Protein AF-A0A2A6CK83-F1 (afdb_monomer_lite)

Structure (mmCIF, N/CA/C/O backbone):
data_AF-A0A2A6CK83-F1
#
_entry.id   AF-A0A2A6CK83-F1
#
loop_
_atom_site.group_PDB
_atom_site.id
_atom_site.type_symbol
_atom_site.label_atom_id
_atom_site.label_alt_id
_atom_site.label_comp_id
_atom_site.label_asym_id
_atom_site.label_entity_id
_atom_site.label_seq_id
_atom_site.pdbx_PDB_ins_code
_atom_site.Cartn_x
_atom_site.Cartn_y
_atom_site.Cartn_z
_atom_site.occupancy
_atom_site.B_iso_or_equiv
_atom_site.auth_seq_id
_atom_site.auth_comp_id
_atom_site.auth_asym_id
_atom_site.auth_atom_id
_atom_site.pdbx_PDB_model_num
ATOM 1 N N . MET A 1 1 ? 64.510 0.607 -23.868 1.00 35.28 1 MET A N 1
ATOM 2 C CA . MET A 1 1 ? 63.057 0.792 -24.062 1.00 35.28 1 MET A CA 1
ATOM 3 C C . MET A 1 1 ? 62.376 0.037 -22.939 1.00 35.28 1 MET A C 1
ATOM 5 O O . MET A 1 1 ? 62.402 -1.185 -22.943 1.00 35.28 1 MET A O 1
ATOM 9 N N . GLY A 1 2 ? 61.991 0.768 -21.892 1.00 29.22 2 GLY A N 1
ATOM 10 C CA . GLY A 1 2 ? 61.633 0.210 -20.590 1.00 29.22 2 GLY A CA 1
ATOM 11 C C . GLY A 1 2 ? 60.220 -0.357 -20.569 1.00 29.22 2 GLY A C 1
ATOM 12 O O . GLY A 1 2 ? 59.255 0.350 -20.837 1.00 29.22 2 GLY A O 1
ATOM 13 N N . THR A 1 3 ? 60.134 -1.636 -20.235 1.00 41.56 3 THR A N 1
ATOM 14 C CA . THR A 1 3 ? 58.970 -2.276 -19.633 1.00 41.56 3 THR A CA 1
ATOM 15 C C . THR A 1 3 ? 58.769 -1.710 -18.232 1.00 41.56 3 THR A C 1
ATOM 17 O O . THR A 1 3 ? 59.661 -1.885 -17.406 1.00 41.56 3 THR A O 1
ATOM 20 N N . ASP A 1 4 ? 57.623 -1.095 -17.936 1.00 32.00 4 ASP A N 1
ATOM 21 C CA . ASP A 1 4 ? 57.168 -1.037 -16.547 1.00 32.00 4 ASP A CA 1
ATOM 22 C C . ASP A 1 4 ? 55.643 -0.903 -16.405 1.00 32.00 4 ASP A C 1
ATOM 24 O O . ASP A 1 4 ? 55.030 0.102 -16.755 1.00 32.00 4 ASP A O 1
ATOM 28 N N . SER A 1 5 ? 55.059 -2.014 -15.947 1.00 38.56 5 SER A N 1
ATOM 29 C CA . SER A 1 5 ? 53.974 -2.126 -14.967 1.00 38.56 5 SER A CA 1
ATOM 30 C C . SER A 1 5 ? 52.940 -0.987 -14.875 1.00 38.56 5 SER A C 1
ATOM 32 O O . SER A 1 5 ? 53.201 0.018 -14.228 1.00 38.56 5 SER A O 1
ATOM 34 N N . ARG A 1 6 ? 51.712 -1.199 -15.405 1.00 37.38 6 ARG A N 1
ATOM 35 C CA . ARG A 1 6 ? 50.450 -0.560 -14.928 1.00 37.38 6 ARG A CA 1
ATOM 36 C C . ARG A 1 6 ? 49.186 -1.039 -15.675 1.00 37.38 6 ARG A C 1
ATOM 38 O O . ARG A 1 6 ? 48.564 -0.312 -16.436 1.00 37.38 6 ARG A O 1
ATOM 45 N N . SER A 1 7 ? 48.802 -2.295 -15.476 1.00 33.28 7 SER A N 1
ATOM 46 C CA . SER A 1 7 ? 47.404 -2.772 -15.544 1.00 33.28 7 SER A CA 1
ATOM 47 C C . SER A 1 7 ? 47.402 -4.275 -15.287 1.00 33.28 7 SER A C 1
ATOM 49 O O . SER A 1 7 ? 47.958 -5.057 -16.052 1.00 33.28 7 SER A O 1
ATOM 51 N N . MET A 1 8 ? 46.808 -4.704 -14.175 1.00 32.84 8 MET A N 1
ATOM 52 C CA . MET A 1 8 ? 46.570 -6.125 -13.936 1.00 32.84 8 MET A CA 1
ATOM 53 C C . MET A 1 8 ? 45.167 -6.444 -14.449 1.00 32.84 8 MET A C 1
ATOM 55 O O . MET A 1 8 ? 44.181 -6.334 -13.724 1.00 32.84 8 MET A O 1
ATOM 59 N N . LEU A 1 9 ? 45.074 -6.789 -15.733 1.00 35.81 9 LEU A N 1
ATOM 60 C CA . LEU A 1 9 ? 43.853 -7.327 -16.318 1.00 35.81 9 LEU A CA 1
ATOM 61 C C . LEU A 1 9 ? 43.681 -8.766 -15.809 1.00 35.81 9 LEU A C 1
ATOM 63 O O . LEU A 1 9 ? 44.274 -9.699 -16.348 1.00 35.81 9 LEU A O 1
ATOM 67 N N . VAL A 1 10 ? 42.882 -8.974 -14.761 1.00 35.38 10 VAL A N 1
ATOM 68 C CA . VAL A 1 10 ? 42.450 -10.331 -14.390 1.00 35.38 10 VAL A CA 1
ATOM 69 C C . VAL A 1 10 ? 41.288 -10.713 -15.301 1.00 35.38 10 VAL A C 1
ATOM 71 O O . VAL A 1 10 ? 40.119 -10.646 -14.930 1.00 35.38 10 VAL A O 1
ATOM 74 N N . ALA A 1 11 ? 41.612 -11.106 -16.531 1.00 34.34 11 ALA A N 1
ATOM 75 C CA . ALA A 1 11 ? 40.693 -11.890 -17.334 1.00 34.34 11 ALA A CA 1
ATOM 76 C C . ALA A 1 11 ? 40.632 -13.296 -16.722 1.00 34.34 11 ALA A C 1
ATOM 78 O O . ALA A 1 11 ? 41.637 -14.005 -16.683 1.00 34.34 11 ALA A O 1
ATOM 79 N N . ILE A 1 12 ? 39.445 -13.742 -16.300 1.00 35.22 12 ILE A N 1
ATOM 80 C CA . ILE A 1 12 ? 39.206 -15.137 -15.870 1.00 35.22 12 ILE A CA 1
ATOM 81 C C . ILE A 1 12 ? 39.535 -16.144 -17.005 1.00 35.22 12 ILE A C 1
ATOM 83 O O . ILE A 1 12 ? 39.625 -17.342 -16.772 1.00 35.22 12 ILE A O 1
ATOM 87 N N . SER A 1 13 ? 39.801 -15.660 -18.223 1.00 33.22 13 SER A N 1
ATOM 88 C CA . SER A 1 13 ? 40.210 -16.450 -19.386 1.00 33.22 13 SER A CA 1
ATOM 89 C C . SER A 1 13 ? 41.625 -17.049 -19.324 1.00 33.22 13 SER A C 1
ATOM 91 O O . SER A 1 13 ? 41.839 -18.046 -19.998 1.00 33.22 13 SER A O 1
ATOM 93 N N . ASN A 1 14 ? 42.578 -16.495 -18.555 1.00 32.91 14 ASN A N 1
ATOM 94 C CA . ASN A 1 14 ? 43.983 -16.965 -18.566 1.00 32.91 14 ASN A CA 1
ATOM 95 C C . ASN A 1 14 ? 44.459 -17.567 -17.230 1.00 32.91 14 ASN A C 1
ATOM 97 O O . ASN A 1 14 ? 45.657 -17.686 -16.978 1.00 32.91 14 ASN A O 1
ATOM 101 N N . ALA A 1 15 ? 43.533 -17.983 -16.363 1.00 34.00 15 ALA A N 1
ATOM 102 C CA . ALA A 1 15 ? 43.857 -18.754 -15.165 1.00 34.00 15 ALA A CA 1
ATOM 103 C C . ALA A 1 15 ? 44.008 -20.252 -15.503 1.00 34.00 15 ALA A C 1
ATOM 105 O O . ALA A 1 15 ? 43.235 -21.081 -15.035 1.00 34.00 15 ALA A O 1
ATOM 106 N N . GLU A 1 16 ? 45.004 -20.612 -16.315 1.00 34.03 16 GLU A N 1
ATOM 107 C CA . GLU A 1 16 ? 45.311 -22.017 -16.641 1.00 34.03 16 GLU A CA 1
ATOM 108 C C . GLU A 1 16 ? 46.033 -22.768 -15.502 1.00 34.03 16 GLU A C 1
ATOM 110 O O . GLU A 1 16 ? 46.289 -23.963 -15.611 1.00 34.03 16 GLU A O 1
ATOM 115 N N . GLN A 1 17 ? 46.349 -22.110 -14.378 1.00 31.27 17 GLN A N 1
ATOM 116 C CA . GLN A 1 17 ? 47.181 -22.719 -13.328 1.00 31.27 17 GLN A CA 1
ATOM 117 C C . GLN A 1 17 ? 46.812 -22.376 -11.878 1.00 31.27 17 GLN A C 1
ATOM 119 O O . GLN A 1 17 ? 47.642 -22.484 -10.975 1.00 31.27 17 GLN A O 1
ATOM 124 N N . THR A 1 18 ? 45.554 -22.041 -11.600 1.00 29.00 18 THR A N 1
ATOM 125 C CA . THR A 1 18 ? 45.015 -22.191 -10.241 1.00 29.00 18 THR A CA 1
ATOM 126 C C . THR A 1 18 ? 44.152 -23.439 -10.201 1.00 29.00 18 THR A C 1
ATOM 128 O O . THR A 1 18 ? 43.119 -23.524 -10.854 1.00 29.00 18 THR A O 1
ATOM 131 N N . THR A 1 19 ? 44.613 -24.439 -9.453 1.00 33.75 19 THR A N 1
ATOM 132 C CA . THR A 1 19 ? 43.924 -25.704 -9.187 1.00 33.75 19 THR A CA 1
ATOM 133 C C . THR A 1 19 ? 42.477 -25.456 -8.757 1.00 33.75 19 THR A C 1
ATOM 135 O O . THR A 1 19 ? 42.190 -25.122 -7.606 1.00 33.75 19 THR A O 1
ATOM 138 N N . PHE A 1 20 ? 41.550 -25.601 -9.705 1.00 34.00 20 PHE A N 1
ATOM 139 C CA . PHE A 1 20 ? 40.121 -25.522 -9.444 1.00 34.00 20 PHE A CA 1
ATOM 140 C C . PHE A 1 20 ? 39.654 -26.807 -8.757 1.00 34.00 20 PHE A C 1
ATOM 142 O O . PHE A 1 20 ? 39.962 -27.924 -9.168 1.00 34.00 20 PHE A O 1
ATOM 149 N N . ILE A 1 21 ? 38.928 -26.617 -7.661 1.00 34.59 21 ILE A N 1
ATOM 150 C CA . ILE A 1 21 ? 38.392 -27.661 -6.791 1.00 34.59 21 ILE A CA 1
ATOM 151 C C . ILE A 1 21 ? 37.231 -28.349 -7.526 1.00 34.59 21 ILE A C 1
ATOM 153 O O . ILE A 1 21 ? 36.157 -27.768 -7.668 1.00 34.59 21 ILE A O 1
ATOM 157 N N . ASP A 1 22 ? 37.453 -29.582 -7.986 1.00 36.06 22 ASP A N 1
ATOM 158 C CA . ASP A 1 22 ? 36.436 -30.450 -8.597 1.00 36.06 22 ASP A CA 1
ATOM 159 C C . ASP A 1 22 ? 35.265 -30.717 -7.619 1.00 36.06 22 ASP A C 1
ATOM 161 O O . ASP A 1 22 ? 35.425 -30.689 -6.396 1.00 36.06 22 ASP A O 1
ATOM 165 N N . PHE A 1 23 ? 34.069 -31.013 -8.129 1.00 36.47 23 PHE A N 1
ATOM 166 C CA . PHE A 1 23 ? 32.872 -31.344 -7.347 1.00 36.47 23 PHE A CA 1
ATOM 167 C C . PHE A 1 23 ? 33.102 -32.562 -6.430 1.00 36.47 23 PHE A C 1
ATOM 169 O O . PHE A 1 23 ? 32.575 -32.626 -5.315 1.00 36.47 23 PHE A O 1
ATOM 176 N N . SER A 1 24 ? 33.974 -33.485 -6.850 1.00 40.03 24 SER A N 1
ATOM 177 C CA . SER A 1 24 ? 34.503 -34.578 -6.024 1.00 40.03 24 SER A CA 1
ATOM 178 C C . SER A 1 24 ? 35.303 -34.064 -4.816 1.00 40.03 24 SER A C 1
ATOM 180 O O . SER A 1 24 ? 35.158 -34.585 -3.711 1.00 40.03 24 SER A O 1
ATOM 182 N N . THR A 1 25 ? 36.054 -32.974 -4.985 1.00 39.84 25 THR A N 1
ATOM 183 C CA . THR A 1 25 ? 36.809 -32.275 -3.937 1.00 39.84 25 THR A CA 1
ATOM 184 C C . THR A 1 25 ? 35.891 -31.454 -3.035 1.00 39.84 25 THR A C 1
ATOM 186 O O . THR A 1 25 ? 36.175 -31.356 -1.852 1.00 39.84 25 THR A O 1
ATOM 189 N N . ILE A 1 26 ? 34.752 -30.935 -3.513 1.00 40.62 26 ILE A N 1
ATOM 190 C CA . ILE A 1 26 ? 33.718 -30.313 -2.658 1.00 40.62 26 ILE A CA 1
ATOM 191 C C . ILE A 1 26 ? 33.032 -31.366 -1.777 1.00 40.62 26 ILE A C 1
ATOM 193 O O . ILE A 1 26 ? 32.832 -31.132 -0.586 1.00 40.62 26 ILE A O 1
ATOM 197 N N . LEU A 1 27 ? 32.728 -32.549 -2.317 1.00 42.91 27 LEU A N 1
ATOM 198 C CA . LEU A 1 27 ? 32.207 -33.687 -1.550 1.00 42.91 27 LEU A CA 1
ATOM 199 C C . LEU A 1 27 ? 33.240 -34.240 -0.556 1.00 42.91 27 LEU A C 1
ATOM 201 O O . LEU A 1 27 ? 32.888 -34.554 0.584 1.00 42.91 27 LEU A O 1
ATOM 205 N N . LEU A 1 28 ? 34.520 -34.286 -0.943 1.00 40.69 28 LEU A N 1
ATOM 206 C CA . LEU A 1 28 ? 35.626 -34.603 -0.040 1.00 40.69 28 LEU A CA 1
ATOM 207 C C . LEU A 1 28 ? 35.778 -33.515 1.032 1.00 40.69 28 LEU A C 1
ATOM 209 O O . LEU A 1 28 ? 35.902 -33.836 2.205 1.00 40.69 28 LEU A O 1
ATOM 213 N N . CYS A 1 29 ? 35.666 -32.236 0.667 1.00 34.75 29 CYS A N 1
ATOM 214 C CA . CYS A 1 29 ? 35.768 -31.093 1.571 1.00 34.75 29 CYS A CA 1
ATOM 215 C C . CYS A 1 29 ? 34.581 -31.028 2.537 1.00 34.75 29 CYS A C 1
ATOM 217 O O . CYS A 1 29 ? 34.783 -30.680 3.690 1.00 34.75 29 CYS A O 1
ATOM 219 N N . LEU A 1 30 ? 33.372 -31.433 2.143 1.00 41.00 30 LEU A N 1
ATOM 220 C CA . LEU A 1 30 ? 32.232 -31.598 3.054 1.00 41.00 30 LEU A CA 1
ATOM 221 C C . LEU A 1 30 ? 32.439 -32.770 4.029 1.00 41.00 30 LEU A C 1
ATOM 223 O O . LEU A 1 30 ? 32.014 -32.678 5.181 1.00 41.00 30 LEU A O 1
ATOM 227 N N . ARG A 1 31 ? 33.158 -33.826 3.619 1.00 40.62 31 ARG A N 1
ATOM 228 C CA . ARG A 1 31 ? 33.638 -34.892 4.520 1.00 40.62 31 ARG A CA 1
ATOM 229 C C . ARG A 1 31 ? 34.738 -34.400 5.473 1.00 40.62 31 ARG A C 1
ATOM 231 O O . ARG A 1 31 ? 34.709 -34.750 6.648 1.00 40.62 31 ARG A O 1
ATOM 238 N N . THR A 1 32 ? 35.654 -33.546 5.014 1.00 39.22 32 THR A N 1
ATOM 239 C CA . THR A 1 32 ? 36.769 -32.992 5.811 1.00 39.22 32 THR A CA 1
ATOM 240 C C . THR A 1 32 ? 36.361 -31.787 6.679 1.00 39.22 32 THR A C 1
ATOM 242 O O . THR A 1 32 ? 36.975 -31.514 7.707 1.00 39.22 32 THR A O 1
ATOM 245 N N . VAL A 1 33 ? 35.276 -31.082 6.345 1.00 40.34 33 VAL A N 1
ATOM 246 C CA . VAL A 1 33 ? 34.676 -30.008 7.166 1.00 40.34 33 VAL A CA 1
ATOM 247 C C . VAL A 1 33 ? 34.120 -30.560 8.483 1.00 40.34 33 VAL A C 1
ATOM 249 O O . VAL A 1 33 ? 34.038 -29.823 9.461 1.00 40.34 33 VAL A O 1
ATOM 252 N N . SER A 1 34 ? 33.853 -31.867 8.569 1.00 43.09 34 SER A N 1
ATOM 253 C CA . SER A 1 34 ? 33.581 -32.538 9.844 1.00 43.09 34 SER A CA 1
ATOM 254 C C . SER A 1 34 ? 34.797 -32.594 10.781 1.00 43.09 34 SER A C 1
ATOM 256 O O . SER A 1 34 ? 34.596 -32.783 11.978 1.00 43.09 34 SER A O 1
ATOM 258 N N . SER A 1 35 ? 36.035 -32.463 10.284 1.00 35.84 35 SER A N 1
ATOM 259 C CA . SER A 1 35 ? 37.251 -32.645 11.091 1.00 35.84 35 SER A CA 1
ATOM 260 C C . SER A 1 35 ? 38.104 -31.387 11.282 1.00 35.84 35 SER A C 1
ATOM 262 O O . SER A 1 35 ? 38.845 -31.343 12.255 1.00 35.84 35 SER A O 1
ATOM 264 N N . ASN A 1 36 ? 37.988 -30.343 10.446 1.00 46.50 36 ASN A N 1
ATOM 265 C CA . ASN A 1 36 ? 38.837 -29.139 10.555 1.00 46.50 36 ASN A CA 1
ATOM 266 C C . ASN A 1 36 ? 38.102 -27.810 10.265 1.00 46.50 36 ASN A C 1
ATOM 268 O O . ASN A 1 36 ? 38.420 -27.071 9.331 1.00 46.50 36 ASN A O 1
ATOM 272 N N . VAL A 1 37 ? 37.132 -27.467 11.120 1.00 42.28 37 VAL A N 1
ATOM 273 C CA . VAL A 1 37 ? 36.310 -26.237 11.032 1.00 42.28 37 VAL A CA 1
ATO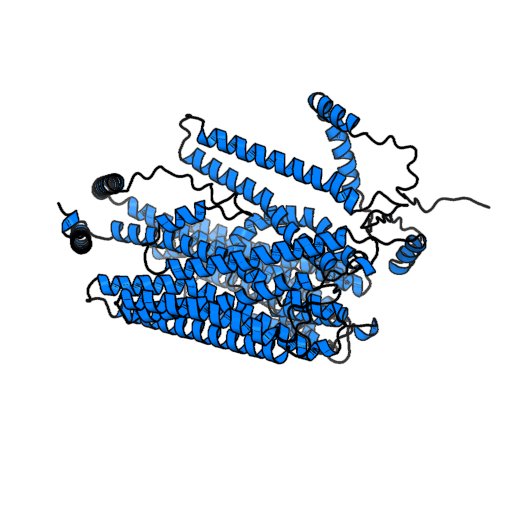M 274 C C . VAL A 1 37 ? 37.119 -24.938 11.242 1.00 42.28 37 VAL A C 1
ATOM 276 O O . VAL A 1 37 ? 36.737 -23.888 10.723 1.00 42.28 37 VAL A O 1
ATOM 279 N N . SER A 1 38 ? 38.253 -24.969 11.954 1.00 40.84 38 SER A N 1
ATOM 280 C CA . SER A 1 38 ? 38.998 -23.744 12.311 1.00 40.84 38 SER A CA 1
ATOM 281 C C . SER A 1 38 ? 39.853 -23.166 11.172 1.00 40.84 38 SER A C 1
ATOM 283 O O . SER A 1 38 ? 40.046 -21.952 11.096 1.00 40.84 38 SER A O 1
ATOM 285 N N . MET A 1 39 ? 40.344 -24.004 10.252 1.00 37.53 39 MET A N 1
ATOM 286 C CA . MET A 1 39 ? 41.281 -23.562 9.211 1.00 37.53 39 MET A CA 1
ATOM 287 C C . MET A 1 39 ? 40.563 -22.962 7.992 1.00 37.53 39 MET A C 1
ATOM 289 O O . MET A 1 39 ? 41.027 -21.978 7.412 1.00 37.53 39 MET A O 1
ATOM 293 N N . VAL A 1 40 ? 39.399 -23.515 7.634 1.00 42.94 40 VAL A N 1
ATOM 294 C CA . VAL A 1 40 ? 38.560 -23.024 6.526 1.00 42.94 40 VAL A CA 1
ATOM 295 C C . VAL A 1 40 ? 37.852 -21.723 6.910 1.00 42.94 40 VAL A C 1
ATOM 297 O O . VAL A 1 40 ? 37.816 -20.792 6.104 1.00 42.94 40 VAL A O 1
ATOM 300 N N . SER A 1 41 ? 37.378 -21.602 8.157 1.00 41.53 41 SER A N 1
ATOM 301 C CA . SER A 1 41 ? 36.796 -20.347 8.647 1.00 41.53 41 SER A CA 1
ATOM 302 C C . SER A 1 41 ? 37.826 -19.217 8.631 1.00 41.53 41 SER A C 1
ATOM 304 O O . SER A 1 41 ? 37.522 -18.141 8.135 1.00 41.53 41 SER A O 1
ATOM 306 N N . SER A 1 42 ? 39.075 -19.474 9.035 1.00 44.81 42 SER A N 1
ATOM 307 C CA . SER A 1 42 ? 40.160 -18.483 9.022 1.00 44.81 42 SER A CA 1
ATOM 308 C C . SER A 1 42 ? 40.476 -17.939 7.622 1.00 44.81 42 SER A C 1
ATOM 310 O O . SER A 1 42 ? 40.644 -16.730 7.460 1.00 44.81 42 SER A O 1
ATOM 312 N N . ARG A 1 43 ? 40.502 -18.788 6.582 1.00 45.03 43 ARG A N 1
ATOM 313 C CA . ARG A 1 43 ? 40.776 -18.345 5.199 1.00 45.03 43 ARG A CA 1
ATOM 314 C C . ARG A 1 43 ? 39.607 -17.586 4.573 1.00 45.03 43 ARG A C 1
ATOM 316 O O . ARG A 1 43 ? 39.835 -16.553 3.947 1.00 45.03 43 ARG A O 1
ATOM 323 N N . ILE A 1 44 ? 38.371 -18.044 4.786 1.00 43.34 44 ILE A N 1
ATOM 324 C CA . ILE A 1 44 ? 37.166 -17.351 4.298 1.00 43.34 44 ILE A CA 1
ATOM 325 C C . ILE A 1 44 ? 36.988 -16.014 5.026 1.00 43.34 44 ILE A C 1
ATOM 327 O O . ILE A 1 44 ? 36.692 -15.006 4.387 1.00 43.34 44 ILE A O 1
ATOM 331 N N . ILE A 1 45 ? 37.239 -15.976 6.338 1.00 44.44 45 ILE A N 1
ATOM 332 C CA . ILE A 1 45 ? 37.203 -14.751 7.142 1.00 44.44 45 ILE A CA 1
ATOM 333 C C . ILE A 1 45 ? 38.313 -13.795 6.699 1.00 44.44 45 ILE A C 1
ATOM 335 O O . ILE A 1 45 ? 38.016 -12.635 6.455 1.00 44.44 45 ILE A O 1
ATOM 339 N N . LYS A 1 46 ? 39.557 -14.253 6.494 1.00 45.50 46 LYS A N 1
ATOM 340 C CA . LYS A 1 46 ? 40.640 -13.392 5.981 1.00 45.50 46 LYS A CA 1
ATOM 341 C C . LYS A 1 46 ? 40.338 -12.835 4.591 1.00 45.50 46 LYS A C 1
ATOM 343 O O . LYS A 1 46 ? 40.525 -11.644 4.385 1.00 45.50 46 LYS A O 1
ATOM 348 N N . SER A 1 47 ? 39.841 -13.648 3.659 1.00 40.78 47 SER A N 1
ATOM 349 C CA . SER A 1 47 ? 39.509 -13.187 2.302 1.00 40.78 47 SER A CA 1
ATOM 350 C C . SER A 1 47 ? 38.316 -12.223 2.295 1.00 40.78 47 SER A C 1
ATOM 352 O O . SER A 1 47 ? 38.365 -11.199 1.619 1.00 40.78 47 SER A O 1
ATOM 354 N N . SER A 1 48 ? 37.300 -12.479 3.128 1.00 38.66 48 SER A N 1
ATOM 355 C CA . SER A 1 48 ? 36.161 -11.569 3.302 1.00 38.66 48 SER A CA 1
ATOM 356 C C . SER A 1 48 ? 36.586 -10.255 3.957 1.00 38.66 48 SER A C 1
ATOM 358 O O . SER A 1 48 ? 36.197 -9.199 3.479 1.00 38.66 48 SER A O 1
ATOM 360 N N . ILE A 1 49 ? 37.438 -10.307 4.991 1.00 42.84 49 ILE A N 1
ATOM 361 C CA . ILE A 1 49 ? 37.985 -9.132 5.686 1.00 42.84 49 ILE A CA 1
ATOM 362 C C . ILE A 1 49 ? 38.848 -8.290 4.740 1.00 42.84 49 ILE A C 1
ATOM 364 O O . ILE A 1 49 ? 38.654 -7.081 4.693 1.00 42.84 49 ILE A O 1
ATOM 368 N N . ILE A 1 50 ? 39.735 -8.907 3.950 1.00 43.56 50 ILE A N 1
ATOM 369 C CA . ILE A 1 50 ? 40.571 -8.216 2.952 1.00 43.56 50 ILE A CA 1
ATOM 370 C C . ILE A 1 50 ? 39.700 -7.576 1.858 1.00 43.56 50 ILE A C 1
ATOM 372 O O . ILE A 1 50 ? 39.948 -6.435 1.478 1.00 43.56 50 ILE A O 1
ATOM 376 N N . GLY A 1 51 ? 38.633 -8.253 1.418 1.00 42.38 51 GLY A N 1
ATOM 377 C CA . GLY A 1 51 ? 37.666 -7.703 0.463 1.00 42.38 51 GLY A CA 1
ATOM 378 C C . GLY A 1 51 ? 36.846 -6.529 1.015 1.00 42.38 51 GLY A C 1
ATOM 379 O O . GLY A 1 51 ? 36.585 -5.579 0.287 1.00 42.38 51 GLY A O 1
ATOM 380 N N . THR A 1 52 ? 36.470 -6.552 2.300 1.00 41.38 52 THR A N 1
ATOM 381 C CA . THR A 1 52 ? 35.733 -5.443 2.943 1.00 41.38 52 THR A CA 1
ATOM 382 C C . THR A 1 52 ? 36.610 -4.295 3.450 1.00 41.38 52 THR A C 1
ATOM 384 O O . THR A 1 52 ? 36.092 -3.197 3.626 1.00 41.38 52 THR A O 1
ATOM 387 N N . LEU A 1 53 ? 37.902 -4.524 3.717 1.00 37.41 53 LEU A N 1
ATOM 388 C CA . LEU A 1 53 ? 38.838 -3.499 4.208 1.00 37.41 53 LEU A CA 1
ATOM 389 C C . LEU A 1 53 ? 39.638 -2.815 3.095 1.00 37.41 53 LEU A C 1
ATOM 391 O O . LEU A 1 53 ? 40.287 -1.805 3.362 1.00 37.41 53 LEU A O 1
ATOM 395 N N . SER A 1 54 ? 39.596 -3.320 1.861 1.00 39.94 54 SER A N 1
ATOM 396 C CA . SER A 1 54 ? 40.149 -2.590 0.723 1.00 39.94 54 SER A CA 1
ATOM 397 C C . SER A 1 54 ? 39.240 -1.402 0.399 1.00 39.94 54 SER A C 1
ATOM 399 O O . SER A 1 54 ? 38.187 -1.554 -0.214 1.00 39.94 54 SER A O 1
ATOM 401 N N . ILE A 1 55 ? 39.645 -0.198 0.814 1.00 40.69 55 ILE A N 1
ATOM 402 C CA . ILE A 1 55 ? 39.007 1.093 0.481 1.00 40.69 55 ILE A CA 1
ATOM 403 C C . ILE A 1 55 ? 39.337 1.477 -0.982 1.00 40.69 55 ILE A C 1
ATOM 405 O O . ILE A 1 55 ? 39.483 2.645 -1.325 1.00 40.69 55 ILE A O 1
ATOM 409 N N . GLN A 1 56 ? 39.509 0.496 -1.870 1.00 48.84 56 GLN A N 1
ATOM 410 C CA . GLN A 1 56 ? 39.714 0.743 -3.292 1.00 48.84 56 GLN A CA 1
ATOM 411 C C . GLN A 1 56 ? 38.361 0.714 -4.012 1.00 48.84 56 GLN A C 1
ATOM 413 O O . GLN A 1 56 ? 37.593 -0.239 -3.837 1.00 48.84 56 GLN A O 1
ATOM 418 N N . PRO A 1 57 ? 38.036 1.735 -4.821 1.00 45.03 57 PRO A N 1
ATOM 419 C CA . PRO A 1 57 ? 36.793 1.762 -5.574 1.00 45.03 57 PRO A CA 1
ATOM 420 C C . PRO A 1 57 ? 36.791 0.633 -6.616 1.00 45.03 57 PRO A C 1
ATOM 422 O O . PRO A 1 57 ? 37.461 0.697 -7.643 1.00 45.03 57 PRO A O 1
ATOM 425 N N . CYS A 1 58 ? 36.036 -0.429 -6.336 1.00 44.72 58 CYS A N 1
ATOM 426 C CA . CYS A 1 58 ? 35.806 -1.520 -7.278 1.00 44.72 58 CYS A CA 1
ATOM 427 C C . CYS A 1 58 ? 34.578 -1.191 -8.133 1.00 44.72 58 CYS A C 1
ATOM 429 O O . CYS A 1 58 ? 33.450 -1.170 -7.631 1.00 44.72 58 CYS A O 1
ATOM 431 N N . TYR A 1 59 ? 34.787 -0.942 -9.424 1.00 46.47 59 TYR A N 1
ATOM 432 C CA . TYR A 1 59 ? 33.711 -0.667 -10.372 1.00 46.47 59 TYR A CA 1
ATOM 433 C C . TYR A 1 59 ? 33.306 -1.957 -11.091 1.00 46.47 59 TYR A C 1
ATOM 435 O O . TYR A 1 59 ? 34.047 -2.498 -11.909 1.00 46.47 59 TYR A O 1
ATOM 443 N N . PHE A 1 60 ? 32.105 -2.453 -10.793 1.00 45.78 60 PHE A N 1
ATOM 444 C CA . PHE A 1 60 ? 31.514 -3.589 -11.501 1.00 45.78 60 PHE A CA 1
ATOM 445 C C . PHE A 1 60 ? 30.657 -3.071 -12.656 1.00 45.78 60 PHE A C 1
ATOM 447 O O . PHE A 1 60 ? 29.554 -2.564 -12.434 1.00 45.78 60 PHE A O 1
ATOM 454 N N . ILE A 1 61 ? 31.164 -3.188 -13.883 1.00 46.62 61 ILE A N 1
ATOM 455 C CA . ILE A 1 61 ? 30.453 -2.800 -15.105 1.00 46.62 61 ILE A CA 1
ATOM 456 C C . ILE A 1 61 ? 30.440 -4.016 -16.032 1.00 46.62 61 ILE A C 1
ATOM 458 O O . ILE A 1 61 ? 31.479 -4.596 -16.330 1.00 46.62 61 ILE A O 1
ATOM 462 N N . PHE A 1 62 ? 29.251 -4.428 -16.471 1.00 52.72 62 PHE A N 1
ATOM 463 C CA . PHE A 1 62 ? 29.090 -5.623 -17.298 1.00 52.72 62 PHE A CA 1
ATOM 464 C C . PHE A 1 62 ? 28.963 -5.199 -18.763 1.00 52.72 62 PHE A C 1
ATOM 466 O O . PHE A 1 62 ? 27.863 -4.919 -19.241 1.00 52.72 62 PHE A O 1
ATOM 473 N N . HIS A 1 63 ? 30.100 -5.118 -19.455 1.00 45.94 63 HIS A N 1
ATOM 474 C CA . HIS A 1 63 ? 30.166 -4.903 -20.899 1.00 45.94 63 HIS A CA 1
ATOM 475 C C . HIS A 1 63 ? 31.241 -5.797 -21.532 1.00 45.94 63 HIS A C 1
ATOM 477 O O . HIS A 1 63 ? 32.219 -6.178 -20.893 1.00 45.94 63 HIS A O 1
ATOM 483 N N . THR A 1 64 ? 31.023 -6.151 -22.792 1.00 52.50 64 THR A N 1
ATOM 484 C CA . THR A 1 64 ? 31.888 -6.975 -23.642 1.00 52.50 64 THR A CA 1
ATOM 485 C C . THR A 1 64 ? 32.726 -6.085 -24.565 1.00 52.50 64 THR A C 1
ATOM 487 O O . THR A 1 64 ? 32.106 -5.349 -25.328 1.00 52.50 64 THR A O 1
ATOM 490 N N . ALA A 1 65 ? 34.064 -6.142 -24.493 1.00 51.34 65 ALA A N 1
ATOM 491 C CA . ALA A 1 65 ? 35.054 -5.893 -25.571 1.00 51.34 65 ALA A CA 1
ATOM 492 C C . ALA A 1 65 ? 36.444 -5.548 -24.977 1.00 51.34 65 ALA A C 1
ATOM 494 O O . ALA A 1 65 ? 36.499 -5.029 -23.866 1.00 51.34 65 ALA A O 1
ATOM 495 N N . PRO A 1 66 ? 37.570 -5.771 -25.682 1.00 54.62 66 PRO A N 1
ATOM 496 C CA . PRO A 1 66 ? 38.882 -5.216 -25.304 1.00 54.62 66 PRO A CA 1
ATOM 497 C C . PRO A 1 66 ? 38.880 -3.674 -25.209 1.00 54.62 66 PRO A C 1
ATOM 499 O O . PRO A 1 66 ? 39.576 -3.113 -24.368 1.00 54.62 66 PRO A O 1
ATOM 502 N N . GLU A 1 67 ? 37.992 -3.008 -25.951 1.00 59.19 67 GLU A N 1
ATOM 503 C CA . GLU A 1 67 ? 37.686 -1.567 -25.866 1.00 59.19 67 GLU A CA 1
ATOM 504 C C . GLU A 1 67 ? 37.055 -1.154 -24.515 1.00 59.19 67 GLU A C 1
ATOM 506 O O . GLU A 1 67 ? 36.852 0.024 -24.239 1.00 59.19 67 GLU A O 1
ATOM 511 N N . PHE A 1 68 ? 36.727 -2.106 -23.632 1.00 64.25 68 PHE A N 1
ATOM 512 C CA . PHE A 1 68 ? 36.090 -1.846 -22.338 1.00 64.25 68 PHE A CA 1
ATOM 513 C C . PHE A 1 68 ? 37.008 -1.135 -21.346 1.00 64.25 68 PHE A C 1
ATOM 515 O O . PHE A 1 68 ? 36.546 -0.277 -20.598 1.00 64.25 68 PHE A O 1
ATOM 522 N N . VAL A 1 69 ? 38.300 -1.472 -21.334 1.00 65.12 69 VAL A N 1
ATOM 523 C CA . VAL A 1 69 ? 39.267 -0.752 -20.495 1.00 65.12 69 VAL A CA 1
ATOM 524 C C . VAL A 1 69 ? 39.352 0.696 -20.967 1.00 65.12 69 VAL A C 1
ATOM 526 O O . VAL A 1 69 ? 39.278 1.599 -20.142 1.00 65.12 69 VAL A O 1
ATOM 529 N N . GLU A 1 70 ? 39.382 0.917 -22.282 1.00 71.44 70 GLU A N 1
ATOM 530 C CA . GLU A 1 70 ? 39.373 2.254 -22.881 1.00 71.44 70 GLU A CA 1
ATOM 531 C C . GLU A 1 70 ? 38.071 3.000 -22.592 1.00 71.44 70 GLU A C 1
ATOM 533 O O . GLU A 1 70 ? 38.122 4.150 -22.186 1.00 71.44 70 GLU A O 1
ATOM 538 N N . THR A 1 71 ? 36.916 2.337 -22.667 1.00 65.19 71 THR A N 1
ATOM 539 C CA . THR A 1 71 ? 35.608 2.931 -22.345 1.00 65.19 71 THR A CA 1
ATOM 540 C C . THR A 1 71 ? 35.510 3.304 -20.864 1.00 65.19 71 THR A C 1
ATOM 542 O O . THR A 1 71 ? 34.973 4.352 -20.514 1.00 65.19 71 THR A O 1
ATOM 545 N N . VAL A 1 72 ? 36.033 2.471 -19.959 1.00 61.03 72 VAL A N 1
ATOM 546 C CA . VAL A 1 72 ? 36.070 2.779 -18.521 1.00 61.03 72 VAL A CA 1
ATOM 547 C C . VAL A 1 72 ? 37.030 3.934 -18.250 1.00 61.03 72 VAL A C 1
ATOM 549 O O . VAL A 1 72 ? 36.670 4.838 -17.499 1.00 61.03 72 VAL A O 1
ATOM 552 N N . ILE A 1 73 ? 38.202 3.952 -18.890 1.00 71.38 73 ILE A N 1
ATOM 553 C CA . ILE A 1 73 ? 39.145 5.074 -18.812 1.00 71.38 73 ILE A CA 1
ATOM 554 C C . ILE A 1 73 ? 38.511 6.348 -19.386 1.00 71.38 73 ILE A C 1
ATOM 556 O O . ILE A 1 73 ? 38.620 7.410 -18.785 1.00 71.38 73 ILE A O 1
ATOM 560 N N . GLU A 1 74 ? 37.792 6.264 -20.499 1.00 74.06 74 GLU A N 1
ATOM 561 C CA . GLU A 1 74 ? 37.169 7.406 -21.166 1.00 74.06 74 GLU A CA 1
ATOM 562 C C . GLU A 1 74 ? 36.005 7.983 -20.353 1.00 74.06 74 GLU A C 1
ATOM 564 O O . GLU A 1 74 ? 35.915 9.201 -20.169 1.00 74.06 74 GLU A O 1
ATOM 569 N N . ILE A 1 75 ? 35.124 7.116 -19.845 1.00 64.38 75 ILE A N 1
ATOM 570 C CA . ILE A 1 75 ? 33.929 7.506 -19.090 1.00 64.38 75 ILE A CA 1
ATOM 571 C C . ILE A 1 75 ? 34.304 7.993 -17.694 1.00 64.38 75 ILE A C 1
ATOM 573 O O . ILE A 1 75 ? 33.781 9.012 -17.238 1.00 64.38 75 ILE A O 1
ATOM 577 N N . HIS A 1 76 ? 35.173 7.262 -16.995 1.00 58.84 76 HIS A N 1
ATOM 578 C CA . HIS A 1 76 ? 35.495 7.560 -15.601 1.00 58.84 76 HIS A CA 1
ATOM 579 C C . HIS A 1 76 ? 36.698 8.485 -15.447 1.00 58.84 76 HIS A C 1
ATOM 581 O O . HIS A 1 76 ? 36.870 9.030 -14.359 1.00 58.84 76 HIS A O 1
ATOM 587 N N . ARG A 1 77 ? 37.490 8.684 -16.513 1.00 72.81 77 ARG A N 1
ATOM 588 C CA . ARG A 1 77 ? 38.719 9.496 -16.538 1.00 72.81 77 ARG A CA 1
ATOM 589 C C . ARG A 1 77 ? 39.537 9.346 -15.252 1.00 72.81 77 ARG A C 1
ATOM 591 O O . ARG A 1 77 ? 39.811 10.358 -14.601 1.00 72.81 77 ARG A O 1
ATOM 598 N N . PRO A 1 78 ? 39.866 8.100 -14.851 1.00 72.19 78 PRO A N 1
ATOM 599 C CA . PRO A 1 78 ? 40.685 7.874 -13.671 1.00 72.19 78 PRO A CA 1
ATOM 600 C C . PRO A 1 78 ? 42.018 8.600 -13.864 1.00 72.19 78 PRO A C 1
ATOM 602 O O . PRO A 1 78 ? 42.513 8.707 -14.991 1.00 72.19 78 PRO A O 1
ATOM 605 N N . ARG A 1 79 ? 42.587 9.144 -12.788 1.00 70.56 79 ARG A N 1
ATOM 606 C CA . ARG A 1 79 ? 43.913 9.761 -12.876 1.00 70.56 79 ARG A CA 1
ATOM 607 C C . ARG A 1 79 ? 44.944 8.687 -13.217 1.00 70.56 79 ARG A C 1
ATOM 609 O O . ARG A 1 79 ? 44.735 7.508 -12.951 1.00 70.56 79 ARG A O 1
ATOM 616 N N . GLU A 1 80 ? 46.066 9.084 -13.808 1.00 73.00 80 GLU A N 1
ATOM 617 C CA . GLU A 1 80 ? 47.117 8.144 -14.239 1.00 73.00 80 GLU A CA 1
ATOM 618 C C . GLU A 1 80 ? 47.743 7.335 -13.077 1.00 73.00 80 GLU A C 1
ATOM 620 O O . GLU A 1 80 ? 48.437 6.339 -13.302 1.00 73.00 80 GLU A O 1
ATOM 625 N N . ASP A 1 81 ? 47.504 7.754 -11.832 1.00 73.81 81 ASP A N 1
ATOM 626 C CA . ASP A 1 81 ? 47.887 7.087 -10.587 1.00 73.81 81 ASP A CA 1
ATOM 627 C C . ASP A 1 81 ? 46.756 6.269 -9.927 1.00 73.81 81 ASP A C 1
ATOM 629 O O . ASP A 1 81 ? 47.017 5.541 -8.964 1.00 73.81 81 ASP A O 1
ATOM 633 N N . ASP A 1 82 ? 45.526 6.325 -10.446 1.00 60.50 82 ASP A N 1
ATOM 634 C CA . ASP A 1 82 ? 44.387 5.588 -9.900 1.00 60.50 82 ASP A CA 1
ATOM 635 C C . ASP A 1 82 ? 44.424 4.111 -10.326 1.00 60.50 82 ASP A C 1
ATOM 637 O O . ASP A 1 82 ? 44.310 3.755 -11.501 1.00 60.50 82 ASP A O 1
ATOM 641 N N . TYR A 1 83 ? 44.505 3.215 -9.341 1.00 55.25 83 TYR A N 1
ATOM 642 C CA . TYR A 1 83 ? 44.316 1.782 -9.558 1.00 55.25 83 TYR A CA 1
ATOM 643 C C . TYR A 1 83 ? 42.822 1.455 -9.577 1.00 55.25 83 TYR A C 1
ATOM 645 O O . TYR A 1 83 ? 42.131 1.620 -8.571 1.00 55.25 83 TYR A O 1
ATOM 653 N N . PHE A 1 84 ? 42.326 0.932 -10.697 1.00 53.31 84 PHE A N 1
ATOM 654 C CA . PHE A 1 84 ? 40.956 0.439 -10.816 1.00 53.31 84 PHE A CA 1
ATOM 655 C C . PHE A 1 84 ? 40.939 -0.992 -11.364 1.00 53.31 84 PHE A C 1
ATOM 657 O O . PHE A 1 84 ? 41.754 -1.373 -12.202 1.00 53.31 84 PHE A O 1
ATOM 664 N N . LEU A 1 85 ? 40.008 -1.801 -10.855 1.00 49.56 85 LEU A N 1
ATOM 665 C CA . LEU A 1 85 ? 39.822 -3.192 -11.255 1.00 49.56 85 LEU A CA 1
ATOM 666 C C . LEU A 1 85 ? 38.510 -3.311 -12.029 1.00 49.56 85 LEU A C 1
ATOM 668 O O . LEU A 1 85 ? 37.438 -3.049 -11.481 1.00 49.56 85 LEU A O 1
ATOM 672 N N . THR A 1 86 ? 38.597 -3.709 -13.293 1.00 52.62 86 THR A N 1
ATOM 673 C CA . THR A 1 86 ? 37.447 -3.937 -14.169 1.00 52.62 86 THR A CA 1
ATOM 674 C C . THR A 1 86 ? 37.152 -5.431 -14.269 1.00 52.62 86 THR A C 1
ATOM 676 O O . THR A 1 86 ? 37.996 -6.220 -14.683 1.00 52.62 86 THR A O 1
ATOM 679 N N . MET A 1 87 ? 35.936 -5.837 -13.894 1.00 54.94 87 MET A N 1
ATOM 680 C CA . MET A 1 87 ? 35.456 -7.213 -14.066 1.00 54.94 87 MET A CA 1
ATOM 681 C C . MET A 1 87 ? 34.241 -7.225 -14.994 1.00 54.94 87 MET A C 1
ATOM 683 O O . MET A 1 87 ? 33.173 -6.742 -14.618 1.00 54.94 87 MET A O 1
ATOM 687 N N . GLY A 1 88 ? 34.401 -7.793 -16.190 1.00 56.53 88 GLY A N 1
ATOM 688 C CA . GLY A 1 88 ? 33.310 -8.053 -17.130 1.00 56.53 88 GLY A CA 1
ATOM 689 C C . GLY A 1 88 ? 32.888 -9.524 -17.091 1.00 56.53 88 GLY A C 1
ATOM 690 O O . GLY A 1 88 ? 33.734 -10.412 -17.023 1.00 56.53 88 GLY A O 1
ATOM 691 N N . ALA A 1 89 ? 31.583 -9.795 -17.144 1.00 61.06 89 ALA A N 1
ATOM 692 C CA . ALA A 1 89 ? 31.045 -11.147 -17.291 1.00 61.06 89 ALA A CA 1
ATOM 693 C C . ALA A 1 89 ? 29.887 -11.142 -18.293 1.00 61.06 89 ALA A C 1
ATOM 695 O O . ALA A 1 89 ? 29.029 -10.257 -18.250 1.00 61.06 89 ALA A O 1
ATOM 696 N N . PHE A 1 90 ? 29.837 -12.141 -19.178 1.00 60.66 90 PHE A N 1
ATOM 697 C CA . PHE A 1 90 ? 28.696 -12.329 -20.075 1.00 60.66 90 PHE A CA 1
ATOM 698 C C . PHE A 1 90 ? 27.447 -12.654 -19.259 1.00 60.66 90 PHE A C 1
ATOM 700 O O . PHE A 1 90 ? 27.532 -13.369 -18.266 1.00 60.66 90 PHE A O 1
ATOM 707 N N . PHE A 1 91 ? 26.270 -12.165 -19.654 1.00 62.22 91 PHE A N 1
ATOM 708 C CA . PHE A 1 91 ? 25.031 -12.536 -18.961 1.00 62.22 91 PHE A CA 1
ATOM 709 C C . PHE A 1 91 ? 24.657 -13.999 -19.254 1.00 62.22 91 PHE A C 1
ATOM 711 O O . PHE A 1 91 ? 24.493 -14.802 -18.334 1.00 62.22 91 PHE A O 1
ATOM 718 N N . LEU A 1 92 ? 24.615 -14.365 -20.537 1.00 59.34 92 LEU A N 1
ATOM 719 C CA . LEU A 1 92 ? 24.404 -15.733 -21.023 1.00 59.34 92 LEU A CA 1
ATOM 720 C C . LEU A 1 92 ? 25.731 -16.355 -21.476 1.00 59.34 92 LEU A C 1
ATOM 722 O O . LEU A 1 92 ? 26.606 -15.618 -21.925 1.00 59.34 92 LEU A O 1
ATOM 726 N N . PRO A 1 93 ? 25.906 -17.679 -21.335 1.00 64.88 93 PRO A N 1
ATOM 727 C CA . PRO A 1 93 ? 27.126 -18.342 -21.775 1.00 64.88 93 PRO A CA 1
ATOM 728 C C . PRO A 1 93 ? 27.214 -18.311 -23.301 1.00 64.88 93 PRO A C 1
ATOM 730 O O . PRO A 1 93 ? 26.221 -18.543 -23.990 1.00 64.88 93 PRO A O 1
ATOM 733 N N . THR A 1 94 ? 28.400 -18.025 -23.828 1.00 72.38 94 THR A N 1
ATOM 734 C CA . THR A 1 94 ? 28.712 -18.170 -25.256 1.00 72.38 94 THR A CA 1
ATOM 735 C C . THR A 1 94 ? 29.644 -19.364 -25.447 1.00 72.38 94 THR A C 1
ATOM 737 O O . THR A 1 94 ? 30.178 -19.896 -24.473 1.00 72.38 94 THR A O 1
ATOM 740 N N . LYS A 1 95 ? 29.840 -19.814 -26.695 1.00 72.88 95 LYS A N 1
ATOM 741 C CA . LYS A 1 95 ? 30.785 -20.908 -26.986 1.00 72.88 95 LYS A CA 1
ATOM 742 C C . LYS A 1 95 ? 32.202 -20.585 -26.503 1.00 72.88 95 LYS A C 1
ATOM 744 O O . LYS A 1 95 ? 32.849 -21.456 -25.937 1.00 72.88 95 LYS A O 1
ATOM 749 N N . ASP A 1 96 ? 32.624 -19.334 -26.670 1.00 64.06 96 ASP A N 1
ATOM 750 C CA . ASP A 1 96 ? 33.976 -18.885 -26.317 1.00 64.06 96 ASP A CA 1
ATOM 751 C C . ASP A 1 96 ? 34.108 -18.538 -24.825 1.00 64.06 96 ASP A C 1
ATOM 753 O O . ASP A 1 96 ? 35.197 -18.570 -24.256 1.00 64.06 96 ASP A O 1
ATOM 757 N N . HIS A 1 97 ? 32.986 -18.248 -24.157 1.00 65.31 97 HIS A N 1
ATOM 758 C CA . HIS A 1 97 ? 32.941 -17.885 -22.743 1.00 65.31 97 HIS A CA 1
ATOM 759 C C . HIS A 1 97 ? 31.799 -18.629 -22.029 1.00 65.31 97 HIS A C 1
ATOM 761 O O . HIS A 1 97 ? 30.726 -18.060 -21.790 1.00 65.31 97 HIS A O 1
ATOM 767 N N . PRO A 1 98 ? 32.012 -19.907 -21.653 1.00 67.69 98 PRO A N 1
ATOM 768 C CA . PRO A 1 98 ? 30.972 -20.735 -21.037 1.00 67.69 98 PRO A CA 1
ATOM 769 C C . PRO A 1 98 ? 30.594 -20.270 -19.620 1.00 67.69 98 PRO A C 1
ATOM 771 O O . PRO A 1 98 ? 29.525 -20.610 -19.110 1.00 67.69 98 PRO A O 1
ATOM 774 N N . TYR A 1 99 ? 31.442 -19.461 -18.981 1.00 65.06 99 TYR A N 1
ATOM 775 C CA . TYR A 1 99 ? 31.256 -18.973 -17.617 1.00 65.06 99 TYR A CA 1
ATOM 776 C C . TYR A 1 99 ? 30.588 -17.592 -17.605 1.00 65.06 99 TYR A C 1
ATOM 778 O O . TYR A 1 99 ? 31.238 -16.554 -17.496 1.00 65.06 99 TYR A O 1
ATOM 786 N N . SER A 1 100 ? 29.262 -17.586 -17.728 1.00 74.12 100 SER A N 1
ATOM 787 C CA . SER A 1 100 ? 28.438 -16.375 -17.657 1.00 74.12 100 SER A CA 1
ATOM 788 C C . SER A 1 100 ? 27.965 -16.054 -16.233 1.00 74.12 100 SER A C 1
ATOM 790 O O . SER A 1 100 ? 28.029 -16.896 -15.341 1.00 74.12 100 SER A O 1
ATOM 792 N N . MET A 1 101 ? 27.404 -14.864 -16.000 1.00 64.12 101 MET A N 1
ATOM 793 C CA . MET A 1 101 ? 26.711 -14.524 -14.754 1.00 64.12 101 MET A CA 1
ATOM 794 C C . MET A 1 101 ? 25.560 -15.478 -14.460 1.00 64.12 101 MET A C 1
ATOM 796 O O . MET A 1 101 ? 25.358 -15.823 -13.302 1.00 64.12 101 MET A O 1
ATOM 800 N N . VAL A 1 102 ? 24.800 -15.909 -15.474 1.00 63.12 102 VAL A N 1
ATOM 801 C CA . VAL A 1 102 ? 23.748 -16.917 -15.283 1.00 63.12 102 VAL A CA 1
ATOM 802 C C . VAL A 1 102 ? 24.363 -18.238 -14.828 1.00 63.12 102 VAL A C 1
ATOM 804 O O . VAL A 1 102 ? 23.859 -18.840 -13.884 1.00 63.12 102 VAL A O 1
ATOM 807 N N . HIS A 1 103 ? 25.487 -18.652 -15.415 1.00 70.44 103 HIS A N 1
ATOM 808 C CA . HIS A 1 103 ? 26.209 -19.838 -14.965 1.00 70.44 103 HIS A CA 1
ATOM 809 C C . HIS A 1 103 ? 26.723 -19.674 -13.525 1.00 70.44 103 HIS A C 1
ATOM 811 O O . HIS A 1 103 ? 26.481 -20.538 -12.689 1.00 70.44 103 HIS A O 1
ATOM 817 N N . ALA A 1 104 ? 27.324 -18.533 -13.184 1.00 67.56 104 ALA A N 1
ATOM 818 C CA . ALA A 1 104 ? 27.773 -18.239 -11.826 1.00 67.56 104 ALA A CA 1
ATOM 819 C C . ALA A 1 104 ? 26.606 -18.177 -10.823 1.00 67.56 104 ALA A C 1
ATOM 821 O O . ALA A 1 104 ? 26.716 -18.656 -9.693 1.00 67.56 104 ALA A O 1
ATOM 822 N N . ALA A 1 105 ? 25.456 -17.642 -11.233 1.00 67.75 105 ALA A N 1
ATOM 823 C CA . ALA A 1 105 ? 24.252 -17.620 -10.419 1.00 67.75 105 ALA A CA 1
ATOM 824 C C . ALA A 1 105 ? 23.711 -19.036 -10.180 1.00 67.75 105 ALA A C 1
ATOM 826 O O . ALA A 1 105 ? 23.343 -19.356 -9.054 1.00 67.75 105 ALA A O 1
ATOM 827 N N . ILE A 1 106 ? 23.704 -19.894 -11.203 1.00 69.75 106 ILE A N 1
ATOM 828 C CA . ILE A 1 106 ? 23.238 -21.286 -11.113 1.00 69.75 106 ILE A CA 1
ATOM 829 C C . ILE A 1 106 ? 24.197 -22.160 -10.304 1.00 69.75 106 ILE A C 1
ATOM 831 O O . ILE A 1 106 ? 23.737 -22.978 -9.513 1.00 69.75 106 ILE A O 1
ATOM 835 N N . VAL A 1 107 ? 25.507 -21.992 -10.475 1.00 71.88 107 VAL A N 1
ATOM 836 C CA . VAL A 1 107 ? 26.521 -22.862 -9.861 1.00 71.88 107 VAL A CA 1
ATOM 837 C C . VAL A 1 107 ? 26.917 -22.396 -8.461 1.00 71.88 107 VAL A C 1
ATOM 839 O O . VAL A 1 107 ? 27.147 -23.229 -7.589 1.00 71.88 107 VAL A O 1
ATOM 842 N N . PHE A 1 108 ? 26.957 -21.086 -8.200 1.00 60.41 108 PHE A N 1
ATOM 843 C CA . PHE A 1 108 ? 27.426 -20.558 -6.915 1.00 60.41 108 PHE A CA 1
ATOM 844 C C . PHE A 1 108 ? 26.301 -19.960 -6.075 1.00 60.41 108 PHE A C 1
ATOM 846 O O . PHE A 1 108 ? 26.125 -20.367 -4.925 1.00 60.41 108 PHE A O 1
ATOM 853 N N . ILE A 1 109 ? 25.518 -19.027 -6.628 1.00 67.06 109 ILE A N 1
ATOM 854 C CA . ILE A 1 109 ? 24.546 -18.235 -5.849 1.00 67.06 109 ILE A CA 1
ATOM 855 C C . ILE A 1 109 ? 23.334 -19.079 -5.436 1.00 67.06 109 ILE A C 1
ATOM 857 O O . ILE A 1 109 ? 22.957 -19.093 -4.266 1.00 67.06 109 ILE A O 1
ATOM 861 N N . ILE A 1 110 ? 22.722 -19.806 -6.373 1.00 69.38 110 ILE A N 1
ATOM 862 C CA . ILE A 1 110 ? 21.541 -20.635 -6.107 1.00 69.38 110 ILE A CA 1
ATOM 863 C C . ILE A 1 110 ? 21.868 -21.735 -5.085 1.00 69.38 110 ILE A C 1
ATOM 865 O O . ILE A 1 110 ? 21.110 -21.853 -4.123 1.00 69.38 110 ILE A O 1
ATOM 869 N N . PRO A 1 111 ? 22.982 -22.487 -5.189 1.00 70.69 111 PRO A N 1
ATOM 870 C CA . PRO A 1 111 ? 23.320 -23.513 -4.208 1.00 70.69 111 PRO A CA 1
ATOM 871 C C . PRO A 1 111 ? 23.652 -22.947 -2.828 1.00 70.69 111 PRO A C 1
ATOM 873 O O . PRO A 1 111 ? 23.199 -23.510 -1.834 1.00 70.69 111 PRO A O 1
ATOM 876 N N . THR A 1 112 ? 24.367 -21.819 -2.726 1.00 61.53 112 THR A N 1
ATOM 877 C CA . THR A 1 112 ? 24.633 -21.193 -1.413 1.00 61.53 112 THR A CA 1
ATOM 878 C C . THR A 1 112 ? 23.366 -20.648 -0.764 1.00 61.53 112 THR A C 1
ATOM 880 O O . THR A 1 112 ? 23.164 -20.851 0.437 1.00 61.53 112 THR A O 1
ATOM 883 N N . LEU A 1 113 ? 22.470 -20.021 -1.533 1.00 66.50 113 LEU A N 1
ATOM 884 C CA . LEU A 1 113 ? 21.163 -19.598 -1.028 1.00 66.50 113 LEU A CA 1
ATOM 885 C C . LEU A 1 113 ? 20.309 -20.807 -0.630 1.00 66.50 113 LEU A C 1
ATOM 887 O O . LEU A 1 113 ? 19.763 -20.824 0.471 1.00 66.50 113 LEU A O 1
ATOM 891 N N . ALA A 1 114 ? 20.229 -21.838 -1.472 1.00 72.44 114 ALA A N 1
ATOM 892 C CA . ALA A 1 114 ? 19.481 -23.059 -1.186 1.00 72.44 114 ALA A CA 1
ATOM 893 C C . ALA A 1 114 ? 20.005 -23.769 0.071 1.00 72.44 114 ALA A C 1
ATOM 895 O O . ALA A 1 114 ? 19.203 -24.202 0.897 1.00 72.44 114 ALA A O 1
ATOM 896 N N . LEU A 1 115 ? 21.326 -23.830 0.267 1.00 73.75 115 LEU A N 1
ATOM 897 C CA . LEU A 1 115 ? 21.946 -24.397 1.464 1.00 73.75 115 LEU A CA 1
ATOM 898 C C . LEU A 1 115 ? 21.621 -23.560 2.709 1.00 73.75 115 LEU A C 1
ATOM 900 O O . LEU A 1 115 ? 21.187 -24.112 3.716 1.00 73.75 115 LEU A O 1
ATOM 904 N N . SER A 1 116 ? 21.770 -22.234 2.637 1.00 68.31 116 SER A N 1
ATOM 905 C CA . SER A 1 116 ? 21.474 -21.324 3.753 1.00 68.31 116 SER A CA 1
ATOM 906 C C . SER A 1 116 ? 20.005 -21.412 4.184 1.00 68.31 116 SER A C 1
ATOM 908 O O . SER A 1 116 ? 19.696 -21.619 5.362 1.00 68.31 116 SER A O 1
ATOM 910 N N . TYR A 1 117 ? 19.082 -21.370 3.221 1.00 75.00 117 TYR A N 1
ATOM 911 C CA . TYR A 1 117 ? 17.652 -21.513 3.488 1.00 75.00 117 TYR A CA 1
ATOM 912 C C . TYR A 1 117 ? 17.254 -22.939 3.877 1.00 75.00 117 TYR A C 1
ATOM 914 O O . TYR A 1 117 ? 16.341 -23.110 4.683 1.00 75.00 117 TYR A O 1
ATOM 922 N N . GLY A 1 118 ? 17.953 -23.954 3.372 1.00 77.06 118 GLY A N 1
ATOM 923 C CA . GLY A 1 118 ? 17.796 -25.346 3.783 1.00 77.06 118 GLY A CA 1
ATOM 924 C C . GLY A 1 118 ? 18.169 -25.546 5.250 1.00 77.06 118 GLY A C 1
ATOM 925 O O . GLY A 1 118 ? 17.368 -26.080 6.016 1.00 77.06 118 GLY A O 1
ATOM 926 N N . VAL A 1 119 ? 19.328 -25.037 5.681 1.00 74.62 119 VAL A N 1
ATOM 927 C CA . VAL A 1 119 ? 19.752 -25.042 7.092 1.00 74.62 119 VAL A CA 1
ATOM 928 C C . VAL A 1 119 ? 18.744 -24.288 7.954 1.00 74.62 119 VAL A C 1
ATOM 930 O O . VAL A 1 119 ? 18.326 -24.793 8.995 1.00 74.62 119 VAL A O 1
ATOM 933 N N . PHE A 1 120 ? 18.281 -23.121 7.503 1.00 74.31 120 PHE A N 1
ATOM 934 C CA . PHE A 1 120 ? 17.246 -22.367 8.202 1.00 74.31 120 PHE A CA 1
ATOM 935 C C . PHE A 1 120 ? 15.944 -23.172 8.362 1.00 74.31 120 PHE A C 1
ATOM 937 O O . PHE A 1 120 ? 15.411 -23.275 9.470 1.00 74.31 120 PHE A O 1
ATOM 944 N N . ALA A 1 121 ? 15.451 -23.786 7.283 1.00 75.25 121 ALA A N 1
ATOM 945 C CA . ALA A 1 121 ? 14.252 -24.614 7.303 1.00 75.25 121 ALA A CA 1
ATOM 946 C C . ALA A 1 121 ? 14.419 -25.822 8.235 1.00 75.25 121 ALA A C 1
ATOM 948 O O . ALA A 1 121 ? 13.525 -26.096 9.037 1.00 75.25 121 ALA A O 1
ATOM 949 N N . ILE A 1 122 ? 15.570 -26.501 8.204 1.00 84.38 122 ILE A N 1
ATOM 950 C CA . ILE A 1 122 ? 15.891 -27.616 9.106 1.00 84.38 122 ILE A CA 1
ATOM 951 C C . ILE A 1 122 ? 15.885 -27.145 10.565 1.00 84.38 122 ILE A C 1
ATOM 953 O O . ILE A 1 122 ? 15.233 -27.776 11.396 1.00 84.38 122 ILE A O 1
ATOM 957 N N . CYS A 1 123 ? 16.533 -26.020 10.881 1.00 74.69 123 CYS A N 1
ATOM 958 C CA . CYS A 1 123 ? 16.554 -25.443 12.227 1.00 74.69 123 CYS A CA 1
ATOM 959 C C . CYS A 1 123 ? 15.145 -25.100 12.724 1.00 74.69 123 CYS A C 1
ATOM 961 O O . CYS A 1 123 ? 14.767 -25.509 13.820 1.00 74.69 123 CYS A O 1
ATOM 963 N N . VAL A 1 124 ? 14.330 -24.424 11.906 1.00 75.50 124 VAL A N 1
ATOM 964 C CA . VAL A 1 124 ? 12.932 -24.108 12.243 1.00 75.50 124 VAL A CA 1
ATOM 965 C C . VAL A 1 124 ? 12.118 -25.378 12.457 1.00 75.50 124 VAL A C 1
ATOM 967 O O . VAL A 1 124 ? 11.365 -25.454 13.424 1.00 75.50 124 VAL A O 1
ATOM 970 N N . THR A 1 125 ? 12.282 -26.384 11.597 1.00 80.00 125 THR A N 1
ATOM 971 C CA . THR A 1 125 ? 11.540 -27.651 11.681 1.00 80.00 125 THR A CA 1
ATOM 972 C C . THR A 1 125 ? 11.955 -28.460 12.907 1.00 80.00 125 THR A C 1
ATOM 974 O O . THR A 1 125 ? 11.102 -29.041 13.574 1.00 80.00 125 THR A O 1
ATOM 977 N N . LYS A 1 126 ? 13.245 -28.466 13.258 1.00 81.94 126 LYS A N 1
ATOM 978 C CA . LYS A 1 126 ? 13.757 -29.124 14.464 1.00 81.94 126 LYS A CA 1
ATOM 979 C C . LYS A 1 126 ? 13.273 -28.411 15.726 1.00 81.94 126 LYS A C 1
ATOM 981 O O . LYS A 1 126 ? 12.694 -29.061 16.587 1.00 81.94 126 LYS A O 1
ATOM 986 N N . SER A 1 127 ? 13.390 -27.082 15.800 1.00 78.06 127 SER A N 1
ATOM 987 C CA . SER A 1 127 ? 12.818 -26.294 16.903 1.00 78.06 127 SER A CA 1
ATOM 988 C C . SER A 1 127 ? 11.305 -26.476 17.017 1.00 78.06 127 SER A C 1
ATOM 990 O O . SER A 1 127 ? 10.772 -26.537 18.120 1.00 78.06 127 SER A O 1
ATOM 992 N N . TRP A 1 128 ? 10.603 -26.585 15.888 1.00 80.62 128 TRP A N 1
ATOM 993 C CA . TRP A 1 128 ? 9.173 -26.869 15.853 1.00 80.62 128 TRP A CA 1
ATOM 994 C C . TRP A 1 128 ? 8.851 -28.249 16.432 1.00 80.62 128 TRP A C 1
ATOM 996 O O . TRP A 1 128 ? 7.978 -28.350 17.294 1.00 80.62 128 TRP A O 1
ATOM 1006 N N . ARG A 1 129 ? 9.554 -29.299 15.983 1.00 84.62 129 ARG A N 1
ATOM 1007 C CA . ARG A 1 129 ? 9.373 -30.677 16.464 1.00 84.62 129 ARG A CA 1
ATOM 1008 C C . ARG A 1 129 ? 9.633 -30.786 17.960 1.00 84.62 129 ARG A C 1
ATOM 1010 O O . ARG A 1 129 ? 8.789 -31.327 18.658 1.00 84.62 129 ARG A O 1
ATOM 1017 N N . GLU A 1 130 ? 10.708 -30.191 18.466 1.00 80.75 130 GLU A N 1
ATOM 1018 C CA . GLU A 1 130 ? 10.987 -30.160 19.910 1.00 80.75 130 GLU A CA 1
ATOM 1019 C C . GLU A 1 130 ? 9.903 -29.407 20.700 1.00 80.75 130 GLU A C 1
ATOM 1021 O O . GLU A 1 130 ? 9.539 -29.790 21.804 1.00 80.75 130 GLU A O 1
ATOM 1026 N N . LEU A 1 131 ? 9.306 -28.357 20.130 1.00 75.06 131 LEU A N 1
ATOM 1027 C CA . LEU A 1 131 ? 8.199 -27.643 20.778 1.00 75.06 131 LEU A CA 1
ATOM 1028 C C . LEU A 1 131 ? 6.864 -28.400 20.746 1.00 75.06 131 LEU A C 1
ATOM 1030 O O . LEU A 1 131 ? 5.962 -28.037 21.501 1.00 75.06 131 LEU A O 1
ATOM 1034 N N . THR A 1 132 ? 6.708 -29.384 19.857 1.00 78.19 132 THR A N 1
ATOM 1035 C CA . THR A 1 132 ? 5.449 -30.124 19.662 1.00 78.19 132 THR A CA 1
ATOM 1036 C C . THR A 1 132 ? 5.483 -31.545 20.216 1.00 78.19 132 THR A C 1
ATOM 1038 O O . THR A 1 132 ? 4.452 -32.015 20.684 1.00 78.19 132 THR A O 1
ATOM 1041 N N . HIS A 1 133 ? 6.635 -32.217 20.197 1.00 79.31 133 HIS A N 1
ATOM 1042 C CA . HIS A 1 133 ? 6.779 -33.615 20.618 1.00 79.31 133 HIS A CA 1
ATOM 1043 C C . HIS A 1 133 ? 7.367 -33.795 22.014 1.00 79.31 133 HIS A C 1
ATOM 1045 O O . HIS A 1 133 ? 7.187 -34.855 22.615 1.00 79.31 133 HIS A O 1
ATOM 1051 N N . SER A 1 134 ? 8.050 -32.792 22.560 1.00 63.03 134 SER A N 1
ATOM 1052 C CA . SER A 1 134 ? 8.662 -32.930 23.874 1.00 63.03 134 SER A CA 1
ATOM 1053 C C . SER A 1 134 ? 7.573 -32.784 24.937 1.00 63.03 134 SER A C 1
ATOM 1055 O O . SER A 1 134 ? 7.133 -31.679 25.241 1.00 63.03 134 SER A O 1
ATOM 1057 N N . ASN A 1 135 ? 7.160 -33.908 25.539 1.00 69.81 135 ASN A N 1
ATOM 1058 C CA . ASN A 1 135 ? 6.246 -34.011 26.699 1.00 69.81 135 ASN A CA 1
ATOM 1059 C C . ASN A 1 135 ? 6.757 -33.291 27.969 1.00 69.81 135 ASN A C 1
ATOM 1061 O O . ASN A 1 135 ? 6.228 -33.455 29.070 1.00 69.81 135 ASN A O 1
ATOM 1065 N N . VAL A 1 136 ? 7.805 -32.485 27.834 1.00 63.62 136 VAL A N 1
ATOM 1066 C CA . VAL A 1 136 ? 8.373 -31.665 28.888 1.00 63.62 136 VAL A CA 1
ATOM 1067 C C . VAL A 1 136 ? 7.378 -30.549 29.196 1.00 63.62 136 VAL A C 1
ATOM 1069 O O . VAL A 1 136 ? 7.055 -29.729 28.335 1.00 63.62 136 VAL A O 1
ATOM 1072 N N . LYS A 1 137 ? 6.895 -30.501 30.444 1.00 68.94 137 LYS A N 1
ATOM 1073 C CA . LYS A 1 137 ? 6.044 -29.423 30.974 1.00 68.94 137 LYS A CA 1
ATOM 1074 C C . LYS A 1 137 ? 6.825 -28.103 31.027 1.00 68.94 137 LYS A C 1
ATOM 1076 O O . LYS A 1 137 ? 7.234 -27.641 32.088 1.00 68.94 137 LYS A O 1
ATOM 1081 N N . LEU A 1 138 ? 7.046 -27.478 29.876 1.00 77.44 138 LEU A N 1
ATOM 1082 C CA . LEU A 1 138 ? 7.576 -26.124 29.794 1.00 77.44 138 LEU A CA 1
ATOM 1083 C C . LEU A 1 138 ? 6.520 -25.136 30.296 1.00 77.44 138 LEU A C 1
ATOM 1085 O O . LEU A 1 138 ? 5.326 -25.269 30.015 1.00 77.44 138 LEU A O 1
ATOM 1089 N N . SER A 1 139 ? 6.960 -24.104 31.020 1.00 81.44 139 SER A N 1
ATOM 1090 C CA . SER A 1 139 ? 6.048 -23.056 31.477 1.00 81.44 139 SER A CA 1
ATOM 1091 C C . SER A 1 139 ? 5.340 -22.395 30.283 1.00 81.44 139 SER A C 1
ATOM 1093 O O . SER A 1 139 ? 5.930 -22.194 29.212 1.00 81.44 139 SER A O 1
ATOM 1095 N N . LYS A 1 140 ? 4.078 -21.979 30.469 1.00 68.38 140 LYS A N 1
ATOM 1096 C CA . LYS A 1 140 ? 3.311 -21.238 29.443 1.00 68.38 140 LYS A CA 1
ATOM 1097 C C . LYS A 1 140 ? 4.070 -19.997 28.943 1.00 68.38 140 LYS A C 1
ATOM 1099 O O . LYS A 1 140 ? 3.947 -19.619 27.775 1.00 68.38 140 LYS A O 1
ATOM 1104 N N . MET A 1 141 ? 4.881 -19.380 29.806 1.00 64.69 141 MET A N 1
ATOM 1105 C CA . MET A 1 141 ? 5.720 -18.232 29.462 1.00 64.69 141 MET A CA 1
ATOM 1106 C C . MET A 1 141 ? 6.874 -18.621 28.529 1.00 64.69 141 MET A C 1
ATOM 1108 O O . MET A 1 141 ? 7.087 -17.939 27.524 1.00 64.69 141 MET A O 1
ATOM 1112 N N . THR A 1 142 ? 7.553 -19.738 28.798 1.00 67.75 142 THR A N 1
ATOM 1113 C CA . THR A 1 142 ? 8.664 -20.256 27.983 1.00 67.75 142 THR A CA 1
ATOM 1114 C C . THR A 1 142 ? 8.195 -20.662 26.587 1.00 67.75 142 THR A C 1
ATOM 1116 O O . THR A 1 142 ? 8.825 -20.283 25.599 1.00 67.75 142 THR A O 1
ATOM 1119 N N . ILE A 1 143 ? 7.041 -21.333 26.484 1.00 72.19 143 ILE A N 1
ATOM 1120 C CA . ILE A 1 143 ? 6.420 -21.698 25.198 1.00 72.19 143 ILE A CA 1
ATOM 1121 C C . ILE A 1 143 ? 6.037 -20.437 24.408 1.00 72.19 143 ILE A C 1
ATOM 1123 O O . ILE A 1 143 ? 6.272 -20.343 23.202 1.00 72.19 143 ILE A O 1
ATOM 1127 N N . SER A 1 144 ? 5.480 -19.425 25.081 1.00 68.94 144 SER A N 1
ATOM 1128 C CA . SER A 1 144 ? 5.156 -18.136 24.458 1.00 68.94 144 SER A CA 1
ATOM 1129 C C . SER A 1 144 ? 6.407 -17.406 23.946 1.00 68.94 144 SER A C 1
ATOM 1131 O O . SER A 1 144 ? 6.375 -16.836 22.852 1.00 68.94 144 SER A O 1
ATOM 1133 N N . LEU A 1 145 ? 7.504 -17.416 24.707 1.00 60.03 145 LEU A N 1
ATOM 1134 C CA . LEU A 1 145 ? 8.785 -16.827 24.304 1.00 60.03 145 LEU A CA 1
ATOM 1135 C C . LEU A 1 145 ? 9.393 -17.561 23.106 1.00 60.03 145 LEU A C 1
ATOM 1137 O O . LEU A 1 145 ? 9.726 -16.909 22.119 1.00 60.03 145 LEU A O 1
ATOM 1141 N N . HIS A 1 146 ? 9.424 -18.894 23.126 1.00 71.94 146 HIS A N 1
ATOM 1142 C CA . HIS A 1 146 ? 9.915 -19.704 22.008 1.00 71.94 146 HIS A CA 1
ATOM 1143 C C . HIS A 1 146 ? 9.099 -19.492 20.729 1.00 71.94 146 HIS A C 1
ATOM 1145 O O . HIS A 1 146 ? 9.665 -19.293 19.657 1.00 71.94 146 HIS A O 1
ATOM 1151 N N . ARG A 1 147 ? 7.765 -19.424 20.826 1.00 71.75 147 ARG A N 1
ATOM 1152 C CA . ARG A 1 147 ? 6.896 -19.119 19.674 1.00 71.75 147 ARG A CA 1
ATOM 1153 C C . ARG A 1 147 ? 7.149 -17.723 19.099 1.00 71.75 147 ARG A C 1
ATOM 1155 O O . ARG A 1 147 ? 7.012 -17.526 17.893 1.00 71.75 147 ARG A O 1
ATOM 1162 N N . LYS A 1 148 ? 7.488 -16.739 19.938 1.00 66.38 148 LYS A N 1
ATOM 1163 C CA . LYS A 1 148 ? 7.861 -15.387 19.484 1.00 66.38 148 LYS A CA 1
ATOM 1164 C C . LYS A 1 148 ? 9.239 -15.376 18.832 1.00 66.38 148 LYS A C 1
ATOM 1166 O O . LYS A 1 148 ? 9.387 -14.754 17.786 1.00 66.38 148 LYS A O 1
ATOM 1171 N N . PHE A 1 149 ? 10.197 -16.088 19.413 1.00 67.69 149 PHE A N 1
ATOM 1172 C CA . PHE A 1 149 ? 11.545 -16.230 18.877 1.00 67.69 149 PHE A CA 1
ATOM 1173 C C . PHE A 1 149 ? 11.539 -16.920 17.506 1.00 67.69 149 PHE A C 1
ATOM 1175 O O . PHE A 1 149 ? 12.106 -16.389 16.557 1.00 67.69 149 PHE A O 1
ATOM 1182 N N . LEU A 1 150 ? 10.785 -18.014 17.351 1.00 70.19 150 LEU A N 1
ATOM 1183 C CA . LEU A 1 150 ? 10.616 -18.708 16.070 1.00 70.19 150 LEU A CA 1
ATOM 1184 C C . LEU A 1 150 ? 10.018 -17.788 14.992 1.00 70.19 150 LEU A C 1
ATOM 1186 O O . LEU A 1 150 ? 10.493 -17.761 13.861 1.00 70.19 150 LEU A O 1
ATOM 1190 N N . LYS A 1 151 ? 9.003 -16.986 15.347 1.00 67.31 151 LYS A N 1
ATOM 1191 C CA . LYS A 1 151 ? 8.413 -15.992 14.432 1.00 67.31 151 LYS A CA 1
ATOM 1192 C C . LYS A 1 151 ? 9.401 -14.898 14.050 1.00 67.31 151 LYS A C 1
ATOM 1194 O O . LYS A 1 151 ? 9.412 -14.481 12.899 1.00 67.31 151 LYS A O 1
ATOM 1199 N N . MET A 1 152 ? 10.205 -14.434 15.000 1.00 69.81 152 MET A N 1
ATOM 1200 C CA . MET A 1 152 ? 11.237 -13.433 14.749 1.00 69.81 152 MET A CA 1
ATOM 1201 C C . MET A 1 152 ? 12.300 -13.976 13.791 1.00 69.81 152 MET A C 1
ATOM 1203 O O . MET A 1 152 ? 12.574 -13.325 12.790 1.00 69.81 152 MET A O 1
ATOM 1207 N N . MET A 1 153 ? 12.809 -15.190 14.031 1.00 68.56 153 MET A N 1
ATOM 1208 C CA . MET A 1 153 ? 13.762 -15.851 13.134 1.00 68.56 153 MET A CA 1
ATOM 1209 C C . MET A 1 153 ? 13.178 -16.091 11.736 1.00 68.56 153 MET A C 1
ATOM 1211 O O . MET A 1 153 ? 13.861 -15.853 10.746 1.00 68.56 153 MET A O 1
ATOM 1215 N N . ALA A 1 154 ? 11.913 -16.515 11.635 1.00 68.94 154 ALA A N 1
ATOM 1216 C CA . ALA A 1 154 ? 11.223 -16.665 10.351 1.00 68.94 154 ALA A CA 1
ATOM 1217 C C . ALA A 1 154 ? 11.125 -15.347 9.589 1.00 68.94 154 ALA A C 1
ATOM 1219 O O . ALA A 1 154 ? 11.480 -15.300 8.417 1.00 68.94 154 ALA A O 1
ATOM 1220 N N . VAL A 1 155 ? 10.715 -14.265 10.251 1.00 63.03 155 VAL A N 1
ATOM 1221 C CA . VAL A 1 155 ? 10.620 -12.946 9.615 1.00 63.03 155 VAL A CA 1
ATOM 1222 C C . VAL A 1 155 ? 11.998 -12.427 9.208 1.00 63.03 155 VAL A C 1
ATOM 1224 O O . VAL A 1 155 ? 12.146 -11.970 8.083 1.00 63.03 155 VAL A O 1
ATOM 1227 N N . GLN A 1 156 ? 13.012 -12.537 10.068 1.00 63.28 156 GLN A N 1
ATOM 1228 C CA . GLN A 1 156 ? 14.365 -12.052 9.775 1.00 63.28 156 GLN A CA 1
ATOM 1229 C C . GLN A 1 156 ? 15.004 -12.753 8.572 1.00 63.28 156 GLN A C 1
ATOM 1231 O O . GLN A 1 156 ? 15.735 -12.105 7.832 1.00 63.28 156 GLN A O 1
ATOM 1236 N N . ASN A 1 157 ? 14.702 -14.036 8.351 1.00 66.31 157 ASN A N 1
ATOM 1237 C CA . ASN A 1 157 ? 15.267 -14.797 7.236 1.00 66.31 157 ASN A CA 1
ATOM 1238 C C . ASN A 1 157 ? 14.410 -14.734 5.956 1.00 66.31 157 ASN A C 1
ATOM 1240 O O . ASN A 1 157 ? 14.971 -14.675 4.862 1.00 66.31 157 ASN A O 1
ATOM 1244 N N . LEU A 1 158 ? 13.071 -14.691 6.050 1.00 62.97 158 LEU A N 1
ATOM 1245 C CA . LEU A 1 158 ? 12.202 -14.548 4.867 1.00 62.97 158 LEU A CA 1
ATOM 1246 C C . LEU A 1 158 ? 12.149 -13.118 4.321 1.00 62.97 158 LEU A C 1
ATOM 1248 O O . LEU A 1 158 ? 11.944 -12.935 3.125 1.00 62.97 158 LEU A O 1
ATOM 1252 N N . LEU A 1 159 ? 12.281 -12.097 5.169 1.00 57.41 159 LEU A N 1
ATOM 1253 C CA . LEU A 1 159 ? 12.100 -10.710 4.745 1.00 57.41 159 LEU A CA 1
ATOM 1254 C C . LEU A 1 159 ? 13.143 -10.259 3.701 1.00 57.41 159 LEU A C 1
ATOM 1256 O O . LEU A 1 159 ? 12.713 -9.695 2.697 1.00 57.41 159 LEU A O 1
ATOM 1260 N N . PRO A 1 160 ? 14.457 -10.533 3.845 1.00 56.72 160 PRO A N 1
ATOM 1261 C CA . PRO A 1 160 ? 15.436 -10.230 2.802 1.00 56.72 160 PRO A CA 1
ATOM 1262 C C . PRO A 1 160 ? 15.111 -10.932 1.482 1.00 56.72 160 PRO A C 1
ATOM 1264 O O . PRO A 1 160 ? 15.221 -10.314 0.430 1.00 56.72 160 PRO A O 1
ATOM 1267 N N . LEU A 1 161 ? 14.620 -12.178 1.532 1.00 60.50 161 LEU A N 1
ATOM 1268 C CA . LEU A 1 161 ? 14.184 -12.907 0.341 1.00 60.50 161 LEU A CA 1
ATOM 1269 C C . LEU A 1 161 ? 13.041 -12.169 -0.359 1.00 60.50 161 LEU A C 1
ATOM 1271 O O . LEU A 1 161 ? 13.114 -11.934 -1.557 1.00 60.50 161 LEU A O 1
ATOM 1275 N N . VAL A 1 162 ? 12.011 -11.750 0.381 1.00 57.75 162 VAL A N 1
ATOM 1276 C CA . VAL A 1 162 ? 10.866 -11.013 -0.177 1.00 57.75 162 VAL A CA 1
ATOM 1277 C C . VAL A 1 162 ? 11.307 -9.658 -0.740 1.00 57.75 162 VAL A C 1
ATOM 1279 O O . VAL A 1 162 ? 10.950 -9.313 -1.865 1.00 57.75 162 VAL A O 1
ATOM 1282 N N . VAL A 1 163 ? 12.128 -8.912 0.003 1.00 54.12 163 VAL A N 1
ATOM 1283 C CA . VAL A 1 163 ? 12.593 -7.572 -0.382 1.00 54.12 163 VAL A CA 1
ATOM 1284 C C . VAL A 1 163 ? 13.530 -7.612 -1.586 1.00 54.12 163 VAL A C 1
ATOM 1286 O O . VAL A 1 163 ? 13.433 -6.724 -2.420 1.00 54.12 163 VAL A O 1
ATOM 1289 N N . VAL A 1 164 ? 14.390 -8.627 -1.714 1.00 55.47 164 VAL A N 1
ATOM 1290 C CA . VAL A 1 164 ? 15.282 -8.817 -2.872 1.00 55.47 164 VAL A CA 1
ATOM 1291 C C . VAL A 1 164 ? 14.535 -9.449 -4.044 1.00 55.47 164 VAL A C 1
ATOM 1293 O O . VAL A 1 164 ? 14.776 -9.087 -5.194 1.00 55.47 164 VAL A O 1
ATOM 1296 N N . SER A 1 165 ? 13.573 -10.336 -3.778 1.00 58.41 165 SER A N 1
ATOM 1297 C CA . SER A 1 165 ? 12.781 -10.978 -4.829 1.00 58.41 165 SER A CA 1
ATOM 1298 C C . SER A 1 165 ? 11.962 -9.975 -5.630 1.00 58.41 165 SER A C 1
ATOM 1300 O O . SER A 1 165 ? 11.803 -10.188 -6.818 1.00 58.41 165 SER A O 1
ATOM 1302 N N . PHE A 1 166 ? 11.494 -8.865 -5.051 1.00 56.03 166 PHE A N 1
ATOM 1303 C CA . PHE A 1 166 ? 10.721 -7.858 -5.786 1.00 56.03 166 PHE A CA 1
ATOM 1304 C C . PHE A 1 166 ? 11.537 -7.101 -6.861 1.00 56.03 166 PHE A C 1
ATOM 1306 O O . PHE A 1 166 ? 11.145 -7.163 -8.026 1.00 56.03 166 PHE A O 1
ATOM 1313 N N . PRO A 1 167 ? 12.674 -6.439 -6.556 1.00 53.09 167 PRO A N 1
ATOM 1314 C CA . PRO A 1 167 ? 13.532 -5.813 -7.559 1.00 53.09 167 PRO A CA 1
ATOM 1315 C C . PRO A 1 167 ? 14.201 -6.843 -8.469 1.00 53.09 167 PRO A C 1
ATOM 1317 O O . PRO A 1 167 ? 14.313 -6.574 -9.658 1.00 53.09 167 PRO A O 1
ATOM 1320 N N . MET A 1 168 ? 14.557 -8.038 -7.977 1.00 58.62 168 MET A N 1
ATOM 1321 C CA . MET A 1 168 ? 15.048 -9.112 -8.849 1.00 58.62 168 MET A CA 1
ATOM 1322 C C . MET A 1 168 ? 13.954 -9.612 -9.791 1.00 58.62 168 MET A C 1
ATOM 1324 O O . MET A 1 168 ? 14.235 -9.806 -10.962 1.00 58.62 168 MET A O 1
ATOM 1328 N N . CYS A 1 169 ? 12.700 -9.749 -9.349 1.00 57.94 169 CYS A N 1
ATOM 1329 C CA . CYS A 1 169 ? 11.574 -10.076 -10.226 1.00 57.94 169 CYS A CA 1
ATOM 1330 C C . CYS A 1 169 ? 11.312 -8.951 -11.217 1.00 57.94 169 CYS A C 1
ATOM 1332 O O . CYS A 1 169 ? 11.071 -9.249 -12.371 1.00 57.94 169 CYS A O 1
ATOM 1334 N N . ILE A 1 170 ? 11.386 -7.676 -10.823 1.00 57.94 170 ILE A N 1
ATOM 1335 C CA . ILE A 1 170 ? 11.269 -6.552 -11.763 1.00 57.94 170 ILE A CA 1
ATOM 1336 C C . ILE A 1 170 ? 12.416 -6.577 -12.765 1.00 57.94 170 ILE A C 1
ATOM 1338 O O . ILE A 1 170 ? 12.175 -6.379 -13.942 1.00 57.94 170 ILE A O 1
ATOM 1342 N N . LEU A 1 171 ? 13.647 -6.842 -12.341 1.00 59.50 171 LEU A N 1
ATOM 1343 C CA . LEU A 1 171 ? 14.808 -6.874 -13.222 1.00 59.50 171 LEU A CA 1
ATOM 1344 C C . LEU A 1 171 ? 14.753 -8.071 -14.171 1.00 59.50 171 LEU A C 1
ATOM 1346 O O . LEU A 1 171 ? 14.989 -7.914 -15.363 1.00 59.50 171 LEU A O 1
ATOM 1350 N N . ILE A 1 172 ? 14.373 -9.243 -13.665 1.00 59.72 172 ILE A N 1
ATOM 1351 C CA . ILE A 1 172 ? 14.117 -10.454 -14.444 1.00 59.72 172 ILE A CA 1
ATOM 1352 C C . ILE A 1 172 ? 12.960 -10.197 -15.406 1.00 59.72 172 ILE A C 1
ATOM 1354 O O . ILE A 1 172 ? 13.129 -10.405 -16.594 1.00 59.72 172 ILE A O 1
ATOM 1358 N N . ILE A 1 173 ? 11.826 -9.664 -14.947 1.00 59.03 173 ILE A N 1
ATOM 1359 C CA . ILE A 1 173 ? 10.673 -9.342 -15.793 1.00 59.03 173 ILE A CA 1
ATOM 1360 C C . ILE A 1 173 ? 11.061 -8.291 -16.819 1.00 59.03 173 ILE A C 1
ATOM 1362 O O . ILE A 1 173 ? 10.785 -8.501 -17.979 1.00 59.03 173 ILE A O 1
ATOM 1366 N N . VAL A 1 174 ? 11.709 -7.182 -16.482 1.00 56.94 174 VAL A N 1
ATOM 1367 C CA . VAL A 1 174 ? 12.028 -6.111 -17.442 1.00 56.94 174 VAL A CA 1
ATOM 1368 C C . VAL A 1 174 ? 13.092 -6.564 -18.444 1.00 56.94 174 VAL A C 1
ATOM 1370 O O . VAL A 1 174 ? 12.931 -6.322 -19.639 1.00 56.94 174 VAL A O 1
ATOM 1373 N N . SER A 1 175 ? 14.114 -7.303 -18.012 1.00 57.19 175 SER A N 1
ATOM 1374 C CA . SER A 1 175 ? 15.093 -7.912 -18.924 1.00 57.19 175 SER A CA 1
ATOM 1375 C C . SER A 1 175 ? 14.436 -8.984 -19.812 1.00 57.19 175 SER A C 1
ATOM 1377 O O . SER A 1 175 ? 14.655 -9.019 -21.023 1.00 57.19 175 SER A O 1
ATOM 1379 N N . LEU A 1 176 ? 13.535 -9.802 -19.252 1.00 55.12 176 LEU A N 1
ATOM 1380 C CA . LEU A 1 176 ? 12.812 -10.881 -19.941 1.00 55.12 176 LEU A CA 1
ATOM 1381 C C . LEU A 1 176 ? 11.442 -10.500 -20.517 1.00 55.12 176 LEU A C 1
ATOM 1383 O O . LEU A 1 176 ? 10.761 -11.362 -21.052 1.00 55.12 176 LEU A O 1
ATOM 1387 N N . SER A 1 177 ? 11.012 -9.246 -20.480 1.00 48.50 177 SER A N 1
ATOM 1388 C CA . SER A 1 177 ? 9.788 -8.787 -21.156 1.00 48.50 177 SER A CA 1
ATOM 1389 C C . SER A 1 177 ? 10.072 -7.567 -22.023 1.00 48.50 177 SER A C 1
ATOM 1391 O O . SER A 1 177 ? 9.616 -7.525 -23.162 1.00 48.50 177 SER A O 1
ATOM 1393 N N . GLY A 1 178 ? 10.932 -6.650 -21.571 1.00 50.84 178 GLY A N 1
ATOM 1394 C CA . GLY A 1 178 ? 11.350 -5.463 -22.319 1.00 50.84 178 GLY A CA 1
ATOM 1395 C C . GLY A 1 178 ? 12.500 -5.694 -23.301 1.00 50.84 178 GLY A C 1
ATOM 1396 O O . GLY A 1 178 ? 12.669 -4.889 -24.205 1.00 50.84 178 GLY A O 1
ATOM 1397 N N . GLY A 1 179 ? 13.283 -6.774 -23.155 1.00 47.34 179 GLY A N 1
ATOM 1398 C CA . GLY A 1 179 ? 14.402 -7.056 -24.071 1.00 47.34 179 GLY A CA 1
ATOM 1399 C C . GLY A 1 179 ? 15.530 -6.025 -23.987 1.00 47.34 179 GLY A C 1
ATOM 1400 O O . GLY A 1 179 ? 16.323 -5.906 -24.916 1.00 47.34 179 GLY A O 1
ATOM 1401 N N . MET A 1 180 ? 15.592 -5.263 -22.890 1.00 51.09 180 MET A N 1
ATOM 1402 C CA . MET A 1 180 ? 16.677 -4.314 -22.682 1.00 51.09 180 MET A CA 1
ATOM 1403 C C . MET A 1 180 ? 17.998 -5.062 -22.481 1.00 51.09 180 MET A C 1
ATOM 1405 O O . MET A 1 180 ? 18.023 -6.052 -21.740 1.00 51.09 180 MET A O 1
ATOM 1409 N N . PRO A 1 181 ? 19.099 -4.589 -23.090 1.00 54.47 181 PRO A N 1
ATOM 1410 C CA . PRO A 1 181 ? 20.413 -5.138 -22.818 1.00 54.47 181 PRO A CA 1
ATOM 1411 C C . PRO A 1 181 ? 20.713 -4.956 -21.330 1.00 54.47 181 PRO A C 1
ATOM 1413 O O . PRO A 1 181 ? 20.665 -3.846 -20.795 1.00 54.47 181 PRO A O 1
ATOM 1416 N N . VAL A 1 182 ? 21.008 -6.070 -20.658 1.00 53.91 182 VAL A N 1
ATOM 1417 C CA . VAL A 1 182 ? 21.239 -6.125 -19.205 1.00 53.91 182 VAL A CA 1
ATOM 1418 C C . VAL A 1 182 ? 22.363 -5.171 -18.784 1.00 53.91 182 VAL A C 1
ATOM 1420 O O . VAL A 1 182 ? 22.325 -4.670 -17.666 1.00 53.91 182 VAL A O 1
ATOM 1423 N N . GLY A 1 183 ? 23.270 -4.827 -19.710 1.00 53.19 183 GLY A N 1
ATOM 1424 C CA . GLY A 1 183 ? 24.285 -3.776 -19.586 1.00 53.19 183 GLY A CA 1
ATOM 1425 C C . GLY A 1 183 ? 23.749 -2.438 -19.059 1.00 53.19 183 GLY A C 1
ATOM 1426 O O . GLY A 1 183 ? 24.347 -1.865 -18.158 1.00 53.19 183 GLY A O 1
ATOM 1427 N N . LEU A 1 184 ? 22.573 -1.979 -19.505 1.00 49.66 184 LEU A N 1
ATOM 1428 C CA . LEU A 1 184 ? 21.941 -0.744 -18.997 1.00 49.66 184 LEU A CA 1
ATOM 1429 C C . LEU A 1 184 ? 21.286 -0.923 -17.616 1.00 49.66 184 LEU A C 1
ATOM 1431 O O . LEU A 1 184 ? 21.025 0.048 -16.908 1.00 49.66 184 LEU A O 1
ATOM 1435 N N . MET A 1 185 ? 21.039 -2.171 -17.215 1.00 53.25 185 MET A N 1
ATOM 1436 C CA . MET A 1 185 ? 20.463 -2.550 -15.922 1.00 53.25 185 MET A CA 1
ATOM 1437 C C . MET A 1 185 ? 21.523 -2.960 -14.892 1.00 53.25 185 MET A C 1
ATOM 1439 O O . MET A 1 185 ? 21.190 -3.288 -13.754 1.00 53.25 185 MET A O 1
ATOM 1443 N N . THR A 1 186 ? 22.803 -2.902 -15.254 1.00 52.78 186 THR A N 1
ATOM 1444 C CA . THR A 1 186 ? 23.928 -3.215 -14.366 1.00 52.78 186 THR A CA 1
ATOM 1445 C C . THR A 1 186 ? 24.021 -2.259 -13.194 1.00 52.78 186 THR A C 1
ATOM 1447 O O . THR A 1 186 ? 24.236 -2.699 -12.074 1.00 52.78 186 THR A O 1
ATOM 1450 N N . PHE A 1 187 ? 23.768 -0.970 -13.411 1.00 50.34 187 PHE A N 1
ATOM 1451 C CA . PHE A 1 187 ? 23.728 0.016 -12.340 1.00 50.34 187 PHE A CA 1
ATOM 1452 C C . PHE A 1 187 ? 22.635 -0.299 -11.297 1.00 50.34 187 PHE A C 1
ATOM 1454 O O . PHE A 1 187 ? 22.972 -0.404 -10.117 1.00 50.34 187 PHE A O 1
ATOM 1461 N N . PRO A 1 188 ? 21.356 -0.547 -11.665 1.00 50.50 188 PRO A N 1
ATOM 1462 C CA . PRO A 1 188 ? 20.353 -0.992 -10.697 1.00 50.50 188 PRO A CA 1
ATOM 1463 C C . PRO A 1 188 ? 20.616 -2.396 -10.120 1.00 50.50 188 PRO A C 1
ATOM 1465 O O . PRO A 1 188 ? 20.266 -2.637 -8.965 1.00 50.50 188 PRO A O 1
ATOM 1468 N N . LEU A 1 189 ? 21.258 -3.314 -10.853 1.00 54.47 189 LEU A N 1
ATOM 1469 C CA . LEU A 1 189 ? 21.644 -4.640 -10.347 1.00 54.47 189 LEU A CA 1
ATOM 1470 C C . LEU A 1 189 ? 22.744 -4.544 -9.279 1.00 54.47 189 LEU A C 1
ATOM 1472 O O . LEU A 1 189 ? 22.579 -5.074 -8.181 1.00 54.47 189 LEU A O 1
ATOM 1476 N N . SER A 1 190 ? 23.824 -3.818 -9.571 1.00 50.00 190 SER A N 1
ATOM 1477 C CA . SER A 1 190 ? 24.904 -3.498 -8.636 1.00 50.00 190 SER A CA 1
ATOM 1478 C C . SER A 1 190 ? 24.349 -2.733 -7.439 1.00 50.00 190 SER A C 1
ATOM 1480 O O . SER A 1 190 ? 24.636 -3.087 -6.302 1.00 50.00 190 SER A O 1
ATOM 1482 N N . PHE A 1 191 ? 23.446 -1.774 -7.658 1.00 51.56 191 PHE A N 1
ATOM 1483 C CA . PHE A 1 191 ? 22.730 -1.096 -6.579 1.00 51.56 191 PHE A CA 1
ATOM 1484 C C . PHE A 1 191 ? 21.920 -2.072 -5.717 1.00 51.56 191 PHE A C 1
ATOM 1486 O O . PHE A 1 191 ? 21.935 -1.940 -4.504 1.00 51.56 191 PHE A O 1
ATOM 1493 N N . THR A 1 192 ? 21.266 -3.086 -6.293 1.00 51.38 192 THR A N 1
ATOM 1494 C CA . THR A 1 192 ? 20.493 -4.095 -5.539 1.00 51.38 192 THR A CA 1
ATOM 1495 C C . THR A 1 192 ? 21.401 -5.059 -4.756 1.00 51.38 192 THR A C 1
ATOM 1497 O O . THR A 1 192 ? 21.080 -5.427 -3.626 1.00 51.38 192 THR A O 1
ATOM 1500 N N . LEU A 1 193 ? 22.556 -5.431 -5.319 1.00 50.19 193 LEU A N 1
ATOM 1501 C CA . LEU A 1 193 ? 23.563 -6.303 -4.697 1.00 50.19 193 LEU A CA 1
ATOM 1502 C C . LEU A 1 193 ? 24.356 -5.600 -3.584 1.00 50.19 193 LEU A C 1
ATOM 1504 O O . LEU A 1 193 ? 24.571 -6.186 -2.527 1.00 50.19 193 LEU A O 1
ATOM 1508 N N . PHE A 1 194 ? 24.727 -4.331 -3.764 1.00 50.59 194 PHE A N 1
ATOM 1509 C CA . PHE A 1 194 ? 25.360 -3.512 -2.721 1.00 50.59 194 PHE A CA 1
ATOM 1510 C C . PHE A 1 194 ? 24.352 -2.966 -1.709 1.00 50.59 194 PHE A C 1
ATOM 1512 O O . PHE A 1 194 ? 24.693 -2.736 -0.548 1.00 50.59 194 PHE A O 1
ATOM 1519 N N . ALA A 1 195 ? 23.085 -2.831 -2.102 1.00 46.47 195 ALA A N 1
ATOM 1520 C CA . ALA A 1 195 ? 22.014 -2.597 -1.155 1.00 46.47 195 ALA A CA 1
ATOM 1521 C C . ALA A 1 195 ? 21.765 -3.823 -0.280 1.00 46.47 195 ALA A C 1
ATOM 1523 O O . ALA A 1 195 ? 21.209 -3.632 0.776 1.00 46.47 195 ALA A O 1
ATOM 1524 N N . LEU A 1 196 ? 22.170 -5.051 -0.613 1.00 48.66 196 LEU A N 1
ATOM 1525 C CA . LEU A 1 196 ? 21.840 -6.254 0.171 1.00 48.66 196 LEU A CA 1
ATOM 1526 C C . LEU A 1 196 ? 22.407 -6.235 1.611 1.00 48.66 196 LEU A C 1
ATOM 1528 O O . LEU A 1 196 ? 21.622 -6.409 2.544 1.00 48.66 196 LEU A O 1
ATOM 1532 N N . PRO A 1 197 ? 23.697 -5.923 1.850 1.00 46.31 197 PRO A N 1
ATOM 1533 C CA . PRO A 1 197 ? 24.239 -5.739 3.201 1.00 46.31 197 PRO A CA 1
ATOM 1534 C C . PRO A 1 197 ? 23.639 -4.519 3.910 1.00 46.31 197 PRO A C 1
ATOM 1536 O O . PRO A 1 197 ? 23.336 -4.578 5.102 1.00 46.31 197 PRO A O 1
ATOM 1539 N N . ILE A 1 198 ? 23.389 -3.436 3.166 1.00 48.88 198 ILE A N 1
ATOM 1540 C CA . ILE A 1 198 ? 22.759 -2.210 3.678 1.00 48.88 198 ILE A CA 1
ATOM 1541 C C . ILE A 1 198 ? 21.292 -2.467 4.029 1.00 48.88 198 ILE A C 1
ATOM 1543 O O . ILE A 1 198 ? 20.827 -1.956 5.034 1.00 48.88 198 ILE A O 1
ATOM 1547 N N . VAL A 1 199 ? 20.583 -3.302 3.271 1.00 44.59 199 VAL A N 1
ATOM 1548 C CA . VAL A 1 199 ? 19.203 -3.779 3.432 1.00 44.59 199 VAL A CA 1
ATOM 1549 C C . VAL A 1 199 ? 19.146 -4.838 4.506 1.00 44.59 199 VAL A C 1
ATOM 1551 O O . VAL A 1 199 ? 18.123 -4.930 5.143 1.00 44.59 199 VAL A O 1
ATOM 1554 N N . GLN A 1 200 ? 20.198 -5.593 4.801 1.00 42.88 200 GLN A N 1
ATOM 1555 C CA . GLN A 1 200 ? 20.235 -6.536 5.921 1.00 42.88 200 GLN A CA 1
ATOM 1556 C C . GLN A 1 200 ? 20.524 -5.815 7.247 1.00 42.88 200 GLN A C 1
ATOM 1558 O O . GLN A 1 200 ? 19.830 -6.051 8.239 1.00 42.88 200 GLN A O 1
ATOM 1563 N N . LEU A 1 201 ? 21.446 -4.846 7.238 1.00 45.09 201 LEU A N 1
ATOM 1564 C CA . LEU A 1 201 ? 21.681 -3.905 8.338 1.00 45.09 201 LEU A CA 1
ATOM 1565 C C . LEU A 1 201 ? 20.432 -3.048 8.583 1.00 45.09 201 LEU A C 1
ATOM 1567 O O . LEU A 1 201 ? 19.933 -2.950 9.707 1.00 45.09 201 LEU A O 1
ATOM 1571 N N . THR A 1 202 ? 19.853 -2.516 7.506 1.00 41.75 202 THR A N 1
ATOM 1572 C CA . THR A 1 202 ? 18.595 -1.796 7.585 1.00 41.75 202 THR A CA 1
ATOM 1573 C C . THR A 1 202 ? 17.408 -2.718 7.770 1.00 41.75 202 THR A C 1
ATOM 1575 O O . THR A 1 202 ? 16.517 -2.204 8.374 1.00 41.75 202 THR A O 1
ATOM 1578 N N . CYS A 1 203 ? 17.346 -4.018 7.445 1.00 40.06 203 CYS A N 1
ATOM 1579 C CA . CYS A 1 203 ? 16.234 -4.963 7.750 1.00 40.06 203 CYS A CA 1
ATOM 1580 C C . CYS A 1 203 ? 16.281 -5.501 9.172 1.00 40.06 203 CYS A C 1
ATOM 1582 O O . CYS A 1 203 ? 15.233 -5.838 9.721 1.00 40.06 203 CYS A O 1
ATOM 1584 N N . SER A 1 204 ? 17.447 -5.521 9.809 1.00 43.09 204 SER A N 1
ATOM 1585 C CA . SER A 1 204 ? 17.540 -5.637 11.264 1.00 43.09 204 SER A CA 1
ATOM 1586 C C . SER A 1 204 ? 16.927 -4.393 11.928 1.00 43.09 204 SER A C 1
ATOM 1588 O O . SER A 1 204 ? 16.076 -4.511 12.811 1.00 43.09 204 SER A O 1
ATOM 1590 N N . ALA A 1 205 ? 17.212 -3.199 11.390 1.00 42.41 205 ALA A N 1
ATOM 1591 C CA . ALA A 1 205 ? 16.555 -1.954 11.799 1.00 42.41 205 ALA A CA 1
ATOM 1592 C C . ALA A 1 205 ? 15.089 -1.843 11.304 1.00 42.41 205 ALA A C 1
ATOM 1594 O O . ALA A 1 205 ? 14.232 -1.303 11.995 1.00 42.41 205 ALA A O 1
ATOM 1595 N N . ILE A 1 206 ? 14.753 -2.422 10.149 1.00 43.31 206 ILE A N 1
ATOM 1596 C CA . ILE A 1 206 ? 13.515 -2.250 9.381 1.00 43.31 206 ILE A CA 1
ATOM 1597 C C . ILE A 1 206 ? 12.536 -3.361 9.736 1.00 43.31 206 ILE A C 1
ATOM 1599 O O . ILE A 1 206 ? 11.353 -3.131 9.636 1.00 43.31 206 ILE A O 1
ATOM 1603 N N . SER A 1 207 ? 12.929 -4.509 10.287 1.00 38.75 207 SER A N 1
ATOM 1604 C CA . SER A 1 207 ? 11.983 -5.434 10.941 1.00 38.75 207 SER A CA 1
ATOM 1605 C C . SER A 1 207 ? 11.340 -4.776 12.169 1.00 38.75 207 SER A C 1
ATOM 1607 O O . SER A 1 207 ? 10.170 -5.017 12.473 1.00 38.75 207 SER A O 1
ATOM 1609 N N . PHE A 1 208 ? 12.066 -3.857 12.813 1.00 43.44 208 PHE A N 1
ATOM 1610 C CA . PHE A 1 208 ? 11.530 -2.937 13.814 1.00 43.44 208 PHE A CA 1
ATOM 1611 C C . PHE A 1 208 ? 10.660 -1.836 13.164 1.00 43.44 208 PHE A C 1
ATOM 1613 O O . PHE A 1 208 ? 9.575 -1.535 13.668 1.00 43.44 208 PHE A O 1
ATOM 1620 N N . VAL A 1 209 ? 11.061 -1.316 11.991 1.00 40.97 209 VAL A N 1
ATOM 1621 C CA . VAL A 1 209 ? 10.293 -0.345 11.175 1.00 40.97 209 VAL A CA 1
ATOM 1622 C C . VAL A 1 209 ? 9.116 -0.973 10.402 1.00 40.97 209 VAL A C 1
ATOM 1624 O O . VAL A 1 209 ? 8.226 -0.240 10.021 1.00 40.97 209 VAL A O 1
ATOM 1627 N N . ILE A 1 210 ? 8.992 -2.290 10.208 1.00 39.62 210 ILE A N 1
ATOM 1628 C CA . ILE A 1 210 ? 7.971 -2.941 9.353 1.00 39.62 210 ILE A CA 1
ATOM 1629 C C . ILE A 1 210 ? 6.734 -3.330 10.157 1.00 39.62 210 ILE A C 1
ATOM 1631 O O . ILE A 1 210 ? 5.595 -3.163 9.704 1.00 39.62 210 ILE A O 1
ATOM 1635 N N . VAL A 1 211 ? 6.934 -3.713 11.421 1.00 44.97 211 VAL A N 1
ATOM 1636 C CA . VAL A 1 211 ? 5.861 -3.701 12.430 1.00 44.97 211 VAL A CA 1
ATOM 1637 C C . VAL A 1 211 ? 5.275 -2.283 12.567 1.00 44.97 211 VAL A C 1
ATOM 1639 O O . VAL A 1 211 ? 4.081 -2.115 12.821 1.00 44.97 211 VAL A O 1
ATOM 1642 N N . PHE A 1 212 ? 6.101 -1.270 12.312 1.00 40.38 212 PHE A N 1
ATOM 1643 C CA . PHE A 1 212 ? 5.757 0.147 12.202 1.00 40.38 212 PHE A CA 1
ATOM 1644 C C . PHE A 1 212 ? 5.138 0.527 10.838 1.00 40.38 212 PHE A C 1
ATOM 1646 O O . PHE A 1 212 ? 4.182 1.292 10.786 1.00 40.38 212 PHE A O 1
ATOM 1653 N N . TYR A 1 213 ? 5.614 -0.064 9.741 1.00 39.72 213 TYR A N 1
ATOM 1654 C CA . TYR A 1 213 ? 5.226 0.190 8.350 1.00 39.72 213 TYR A CA 1
ATOM 1655 C C . TYR A 1 213 ? 3.825 -0.335 8.035 1.00 39.72 213 TYR A C 1
ATOM 1657 O O . TYR A 1 213 ? 3.077 0.199 7.226 1.00 39.72 213 TYR A O 1
ATOM 1665 N N . THR A 1 214 ? 3.379 -1.350 8.758 1.00 40.28 214 THR A N 1
ATOM 1666 C CA . THR A 1 214 ? 1.985 -1.784 8.625 1.00 40.28 214 THR A CA 1
ATOM 1667 C C . THR A 1 214 ? 1.029 -0.804 9.334 1.00 40.28 214 THR A C 1
ATOM 1669 O O . THR A 1 214 ? -0.157 -0.751 9.021 1.00 40.28 214 THR A O 1
ATOM 1672 N N . ALA A 1 215 ? 1.535 0.037 10.251 1.00 41.34 215 ALA A N 1
ATOM 1673 C CA . ALA A 1 215 ? 0.802 1.185 10.795 1.00 41.34 215 ALA A CA 1
ATOM 1674 C C . ALA A 1 215 ? 0.908 2.448 9.906 1.00 41.34 215 ALA A C 1
ATOM 1676 O O . ALA A 1 215 ? 0.121 3.374 10.094 1.00 41.34 215 ALA A O 1
ATOM 1677 N N . ILE A 1 216 ? 1.818 2.451 8.917 1.00 42.44 216 ILE A N 1
ATOM 1678 C CA . ILE A 1 216 ? 2.065 3.508 7.912 1.00 42.44 216 ILE A CA 1
ATOM 1679 C C . ILE A 1 216 ? 0.990 3.586 6.814 1.00 42.44 216 ILE A C 1
ATOM 1681 O O . ILE A 1 216 ? 0.988 4.568 6.078 1.00 42.44 216 ILE A O 1
ATOM 1685 N N . PHE A 1 217 ? 0.028 2.657 6.713 1.00 39.97 217 PHE A N 1
ATOM 1686 C CA . PHE A 1 217 ? -0.969 2.598 5.616 1.00 39.97 217 PHE A CA 1
ATOM 1687 C C . PHE A 1 217 ? -1.884 3.841 5.422 1.00 39.97 217 PHE A C 1
ATOM 1689 O O . PHE A 1 217 ? -2.818 3.814 4.627 1.00 39.97 217 PHE A O 1
ATOM 1696 N N . HIS A 1 218 ? -1.624 4.962 6.096 1.00 44.62 218 HIS A N 1
ATOM 1697 C CA . HIS A 1 218 ? -2.290 6.247 5.883 1.00 44.62 218 HIS A CA 1
ATOM 1698 C C . HIS A 1 218 ? -1.350 7.435 5.587 1.00 44.62 218 HIS A C 1
ATOM 1700 O O . HIS A 1 218 ? -1.761 8.589 5.714 1.00 44.62 218 HIS A O 1
ATOM 1706 N N . LEU A 1 219 ? -0.108 7.207 5.142 1.00 36.94 219 LEU A N 1
ATOM 1707 C CA . LEU A 1 219 ? 0.826 8.279 4.759 1.00 36.94 219 LEU A CA 1
ATOM 1708 C C . LEU A 1 219 ? 0.483 8.928 3.399 1.00 36.94 219 LEU A C 1
ATOM 1710 O O . LEU A 1 219 ? 1.112 8.701 2.371 1.00 36.94 219 LEU A O 1
ATOM 1714 N N . ARG A 1 220 ? -0.513 9.820 3.433 1.00 41.31 220 ARG A N 1
ATOM 1715 C CA . ARG A 1 220 ? -1.041 10.663 2.342 1.00 41.31 220 ARG A CA 1
ATOM 1716 C C . ARG A 1 220 ? -0.109 11.823 1.910 1.00 41.31 220 ARG A C 1
ATOM 1718 O O . ARG A 1 220 ? -0.582 12.758 1.282 1.00 41.31 220 ARG A O 1
ATOM 1725 N N . LYS A 1 221 ? 1.192 11.836 2.247 1.00 37.56 221 LYS A N 1
ATOM 1726 C CA . LYS A 1 221 ? 2.032 13.055 2.091 1.00 37.56 221 LYS A CA 1
ATOM 1727 C C . LYS A 1 221 ? 3.364 12.915 1.333 1.00 37.56 221 LYS A C 1
ATOM 1729 O O . LYS A 1 221 ? 4.047 13.914 1.167 1.00 37.56 221 LYS A O 1
ATOM 1734 N N . SER A 1 222 ? 3.708 11.737 0.802 1.00 43.91 222 SER A N 1
ATOM 1735 C CA . SER A 1 222 ? 4.959 11.515 0.033 1.00 43.91 222 SER A CA 1
ATOM 1736 C C . SER A 1 222 ? 4.808 11.713 -1.492 1.00 43.91 222 SER A C 1
ATOM 1738 O O . SER A 1 222 ? 5.713 11.430 -2.270 1.00 43.91 222 SER A O 1
ATOM 1740 N N . TRP A 1 223 ? 3.663 12.233 -1.947 1.00 46.94 223 TRP A N 1
ATOM 1741 C CA . TRP A 1 223 ? 3.370 12.371 -3.379 1.00 46.94 223 TRP A CA 1
ATOM 1742 C C . TRP A 1 223 ? 4.253 13.404 -4.090 1.00 46.94 223 TRP A C 1
ATOM 1744 O O . TRP A 1 223 ? 4.631 13.183 -5.234 1.00 46.94 223 TRP A O 1
ATOM 1754 N N . PHE A 1 224 ? 4.634 14.498 -3.428 1.00 44.62 224 PHE A N 1
ATOM 1755 C CA . PHE A 1 224 ? 5.333 15.595 -4.105 1.00 44.62 224 PHE A CA 1
ATOM 1756 C C . PHE A 1 224 ? 6.770 15.257 -4.522 1.00 44.62 224 PHE A C 1
ATOM 1758 O O . PHE A 1 224 ? 7.194 15.644 -5.608 1.00 44.62 224 PHE A O 1
ATOM 1765 N N . GLU A 1 225 ? 7.504 14.480 -3.724 1.00 43.38 225 GLU A N 1
ATOM 1766 C CA . GLU A 1 225 ? 8.874 14.085 -4.076 1.00 43.38 225 GLU A CA 1
ATOM 1767 C C . GLU A 1 225 ? 8.905 12.916 -5.069 1.00 43.38 225 GLU A C 1
ATOM 1769 O O . GLU A 1 225 ? 9.764 12.878 -5.950 1.00 43.38 225 GLU A O 1
ATOM 1774 N N . GLY A 1 226 ? 7.927 12.005 -4.980 1.00 52.56 226 GLY A N 1
ATOM 1775 C CA . GLY A 1 226 ? 7.717 10.958 -5.977 1.00 52.56 226 GLY A CA 1
ATOM 1776 C C . GLY A 1 226 ? 7.407 11.552 -7.349 1.00 52.56 226 GLY A C 1
ATOM 1777 O O . GLY A 1 226 ? 8.083 11.222 -8.315 1.00 52.56 226 GLY A O 1
ATOM 1778 N N . VAL A 1 227 ? 6.467 12.499 -7.428 1.00 51.44 227 VAL A N 1
ATOM 1779 C CA . VAL A 1 227 ? 6.127 13.207 -8.675 1.00 51.44 227 VAL A CA 1
ATOM 1780 C C . VAL A 1 227 ? 7.331 13.978 -9.225 1.00 51.44 227 VAL A C 1
ATOM 1782 O O . VAL A 1 227 ? 7.593 13.914 -10.421 1.00 51.44 227 VAL A O 1
ATOM 1785 N N . PHE A 1 228 ? 8.113 14.643 -8.372 1.00 51.88 228 PHE A N 1
ATOM 1786 C CA . PHE A 1 228 ? 9.297 15.389 -8.805 1.00 51.88 228 PHE A CA 1
ATOM 1787 C C . PHE A 1 228 ? 10.406 14.483 -9.362 1.00 51.88 228 PHE A C 1
ATOM 1789 O O . PHE A 1 228 ? 10.920 14.736 -10.453 1.00 51.88 228 PHE A O 1
ATOM 1796 N N . LYS A 1 229 ? 10.732 13.384 -8.665 1.00 56.28 229 LYS A N 1
ATOM 1797 C CA . LYS A 1 229 ? 11.685 12.382 -9.166 1.00 56.28 229 LYS A CA 1
ATOM 1798 C C . LYS A 1 229 ? 11.163 11.716 -10.434 1.00 56.28 229 LYS A C 1
ATOM 1800 O O . LYS A 1 229 ? 11.945 11.510 -11.347 1.00 56.28 229 LYS A O 1
ATOM 1805 N N . ILE A 1 230 ? 9.858 11.459 -10.542 1.00 54.19 230 ILE A N 1
ATOM 1806 C CA . ILE A 1 230 ? 9.239 10.909 -11.756 1.00 54.19 230 ILE A CA 1
ATOM 1807 C C . ILE A 1 230 ? 9.361 11.886 -12.923 1.00 54.19 230 ILE A C 1
ATOM 1809 O O . ILE A 1 230 ? 9.744 11.448 -13.998 1.00 54.19 230 ILE A O 1
ATOM 1813 N N . ILE A 1 231 ? 9.110 13.186 -12.747 1.00 58.75 231 ILE A N 1
ATOM 1814 C CA . ILE A 1 231 ? 9.268 14.176 -13.826 1.00 58.75 231 ILE A CA 1
ATOM 1815 C C . ILE A 1 231 ? 10.732 14.252 -14.276 1.00 58.75 231 ILE A C 1
ATOM 1817 O O . ILE A 1 231 ? 11.000 14.219 -15.473 1.00 58.75 231 ILE A O 1
ATOM 1821 N N . GLN A 1 232 ? 11.686 14.281 -13.340 1.00 55.28 232 GLN A N 1
ATOM 1822 C CA . GLN A 1 232 ? 13.116 14.314 -13.668 1.00 55.28 232 GLN A CA 1
ATOM 1823 C C . GLN A 1 232 ? 13.603 13.026 -14.337 1.00 55.28 232 GLN A C 1
ATOM 1825 O O . GLN A 1 232 ? 14.321 13.089 -15.330 1.00 55.28 232 GLN A O 1
ATOM 1830 N N . ILE A 1 233 ? 13.201 11.864 -13.819 1.00 60.34 233 ILE A N 1
ATOM 1831 C CA . ILE A 1 233 ? 13.537 10.554 -14.383 1.00 60.34 233 ILE A CA 1
ATOM 1832 C C . ILE A 1 233 ? 12.891 10.412 -15.760 1.00 60.34 233 ILE A C 1
ATOM 1834 O O . ILE A 1 233 ? 13.574 10.054 -16.705 1.00 60.34 233 ILE A O 1
ATOM 1838 N N . THR A 1 234 ? 11.617 10.774 -15.910 1.00 56.41 234 THR A N 1
ATOM 1839 C CA . THR A 1 234 ? 10.911 10.724 -17.197 1.00 56.41 234 THR A CA 1
ATOM 1840 C C . THR A 1 234 ? 11.590 11.631 -18.211 1.00 56.41 234 THR A C 1
ATOM 1842 O O . THR A 1 234 ? 11.867 11.182 -19.315 1.00 56.41 234 THR A O 1
ATOM 1845 N N . LYS A 1 235 ? 11.942 12.872 -17.850 1.00 63.97 235 LYS A N 1
ATOM 1846 C CA . LYS A 1 235 ? 12.617 13.786 -18.780 1.00 63.97 235 LYS A CA 1
ATOM 1847 C C . LYS A 1 235 ? 14.033 13.324 -19.145 1.00 63.97 235 LYS A C 1
ATOM 1849 O O . LYS A 1 235 ? 14.432 13.447 -20.292 1.00 63.97 235 LYS A O 1
ATOM 1854 N N . ARG A 1 236 ? 14.774 12.732 -18.202 1.00 57.12 236 ARG A N 1
ATOM 1855 C CA . ARG A 1 236 ? 16.109 12.165 -18.465 1.00 57.12 236 ARG A CA 1
ATOM 1856 C C . ARG A 1 236 ? 16.067 10.882 -19.290 1.00 57.12 236 ARG A C 1
ATOM 1858 O O . ARG A 1 236 ? 16.953 10.675 -20.102 1.00 57.12 236 ARG A O 1
ATOM 1865 N N . LEU A 1 237 ? 15.051 10.047 -19.090 1.00 49.12 237 LEU A N 1
ATOM 1866 C CA . LEU A 1 237 ? 14.849 8.814 -19.853 1.00 49.12 237 LEU A CA 1
ATOM 1867 C C . LEU A 1 237 ? 14.254 9.069 -21.246 1.00 49.12 237 LEU A C 1
ATOM 1869 O O . LEU A 1 237 ? 14.346 8.199 -22.102 1.00 49.12 237 LEU A O 1
ATOM 1873 N N . THR A 1 238 ? 13.626 10.229 -21.467 1.00 50.25 238 THR A N 1
ATOM 1874 C CA . THR A 1 238 ? 13.054 10.622 -22.771 1.00 50.25 238 THR A CA 1
ATOM 1875 C C . THR A 1 238 ? 13.976 11.513 -23.599 1.00 50.25 238 THR A C 1
ATOM 1877 O O . THR A 1 238 ? 13.726 11.683 -24.787 1.00 50.25 238 THR A O 1
ATOM 1880 N N . ALA A 1 239 ? 15.036 12.057 -23.000 1.00 53.31 239 ALA A N 1
ATOM 1881 C CA . ALA A 1 239 ? 16.055 12.823 -23.701 1.00 53.31 239 ALA A CA 1
ATOM 1882 C C . ALA A 1 239 ? 16.895 11.902 -24.597 1.00 53.31 239 ALA A C 1
ATOM 1884 O O . ALA A 1 239 ? 17.513 10.952 -24.116 1.00 53.31 239 ALA A O 1
ATOM 1885 N N . THR A 1 240 ? 16.930 12.199 -25.893 1.00 48.91 240 THR A N 1
ATOM 1886 C CA . THR A 1 240 ? 17.730 11.455 -26.880 1.00 48.91 240 THR A CA 1
ATOM 1887 C C . THR A 1 240 ? 19.176 11.937 -26.923 1.00 48.91 240 THR A C 1
ATOM 1889 O O . THR A 1 240 ? 20.080 11.168 -27.242 1.00 48.91 240 THR A O 1
ATOM 1892 N N . VAL A 1 241 ? 19.401 13.192 -26.528 1.00 59.94 241 VAL A N 1
ATOM 1893 C CA . VAL A 1 241 ? 20.723 13.810 -26.406 1.00 59.94 241 VAL A CA 1
ATOM 1894 C C . VAL A 1 241 ? 20.894 14.479 -25.032 1.00 59.94 241 VAL A C 1
ATOM 1896 O O . VAL A 1 241 ? 19.916 14.961 -24.455 1.00 59.94 241 VAL A O 1
ATOM 1899 N N . PRO A 1 242 ? 22.122 14.569 -24.481 1.00 51.56 242 PRO A N 1
ATOM 1900 C CA . PRO A 1 242 ? 22.373 15.134 -23.147 1.00 51.56 242 PRO A CA 1
ATOM 1901 C C . PRO A 1 242 ? 21.816 16.554 -22.939 1.00 51.56 242 PRO A C 1
ATOM 1903 O O . PRO A 1 242 ? 21.430 16.918 -21.828 1.00 51.56 242 PRO A O 1
ATOM 1906 N N . CYS A 1 243 ? 21.716 17.349 -24.008 1.00 56.84 243 CYS A N 1
ATOM 1907 C CA . CYS A 1 243 ? 21.171 18.710 -23.995 1.00 56.84 243 CYS A CA 1
ATOM 1908 C C . CYS A 1 243 ? 19.664 18.753 -23.654 1.00 56.84 243 CYS A C 1
ATOM 1910 O O . CYS A 1 243 ? 19.189 19.712 -23.040 1.00 56.84 243 CYS A O 1
ATOM 1912 N N . GLU A 1 244 ? 18.920 17.690 -23.976 1.00 67.94 244 GLU A N 1
ATOM 1913 C CA . GLU A 1 244 ? 17.481 17.548 -23.706 1.00 67.94 244 GLU A CA 1
ATOM 1914 C C . GLU A 1 244 ? 17.181 17.103 -22.264 1.00 67.94 244 GLU A C 1
ATOM 1916 O O . GLU A 1 244 ? 16.048 17.228 -21.795 1.00 67.94 244 GLU A O 1
ATOM 1921 N N . MET A 1 245 ? 18.195 16.654 -21.509 1.00 65.06 245 MET A N 1
ATOM 1922 C CA . MET A 1 245 ? 18.061 16.237 -20.101 1.00 65.06 245 MET A CA 1
ATOM 1923 C C . MET A 1 245 ? 17.813 17.405 -19.130 1.00 65.06 245 MET A C 1
ATOM 1925 O O . MET A 1 245 ? 17.760 17.215 -17.910 1.00 65.06 245 MET A O 1
ATOM 1929 N N . THR A 1 246 ? 17.678 18.622 -19.650 1.00 72.69 246 THR A N 1
ATOM 1930 C CA . THR A 1 246 ? 17.466 19.840 -18.875 1.00 72.69 246 THR A CA 1
ATOM 1931 C C . THR A 1 246 ? 15.973 20.162 -18.763 1.00 72.69 246 THR A C 1
ATOM 1933 O O . THR A 1 246 ? 15.193 19.957 -19.691 1.00 72.69 246 THR A O 1
ATOM 1936 N N . PHE A 1 247 ? 15.512 20.636 -17.608 1.00 80.50 247 PHE A N 1
ATOM 1937 C CA . PHE A 1 247 ? 14.120 21.023 -17.365 1.00 80.50 247 PHE A CA 1
ATOM 1938 C C . PHE A 1 247 ? 14.021 22.458 -16.856 1.00 80.50 247 PHE A C 1
ATOM 1940 O O . PHE A 1 247 ? 15.000 23.022 -16.373 1.00 80.50 247 PHE A O 1
ATOM 1947 N N . ASP A 1 248 ? 12.836 23.049 -17.008 1.00 86.69 248 ASP A N 1
ATOM 1948 C CA . ASP A 1 248 ? 12.580 24.436 -16.627 1.00 86.69 248 ASP A CA 1
ATOM 1949 C C . ASP A 1 248 ? 12.855 24.630 -15.127 1.00 86.69 248 ASP A C 1
ATOM 1951 O O . ASP A 1 248 ? 12.335 23.887 -14.282 1.00 86.69 248 ASP A O 1
ATOM 1955 N N . ARG A 1 249 ? 13.689 25.620 -14.791 1.00 85.00 249 ARG A N 1
ATOM 1956 C CA . ARG A 1 249 ? 14.052 25.953 -13.408 1.00 85.00 249 ARG A CA 1
ATOM 1957 C C . ARG A 1 249 ? 12.845 26.304 -12.541 1.00 85.00 249 ARG A C 1
ATOM 1959 O O . ARG A 1 249 ? 12.915 26.110 -11.330 1.00 85.00 249 ARG A O 1
ATOM 1966 N N . ARG A 1 250 ? 11.702 26.684 -13.117 1.00 83.75 250 ARG A N 1
ATOM 1967 C CA . ARG A 1 250 ? 10.438 26.872 -12.382 1.00 83.75 250 ARG A CA 1
ATOM 1968 C C . ARG A 1 250 ? 9.982 25.608 -11.652 1.00 83.75 250 ARG A C 1
ATOM 1970 O O . ARG A 1 250 ? 9.402 25.711 -10.575 1.00 83.75 250 ARG A O 1
ATOM 1977 N N . PHE A 1 251 ? 10.305 24.409 -12.148 1.00 79.62 251 PHE A N 1
ATOM 1978 C CA . PHE A 1 251 ? 10.021 23.162 -11.420 1.00 79.62 251 PHE A CA 1
ATOM 1979 C C . PHE A 1 251 ? 10.837 23.030 -10.123 1.00 79.62 251 PHE A C 1
ATOM 1981 O O . PHE A 1 251 ? 10.439 22.291 -9.220 1.00 79.62 251 PHE A O 1
ATOM 1988 N N . CYS A 1 252 ? 11.937 23.775 -9.979 1.00 81.75 252 CYS A N 1
ATOM 1989 C CA . CYS A 1 252 ? 12.742 23.792 -8.761 1.00 81.75 252 CYS A CA 1
ATOM 1990 C C . CYS A 1 252 ? 12.051 24.481 -7.586 1.00 81.75 252 CYS A C 1
ATOM 1992 O O . CYS A 1 252 ? 12.365 24.132 -6.449 1.00 81.75 252 CYS A O 1
ATOM 1994 N N . LEU A 1 253 ? 11.050 25.343 -7.820 1.00 79.94 253 LEU A N 1
ATOM 1995 C CA . LEU A 1 253 ? 10.209 25.925 -6.762 1.00 79.94 253 LEU A CA 1
ATOM 1996 C C . LEU A 1 253 ? 9.589 24.857 -5.863 1.00 79.94 253 LEU A C 1
ATOM 1998 O O . LEU A 1 253 ? 9.511 25.026 -4.648 1.00 79.94 253 LEU A O 1
ATOM 2002 N N . LEU A 1 254 ? 9.197 23.720 -6.443 1.00 74.69 254 LEU A N 1
ATOM 2003 C CA . LEU A 1 254 ? 8.631 22.623 -5.671 1.00 74.69 254 LEU A CA 1
ATOM 2004 C C . LEU A 1 254 ? 9.660 22.015 -4.709 1.00 74.69 254 LEU A C 1
ATOM 2006 O O . LEU A 1 254 ? 9.323 21.694 -3.572 1.00 74.69 254 LEU A O 1
ATOM 2010 N N . ARG A 1 255 ? 10.925 21.900 -5.134 1.00 74.38 255 ARG A N 1
ATOM 2011 C CA . ARG A 1 255 ? 12.019 21.452 -4.262 1.00 74.38 255 ARG A CA 1
ATOM 2012 C C . ARG A 1 255 ? 12.245 22.450 -3.124 1.00 74.38 255 ARG A C 1
ATOM 2014 O O . ARG A 1 255 ? 12.392 22.010 -1.987 1.00 74.38 255 ARG A O 1
ATOM 2021 N N . MET A 1 256 ? 12.184 23.755 -3.398 1.00 78.25 256 MET A N 1
ATOM 2022 C CA . MET A 1 256 ? 12.284 24.791 -2.361 1.00 78.25 256 MET A CA 1
ATOM 2023 C C . MET A 1 256 ? 11.152 24.654 -1.326 1.00 78.25 256 MET A C 1
ATOM 2025 O O . MET A 1 256 ? 11.399 24.593 -0.121 1.00 78.25 256 MET A O 1
ATOM 2029 N N . LEU A 1 257 ? 9.910 24.468 -1.786 1.00 77.62 257 LEU A N 1
ATOM 2030 C CA . LEU A 1 257 ? 8.759 24.224 -0.911 1.00 77.62 257 LEU A CA 1
ATOM 2031 C C . LEU A 1 257 ? 8.901 22.942 -0.078 1.00 77.62 257 LEU A C 1
ATOM 2033 O O . LEU A 1 257 ? 8.439 22.897 1.057 1.00 77.62 257 LEU A O 1
ATOM 2037 N N . ILE A 1 258 ? 9.545 21.897 -0.604 1.00 74.44 258 ILE A N 1
ATOM 2038 C CA . ILE A 1 258 ? 9.823 20.669 0.158 1.00 74.44 258 ILE A CA 1
ATOM 2039 C C . ILE A 1 258 ? 10.904 20.922 1.217 1.00 74.44 258 ILE A C 1
ATOM 2041 O O . ILE A 1 258 ? 10.776 20.441 2.345 1.00 74.44 258 ILE A O 1
ATOM 2045 N N . THR A 1 259 ? 11.939 21.710 0.900 1.00 76.38 259 THR A N 1
ATOM 2046 C CA . THR A 1 259 ? 13.006 22.033 1.862 1.00 76.38 259 THR A CA 1
ATOM 2047 C C . THR A 1 259 ? 12.509 22.807 3.082 1.00 76.38 259 THR A C 1
ATOM 2049 O O . THR A 1 259 ? 13.094 22.644 4.148 1.00 76.38 259 THR A O 1
ATOM 2052 N N . LEU A 1 260 ? 11.375 23.519 2.987 1.00 80.44 260 LEU A N 1
ATOM 2053 C CA . LEU A 1 260 ? 10.691 24.143 4.132 1.00 80.44 260 LEU A CA 1
ATOM 2054 C C . LEU A 1 260 ? 10.274 23.162 5.229 1.00 80.44 260 LEU A C 1
ATOM 2056 O O . LEU A 1 260 ? 10.071 23.569 6.376 1.00 80.44 260 LEU A O 1
ATOM 2060 N N . GLY A 1 261 ? 10.129 21.879 4.892 1.00 80.50 261 GLY A N 1
ATOM 2061 C CA . GLY A 1 261 ? 9.760 20.851 5.855 1.00 80.50 261 GLY A CA 1
ATOM 2062 C C . GLY A 1 261 ? 10.733 20.797 7.032 1.00 80.50 261 GLY A C 1
ATOM 2063 O O . GLY A 1 261 ? 10.290 20.816 8.176 1.00 80.50 261 GLY A O 1
ATOM 2064 N N . ALA A 1 262 ? 12.042 20.798 6.768 1.00 80.75 262 ALA A N 1
ATOM 2065 C CA . ALA A 1 262 ? 13.070 20.693 7.809 1.00 80.75 262 ALA A CA 1
ATOM 2066 C C . ALA A 1 262 ? 12.993 21.792 8.879 1.00 80.75 262 ALA A C 1
ATOM 2068 O O . ALA A 1 262 ? 12.778 21.454 10.046 1.00 80.75 262 ALA A O 1
ATOM 2069 N N . PRO A 1 263 ? 13.109 23.087 8.518 1.00 83.94 263 PRO A N 1
ATOM 2070 C CA . PRO A 1 263 ? 13.064 24.159 9.504 1.00 83.94 263 PRO A CA 1
ATOM 2071 C C . PRO A 1 263 ? 11.722 24.200 10.237 1.00 83.94 263 PRO A C 1
ATOM 2073 O O . PRO A 1 263 ? 11.689 24.454 11.440 1.00 83.94 263 PRO A O 1
ATOM 2076 N N . SER A 1 264 ? 10.623 23.847 9.557 1.00 84.50 264 SER A N 1
ATOM 2077 C CA . SER A 1 264 ? 9.309 23.726 10.197 1.00 84.50 264 SER A CA 1
ATOM 2078 C C . SER A 1 264 ? 9.304 22.681 11.318 1.00 84.50 264 SER A C 1
ATOM 2080 O O . SER A 1 264 ? 8.750 22.933 12.386 1.00 84.50 264 SER A O 1
ATOM 2082 N N . PHE A 1 265 ? 9.906 21.506 11.100 1.00 83.44 265 PHE A N 1
ATOM 2083 C CA . PHE A 1 265 ? 9.939 20.434 12.101 1.00 83.44 265 PHE A CA 1
ATOM 2084 C C . PHE A 1 265 ? 10.801 20.792 13.313 1.00 83.44 265 PHE A C 1
ATOM 2086 O O . PHE A 1 265 ? 10.358 20.590 14.445 1.00 83.44 265 PHE A O 1
ATOM 2093 N N . VAL A 1 266 ? 11.983 21.369 13.091 1.00 86.88 266 VAL A N 1
ATOM 2094 C CA . VAL A 1 266 ? 12.899 21.788 14.167 1.00 86.88 266 VAL A CA 1
ATOM 2095 C C . VAL A 1 266 ? 12.240 22.838 15.065 1.00 86.88 266 VAL A C 1
ATOM 2097 O O . VAL A 1 266 ? 12.234 22.710 16.292 1.00 86.88 266 VAL A O 1
ATOM 2100 N N . LEU A 1 267 ? 11.595 23.843 14.470 1.00 87.00 267 LEU A N 1
ATOM 2101 C CA . LEU A 1 267 ? 10.903 24.884 15.231 1.00 87.00 267 LEU A CA 1
ATOM 2102 C C . LEU A 1 267 ? 9.640 24.368 15.922 1.00 87.00 267 LEU A C 1
ATOM 2104 O O . LEU A 1 267 ? 9.361 24.760 17.055 1.00 87.00 267 LEU A O 1
ATOM 2108 N N . LEU A 1 268 ? 8.916 23.428 15.310 1.00 86.69 268 LEU A N 1
ATOM 2109 C CA . LEU A 1 268 ? 7.790 22.764 15.964 1.00 86.69 268 LEU A CA 1
ATOM 2110 C C . LEU A 1 268 ? 8.252 21.943 17.181 1.00 86.69 268 LEU A C 1
ATOM 2112 O O . LEU A 1 268 ? 7.576 21.927 18.208 1.00 86.69 268 LEU A O 1
ATOM 2116 N N . HIS A 1 269 ? 9.412 21.291 17.108 1.00 86.00 269 HIS A N 1
ATOM 2117 C CA . HIS A 1 269 ? 10.001 20.578 18.243 1.00 86.00 269 HIS A CA 1
ATOM 2118 C C . HIS A 1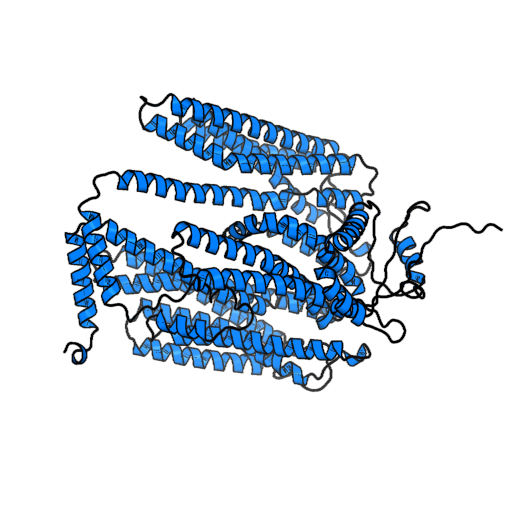 269 ? 10.422 21.528 19.366 1.00 86.00 269 HIS A C 1
ATOM 2120 O O . HIS A 1 269 ? 10.149 21.245 20.539 1.00 86.00 269 HIS A O 1
ATOM 2126 N N . ALA A 1 270 ? 11.009 22.674 19.019 1.00 87.44 270 ALA A N 1
ATOM 2127 C CA . ALA A 1 270 ? 11.322 23.723 19.984 1.00 87.44 270 ALA A CA 1
ATOM 2128 C C . ALA A 1 270 ? 10.052 24.252 20.666 1.00 87.44 270 ALA A C 1
ATOM 2130 O O . ALA A 1 270 ? 9.988 24.327 21.894 1.00 87.44 270 ALA A O 1
ATOM 2131 N N . ALA A 1 271 ? 8.996 24.501 19.889 1.00 87.88 271 ALA A N 1
ATOM 2132 C CA . ALA A 1 271 ? 7.691 24.921 20.389 1.00 87.88 271 ALA A CA 1
ATOM 2133 C C . ALA A 1 271 ? 7.090 23.909 21.377 1.00 87.88 271 ALA A C 1
ATOM 2135 O O . ALA A 1 271 ? 6.631 24.278 22.458 1.00 87.88 271 ALA A O 1
ATOM 2136 N N . LEU A 1 272 ? 7.119 22.617 21.037 1.00 87.62 272 LEU A N 1
ATOM 2137 C CA . LEU A 1 272 ? 6.620 21.547 21.905 1.00 87.62 272 LEU A CA 1
ATOM 2138 C C . LEU A 1 272 ? 7.452 21.415 23.187 1.00 87.62 272 LEU A C 1
ATOM 2140 O O . LEU A 1 272 ? 6.902 21.140 24.255 1.00 87.62 272 LEU A O 1
ATOM 2144 N N . THR A 1 273 ? 8.763 21.633 23.102 1.00 90.12 273 THR A N 1
ATOM 2145 C CA . THR A 1 273 ? 9.658 21.638 24.266 1.00 90.12 273 THR A CA 1
ATOM 2146 C C . THR A 1 273 ? 9.332 22.813 25.184 1.00 90.12 273 THR A C 1
ATOM 2148 O O . THR A 1 273 ? 9.109 22.602 26.376 1.00 90.12 273 THR A O 1
ATOM 2151 N N . LEU A 1 274 ? 9.169 24.020 24.633 1.00 89.8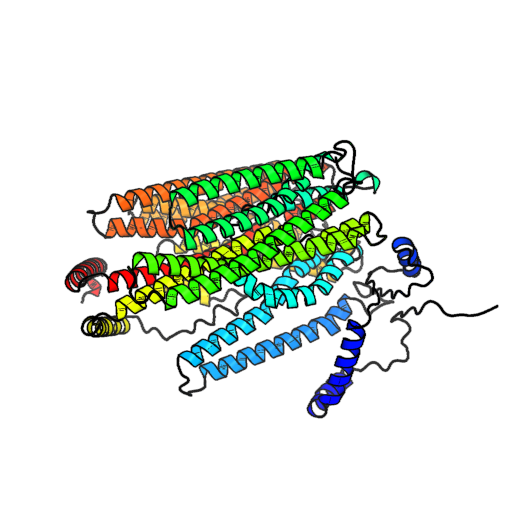1 274 LEU A N 1
ATOM 2152 C CA . LEU A 1 274 ? 8.758 25.212 25.377 1.00 89.81 274 LEU A CA 1
ATOM 2153 C C . LEU A 1 274 ? 7.391 25.026 26.048 1.00 89.81 274 LEU A C 1
ATOM 2155 O O . LEU A 1 274 ? 7.239 25.316 27.235 1.00 89.81 274 LEU A O 1
ATOM 2159 N N . GLN A 1 275 ? 6.415 24.452 25.339 1.00 88.44 275 GLN A N 1
ATOM 2160 C CA . GLN A 1 275 ? 5.124 24.090 25.926 1.00 88.44 275 GLN A CA 1
ATOM 2161 C C . GLN A 1 275 ? 5.293 23.191 27.153 1.00 88.44 275 GLN A C 1
ATOM 2163 O O . GLN A 1 275 ? 4.626 23.406 28.155 1.00 88.44 275 GLN A O 1
ATOM 2168 N N . ARG A 1 276 ? 6.211 22.225 27.135 1.00 88.88 276 ARG A N 1
ATOM 2169 C CA . ARG A 1 276 ? 6.424 21.314 28.273 1.00 88.88 276 ARG A CA 1
ATOM 2170 C C . ARG A 1 276 ? 7.119 21.964 29.451 1.00 88.88 276 ARG A C 1
ATOM 2172 O O . ARG A 1 276 ? 6.792 21.616 30.586 1.00 88.88 276 ARG A O 1
ATOM 2179 N N . ILE A 1 277 ? 8.038 22.897 29.200 1.00 92.88 277 ILE A N 1
ATOM 2180 C CA . ILE A 1 277 ? 8.614 23.747 30.250 1.00 92.88 277 ILE A CA 1
ATOM 2181 C C . ILE A 1 277 ? 7.461 24.421 30.998 1.00 92.88 277 ILE A C 1
ATOM 2183 O O . ILE A 1 277 ? 7.314 24.267 32.208 1.00 92.88 277 ILE A O 1
ATOM 2187 N N . LEU A 1 278 ? 6.550 25.053 30.263 1.00 90.19 278 LEU A N 1
ATOM 2188 C CA . LEU A 1 278 ? 5.412 25.760 30.847 1.00 90.19 278 LEU A CA 1
ATOM 2189 C C . LEU A 1 278 ? 4.434 24.821 31.560 1.00 90.19 278 LEU A C 1
ATOM 2191 O O . LEU A 1 278 ? 3.893 25.191 32.598 1.00 90.19 278 LEU A O 1
ATOM 2195 N N . THR A 1 279 ? 4.236 23.592 31.065 1.00 85.38 279 THR A N 1
ATOM 2196 C CA . THR A 1 279 ? 3.305 22.636 31.695 1.00 85.38 279 THR A CA 1
ATOM 2197 C C . THR A 1 279 ? 3.885 22.160 33.016 1.00 85.38 279 THR A C 1
ATOM 2199 O O . THR A 1 279 ? 3.147 21.901 33.963 1.00 85.38 279 THR A O 1
ATOM 2202 N N . THR A 1 280 ? 5.213 22.068 33.077 1.00 89.25 280 THR A N 1
ATOM 2203 C CA . THR A 1 280 ? 5.960 21.680 34.272 1.00 89.25 280 THR A CA 1
ATOM 2204 C C . THR A 1 280 ? 5.921 22.773 35.349 1.00 89.25 280 THR A C 1
ATOM 2206 O O . THR A 1 280 ? 5.845 22.432 36.530 1.00 89.25 280 THR A O 1
ATOM 2209 N N . PHE A 1 281 ? 5.956 24.059 34.964 1.00 92.25 281 PHE A N 1
ATOM 2210 C CA . PHE A 1 281 ? 6.118 25.178 35.908 1.00 92.25 281 PHE A CA 1
ATOM 2211 C C . PHE A 1 281 ? 4.865 26.029 36.161 1.00 92.25 281 PHE A C 1
ATOM 2213 O O . PHE A 1 281 ? 4.629 26.416 37.298 1.00 92.25 281 PHE A O 1
ATOM 2220 N N . SER A 1 282 ? 4.059 26.332 35.140 1.00 88.25 282 SER A N 1
ATOM 2221 C CA . SER A 1 282 ? 2.921 27.257 35.258 1.00 88.25 282 SER A CA 1
ATOM 2222 C C . SER A 1 282 ? 1.586 26.532 35.420 1.00 88.25 282 SER A C 1
ATOM 2224 O O . SER A 1 282 ? 0.748 26.936 36.221 1.00 88.25 282 SER A O 1
ATOM 2226 N N . GLY A 1 283 ? 1.356 25.469 34.641 1.00 74.56 283 GLY A N 1
ATOM 2227 C CA . GLY A 1 283 ? 0.077 24.752 34.630 1.00 74.56 283 GLY A CA 1
ATOM 2228 C C . GLY A 1 283 ? -1.135 25.564 34.143 1.00 74.56 283 GLY A C 1
ATOM 2229 O O . GLY A 1 283 ? -2.242 25.030 34.133 1.00 74.56 283 GLY A O 1
ATOM 2230 N N . ASN A 1 284 ? -0.953 26.824 33.727 1.00 86.75 284 ASN A N 1
ATOM 2231 C CA . ASN A 1 284 ? -2.019 27.683 33.222 1.00 86.75 284 ASN A CA 1
ATOM 2232 C C . ASN A 1 284 ? -2.297 27.394 31.736 1.00 86.75 284 ASN A C 1
ATOM 2234 O O . ASN A 1 284 ? -1.476 27.675 30.859 1.00 86.75 284 ASN A O 1
ATOM 2238 N N . HIS A 1 285 ? -3.487 26.865 31.444 1.00 79.62 285 HIS A N 1
ATOM 2239 C CA . HIS A 1 285 ? -3.912 26.503 30.089 1.00 79.62 285 HIS A CA 1
ATOM 2240 C C . HIS A 1 285 ? -3.917 27.689 29.101 1.00 79.62 285 HIS A C 1
ATOM 2242 O O . HIS A 1 285 ? -3.642 27.503 27.915 1.00 79.62 285 HIS A O 1
ATOM 2248 N N . MET A 1 286 ? -4.180 28.918 29.556 1.00 83.69 286 MET A N 1
ATOM 2249 C CA . MET A 1 286 ? -4.186 30.093 28.671 1.00 83.69 286 MET A CA 1
ATOM 2250 C C . MET A 1 286 ? -2.783 30.421 28.158 1.00 83.69 286 MET A C 1
ATOM 2252 O O . MET A 1 286 ? -2.605 30.679 26.967 1.00 83.69 286 MET A O 1
ATOM 2256 N N . ILE A 1 287 ? -1.772 30.315 29.025 1.00 84.25 287 ILE A N 1
ATOM 2257 C CA . ILE A 1 287 ? -0.365 30.525 28.654 1.00 84.25 287 ILE A CA 1
ATOM 2258 C C . ILE A 1 287 ? 0.081 29.465 27.636 1.00 84.25 287 ILE A C 1
ATOM 2260 O O . ILE A 1 287 ? 0.757 29.791 26.661 1.00 84.25 287 ILE A O 1
ATOM 2264 N N . HIS A 1 288 ? -0.370 28.214 27.791 1.00 78.56 288 HIS A N 1
ATOM 2265 C CA . HIS A 1 288 ? -0.123 27.150 26.812 1.00 78.56 288 HIS A CA 1
ATOM 2266 C C . HIS A 1 288 ? -0.646 27.478 25.421 1.00 78.56 288 HIS A C 1
ATOM 2268 O O . HIS A 1 288 ? 0.068 27.291 24.435 1.00 78.56 288 HIS A O 1
ATOM 2274 N N . LEU A 1 289 ? -1.886 27.956 25.340 1.00 80.88 289 LEU A N 1
ATOM 2275 C CA . LEU A 1 289 ? -2.523 28.270 24.069 1.00 80.88 289 LEU A CA 1
ATOM 2276 C C . LEU A 1 289 ? -1.853 29.463 23.380 1.00 80.88 289 LEU A C 1
ATOM 2278 O O . LEU A 1 289 ? -1.616 29.407 22.172 1.00 80.88 289 LEU A O 1
ATOM 2282 N N . ILE A 1 290 ? -1.528 30.516 24.140 1.00 87.44 290 ILE A N 1
ATOM 2283 C CA . ILE A 1 290 ? -0.816 31.693 23.624 1.00 87.44 290 ILE A CA 1
ATOM 2284 C C . ILE A 1 290 ? 0.527 31.257 23.044 1.00 87.44 290 ILE A C 1
ATOM 2286 O O . ILE A 1 290 ? 0.815 31.562 21.890 1.00 87.44 290 ILE A O 1
ATOM 2290 N N . ILE A 1 291 ? 1.298 30.467 23.792 1.00 83.81 291 ILE A N 1
ATOM 2291 C CA . ILE A 1 291 ? 2.638 30.055 23.370 1.00 83.81 291 ILE A CA 1
ATOM 2292 C C . ILE A 1 291 ? 2.589 29.079 22.194 1.00 83.81 291 ILE A C 1
ATOM 2294 O O . ILE A 1 291 ? 3.378 29.200 21.264 1.00 83.81 291 ILE A O 1
ATOM 2298 N N . ALA A 1 292 ? 1.607 28.178 22.142 1.00 78.69 292 ALA A N 1
ATOM 2299 C CA . ALA A 1 292 ? 1.385 27.345 20.964 1.00 78.69 292 ALA A CA 1
ATOM 2300 C C . ALA A 1 292 ? 1.161 28.172 19.689 1.00 78.69 292 ALA A C 1
ATOM 2302 O O . ALA A 1 292 ? 1.739 27.869 18.645 1.00 78.69 292 ALA A O 1
ATOM 2303 N N . ARG A 1 293 ? 0.334 29.221 19.775 1.00 83.31 293 ARG A N 1
ATOM 2304 C CA . ARG A 1 293 ? 0.007 30.086 18.636 1.00 83.31 293 ARG A CA 1
ATOM 2305 C C . ARG A 1 293 ? 1.183 30.965 18.230 1.00 83.31 293 ARG A C 1
ATOM 2307 O O . ARG A 1 293 ? 1.483 31.034 17.040 1.00 83.31 293 ARG A O 1
ATOM 2314 N N . THR A 1 294 ? 1.867 31.590 19.188 1.00 85.75 294 THR A N 1
ATOM 2315 C CA . THR A 1 294 ? 3.033 32.435 18.895 1.00 85.75 294 THR A CA 1
ATOM 2316 C C . THR A 1 294 ? 4.184 31.614 18.328 1.00 85.75 294 THR A C 1
ATOM 2318 O O . THR A 1 294 ? 4.795 32.041 17.354 1.00 85.75 294 THR A O 1
ATOM 2321 N N . SER A 1 295 ? 4.436 30.402 18.835 1.00 82.81 295 SER A N 1
ATOM 2322 C CA . SER A 1 295 ? 5.461 29.521 18.269 1.00 82.81 295 SER A CA 1
ATOM 2323 C C . SER A 1 295 ? 5.121 29.041 16.855 1.00 82.81 295 SER A C 1
ATOM 2325 O O . SER A 1 295 ? 6.015 28.947 16.016 1.00 82.81 295 SER A O 1
ATOM 2327 N N . LEU A 1 296 ? 3.847 28.769 16.552 1.00 79.06 296 LEU A N 1
ATOM 2328 C CA . LEU A 1 296 ? 3.426 28.393 15.198 1.00 79.06 296 LEU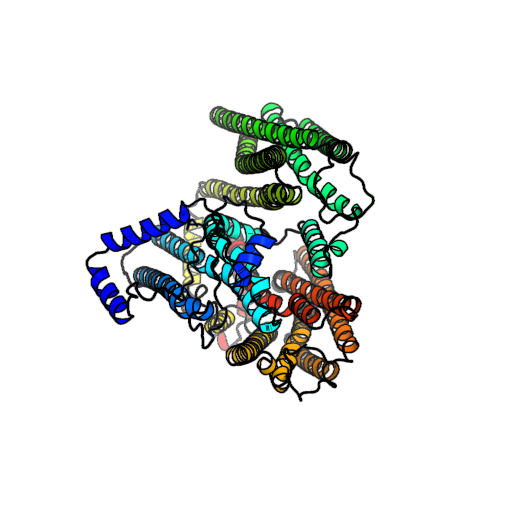 A CA 1
ATOM 2329 C C . LEU A 1 296 ? 3.563 29.571 14.221 1.00 79.06 296 LEU A C 1
ATOM 2331 O O . LEU A 1 296 ? 4.068 29.387 13.114 1.00 79.06 296 LEU A O 1
ATOM 2335 N N . ALA A 1 297 ? 3.195 30.783 14.647 1.00 84.19 297 ALA A N 1
ATOM 2336 C CA . ALA A 1 297 ? 3.403 32.004 13.869 1.00 84.19 297 ALA A CA 1
ATOM 2337 C C . ALA A 1 297 ? 4.897 32.285 13.630 1.00 84.19 297 ALA A C 1
ATOM 2339 O O . ALA A 1 297 ? 5.298 32.525 12.495 1.00 84.19 297 ALA A O 1
ATOM 2340 N N . ALA A 1 298 ? 5.735 32.168 14.666 1.00 86.12 298 ALA A N 1
ATOM 2341 C CA . ALA A 1 298 ? 7.186 32.314 14.551 1.00 86.12 298 ALA A CA 1
ATOM 2342 C C . ALA A 1 298 ? 7.799 31.263 13.610 1.00 86.12 298 ALA A C 1
ATOM 2344 O O . ALA A 1 298 ? 8.668 31.592 12.808 1.00 86.12 298 ALA A O 1
ATOM 2345 N N . THR A 1 299 ? 7.302 30.020 13.648 1.00 85.56 299 THR A N 1
ATOM 2346 C CA . THR A 1 299 ? 7.723 28.953 12.725 1.00 85.56 299 THR A CA 1
ATOM 2347 C C . THR A 1 299 ? 7.414 29.317 11.276 1.00 85.56 299 THR A C 1
ATOM 2349 O O . THR A 1 299 ? 8.271 29.168 10.406 1.00 85.56 299 THR A O 1
ATOM 2352 N N . LEU A 1 300 ? 6.209 29.830 11.014 1.00 81.81 300 LEU A N 1
ATOM 2353 C CA . LEU A 1 300 ? 5.802 30.258 9.679 1.00 81.81 300 LEU A CA 1
ATOM 2354 C C . LEU A 1 300 ? 6.655 31.435 9.182 1.00 81.81 300 LEU A C 1
ATOM 2356 O O . LEU A 1 300 ? 7.162 31.382 8.065 1.00 81.81 300 LEU A O 1
ATOM 2360 N N . LEU A 1 301 ? 6.850 32.460 10.018 1.00 89.25 301 LEU A N 1
ATOM 2361 C CA . LEU A 1 301 ? 7.673 33.628 9.690 1.00 89.25 301 LEU A CA 1
ATOM 2362 C C . LEU A 1 301 ? 9.125 33.235 9.409 1.00 89.25 301 LEU A C 1
ATOM 2364 O O . LEU A 1 301 ? 9.697 33.692 8.423 1.00 89.25 301 LEU A O 1
ATOM 2368 N N . TYR A 1 302 ? 9.696 32.339 10.215 1.00 88.62 302 TYR A N 1
ATOM 2369 C CA . TYR A 1 302 ? 11.034 31.811 9.971 1.00 88.62 302 TYR A CA 1
ATOM 2370 C C . TYR A 1 302 ? 11.110 31.048 8.649 1.00 88.62 302 TYR A C 1
ATOM 2372 O O . TYR A 1 302 ? 12.050 31.247 7.893 1.00 88.62 302 TYR A O 1
ATOM 2380 N N . CYS A 1 303 ? 10.122 30.208 8.330 1.00 87.31 303 CYS A N 1
ATOM 2381 C CA . CYS A 1 303 ? 10.086 29.480 7.060 1.00 87.31 303 CYS A CA 1
ATOM 2382 C C . CYS A 1 303 ? 10.006 30.429 5.855 1.00 87.31 303 CYS A C 1
ATOM 2384 O O . CYS A 1 303 ? 10.708 30.225 4.866 1.00 87.31 303 CYS A O 1
ATOM 2386 N N . ILE A 1 304 ? 9.195 31.488 5.948 1.00 86.12 304 ILE A N 1
ATOM 2387 C CA . ILE A 1 304 ? 9.103 32.528 4.914 1.00 86.12 304 ILE A CA 1
ATOM 2388 C C . ILE A 1 304 ? 10.442 33.256 4.772 1.00 86.12 304 ILE A C 1
ATOM 2390 O O . ILE A 1 304 ? 10.936 33.390 3.656 1.00 86.12 304 ILE A O 1
ATOM 2394 N N . GLY A 1 305 ? 11.059 33.667 5.884 1.00 87.94 305 GLY A N 1
ATOM 2395 C CA . GLY A 1 305 ? 12.377 34.301 5.881 1.00 87.94 305 GLY A CA 1
ATOM 2396 C C . GLY A 1 305 ? 13.452 33.389 5.287 1.00 87.94 305 GLY A C 1
ATOM 2397 O O . GLY A 1 305 ? 14.176 33.800 4.390 1.00 87.94 305 GLY A O 1
ATOM 2398 N N . TYR A 1 306 ? 13.504 32.127 5.712 1.00 86.00 306 TYR A N 1
ATOM 2399 C CA . TYR A 1 306 ? 14.441 31.126 5.201 1.00 86.00 306 TYR A CA 1
ATOM 2400 C C . TYR A 1 306 ? 14.309 30.939 3.684 1.00 86.00 306 TYR A C 1
ATOM 2402 O O . TYR A 1 306 ? 15.316 30.888 2.985 1.00 86.00 306 TYR A O 1
ATOM 2410 N N . MET A 1 307 ? 13.080 30.900 3.156 1.00 85.81 307 MET A N 1
ATOM 2411 C CA . MET A 1 307 ? 12.846 30.853 1.708 1.00 85.81 307 MET A CA 1
ATOM 2412 C C . MET A 1 307 ? 13.284 32.128 1.006 1.00 85.81 307 MET A C 1
ATOM 2414 O O . MET A 1 307 ? 13.934 32.063 -0.032 1.00 85.81 307 MET A O 1
ATOM 2418 N N . PHE A 1 308 ? 12.907 33.278 1.561 1.00 87.31 308 PHE A N 1
ATOM 2419 C CA . PHE A 1 308 ? 13.197 34.568 0.960 1.00 87.31 308 PHE A CA 1
ATOM 2420 C C . PHE A 1 308 ? 14.704 34.805 0.870 1.00 87.31 308 PHE A C 1
ATOM 2422 O O . PHE A 1 308 ? 15.192 35.129 -0.203 1.00 87.31 308 PHE A O 1
ATOM 2429 N N . TYR A 1 309 ? 15.446 34.582 1.958 1.00 86.25 309 TYR A N 1
ATOM 2430 C CA . TYR A 1 309 ? 16.895 34.779 1.989 1.00 86.25 309 TYR A CA 1
ATOM 2431 C C . TYR A 1 309 ? 17.656 33.657 1.276 1.00 86.25 309 TYR A C 1
ATOM 2433 O O . TYR A 1 309 ? 18.537 33.945 0.478 1.00 86.25 309 TYR A O 1
ATOM 2441 N N . GLY A 1 310 ? 17.294 32.387 1.492 1.00 82.62 310 GLY A N 1
ATOM 2442 C CA . GLY A 1 310 ? 18.016 31.248 0.912 1.00 82.62 310 GLY A CA 1
ATOM 2443 C C . GLY A 1 310 ? 17.861 31.093 -0.606 1.00 82.62 310 GLY A C 1
ATOM 2444 O O . GLY A 1 310 ? 18.675 30.418 -1.236 1.00 82.62 310 GLY A O 1
ATOM 2445 N N . TYR A 1 311 ? 16.831 31.709 -1.200 1.00 83.12 311 TYR A N 1
ATOM 2446 C CA . TYR A 1 311 ? 16.530 31.590 -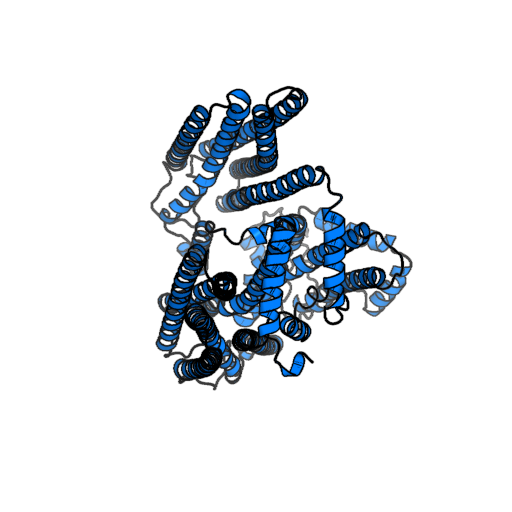2.630 1.00 83.12 311 TYR A CA 1
ATOM 2447 C C . TYR A 1 311 ? 16.371 32.934 -3.352 1.00 83.12 311 TYR A C 1
ATOM 2449 O O . TYR A 1 311 ? 15.932 32.939 -4.503 1.00 83.12 311 TYR A O 1
ATOM 2457 N N . ARG A 1 312 ? 16.746 34.063 -2.728 1.00 86.50 312 ARG A N 1
ATOM 2458 C CA . ARG A 1 312 ? 16.611 35.409 -3.320 1.00 86.50 312 ARG A CA 1
ATOM 2459 C C . ARG A 1 312 ? 17.254 35.510 -4.700 1.00 86.50 312 ARG A C 1
ATOM 2461 O O . ARG A 1 312 ? 16.662 36.072 -5.615 1.00 86.50 312 ARG A O 1
ATOM 2468 N N . GLU A 1 313 ? 18.455 34.961 -4.832 1.00 87.50 313 GLU A N 1
ATOM 2469 C CA . GLU A 1 313 ? 19.256 35.027 -6.056 1.00 87.50 313 GLU A CA 1
ATOM 2470 C C . GLU A 1 313 ? 19.102 33.782 -6.939 1.00 87.50 313 GLU A C 1
ATOM 2472 O O . GLU A 1 313 ? 19.859 33.595 -7.889 1.00 87.50 313 GLU A O 1
ATOM 2477 N N . TYR A 1 314 ? 18.140 32.895 -6.650 1.00 82.69 314 TYR A N 1
ATOM 2478 C CA . TYR A 1 314 ? 17.949 31.701 -7.467 1.00 82.69 314 TYR A CA 1
ATOM 2479 C C . TYR A 1 314 ? 17.354 32.089 -8.832 1.00 82.69 314 TYR A C 1
ATOM 2481 O O . TYR A 1 314 ? 16.207 32.543 -8.888 1.00 82.69 314 TYR A O 1
ATOM 2489 N N . PRO A 1 315 ? 18.076 31.898 -9.953 1.00 86.12 315 PRO A N 1
ATOM 2490 C CA . PRO A 1 315 ? 17.565 32.278 -11.263 1.00 86.12 315 PRO A CA 1
ATOM 2491 C C . PRO A 1 315 ? 16.392 31.367 -11.642 1.00 86.12 315 PRO A C 1
ATOM 2493 O O . PRO A 1 315 ? 16.570 30.177 -11.902 1.00 86.12 315 PRO A O 1
ATOM 2496 N N . MET A 1 316 ? 15.181 31.924 -11.675 1.00 83.50 316 MET A N 1
ATOM 2497 C CA . MET A 1 316 ? 13.959 31.182 -12.018 1.00 83.50 316 MET A CA 1
ATOM 2498 C C . MET A 1 316 ? 13.832 30.883 -13.510 1.00 83.50 316 MET A C 1
ATOM 2500 O O . MET A 1 316 ? 13.031 30.036 -13.903 1.00 83.50 316 MET A O 1
ATOM 2504 N N . GLU A 1 317 ? 14.609 31.576 -14.335 1.00 90.06 317 GLU A N 1
ATOM 2505 C CA . GLU A 1 317 ? 14.605 31.421 -15.780 1.00 90.06 317 GLU A CA 1
ATOM 2506 C C . GLU A 1 317 ? 15.740 30.510 -16.251 1.00 90.06 317 GLU A C 1
ATOM 2508 O O . GLU A 1 317 ? 16.830 30.449 -15.665 1.00 90.06 317 GLU A O 1
ATOM 2513 N N . GLY A 1 318 ? 15.459 29.793 -17.337 1.00 89.12 318 GLY A N 1
ATOM 2514 C CA . GLY A 1 318 ? 16.389 28.889 -17.993 1.00 89.12 318 GLY A CA 1
ATOM 2515 C C . GLY A 1 318 ? 16.138 27.415 -17.691 1.00 89.12 318 GLY A C 1
ATOM 2516 O O . GLY A 1 318 ? 15.208 27.020 -16.983 1.00 89.12 318 GLY A O 1
ATOM 2517 N N . LEU A 1 319 ? 16.997 26.587 -18.274 1.00 84.56 319 LEU A N 1
ATOM 2518 C CA . LEU A 1 319 ? 16.955 25.140 -18.146 1.00 84.56 319 LEU A CA 1
ATOM 2519 C C . LEU A 1 319 ? 18.067 24.673 -17.202 1.00 84.56 319 LEU A C 1
ATOM 2521 O O . LEU A 1 319 ? 19.163 25.233 -17.169 1.00 84.56 319 LEU A O 1
ATOM 2525 N N . THR A 1 320 ? 17.791 23.645 -16.407 1.00 81.00 320 THR A N 1
ATOM 2526 C CA . THR A 1 320 ? 18.791 23.008 -15.549 1.00 81.00 320 THR A CA 1
ATOM 2527 C C . THR A 1 320 ? 18.691 21.494 -15.631 1.00 81.00 320 THR A C 1
ATOM 2529 O O . THR A 1 320 ? 17.599 20.938 -15.713 1.00 81.00 320 THR A O 1
ATOM 2532 N N . SER A 1 321 ? 19.827 20.801 -15.606 1.00 74.31 321 SER A N 1
ATOM 2533 C CA . SER A 1 321 ? 19.873 19.333 -15.552 1.00 74.31 321 SER A CA 1
ATOM 2534 C C . SER A 1 321 ? 19.525 18.798 -14.160 1.00 74.31 321 SER A C 1
ATOM 2536 O O . SER A 1 321 ? 19.139 17.635 -14.011 1.00 74.31 321 SER A O 1
ATOM 2538 N N . PHE A 1 322 ? 19.627 19.637 -13.127 1.00 74.62 322 PHE A N 1
ATOM 2539 C CA . PHE A 1 322 ? 19.234 19.335 -11.754 1.00 74.62 322 PHE A CA 1
ATOM 2540 C C . PHE A 1 322 ? 18.836 20.613 -11.010 1.00 74.62 322 PHE A C 1
ATOM 2542 O O . PHE A 1 322 ? 19.417 21.679 -11.196 1.00 74.62 322 PHE A O 1
ATOM 2549 N N . CYS A 1 323 ? 17.853 20.514 -10.118 1.00 76.19 323 CYS A N 1
ATOM 2550 C CA . CYS A 1 323 ? 17.570 21.608 -9.199 1.00 76.19 323 CYS A CA 1
ATOM 2551 C C . CYS A 1 323 ? 18.627 21.575 -8.114 1.00 76.19 323 CYS A C 1
ATOM 2553 O O . CYS A 1 323 ? 18.484 20.783 -7.185 1.00 76.19 323 CYS A O 1
ATOM 2555 N N . ALA A 1 324 ? 19.682 22.379 -8.219 1.00 70.38 324 ALA A N 1
ATOM 2556 C CA . ALA A 1 324 ? 20.539 22.613 -7.066 1.00 70.38 324 ALA A CA 1
ATOM 2557 C C . ALA A 1 324 ? 19.637 23.092 -5.919 1.00 70.38 324 ALA A C 1
ATOM 2559 O O . ALA A 1 324 ? 18.782 23.952 -6.127 1.00 70.38 324 ALA A O 1
ATOM 2560 N N . GLY A 1 325 ? 19.761 22.472 -4.743 1.00 68.62 325 GLY A N 1
ATOM 2561 C CA . GLY A 1 325 ? 18.957 22.849 -3.579 1.00 68.62 325 GLY A CA 1
ATOM 2562 C C . GLY A 1 325 ? 19.296 24.237 -3.036 1.00 68.62 325 GLY A C 1
ATOM 2563 O O . GLY A 1 325 ? 18.623 24.680 -2.120 1.00 68.62 325 GLY A O 1
ATOM 2564 N N . PHE A 1 326 ? 20.323 24.897 -3.580 1.00 74.75 326 PHE A N 1
ATOM 2565 C CA . PHE A 1 326 ? 20.890 26.147 -3.087 1.00 74.75 326 PHE A CA 1
ATOM 2566 C C . PHE A 1 326 ? 21.223 27.066 -4.267 1.00 74.75 326 PHE A C 1
ATOM 2568 O O . PHE A 1 326 ? 21.597 26.581 -5.342 1.00 74.75 326 PHE A O 1
ATOM 2575 N N . ALA A 1 327 ? 21.075 28.379 -4.075 1.00 78.12 327 ALA A N 1
ATOM 2576 C CA . ALA A 1 327 ? 21.590 29.372 -5.011 1.00 78.12 327 ALA A CA 1
ATOM 2577 C C . ALA A 1 327 ? 23.124 29.426 -4.909 1.00 78.12 327 ALA A C 1
ATOM 2579 O O . ALA A 1 327 ? 23.696 29.336 -3.821 1.00 78.12 327 ALA A O 1
ATOM 2580 N N . LYS A 1 328 ? 23.802 29.549 -6.053 1.00 76.31 328 LYS A N 1
ATOM 2581 C CA . LYS A 1 328 ? 25.262 29.679 -6.097 1.00 76.31 328 LYS A CA 1
ATOM 2582 C C . LYS A 1 328 ? 25.641 31.027 -5.471 1.00 76.31 328 LYS A C 1
ATOM 2584 O O . LYS A 1 328 ? 25.152 32.041 -5.942 1.00 76.31 328 LYS A O 1
ATOM 2589 N N . GLY A 1 329 ? 26.483 31.023 -4.436 1.00 80.38 329 GLY A N 1
ATOM 2590 C CA . GLY A 1 329 ? 26.863 32.226 -3.672 1.00 80.38 329 GLY A CA 1
ATOM 2591 C C . GLY A 1 329 ? 26.264 32.293 -2.260 1.00 80.38 329 GLY A C 1
ATOM 2592 O O . GLY A 1 329 ? 26.901 32.825 -1.359 1.00 80.38 329 GLY A O 1
ATOM 2593 N N . GLU A 1 330 ? 25.126 31.633 -2.027 1.00 83.06 330 GLU A N 1
ATOM 2594 C CA . GLU A 1 330 ? 24.413 31.641 -0.733 1.00 83.06 330 GLU A CA 1
ATOM 2595 C C . GLU A 1 330 ? 24.625 30.354 0.088 1.00 83.06 330 GLU A C 1
ATOM 2597 O O . GLU A 1 330 ? 23.909 30.057 1.047 1.00 83.06 330 GLU A O 1
ATOM 2602 N N . GLU A 1 331 ? 25.630 29.555 -0.278 1.00 83.94 331 GLU A N 1
ATOM 2603 C CA . GLU A 1 331 ? 25.932 28.267 0.360 1.00 83.94 331 GLU A CA 1
ATOM 2604 C C . GLU A 1 331 ? 26.228 28.420 1.863 1.00 83.94 331 GLU A C 1
ATOM 2606 O O . GLU A 1 331 ? 25.818 27.579 2.668 1.00 83.94 331 GLU A O 1
ATOM 2611 N N . TRP A 1 332 ? 26.886 29.518 2.252 1.00 86.81 332 TRP A N 1
ATOM 2612 C CA . TRP A 1 332 ? 27.208 29.829 3.647 1.00 86.81 332 TRP A CA 1
ATOM 2613 C C . TRP A 1 332 ? 25.951 30.115 4.481 1.00 86.81 332 TRP A C 1
ATOM 2615 O O . TRP A 1 332 ? 25.863 29.679 5.628 1.00 86.81 332 TRP A O 1
ATOM 2625 N N . LEU A 1 333 ? 24.958 30.795 3.898 1.00 85.06 333 LEU A N 1
ATOM 2626 C CA . LEU A 1 333 ? 23.708 31.189 4.551 1.00 85.06 333 LEU A CA 1
ATOM 2627 C C . LEU A 1 333 ? 22.843 29.958 4.836 1.00 85.06 333 LEU A C 1
ATOM 2629 O O . LEU A 1 333 ? 22.271 29.805 5.918 1.00 85.06 333 LEU A O 1
ATOM 2633 N N . VAL A 1 334 ? 22.821 29.016 3.894 1.00 83.62 334 VAL A N 1
ATOM 2634 C CA . VAL A 1 334 ? 22.140 27.731 4.064 1.00 83.62 334 VAL A CA 1
ATOM 2635 C C . VAL A 1 334 ? 22.873 26.844 5.072 1.00 83.62 334 VAL A C 1
ATOM 2637 O O . VAL A 1 334 ? 22.227 26.231 5.926 1.00 83.62 334 VAL A O 1
ATOM 2640 N N . LEU A 1 335 ? 24.207 26.800 5.031 1.00 88.88 335 LEU A N 1
ATOM 2641 C CA . LEU A 1 335 ? 25.011 26.073 6.013 1.00 88.88 335 LEU A CA 1
ATOM 2642 C C . LEU A 1 335 ? 24.803 26.626 7.432 1.00 88.88 335 LEU A C 1
ATOM 2644 O O . LEU A 1 335 ? 24.615 25.847 8.367 1.00 88.88 335 LEU A O 1
ATOM 2648 N N . LEU A 1 336 ? 24.749 27.954 7.582 1.00 90.19 336 LEU A N 1
ATOM 2649 C CA . LEU A 1 336 ? 24.404 28.627 8.835 1.00 90.19 336 LEU A CA 1
ATOM 2650 C C . LEU A 1 336 ? 22.987 28.255 9.294 1.00 90.19 336 LEU A C 1
ATOM 2652 O O . LEU A 1 336 ? 22.775 27.990 10.476 1.00 90.19 336 LEU A O 1
ATOM 2656 N N . GLY A 1 337 ? 22.030 28.156 8.369 1.00 89.31 337 GLY A N 1
ATOM 2657 C CA . GLY A 1 337 ? 20.684 27.657 8.648 1.00 89.31 337 GLY A CA 1
ATOM 2658 C C . GLY A 1 337 ? 20.674 26.215 9.172 1.00 89.31 337 GLY A C 1
ATOM 2659 O O . GLY A 1 337 ? 20.027 25.935 10.181 1.00 89.31 337 GLY A O 1
ATOM 2660 N N . TYR A 1 338 ? 21.425 25.302 8.545 1.00 90.06 338 TYR A N 1
ATOM 2661 C CA . TYR A 1 338 ? 21.570 23.922 9.031 1.00 90.06 338 TYR A CA 1
ATOM 2662 C C . TYR A 1 338 ? 22.240 23.855 10.402 1.00 90.06 338 TYR A C 1
ATOM 2664 O O . TYR A 1 338 ? 21.791 23.096 11.262 1.00 90.06 338 TYR A O 1
ATOM 2672 N N . PHE A 1 339 ? 23.263 24.677 10.633 1.00 93.25 339 PHE A N 1
ATOM 2673 C CA . PHE A 1 339 ? 23.919 24.786 11.931 1.00 93.25 339 PHE A CA 1
ATOM 2674 C C . PHE A 1 339 ? 22.956 25.287 13.014 1.00 93.25 339 PHE A C 1
ATOM 2676 O O . PHE A 1 339 ? 22.852 24.674 14.075 1.00 93.25 339 PHE A O 1
ATOM 2683 N N . ALA A 1 340 ? 22.196 26.349 12.735 1.00 91.25 340 ALA A N 1
ATOM 2684 C CA . ALA A 1 340 ? 21.201 26.890 13.656 1.00 91.25 340 ALA A CA 1
ATOM 2685 C C . ALA A 1 340 ? 20.110 25.859 13.989 1.00 91.25 340 ALA A C 1
ATOM 2687 O O . ALA A 1 340 ? 19.734 25.716 15.152 1.00 91.25 340 ALA A O 1
ATOM 2688 N N . MET A 1 341 ? 19.642 25.096 12.995 1.00 91.56 341 MET A N 1
ATOM 2689 C CA . MET A 1 341 ? 18.686 24.004 13.200 1.00 91.56 341 MET A CA 1
ATOM 2690 C C . MET A 1 341 ? 19.263 22.883 14.074 1.00 91.56 341 MET A C 1
ATOM 2692 O O . MET A 1 341 ? 18.618 22.455 15.031 1.00 91.56 341 MET A O 1
ATOM 2696 N N . MET A 1 342 ? 20.492 22.447 13.790 1.00 93.81 342 MET A N 1
ATOM 2697 C CA . MET A 1 342 ? 21.195 21.442 14.590 1.00 93.81 342 MET A CA 1
ATOM 2698 C C . MET A 1 342 ? 21.384 21.910 16.040 1.00 93.81 342 MET A C 1
ATOM 2700 O O . MET A 1 342 ? 21.131 21.145 16.970 1.00 93.81 342 MET A O 1
ATOM 2704 N N . LEU A 1 343 ? 21.785 23.168 16.248 1.00 93.50 343 LEU A N 1
ATOM 2705 C CA . LEU A 1 343 ? 21.970 23.750 17.576 1.00 93.50 343 LEU A CA 1
ATOM 2706 C C . LEU A 1 343 ? 20.643 23.843 18.342 1.00 93.50 343 LEU A C 1
ATOM 2708 O O . LEU A 1 343 ? 20.589 23.490 19.520 1.00 93.50 343 LEU A O 1
ATOM 2712 N N . ALA A 1 344 ? 19.562 24.261 17.680 1.00 91.75 344 ALA A N 1
ATOM 2713 C CA . ALA A 1 344 ? 18.231 24.312 18.279 1.00 91.75 344 ALA A CA 1
ATOM 2714 C C . ALA A 1 344 ? 17.748 22.919 18.719 1.00 91.75 344 ALA A C 1
ATOM 2716 O O . ALA A 1 344 ? 17.244 22.763 19.832 1.00 91.75 344 ALA A O 1
ATOM 2717 N N . ASP A 1 345 ? 17.946 21.888 17.895 1.00 92.38 345 ASP A N 1
ATOM 2718 C CA . ASP A 1 345 ? 17.614 20.508 18.261 1.00 92.38 345 ASP A CA 1
ATOM 2719 C C . ASP A 1 345 ? 18.491 19.962 19.389 1.00 92.38 345 ASP A C 1
ATOM 2721 O O . ASP A 1 345 ? 17.997 19.263 20.276 1.00 92.38 345 ASP A O 1
ATOM 2725 N N . PHE A 1 346 ? 19.778 20.305 19.398 1.00 95.19 346 PHE A N 1
ATOM 2726 C CA . PHE A 1 346 ? 20.688 19.925 20.473 1.00 95.19 346 PHE A CA 1
ATOM 2727 C C . PHE A 1 346 ? 20.226 20.508 21.815 1.00 95.19 346 PHE A C 1
ATOM 2729 O O . PHE A 1 346 ? 20.080 19.777 22.800 1.00 95.19 346 PHE A O 1
ATOM 2736 N N . LEU A 1 347 ? 19.888 21.801 21.834 1.00 94.06 347 LEU A N 1
ATOM 2737 C CA . LEU A 1 347 ? 19.304 22.465 22.999 1.00 94.06 347 LEU A CA 1
ATOM 2738 C C . LEU A 1 347 ? 17.964 21.830 23.399 1.00 94.06 347 LEU A C 1
ATOM 2740 O O . LEU A 1 347 ? 17.743 21.572 24.584 1.00 94.06 347 LEU A O 1
ATOM 2744 N N . ASN A 1 348 ? 17.098 21.494 22.438 1.00 91.88 348 ASN A N 1
ATOM 2745 C CA . ASN A 1 348 ? 15.836 20.800 22.710 1.00 91.88 348 ASN A CA 1
ATOM 2746 C C . ASN A 1 348 ? 16.054 19.453 23.406 1.00 91.88 348 ASN A C 1
ATOM 2748 O O . ASN A 1 348 ? 15.328 19.129 24.350 1.00 91.88 348 ASN A O 1
ATOM 2752 N N . VAL A 1 349 ? 17.042 18.665 22.975 1.00 93.12 349 VAL A N 1
ATOM 2753 C CA . VAL A 1 349 ? 17.380 17.380 23.606 1.00 93.12 349 VAL A CA 1
ATOM 2754 C C . VAL A 1 349 ? 17.859 17.599 25.042 1.00 93.12 349 VAL A C 1
ATOM 2756 O O . VAL A 1 349 ? 17.326 16.957 25.951 1.00 93.12 349 VAL A O 1
ATOM 2759 N N . ILE A 1 350 ? 18.782 18.541 25.275 1.00 95.62 350 ILE A N 1
ATOM 2760 C CA . ILE A 1 350 ? 19.285 18.876 26.621 1.00 95.62 350 ILE A CA 1
ATOM 2761 C C . ILE A 1 350 ? 18.136 19.281 27.548 1.00 95.62 350 ILE A C 1
ATOM 2763 O O . ILE A 1 350 ? 17.979 18.719 28.636 1.00 95.62 350 ILE A O 1
ATOM 2767 N N . VAL A 1 351 ? 17.290 20.212 27.106 1.00 94.44 351 VAL A N 1
ATOM 2768 C CA . VAL A 1 351 ? 16.145 20.690 27.889 1.00 94.44 351 VAL A CA 1
ATOM 2769 C C . VAL A 1 351 ? 15.150 19.558 28.149 1.00 94.44 351 VAL A C 1
ATOM 2771 O O . VAL A 1 351 ? 14.645 19.420 29.262 1.00 94.44 351 VAL A O 1
ATOM 2774 N N . THR A 1 352 ? 14.898 18.692 27.165 1.00 92.88 352 THR A N 1
ATOM 2775 C CA . THR A 1 352 ? 14.012 17.529 27.322 1.00 92.88 352 THR A CA 1
ATOM 2776 C C . THR A 1 352 ? 14.542 16.560 28.383 1.00 92.88 352 THR A C 1
ATOM 2778 O O . THR A 1 352 ? 13.756 16.070 29.200 1.00 92.88 352 THR A O 1
ATOM 2781 N N . PHE A 1 353 ? 15.855 16.314 28.441 1.00 95.19 353 PHE A N 1
ATOM 2782 C CA . PHE A 1 353 ? 16.464 15.532 29.522 1.00 95.19 353 PHE A CA 1
ATOM 2783 C C . PHE A 1 353 ? 16.338 16.212 30.879 1.00 95.19 353 PHE A C 1
ATOM 2785 O O . PHE A 1 353 ? 15.913 15.563 31.837 1.00 95.19 353 PHE A O 1
ATOM 2792 N N . ALA A 1 354 ? 16.658 17.504 30.969 1.00 96.19 354 ALA A N 1
ATOM 2793 C CA . ALA A 1 354 ? 16.541 18.264 32.210 1.00 96.19 354 ALA A CA 1
ATOM 2794 C C . ALA A 1 354 ? 15.105 18.208 32.759 1.00 96.19 354 ALA A C 1
ATOM 2796 O O . ALA A 1 354 ? 14.894 17.898 33.934 1.00 96.19 354 ALA A O 1
ATOM 2797 N N . LEU A 1 355 ? 14.103 18.386 31.891 1.00 94.00 355 LEU A N 1
ATOM 2798 C CA . LEU A 1 355 ? 12.693 18.240 32.247 1.00 94.00 355 LEU A CA 1
ATOM 2799 C C . LEU A 1 355 ? 12.343 16.808 32.668 1.00 94.00 355 LEU A C 1
ATOM 2801 O O . LEU A 1 355 ? 11.581 16.633 33.619 1.00 94.00 355 LEU A O 1
ATOM 2805 N N . LEU A 1 356 ? 12.878 15.779 32.003 1.00 95.06 356 LEU A N 1
ATOM 2806 C CA . LEU A 1 356 ? 12.642 14.381 32.374 1.00 95.06 356 LEU A CA 1
ATOM 2807 C C . LEU A 1 356 ? 13.152 14.090 33.795 1.00 95.06 356 LEU A C 1
ATOM 2809 O O . LEU A 1 356 ? 12.431 13.479 34.590 1.00 95.06 356 LEU A O 1
ATOM 2813 N N . PHE A 1 357 ? 14.365 14.544 34.122 1.00 96.12 357 PHE A N 1
ATOM 2814 C CA . PHE A 1 357 ? 14.958 14.398 35.453 1.00 96.12 357 PHE A CA 1
ATOM 2815 C C . PHE A 1 357 ? 14.190 15.192 36.509 1.00 96.12 357 PHE A C 1
ATOM 2817 O O . PHE A 1 357 ? 13.838 14.634 37.551 1.00 96.12 357 PHE A O 1
ATOM 2824 N N . TYR A 1 358 ? 13.862 16.454 36.221 1.00 96.69 358 TYR A N 1
ATOM 2825 C CA . TYR A 1 358 ? 13.099 17.310 37.125 1.00 96.69 358 TYR A CA 1
ATOM 2826 C C . TYR A 1 358 ? 11.724 16.711 37.450 1.00 96.69 358 TYR A C 1
ATOM 2828 O O . TYR A 1 358 ? 11.392 16.518 38.620 1.00 96.69 358 TYR A O 1
ATOM 2836 N N . ASN A 1 359 ? 10.948 16.333 36.426 1.00 93.69 359 ASN A N 1
ATOM 2837 C CA . ASN A 1 359 ? 9.619 15.743 36.607 1.00 93.69 359 ASN A CA 1
ATOM 2838 C C . ASN A 1 359 ? 9.696 14.400 37.354 1.00 93.69 359 ASN A C 1
ATOM 2840 O O . ASN A 1 359 ? 8.855 14.130 38.210 1.00 93.69 359 ASN A O 1
ATOM 2844 N N . ARG A 1 360 ? 10.723 13.574 37.096 1.00 95.00 360 ARG A N 1
ATOM 2845 C CA . ARG A 1 360 ? 10.948 12.327 37.847 1.00 95.00 360 ARG A CA 1
ATOM 2846 C C . ARG A 1 360 ? 11.197 12.598 39.329 1.00 95.00 360 ARG A C 1
ATOM 2848 O O . ARG A 1 360 ? 10.537 11.982 40.160 1.00 95.00 360 ARG A O 1
ATOM 2855 N N . LYS A 1 361 ? 12.111 13.519 39.660 1.00 95.81 361 LYS A N 1
ATOM 2856 C CA . LYS A 1 361 ? 12.417 13.891 41.051 1.00 95.81 361 LYS A CA 1
ATOM 2857 C C . LYS A 1 361 ? 11.180 14.460 41.748 1.00 95.81 361 LYS A C 1
ATOM 2859 O O . LYS A 1 361 ? 10.852 14.039 42.852 1.00 95.81 361 LYS A O 1
ATOM 2864 N N . LYS A 1 362 ? 10.444 15.354 41.079 1.00 93.56 362 LYS A N 1
ATOM 2865 C CA . LYS A 1 362 ? 9.230 15.963 41.633 1.00 93.56 362 LYS A CA 1
ATOM 2866 C C . LYS A 1 362 ? 8.142 14.920 41.909 1.00 93.56 362 LYS A C 1
ATOM 2868 O O . LYS A 1 362 ? 7.578 14.944 42.992 1.00 93.56 362 LYS A O 1
ATOM 2873 N N . MET A 1 363 ? 7.906 13.949 41.019 1.00 91.56 363 MET A N 1
ATOM 2874 C CA . MET A 1 363 ? 6.933 12.868 41.264 1.00 91.56 363 MET A CA 1
ATOM 2875 C C . MET A 1 363 ? 7.212 12.060 42.542 1.00 91.56 363 MET A C 1
ATOM 2877 O O . MET A 1 363 ? 6.258 11.613 43.174 1.00 91.56 363 MET A O 1
ATOM 2881 N N . HIS A 1 364 ? 8.482 11.875 42.926 1.00 91.19 364 HIS A N 1
ATOM 2882 C CA . HIS A 1 364 ? 8.842 11.182 44.168 1.00 91.19 364 HIS A CA 1
ATOM 2883 C C . HIS A 1 364 ? 8.567 12.023 45.423 1.00 91.19 364 HIS A C 1
ATOM 2885 O O . HIS A 1 364 ? 8.176 11.463 46.438 1.00 91.19 364 HIS A O 1
ATOM 2891 N N . HIS A 1 365 ? 8.701 13.351 45.344 1.00 93.56 365 HIS A N 1
ATOM 2892 C CA . HIS A 1 365 ? 8.402 14.264 46.456 1.00 93.56 365 HIS A CA 1
ATOM 2893 C C . HIS A 1 365 ? 6.905 14.593 46.613 1.00 93.56 365 HIS A C 1
ATOM 2895 O O . HIS A 1 365 ? 6.511 15.196 47.602 1.00 93.56 365 HIS A O 1
ATOM 2901 N N . LEU A 1 366 ? 6.062 14.227 45.643 1.00 88.06 366 LEU A N 1
ATOM 2902 C CA . LEU A 1 366 ? 4.625 14.535 45.608 1.00 88.06 366 LEU A CA 1
ATOM 2903 C C . LEU A 1 366 ? 3.761 13.397 46.198 1.00 88.06 366 LEU A C 1
ATOM 2905 O O . LEU A 1 366 ? 2.684 13.091 45.675 1.00 88.06 366 LEU A O 1
ATOM 2909 N N . SER A 1 367 ? 4.226 12.712 47.249 1.00 82.75 367 SER A N 1
ATOM 2910 C CA . SER A 1 367 ? 3.433 11.675 47.933 1.00 82.75 367 SER A CA 1
ATOM 2911 C C . SER A 1 367 ? 2.164 12.246 48.574 1.00 82.75 367 SER A C 1
ATOM 2913 O O . SER A 1 367 ? 1.134 11.582 48.507 1.00 82.75 367 SER A O 1
ATOM 2915 N N . GLU A 1 368 ? 2.223 13.480 49.084 1.00 87.62 368 GLU A N 1
ATOM 2916 C CA . GLU A 1 368 ? 1.164 14.117 49.891 1.00 87.62 368 GLU A CA 1
ATOM 2917 C C . GLU A 1 368 ? 0.338 15.182 49.145 1.00 87.62 368 GLU A C 1
ATOM 2919 O O . GLU A 1 368 ? -0.640 15.705 49.668 1.00 87.62 368 GLU A O 1
ATOM 2924 N N . THR A 1 369 ? 0.696 15.526 47.906 1.00 83.62 369 THR A N 1
ATOM 2925 C CA . THR A 1 369 ? -0.000 16.591 47.158 1.00 83.62 369 THR A CA 1
ATOM 2926 C C . THR A 1 369 ? -1.298 16.130 46.490 1.00 83.62 369 THR A C 1
ATOM 2928 O O . THR A 1 369 ? -1.415 14.943 46.164 1.00 83.62 369 THR A O 1
ATOM 2931 N N . PRO A 1 370 ? -2.219 17.063 46.158 1.00 82.81 370 PRO A N 1
ATOM 2932 C CA . PRO A 1 370 ? -3.461 16.752 45.456 1.00 82.81 370 PRO A CA 1
ATOM 2933 C C . PRO A 1 370 ? -3.243 15.900 44.200 1.00 82.81 370 PRO A C 1
ATOM 2935 O O . PRO A 1 370 ? -2.313 16.127 43.415 1.00 82.81 370 PRO A O 1
ATOM 2938 N N . LEU A 1 371 ? -4.142 14.935 43.983 1.00 75.12 371 LEU A N 1
ATOM 2939 C CA . LEU A 1 371 ? -4.065 13.958 42.891 1.00 75.12 371 LEU A CA 1
ATOM 2940 C C . LEU A 1 371 ? -3.942 14.624 41.511 1.00 75.12 371 LEU A C 1
ATOM 2942 O O . LEU A 1 371 ? -3.258 14.096 40.636 1.00 75.12 371 LEU A O 1
ATOM 2946 N N . GLU A 1 372 ? -4.552 15.797 41.329 1.00 77.00 372 GLU A N 1
ATOM 2947 C CA . GLU A 1 372 ? -4.489 16.571 40.087 1.00 77.00 372 GLU A CA 1
ATOM 2948 C C . GLU A 1 372 ? -3.056 17.010 39.745 1.00 77.00 372 GLU A C 1
ATOM 2950 O O . GLU A 1 372 ? -2.594 16.830 38.615 1.00 77.00 372 GLU A O 1
ATOM 2955 N N . VAL A 1 373 ? -2.311 17.514 40.734 1.00 79.62 373 VAL A N 1
ATOM 2956 C CA . VAL A 1 373 ? -0.917 17.950 40.565 1.00 79.62 373 VAL A CA 1
ATOM 2957 C C . VAL A 1 373 ? -0.043 16.746 40.216 1.00 79.62 373 VAL A C 1
ATOM 2959 O O . VAL A 1 373 ? 0.729 16.778 39.256 1.00 79.62 373 VAL A O 1
ATOM 2962 N N . LYS A 1 374 ? -0.228 15.629 40.925 1.00 79.75 374 LYS A N 1
ATOM 2963 C CA . LYS A 1 374 ? 0.486 14.371 40.667 1.00 79.75 374 LYS A CA 1
ATOM 2964 C C . LYS A 1 374 ? 0.178 13.803 39.279 1.00 79.75 374 LYS A C 1
ATOM 2966 O O . LYS A 1 374 ? 1.085 13.334 38.587 1.00 79.75 374 LYS A O 1
ATOM 2971 N N . PHE A 1 375 ? -1.082 13.869 38.849 1.00 79.25 375 PHE A N 1
ATOM 2972 C CA . PHE A 1 375 ? -1.507 13.447 37.517 1.00 79.25 375 PHE A CA 1
ATOM 2973 C C . PHE A 1 375 ? -0.861 14.308 36.427 1.00 79.25 375 PHE A C 1
ATOM 2975 O O . PHE A 1 375 ? -0.331 13.759 35.461 1.00 79.25 375 PHE A O 1
ATOM 2982 N N . ARG A 1 376 ? -0.806 15.631 36.625 1.00 81.50 376 ARG A N 1
ATOM 2983 C CA . ARG A 1 376 ? -0.148 16.581 35.718 1.00 81.50 376 ARG A CA 1
ATOM 2984 C C . ARG A 1 376 ? 1.336 16.259 35.533 1.00 81.50 376 ARG A C 1
ATOM 2986 O O . ARG A 1 376 ? 1.768 16.053 34.403 1.00 81.50 376 ARG A O 1
ATOM 2993 N N . TYR A 1 377 ? 2.103 16.118 36.618 1.00 85.81 377 TYR A N 1
ATOM 2994 C CA . TYR A 1 377 ? 3.530 15.757 36.543 1.00 85.81 377 TYR A CA 1
ATOM 2995 C C . TYR A 1 377 ? 3.754 14.385 35.893 1.00 85.81 377 TYR A C 1
ATOM 2997 O O . TYR A 1 377 ? 4.673 14.220 35.089 1.00 85.81 377 TYR A O 1
ATOM 3005 N N . ARG A 1 378 ? 2.886 13.405 36.172 1.00 84.62 378 ARG A N 1
ATOM 3006 C CA . ARG A 1 378 ? 2.954 12.075 35.550 1.00 84.62 378 ARG A CA 1
ATOM 3007 C C . ARG A 1 378 ? 2.672 12.122 34.050 1.00 84.62 378 ARG A C 1
ATOM 3009 O O . ARG A 1 378 ? 3.386 11.467 33.292 1.00 84.62 378 ARG A O 1
ATOM 3016 N N . GLN A 1 379 ? 1.675 12.894 33.621 1.00 84.12 379 GLN A N 1
ATOM 3017 C CA . GLN A 1 379 ? 1.335 13.079 32.211 1.00 84.12 379 GLN A CA 1
ATOM 3018 C C . GLN A 1 379 ? 2.450 13.820 31.461 1.00 84.12 379 GLN A C 1
ATOM 3020 O O . GLN A 1 379 ? 2.838 13.402 30.369 1.00 84.12 379 GLN A O 1
ATOM 3025 N N . THR A 1 380 ? 3.019 14.866 32.063 1.00 87.38 380 THR A N 1
ATOM 3026 C CA . THR A 1 380 ? 4.152 15.611 31.499 1.00 87.38 380 THR A CA 1
ATOM 3027 C C . THR A 1 380 ? 5.390 14.725 31.376 1.00 87.38 380 THR A C 1
ATOM 3029 O O . THR A 1 380 ? 5.977 14.648 30.299 1.00 87.38 380 THR A O 1
ATOM 3032 N N . TYR A 1 381 ? 5.740 13.966 32.419 1.00 92.50 381 TYR A N 1
ATOM 3033 C CA . TYR A 1 381 ? 6.839 12.994 32.391 1.00 92.50 381 TYR A CA 1
ATOM 3034 C C . TYR A 1 381 ? 6.674 11.953 31.272 1.00 92.50 381 TYR A C 1
ATOM 3036 O O . TYR A 1 381 ? 7.616 11.663 30.532 1.00 92.50 381 TYR A O 1
ATOM 3044 N N . GLN A 1 382 ? 5.467 11.404 31.134 1.00 87.50 382 GLN A N 1
ATOM 3045 C CA . GLN A 1 382 ? 5.116 10.428 30.104 1.00 87.50 382 GLN A CA 1
ATOM 3046 C C . GLN A 1 382 ? 5.254 11.003 28.691 1.00 87.50 382 GLN A C 1
ATOM 3048 O O . GLN A 1 382 ? 5.968 10.436 27.862 1.00 87.50 382 GLN A O 1
ATOM 3053 N N . SER A 1 383 ? 4.683 12.185 28.459 1.00 87.06 383 SER A N 1
ATOM 3054 C CA . SER A 1 383 ? 4.816 12.912 27.195 1.00 87.06 383 SER A CA 1
ATOM 3055 C C . SER A 1 383 ? 6.287 13.190 26.855 1.00 87.06 383 SER A C 1
ATOM 3057 O O . SER A 1 383 ? 6.738 12.903 25.742 1.00 87.06 383 SER A O 1
ATOM 3059 N N . ILE A 1 384 ? 7.079 13.695 27.811 1.00 91.00 384 ILE A N 1
ATOM 3060 C CA . ILE A 1 384 ? 8.516 13.968 27.628 1.00 91.00 384 ILE A CA 1
ATOM 3061 C C . ILE A 1 384 ? 9.250 12.701 27.196 1.00 91.00 384 ILE A C 1
ATOM 3063 O O . ILE A 1 384 ? 9.954 12.709 26.185 1.00 91.00 384 ILE A O 1
ATOM 3067 N N . LYS A 1 385 ? 9.017 11.592 27.903 1.00 89.81 385 LYS A N 1
ATOM 3068 C CA . LYS A 1 385 ? 9.631 10.296 27.612 1.00 89.81 385 LYS A CA 1
ATOM 3069 C C . LYS A 1 385 ? 9.314 9.785 26.202 1.00 89.81 385 LYS A C 1
ATOM 3071 O O . LYS A 1 385 ? 10.169 9.147 25.595 1.00 89.81 385 LYS A O 1
ATOM 3076 N N . GLN A 1 386 ? 8.121 10.057 25.676 1.00 85.88 386 GLN A N 1
ATOM 3077 C CA . GLN A 1 386 ? 7.739 9.664 24.314 1.00 85.88 386 GLN A CA 1
ATOM 3078 C C . GLN A 1 386 ? 8.402 10.500 23.225 1.00 85.88 386 GLN A C 1
ATOM 3080 O O . GLN A 1 386 ? 8.700 9.984 22.159 1.00 85.88 386 GLN A O 1
ATOM 3085 N N . MET A 1 387 ? 8.619 11.788 23.456 1.00 84.25 387 MET A N 1
ATOM 3086 C CA . MET A 1 387 ? 9.213 12.649 22.427 1.00 84.25 387 MET A CA 1
ATOM 3087 C C . MET A 1 387 ? 10.736 12.630 22.442 1.00 84.25 387 MET A C 1
ATOM 3089 O O . MET A 1 387 ? 11.347 13.032 21.461 1.00 84.25 387 MET A O 1
ATOM 3093 N N . LEU A 1 388 ? 11.362 12.142 23.513 1.00 88.50 388 LEU A N 1
ATOM 3094 C CA . LEU A 1 388 ? 12.818 12.091 23.609 1.00 88.50 388 LEU A CA 1
ATOM 3095 C C . LEU A 1 388 ? 13.478 11.308 22.448 1.00 88.50 388 LEU A C 1
ATOM 3097 O O . LEU A 1 388 ? 14.376 11.868 21.823 1.00 88.50 388 LEU A O 1
ATOM 3101 N N . PRO A 1 389 ? 13.029 10.092 22.059 1.00 86.31 389 PRO A N 1
ATOM 3102 C CA . PRO A 1 389 ? 13.587 9.390 20.895 1.00 86.31 389 PRO A CA 1
ATOM 3103 C C . PRO A 1 389 ? 13.428 10.164 19.580 1.00 86.31 389 PRO A C 1
ATOM 3105 O O . PRO A 1 389 ? 14.261 10.060 18.687 1.00 86.31 389 PRO A O 1
ATOM 3108 N N . ILE A 1 390 ? 12.356 10.949 19.467 1.00 87.31 390 ILE A N 1
ATOM 3109 C CA . ILE A 1 390 ? 12.048 11.750 18.282 1.00 87.31 390 ILE A CA 1
ATOM 3110 C C . ILE A 1 390 ? 12.953 12.981 18.204 1.00 87.31 390 ILE A C 1
ATOM 3112 O O . ILE A 1 390 ? 13.444 13.303 17.125 1.00 87.31 390 ILE A O 1
ATOM 3116 N N . ALA A 1 391 ? 13.214 13.631 19.339 1.00 87.12 391 ALA A N 1
ATOM 3117 C CA . ALA A 1 391 ? 14.169 14.729 19.431 1.00 87.12 391 ALA A CA 1
ATOM 3118 C C . ALA A 1 391 ? 15.588 14.262 19.060 1.00 87.12 391 ALA A C 1
ATOM 3120 O O . ALA A 1 391 ? 16.259 14.923 18.276 1.00 87.12 391 ALA A O 1
ATOM 3121 N N . PHE A 1 392 ? 16.002 13.078 19.526 1.00 86.94 392 PHE A N 1
ATOM 3122 C CA . PHE A 1 392 ? 17.272 12.463 19.124 1.00 86.94 392 PHE A CA 1
ATOM 3123 C C . PHE A 1 392 ? 17.348 12.146 17.635 1.00 86.94 392 PHE A C 1
ATOM 3125 O O . PHE A 1 392 ? 18.367 12.411 17.004 1.00 86.94 392 PHE A O 1
ATOM 3132 N N . LEU A 1 393 ? 16.281 11.575 17.072 1.00 85.56 393 LEU A N 1
ATOM 3133 C CA . LEU A 1 393 ? 16.235 11.268 15.647 1.00 85.56 393 LEU A CA 1
ATOM 3134 C C . LEU A 1 393 ? 16.324 12.545 14.801 1.00 85.56 393 LEU A C 1
ATOM 3136 O O . LEU A 1 393 ? 16.995 12.532 13.773 1.00 85.56 393 LEU A O 1
ATOM 3140 N N . ASN A 1 394 ? 15.675 13.631 15.237 1.00 87.62 394 ASN A N 1
ATOM 3141 C CA . ASN A 1 394 ? 15.751 14.925 14.557 1.00 87.62 394 ASN A CA 1
ATOM 3142 C C . ASN A 1 394 ? 17.170 15.488 14.598 1.00 87.62 394 ASN A C 1
ATOM 3144 O O . ASN A 1 394 ? 17.748 15.733 13.544 1.00 87.62 394 ASN A O 1
ATOM 3148 N N . LEU A 1 395 ? 17.764 15.551 15.797 1.00 91.12 395 LEU A N 1
ATOM 3149 C CA . LEU A 1 395 ? 19.143 15.988 15.992 1.00 91.12 395 LEU A CA 1
ATOM 3150 C C . LEU A 1 395 ? 20.100 15.194 15.101 1.00 91.12 395 LEU A C 1
ATOM 3152 O O . LEU A 1 395 ? 20.885 15.787 14.374 1.00 91.12 395 LEU A O 1
ATOM 3156 N N . PHE A 1 396 ? 19.985 13.863 15.089 1.00 88.00 396 PHE A N 1
ATOM 3157 C CA . PHE A 1 396 ? 20.802 13.010 14.231 1.00 88.00 396 PHE A CA 1
ATOM 3158 C C . PHE A 1 396 ? 20.644 13.360 12.745 1.00 88.00 396 PHE A C 1
ATOM 3160 O O . PHE A 1 396 ? 21.641 13.506 12.043 1.00 88.00 396 PHE A O 1
ATOM 3167 N N . CYS A 1 397 ? 19.412 13.539 12.259 1.00 87.56 397 CYS A N 1
ATOM 3168 C CA . CYS A 1 397 ? 19.165 13.894 10.860 1.00 87.56 397 CYS A CA 1
ATOM 3169 C C . CYS A 1 397 ? 19.729 15.278 10.508 1.00 87.56 397 CYS A C 1
ATOM 3171 O O . CYS A 1 397 ? 20.376 15.419 9.470 1.00 87.56 397 CYS A O 1
ATOM 3173 N N . CYS A 1 398 ? 19.534 16.276 11.375 1.00 89.75 398 CYS A N 1
ATOM 3174 C CA . CYS A 1 398 ? 20.084 17.617 11.200 1.00 89.75 398 CYS A CA 1
ATOM 3175 C C . CYS A 1 398 ? 21.617 17.617 11.244 1.00 89.75 398 CYS A C 1
ATOM 3177 O O . CYS A 1 398 ? 22.237 18.283 10.420 1.00 89.75 398 CYS A O 1
ATOM 3179 N N . THR A 1 399 ? 22.239 16.831 12.127 1.00 90.56 399 THR A N 1
ATOM 3180 C CA . THR A 1 399 ? 23.698 16.669 12.178 1.00 90.56 399 THR A CA 1
ATOM 3181 C C . THR A 1 399 ? 24.229 16.016 10.907 1.00 90.56 399 THR A C 1
ATOM 3183 O O . THR A 1 399 ? 25.155 16.545 10.306 1.00 90.56 399 THR A O 1
ATOM 3186 N N . VAL A 1 400 ? 23.630 14.912 10.447 1.00 87.50 400 VAL A N 1
ATOM 3187 C CA . VAL A 1 400 ? 24.038 14.233 9.203 1.00 87.50 400 VAL A CA 1
ATOM 3188 C C . VAL A 1 400 ? 23.925 15.173 8.001 1.00 87.50 400 VAL A C 1
ATOM 3190 O O . VAL A 1 400 ? 24.810 15.190 7.149 1.00 87.50 400 VAL A O 1
ATOM 3193 N N . GLN A 1 401 ? 22.879 15.998 7.950 1.00 88.50 401 GLN A N 1
ATOM 3194 C CA . GLN A 1 401 ? 22.706 16.986 6.888 1.00 88.50 401 GLN A CA 1
ATOM 3195 C C . GLN A 1 401 ? 23.684 18.144 6.960 1.00 88.50 401 GLN A C 1
ATOM 3197 O O . GLN A 1 401 ? 24.234 18.518 5.930 1.00 88.50 401 GLN A O 1
ATOM 3202 N N . PHE A 1 402 ? 23.914 18.697 8.149 1.00 92.19 402 PHE A N 1
ATOM 3203 C CA . PHE A 1 402 ? 24.906 19.745 8.349 1.00 92.19 402 PHE A CA 1
ATOM 3204 C C . PHE A 1 402 ? 26.299 19.251 7.952 1.00 92.19 402 PHE A C 1
ATOM 3206 O O . PHE A 1 402 ? 26.978 19.903 7.166 1.00 92.19 402 PHE A O 1
ATOM 3213 N N . VAL A 1 403 ? 26.688 18.065 8.423 1.00 90.38 403 VAL A N 1
ATOM 3214 C CA . VAL A 1 403 ? 27.969 17.428 8.100 1.00 90.38 403 VAL A CA 1
ATOM 3215 C C . VAL A 1 403 ? 28.081 17.162 6.598 1.00 90.38 403 VAL A C 1
ATOM 3217 O O . VAL A 1 403 ? 29.085 17.518 5.986 1.00 90.38 403 VAL A O 1
ATOM 3220 N N . GLY A 1 404 ? 27.040 16.600 5.982 1.00 86.62 404 GLY A N 1
ATOM 3221 C CA . GLY A 1 404 ? 27.003 16.357 4.542 1.00 86.62 404 GLY A CA 1
ATOM 3222 C C . GLY A 1 404 ? 27.085 17.632 3.705 1.00 86.62 404 GLY A C 1
ATOM 3223 O O . GLY A 1 404 ? 27.776 17.652 2.689 1.00 86.62 404 GLY A O 1
ATOM 3224 N N . ALA A 1 405 ? 26.423 18.706 4.142 1.00 87.12 405 ALA A N 1
ATOM 3225 C CA . ALA A 1 405 ? 26.496 20.014 3.501 1.00 87.12 405 ALA A CA 1
ATOM 3226 C C . ALA A 1 405 ? 27.876 20.659 3.666 1.00 87.12 405 ALA A C 1
ATOM 3228 O O . ALA A 1 405 ? 28.433 21.164 2.695 1.00 87.12 405 ALA A O 1
ATOM 3229 N N . TYR A 1 406 ? 28.454 20.587 4.867 1.00 92.62 406 TYR A N 1
ATOM 3230 C CA . TYR A 1 406 ? 29.794 21.085 5.151 1.00 92.62 406 TYR A CA 1
ATOM 3231 C C . TYR A 1 406 ? 30.843 20.383 4.284 1.00 92.62 406 TYR A C 1
ATOM 3233 O O . TYR A 1 406 ? 31.581 21.049 3.568 1.00 92.62 406 TYR A O 1
ATOM 3241 N N . TYR A 1 407 ? 30.883 19.048 4.278 1.00 88.12 407 TYR A N 1
ATOM 3242 C CA . TYR A 1 407 ? 31.852 18.304 3.466 1.00 88.12 407 TYR A CA 1
ATOM 3243 C C . TYR A 1 407 ? 31.586 18.419 1.966 1.00 88.12 407 TYR A C 1
ATOM 3245 O O . TYR A 1 407 ? 32.534 18.523 1.193 1.00 88.12 407 TYR A O 1
ATOM 3253 N N . GLY A 1 408 ? 30.316 18.447 1.550 1.00 86.00 408 GLY A N 1
ATOM 3254 C CA . GLY A 1 408 ? 29.948 18.657 0.150 1.00 86.00 408 GLY A CA 1
ATOM 3255 C C . GLY A 1 408 ? 30.449 19.995 -0.405 1.00 86.00 408 GLY A C 1
ATOM 3256 O O . GLY A 1 408 ? 30.800 20.060 -1.581 1.00 86.00 408 GLY A O 1
ATOM 3257 N N . ASN A 1 409 ? 30.521 21.032 0.437 1.00 84.19 409 ASN A N 1
ATOM 3258 C CA . ASN A 1 409 ? 31.001 22.361 0.049 1.00 84.19 409 ASN A CA 1
ATOM 3259 C C . ASN A 1 409 ? 32.511 22.553 0.268 1.00 84.19 409 ASN A C 1
ATOM 3261 O O . ASN A 1 409 ? 33.142 23.266 -0.506 1.00 84.19 409 ASN A O 1
ATOM 3265 N N . SER A 1 410 ? 33.094 21.934 1.298 1.00 85.88 410 SER A N 1
ATOM 3266 C CA . SER A 1 410 ? 34.518 22.083 1.635 1.00 85.88 410 SER A CA 1
ATOM 3267 C C . SER A 1 410 ? 35.448 21.267 0.735 1.00 85.88 410 SER A C 1
ATOM 3269 O O . SER A 1 410 ? 36.620 21.607 0.597 1.00 85.88 410 SER A O 1
ATOM 3271 N N . LEU A 1 411 ? 34.956 20.178 0.136 1.00 87.25 411 LEU A N 1
ATOM 3272 C CA . LEU A 1 411 ? 35.742 19.349 -0.775 1.00 87.25 411 LEU A CA 1
ATOM 3273 C C . LEU A 1 411 ? 35.606 19.848 -2.224 1.00 87.25 411 LEU A C 1
ATOM 3275 O O . LEU A 1 411 ? 34.524 20.295 -2.618 1.00 87.25 411 LEU A O 1
ATOM 3279 N N . PRO A 1 412 ? 36.668 19.749 -3.048 1.00 89.38 412 PRO A N 1
ATOM 3280 C CA . PRO A 1 412 ? 36.683 20.229 -4.431 1.00 89.38 412 PRO A CA 1
ATOM 3281 C C . PRO A 1 412 ? 35.919 19.289 -5.383 1.00 89.38 412 PRO A C 1
ATOM 3283 O O . PRO A 1 412 ? 36.430 18.877 -6.420 1.00 89.38 412 PRO A O 1
ATOM 3286 N N . PHE A 1 413 ? 34.687 18.927 -5.026 1.00 84.12 413 PHE A N 1
ATOM 3287 C CA . PHE A 1 413 ? 33.801 18.131 -5.865 1.00 84.12 413 PHE A CA 1
ATOM 3288 C C . PHE A 1 413 ? 33.287 18.946 -7.048 1.00 84.12 413 PHE A C 1
ATOM 3290 O O . PHE A 1 413 ? 32.937 20.127 -6.916 1.00 84.12 413 PHE A O 1
ATOM 3297 N N . THR A 1 414 ? 33.139 18.283 -8.192 1.00 83.12 414 THR A N 1
ATOM 3298 C CA . THR A 1 414 ? 32.361 18.814 -9.312 1.00 83.12 414 THR A CA 1
ATOM 3299 C C . THR A 1 414 ? 30.910 19.061 -8.878 1.00 83.12 414 THR A C 1
ATOM 3301 O O . THR A 1 414 ? 30.406 18.451 -7.934 1.00 83.12 414 THR A O 1
ATOM 3304 N N . ASN A 1 415 ? 30.180 19.936 -9.578 1.00 73.44 415 ASN A N 1
ATOM 3305 C CA . ASN A 1 415 ? 28.782 20.243 -9.228 1.00 73.44 415 ASN A CA 1
ATOM 3306 C C . ASN A 1 415 ? 27.880 18.991 -9.186 1.00 73.44 415 ASN A C 1
ATOM 3308 O O . ASN A 1 415 ? 26.938 18.920 -8.390 1.00 73.44 415 ASN A O 1
ATOM 3312 N N . THR A 1 416 ? 28.169 18.001 -10.034 1.00 70.94 416 THR A N 1
ATOM 3313 C CA . THR A 1 416 ? 27.438 16.730 -10.090 1.00 70.94 416 THR A CA 1
ATOM 3314 C C . THR A 1 416 ? 27.744 15.868 -8.871 1.00 70.94 416 THR A C 1
ATOM 3316 O O . THR A 1 416 ? 26.814 15.442 -8.188 1.00 70.94 416 THR A O 1
ATOM 3319 N N . GLU A 1 417 ? 29.023 15.667 -8.546 1.00 75.62 417 GLU A N 1
ATOM 3320 C CA . GLU A 1 417 ? 29.454 14.925 -7.354 1.00 75.62 417 GLU A CA 1
ATOM 3321 C C . GLU A 1 417 ? 28.936 15.583 -6.080 1.00 75.62 417 GLU A C 1
ATOM 3323 O O . GLU A 1 417 ? 28.336 14.914 -5.244 1.00 75.62 417 GLU A O 1
ATOM 3328 N N . ARG A 1 418 ? 29.042 16.913 -5.977 1.00 77.50 418 ARG A N 1
ATOM 3329 C CA . ARG A 1 418 ? 28.479 17.692 -4.871 1.00 77.50 418 ARG A CA 1
ATOM 3330 C C . ARG A 1 418 ? 26.983 17.441 -4.724 1.00 77.50 418 ARG A C 1
ATOM 3332 O O . ARG A 1 418 ? 26.500 17.225 -3.618 1.00 77.50 418 ARG A O 1
ATOM 3339 N N . THR A 1 419 ? 26.235 17.418 -5.827 1.00 72.88 419 THR A N 1
ATOM 3340 C CA . THR A 1 419 ? 24.790 17.139 -5.805 1.00 72.88 419 THR A CA 1
ATOM 3341 C C . THR A 1 419 ? 24.484 15.708 -5.363 1.00 72.88 419 THR A C 1
ATOM 3343 O O . THR A 1 419 ? 23.509 15.495 -4.642 1.00 72.88 419 THR A O 1
ATOM 3346 N N . ILE A 1 420 ? 25.304 14.734 -5.762 1.00 71.12 420 ILE A N 1
ATOM 3347 C CA . ILE A 1 420 ? 25.177 13.333 -5.343 1.00 71.12 420 ILE A CA 1
ATOM 3348 C C . ILE A 1 420 ? 25.469 13.202 -3.846 1.00 71.12 420 ILE A C 1
ATOM 3350 O O . ILE A 1 420 ? 24.660 12.623 -3.126 1.00 71.12 420 ILE A O 1
ATOM 3354 N N . VAL A 1 421 ? 26.561 13.802 -3.368 1.00 72.75 421 VAL A N 1
ATOM 3355 C CA . VAL A 1 421 ? 26.950 13.835 -1.952 1.00 72.75 421 VAL A CA 1
ATOM 3356 C C . VAL A 1 421 ? 25.850 14.495 -1.120 1.00 72.75 421 VAL A C 1
ATOM 3358 O O . VAL A 1 421 ? 25.325 13.886 -0.190 1.00 72.75 421 VAL A O 1
ATOM 3361 N N . LEU A 1 422 ? 25.400 15.692 -1.502 1.00 75.56 422 LEU A N 1
ATOM 3362 C CA . LEU A 1 422 ? 24.299 16.386 -0.830 1.00 75.56 422 LEU A CA 1
ATOM 3363 C C . LEU A 1 422 ? 22.997 15.579 -0.865 1.00 75.56 422 LEU A C 1
ATOM 3365 O O . LEU A 1 422 ? 22.263 15.570 0.117 1.00 75.56 422 LEU A O 1
ATOM 3369 N N . GLY A 1 423 ? 22.707 14.895 -1.974 1.00 72.56 423 GLY A N 1
ATOM 3370 C CA . GLY A 1 423 ? 21.550 14.012 -2.113 1.00 72.56 423 GLY A CA 1
ATOM 3371 C C . GLY A 1 423 ? 21.626 12.781 -1.209 1.00 72.56 423 GLY A C 1
ATOM 3372 O O . GLY A 1 423 ? 20.609 12.387 -0.643 1.00 72.56 423 GLY A O 1
ATOM 3373 N N . TYR A 1 424 ? 22.819 12.214 -1.028 1.00 71.50 424 TYR A N 1
ATOM 3374 C CA . TYR A 1 424 ? 23.072 11.079 -0.141 1.00 71.50 424 TYR A CA 1
ATOM 3375 C C . TYR A 1 424 ? 22.860 11.453 1.328 1.00 71.50 424 TYR A C 1
ATOM 3377 O O . TYR A 1 424 ? 22.186 10.739 2.068 1.00 71.50 424 TYR A O 1
ATOM 3385 N N . PHE A 1 425 ? 23.357 12.622 1.735 1.00 74.94 425 PHE A N 1
ATOM 3386 C CA . PHE A 1 425 ? 23.168 13.144 3.088 1.00 74.94 425 PHE A CA 1
ATOM 3387 C C . PHE A 1 425 ? 21.776 13.760 3.320 1.00 74.94 425 PHE A C 1
ATOM 3389 O O . PHE A 1 425 ? 21.434 14.121 4.450 1.00 74.94 425 PHE A O 1
ATOM 3396 N N . TYR A 1 426 ? 20.928 13.857 2.290 1.00 76.56 426 TYR A N 1
ATOM 3397 C CA . TYR A 1 426 ? 19.592 14.441 2.392 1.00 76.56 426 TYR A CA 1
ATOM 3398 C C . TYR A 1 426 ? 18.585 13.485 3.058 1.00 76.56 426 TYR A C 1
ATOM 3400 O O . TYR A 1 426 ? 17.756 12.847 2.412 1.00 76.56 426 TYR A O 1
ATOM 3408 N N . MET A 1 427 ? 18.627 13.425 4.392 1.00 74.19 427 MET A N 1
ATOM 3409 C CA . MET A 1 427 ? 17.781 12.540 5.207 1.00 74.19 427 MET A CA 1
ATOM 3410 C C . MET A 1 427 ? 16.363 13.074 5.502 1.00 74.19 427 MET A C 1
ATOM 3412 O O . MET A 1 427 ? 15.508 12.307 5.950 1.00 74.19 427 MET A O 1
ATOM 3416 N N . ILE A 1 428 ? 16.078 14.358 5.233 1.00 69.81 428 ILE A N 1
ATOM 3417 C CA . ILE A 1 428 ? 14.790 15.025 5.537 1.00 69.81 428 ILE A CA 1
ATOM 3418 C C . ILE A 1 428 ? 13.557 14.245 5.054 1.00 69.81 428 ILE A C 1
ATOM 3420 O O . ILE A 1 428 ? 12.637 14.075 5.852 1.00 69.81 428 ILE A O 1
ATOM 3424 N N . PRO A 1 429 ? 13.484 13.738 3.810 1.00 63.47 429 PRO A N 1
ATOM 3425 C CA . PRO A 1 429 ? 12.313 12.996 3.346 1.00 63.47 429 PRO A CA 1
ATOM 3426 C C . PRO A 1 429 ? 11.997 11.770 4.196 1.00 63.47 429 PRO A C 1
ATOM 3428 O O . PRO A 1 429 ? 10.846 11.527 4.564 1.00 63.47 429 PRO A O 1
ATOM 3431 N N . TYR A 1 430 ? 13.041 11.021 4.548 1.00 69.31 430 TYR A N 1
ATOM 3432 C CA . TYR A 1 430 ? 12.929 9.830 5.377 1.00 69.31 430 TYR A CA 1
ATOM 3433 C C . TYR A 1 430 ? 12.545 10.207 6.806 1.00 69.31 430 TYR A C 1
ATOM 3435 O O . TYR A 1 430 ? 11.669 9.574 7.395 1.00 69.31 430 TYR A O 1
ATOM 3443 N N . TYR A 1 431 ? 13.126 11.284 7.335 1.00 73.81 431 TYR A N 1
ATOM 3444 C CA . TYR A 1 431 ? 12.785 11.835 8.642 1.00 73.81 431 TYR A CA 1
ATOM 3445 C C . TYR A 1 431 ? 11.312 12.272 8.731 1.00 73.81 431 TYR A C 1
ATOM 3447 O O . TYR A 1 431 ? 10.606 11.870 9.658 1.00 73.81 431 TYR A O 1
ATOM 3455 N N . CYS A 1 432 ? 10.812 13.013 7.737 1.00 64.31 432 CYS A N 1
ATOM 3456 C CA . CYS A 1 432 ? 9.424 13.483 7.654 1.00 64.31 432 CYS A CA 1
ATOM 3457 C C . CYS A 1 432 ? 8.399 12.337 7.680 1.00 64.31 432 CYS A C 1
ATOM 3459 O O . CYS A 1 432 ? 7.241 12.542 8.043 1.00 64.31 432 CYS A O 1
ATOM 3461 N N . VAL A 1 433 ? 8.818 11.127 7.304 1.00 61.53 433 VAL A N 1
ATOM 3462 C CA . VAL A 1 433 ? 8.013 9.904 7.379 1.00 61.53 433 VAL A CA 1
ATOM 3463 C C . VAL A 1 433 ? 8.237 9.174 8.708 1.00 61.53 433 VAL A C 1
ATOM 3465 O O . VAL A 1 433 ? 7.274 8.783 9.374 1.00 61.53 433 VAL A O 1
ATOM 3468 N N . ALA A 1 434 ? 9.495 9.009 9.119 1.00 66.31 434 ALA A N 1
ATOM 3469 C CA . ALA A 1 434 ? 9.885 8.243 10.298 1.00 66.31 434 ALA A CA 1
ATOM 3470 C C . ALA A 1 434 ? 9.444 8.901 11.614 1.00 66.31 434 ALA A C 1
ATOM 3472 O O . ALA A 1 434 ? 9.010 8.204 12.534 1.00 66.31 434 ALA A O 1
ATOM 3473 N N . CYS A 1 435 ? 9.516 10.229 11.716 1.00 70.25 435 CYS A N 1
ATOM 3474 C CA . CYS A 1 435 ? 9.223 10.976 12.938 1.00 70.25 435 CYS A CA 1
ATOM 3475 C C . CYS A 1 435 ? 7.728 10.923 13.335 1.00 70.25 435 CYS A C 1
ATOM 3477 O O . CYS A 1 435 ? 7.432 10.429 14.431 1.00 70.25 435 CYS A O 1
ATOM 3479 N N . PRO A 1 436 ? 6.755 11.289 12.470 1.00 64.50 436 PRO A N 1
ATOM 3480 C CA . PRO A 1 436 ? 5.331 11.161 12.798 1.00 64.50 436 PRO A CA 1
ATOM 3481 C C . PRO A 1 436 ? 4.914 9.717 13.091 1.00 64.50 436 PRO A C 1
ATOM 3483 O O . PRO A 1 436 ? 4.102 9.464 13.984 1.00 64.50 436 PRO A O 1
ATOM 3486 N N . ALA A 1 437 ? 5.498 8.752 12.375 1.00 60.09 437 ALA A N 1
ATOM 3487 C CA . ALA A 1 437 ? 5.271 7.341 12.647 1.00 60.09 437 ALA A CA 1
ATOM 3488 C C . ALA A 1 437 ? 5.773 6.967 14.051 1.00 60.09 437 ALA A C 1
ATOM 3490 O O . ALA A 1 437 ? 5.072 6.273 14.794 1.00 60.09 437 ALA A O 1
ATOM 3491 N N . SER A 1 438 ? 6.961 7.459 14.430 1.00 68.19 438 SER A N 1
ATOM 3492 C CA . SER A 1 438 ? 7.592 7.184 15.728 1.00 68.19 438 SER A CA 1
ATOM 3493 C C . SER A 1 438 ? 6.734 7.676 16.874 1.00 68.19 438 SER A C 1
ATOM 3495 O O . SER A 1 438 ? 6.464 6.931 17.821 1.00 68.19 438 SER A O 1
ATOM 3497 N N . LEU A 1 439 ? 6.194 8.880 16.718 1.00 70.75 439 LEU A N 1
ATOM 3498 C CA . LEU A 1 439 ? 5.277 9.474 17.677 1.00 70.75 439 LEU A CA 1
ATOM 3499 C C . LEU A 1 439 ? 4.004 8.647 17.848 1.00 70.75 439 LEU A C 1
ATOM 3501 O O . LEU A 1 439 ? 3.645 8.292 18.970 1.00 70.75 439 LEU A O 1
ATOM 3505 N N . LEU A 1 440 ? 3.353 8.266 16.748 1.00 67.12 440 LEU A N 1
ATOM 3506 C CA . LEU A 1 440 ? 2.106 7.499 16.793 1.00 67.12 440 LEU A CA 1
ATOM 3507 C C . LEU A 1 440 ? 2.266 6.143 17.489 1.00 67.12 440 LEU A C 1
ATOM 3509 O O . LEU A 1 440 ? 1.370 5.703 18.219 1.00 67.12 440 LEU A O 1
ATOM 3513 N N . VAL A 1 441 ? 3.396 5.463 17.292 1.00 71.06 441 VAL A N 1
ATOM 3514 C CA . VAL A 1 441 ? 3.641 4.180 17.959 1.00 71.06 441 VAL A CA 1
ATOM 3515 C C . VAL A 1 441 ? 3.919 4.369 19.441 1.00 71.06 441 VAL A C 1
ATOM 3517 O O . VAL A 1 441 ? 3.351 3.626 20.247 1.00 71.06 441 VAL A O 1
ATOM 3520 N N . LEU A 1 442 ? 4.719 5.367 19.815 1.00 70.56 442 LEU A N 1
ATOM 3521 C CA . LEU A 1 442 ? 4.986 5.674 21.220 1.00 70.56 442 LEU A CA 1
ATOM 3522 C C . LEU A 1 442 ? 3.688 6.042 21.960 1.00 70.56 442 LEU A C 1
ATOM 3524 O O . LEU A 1 442 ? 3.432 5.486 23.033 1.00 70.56 442 LEU A O 1
ATOM 3528 N N . MET A 1 443 ? 2.803 6.822 21.327 1.00 69.56 443 MET A N 1
ATOM 3529 C CA . MET A 1 443 ? 1.457 7.120 21.838 1.00 69.56 443 MET A CA 1
ATOM 3530 C C . MET A 1 443 ? 0.597 5.856 22.008 1.00 69.56 443 MET A C 1
ATOM 3532 O O . MET A 1 443 ? -0.072 5.676 23.026 1.00 69.56 443 MET A O 1
ATOM 3536 N N . LYS A 1 444 ? 0.620 4.925 21.045 1.00 75.38 444 LYS A N 1
ATOM 3537 C CA . LYS A 1 444 ? -0.179 3.683 21.097 1.00 75.38 444 LYS A CA 1
ATOM 3538 C C . LYS A 1 444 ? 0.340 2.673 22.123 1.00 75.38 444 LYS A C 1
ATOM 3540 O O . LYS A 1 444 ? -0.452 1.937 22.720 1.00 75.38 444 LYS A O 1
ATOM 3545 N N . ILE A 1 445 ? 1.659 2.585 22.299 1.00 78.31 445 ILE A N 1
ATOM 3546 C CA . ILE A 1 445 ? 2.284 1.768 23.349 1.00 78.31 445 ILE A CA 1
ATOM 3547 C C . ILE A 1 445 ? 1.853 2.290 24.716 1.00 78.31 445 ILE A C 1
ATOM 3549 O O . ILE A 1 445 ? 1.494 1.495 25.589 1.00 78.31 445 ILE A O 1
ATOM 3553 N N . GLU A 1 446 ? 1.832 3.608 24.884 1.00 75.19 446 GLU A N 1
ATOM 3554 C CA . GLU A 1 446 ? 1.402 4.222 26.128 1.00 75.19 446 GLU A CA 1
ATOM 3555 C C . GLU A 1 446 ? -0.092 4.067 26.385 1.00 75.19 446 GLU A C 1
ATOM 3557 O O . GLU A 1 446 ? -0.443 3.678 27.489 1.00 75.19 446 GLU A O 1
ATOM 3562 N N . ASP A 1 447 ? -0.971 4.237 25.394 1.00 75.38 447 ASP A N 1
ATOM 3563 C CA . ASP A 1 447 ? -2.410 3.976 25.571 1.00 75.38 447 ASP A CA 1
ATOM 3564 C C . ASP A 1 447 ? -2.662 2.537 26.063 1.00 75.38 447 ASP A C 1
ATOM 3566 O O . ASP A 1 447 ? -3.420 2.294 27.004 1.00 75.38 447 ASP A O 1
ATOM 3570 N N . LYS A 1 448 ? -1.942 1.556 25.501 1.00 78.38 448 LYS A N 1
ATOM 3571 C CA . LYS A 1 448 ? -1.986 0.166 25.985 1.00 78.38 448 LYS A CA 1
ATOM 3572 C C . LYS A 1 448 ? -1.427 0.007 27.396 1.00 78.38 448 LYS A C 1
ATOM 3574 O O . LYS A 1 448 ? -1.887 -0.871 28.124 1.00 78.38 448 LYS A O 1
ATOM 3579 N N . LYS A 1 449 ? -0.397 0.770 27.765 1.00 78.38 449 LYS A N 1
ATOM 3580 C CA . LYS A 1 449 ? 0.159 0.758 29.121 1.00 78.38 449 LYS A CA 1
ATOM 3581 C C . LYS A 1 449 ? -0.829 1.384 30.104 1.00 78.38 449 LYS A C 1
ATOM 3583 O O . LYS A 1 449 ? -1.176 0.722 31.065 1.00 78.38 449 LYS A O 1
ATOM 3588 N N . LYS A 1 450 ? -1.390 2.553 29.792 1.00 71.38 450 LYS A N 1
ATOM 3589 C CA . LYS A 1 450 ? -2.431 3.233 30.571 1.00 71.38 450 LYS A CA 1
ATOM 3590 C C . LYS A 1 450 ? -3.634 2.325 30.814 1.00 71.38 450 LYS A C 1
ATOM 3592 O O . LYS A 1 450 ? -4.090 2.217 31.941 1.00 71.38 450 LYS A O 1
ATOM 3597 N N . LYS A 1 451 ? -4.098 1.600 29.791 1.00 74.69 451 LYS A N 1
ATOM 3598 C CA . LYS A 1 451 ? -5.176 0.605 29.935 1.00 74.69 451 LYS A CA 1
ATOM 3599 C C . LYS A 1 451 ? -4.805 -0.565 30.845 1.00 74.69 451 LYS A C 1
ATOM 3601 O O . LYS A 1 451 ? -5.666 -1.042 31.570 1.00 74.69 451 LYS A O 1
ATOM 3606 N N . ARG A 1 452 ? -3.555 -1.039 30.805 1.00 76.50 452 ARG A N 1
ATOM 3607 C CA . ARG A 1 452 ? -3.075 -2.091 31.717 1.00 76.50 452 ARG A CA 1
ATOM 3608 C C . ARG A 1 452 ? -2.967 -1.587 33.150 1.00 76.50 452 ARG A C 1
ATOM 3610 O O . ARG A 1 452 ? -3.454 -2.275 34.030 1.00 76.50 452 ARG A O 1
ATOM 3617 N N . ASP A 1 453 ? -2.405 -0.398 33.348 1.00 69.69 453 ASP A N 1
ATOM 3618 C CA . ASP A 1 453 ? -2.247 0.221 34.666 1.00 69.69 453 ASP A CA 1
ATOM 3619 C C . ASP A 1 453 ? -3.625 0.510 35.298 1.00 69.69 453 ASP A C 1
ATOM 3621 O O . ASP A 1 453 ? -3.851 0.204 36.464 1.00 69.69 453 ASP A O 1
ATOM 3625 N N . LEU A 1 454 ? -4.588 1.020 34.517 1.00 64.38 454 LEU A N 1
ATOM 3626 C CA . LEU A 1 454 ? -5.974 1.204 34.970 1.00 64.38 454 LEU A CA 1
ATOM 3627 C C . LEU A 1 454 ? -6.646 -0.132 35.302 1.00 64.38 454 LEU A C 1
ATOM 3629 O O . LEU A 1 454 ? -7.313 -0.233 36.325 1.00 64.38 454 LEU A O 1
ATOM 3633 N N . LYS A 1 455 ? -6.424 -1.165 34.478 1.00 66.88 455 LYS A N 1
ATOM 3634 C CA . LYS A 1 455 ? -6.956 -2.505 34.736 1.00 66.88 455 LYS A CA 1
ATOM 3635 C C . LYS A 1 455 ? -6.363 -3.127 36.004 1.00 66.88 455 LYS A C 1
ATOM 3637 O O . LYS A 1 455 ? -7.091 -3.778 36.737 1.00 66.88 455 LYS A O 1
ATOM 3642 N N . SER A 1 456 ? -5.069 -2.929 36.264 1.00 67.25 456 SER A N 1
ATOM 3643 C CA . SER A 1 456 ? -4.435 -3.433 37.487 1.00 67.25 456 SER A CA 1
ATOM 3644 C C . SER A 1 456 ? -4.929 -2.719 38.738 1.00 67.25 456 SER A C 1
ATOM 3646 O O . SER A 1 456 ? -4.948 -3.334 39.788 1.00 67.25 456 SER A O 1
ATOM 3648 N N . ILE A 1 457 ? -5.325 -1.445 38.627 1.00 61.75 457 ILE A N 1
ATOM 3649 C CA . ILE A 1 457 ? -5.922 -0.690 39.737 1.00 61.75 457 ILE A CA 1
ATOM 3650 C C . ILE A 1 457 ? -7.363 -1.156 39.986 1.00 61.75 457 ILE A C 1
ATOM 3652 O O . ILE A 1 457 ? -7.773 -1.243 41.136 1.00 61.75 457 ILE A O 1
ATOM 3656 N N . SER A 1 458 ? -8.121 -1.485 38.932 1.00 56.38 458 SER A N 1
ATOM 3657 C CA . SER A 1 458 ? -9.489 -2.002 39.078 1.00 56.38 458 SER A CA 1
ATOM 3658 C C . SER A 1 458 ? -9.555 -3.462 39.537 1.00 56.38 458 SER A C 1
ATOM 3660 O O . SER A 1 458 ? -10.561 -3.858 40.099 1.00 56.38 458 SER A O 1
ATOM 3662 N N . SER A 1 459 ? -8.529 -4.282 39.275 1.00 57.69 459 SER A N 1
ATOM 3663 C CA . SER A 1 459 ? -8.506 -5.692 39.712 1.00 57.69 459 SER A CA 1
ATOM 3664 C C . SER A 1 459 ? -8.138 -5.868 41.187 1.00 57.69 459 SER A C 1
ATOM 3666 O O . SER A 1 459 ? -8.396 -6.912 41.762 1.00 57.69 459 SER A O 1
ATOM 3668 N N . THR A 1 460 ? -7.532 -4.867 41.829 1.00 51.97 460 THR A N 1
ATOM 3669 C CA . THR A 1 460 ? -7.201 -4.928 43.263 1.00 51.97 460 THR A CA 1
ATOM 3670 C C . THR A 1 460 ? -8.375 -4.583 44.186 1.00 51.97 460 THR A C 1
ATOM 3672 O O . THR A 1 460 ? -8.220 -4.678 45.401 1.00 51.97 460 THR A O 1
ATOM 3675 N N . SER A 1 461 ? -9.547 -4.209 43.658 1.00 49.72 461 SER A N 1
ATOM 3676 C CA . SER A 1 461 ? -10.774 -4.048 44.451 1.00 49.72 461 SER A CA 1
ATOM 3677 C C . SER A 1 461 ? -11.575 -5.361 44.474 1.00 49.72 461 SER A C 1
ATOM 3679 O O . SER A 1 461 ? -12.192 -5.704 43.471 1.00 49.72 461 SER A O 1
ATOM 3681 N N . SER A 1 462 ? -11.495 -6.090 45.599 1.00 45.91 462 SER A N 1
ATOM 3682 C CA . SER A 1 462 ? -12.217 -7.324 46.003 1.00 45.91 462 SER A CA 1
ATOM 3683 C C . SER A 1 462 ? -12.883 -8.158 44.888 1.00 45.91 462 SER A C 1
ATOM 3685 O O . SER A 1 462 ? -14.028 -7.926 44.505 1.00 45.91 462 SER A O 1
ATOM 3687 N N . GLU A 1 463 ? -12.151 -9.180 44.436 1.00 51.22 463 GLU A N 1
ATOM 3688 C CA . GLU A 1 463 ? -12.351 -9.985 43.218 1.00 51.22 463 GLU A CA 1
ATOM 3689 C C . GLU A 1 463 ? -12.814 -11.441 43.513 1.00 51.22 463 GLU A C 1
ATOM 3691 O O . GLU A 1 463 ? -12.586 -12.335 42.697 1.00 51.22 463 GLU A O 1
ATOM 3696 N N . SER A 1 464 ? -13.404 -11.736 44.686 1.00 52.53 464 SER A N 1
ATOM 3697 C CA . SER A 1 464 ? -13.703 -13.136 45.064 1.00 52.53 464 SER A CA 1
ATOM 3698 C C . SER A 1 464 ? -14.983 -13.696 44.433 1.00 52.53 464 SER A C 1
ATOM 3700 O O . SER A 1 464 ? -14.969 -14.836 43.990 1.00 52.53 464 SER A O 1
ATOM 3702 N N . ALA A 1 465 ? -16.057 -12.910 44.309 1.00 51.31 465 ALA A N 1
ATOM 3703 C CA . ALA A 1 465 ? -17.324 -13.397 43.745 1.00 51.31 465 ALA A CA 1
ATOM 3704 C C . ALA A 1 465 ? -17.295 -13.502 42.206 1.00 51.31 465 ALA A C 1
ATOM 3706 O O . ALA A 1 465 ? -17.811 -14.445 41.613 1.00 51.31 465 ALA A O 1
ATOM 3707 N N . THR A 1 466 ? -16.613 -12.573 41.533 1.00 51.88 466 THR A N 1
ATOM 3708 C CA . THR A 1 466 ? -16.581 -12.513 40.065 1.00 51.88 466 THR A CA 1
ATOM 3709 C C . THR A 1 466 ? -15.737 -13.626 39.438 1.00 51.88 466 THR A C 1
ATOM 3711 O O . THR A 1 466 ? -16.064 -14.103 38.354 1.00 51.88 466 THR A O 1
ATOM 3714 N N . ASN A 1 467 ? -14.666 -14.087 40.092 1.00 49.69 467 ASN A N 1
ATOM 3715 C CA . ASN A 1 467 ? -13.806 -15.139 39.534 1.00 49.69 467 ASN A CA 1
ATOM 3716 C C . ASN A 1 467 ? -14.466 -16.529 39.532 1.00 49.69 467 ASN A C 1
ATOM 3718 O O . ASN A 1 467 ? -14.206 -17.320 38.622 1.00 49.69 467 ASN A O 1
ATOM 3722 N N . GLU A 1 468 ? -15.331 -16.833 40.499 1.00 47.81 468 GLU A N 1
ATOM 3723 C CA . GLU A 1 468 ? -15.990 -18.140 40.603 1.00 47.81 468 GLU A CA 1
ATOM 3724 C C . GLU A 1 468 ? -17.073 -18.310 39.520 1.00 47.81 468 GLU A C 1
ATOM 3726 O O . GLU A 1 468 ? -17.080 -19.304 38.786 1.00 47.81 468 GLU A O 1
ATOM 3731 N N . TYR A 1 469 ? -17.872 -17.263 39.285 1.00 43.84 469 TYR A N 1
ATOM 3732 C CA . TYR A 1 469 ? -18.879 -17.216 38.218 1.00 43.84 469 TYR A CA 1
ATOM 3733 C C . TYR A 1 469 ? -18.260 -17.312 36.806 1.00 43.84 469 TYR A C 1
ATOM 3735 O O . TYR A 1 469 ? -18.726 -18.073 35.954 1.00 43.84 469 TYR A O 1
ATOM 3743 N N . PHE A 1 470 ? -17.135 -16.630 36.549 1.00 47.00 470 PHE A N 1
ATOM 3744 C CA . PHE A 1 470 ? -16.458 -16.692 35.243 1.00 47.00 470 PHE A CA 1
ATOM 3745 C C . PHE A 1 470 ? -15.811 -18.044 34.930 1.00 47.00 470 PHE A C 1
ATOM 3747 O O . PHE A 1 470 ? -15.667 -18.401 33.756 1.00 47.00 470 PHE A O 1
ATOM 3754 N N . THR A 1 471 ? -15.420 -18.793 35.959 1.00 49.41 471 THR A N 1
ATOM 3755 C CA . THR A 1 471 ? -14.821 -20.122 35.796 1.00 49.41 471 THR A CA 1
ATOM 3756 C C . THR A 1 471 ? -15.895 -21.159 35.445 1.00 49.41 471 THR A C 1
ATOM 3758 O O . THR A 1 471 ? -15.677 -21.987 34.561 1.00 49.41 471 THR A O 1
ATOM 3761 N N . SER A 1 472 ? -17.091 -21.029 36.032 1.00 45.75 472 SER A N 1
ATOM 3762 C CA . SER A 1 472 ? -18.305 -21.783 35.677 1.00 45.75 472 SER A CA 1
ATOM 3763 C C . SER A 1 472 ? -18.739 -21.545 34.219 1.00 45.75 472 SER A C 1
ATOM 3765 O O . SER A 1 472 ? -18.921 -22.493 33.448 1.00 45.75 472 SER A O 1
ATOM 3767 N N . LEU A 1 473 ? -18.788 -20.279 33.788 1.00 39.53 473 LEU A N 1
ATOM 3768 C CA . LEU A 1 473 ? -19.222 -19.913 32.434 1.00 39.53 473 LEU A CA 1
ATOM 3769 C C . LEU A 1 473 ? -18.243 -20.386 31.344 1.00 39.53 473 LEU A C 1
ATOM 3771 O O . LEU A 1 473 ? -18.648 -20.746 30.238 1.00 39.53 473 LEU A O 1
ATOM 3775 N N . HIS A 1 474 ? -16.941 -20.408 31.650 1.00 43.00 474 HIS A N 1
ATOM 3776 C CA . HIS A 1 474 ? -15.921 -20.936 30.741 1.00 43.00 474 HIS A CA 1
ATOM 3777 C C . HIS A 1 474 ? -16.011 -22.466 30.609 1.00 43.00 474 HIS A C 1
ATOM 3779 O O . HIS A 1 474 ? -15.833 -22.987 29.509 1.00 43.00 474 HIS A O 1
ATOM 3785 N N . ALA A 1 475 ? -16.342 -23.175 31.696 1.00 45.03 475 ALA A N 1
ATOM 3786 C CA . ALA A 1 475 ? -16.519 -24.628 31.700 1.00 45.03 475 ALA A CA 1
ATOM 3787 C C . ALA A 1 475 ? -17.767 -25.076 30.915 1.00 45.03 475 ALA A C 1
ATOM 3789 O O . ALA A 1 475 ? -17.696 -26.038 30.150 1.00 45.03 475 ALA A O 1
ATOM 3790 N N . GLN A 1 476 ? -18.885 -24.346 31.017 1.00 42.47 476 GLN A N 1
ATOM 3791 C CA . GLN A 1 476 ? -20.074 -24.615 30.195 1.00 42.47 476 GLN A CA 1
ATOM 3792 C C . GLN A 1 476 ? -19.811 -24.375 28.704 1.00 42.47 476 GLN A C 1
ATOM 3794 O O . GLN A 1 476 ? -20.225 -25.182 27.870 1.00 42.47 476 GLN A O 1
ATOM 3799 N N . TRP A 1 477 ? -19.068 -23.321 28.356 1.00 41.16 477 TRP A N 1
ATOM 3800 C CA . TRP A 1 477 ? -18.757 -23.004 26.960 1.00 41.16 477 TRP A CA 1
ATOM 3801 C C . TRP A 1 477 ? -17.848 -24.049 26.295 1.00 41.16 477 TRP A C 1
ATOM 3803 O O . TRP A 1 477 ? -18.017 -24.355 25.112 1.00 41.16 477 TRP A O 1
ATOM 3813 N N . ASP A 1 478 ? -16.907 -24.621 27.048 1.00 42.12 478 ASP A N 1
ATOM 3814 C CA . ASP A 1 478 ? -16.015 -25.674 26.555 1.00 42.12 478 ASP A CA 1
ATOM 3815 C C . ASP A 1 478 ? -16.733 -27.034 26.403 1.00 42.12 478 ASP A C 1
ATOM 3817 O O . ASP A 1 478 ? -16.300 -27.856 25.597 1.00 42.12 478 ASP A O 1
ATOM 3821 N N . SER A 1 479 ? -17.864 -27.254 27.091 1.00 34.62 479 SER A N 1
ATOM 3822 C CA . SER A 1 479 ? -18.630 -28.513 27.024 1.00 34.62 479 SER A CA 1
ATOM 3823 C C . SER A 1 479 ? -19.555 -28.663 25.800 1.00 34.62 479 SER A C 1
ATOM 3825 O O . SER A 1 479 ? -19.912 -29.786 25.456 1.00 34.62 479 SER A O 1
ATOM 3827 N N . TYR A 1 480 ? -19.890 -27.572 25.092 1.00 35.97 480 TYR A N 1
ATOM 3828 C CA . TYR A 1 480 ? -20.847 -27.592 23.963 1.00 35.97 480 TYR A CA 1
ATOM 3829 C C . TYR A 1 480 ? -20.269 -27.150 22.605 1.00 35.97 480 TYR A C 1
ATOM 3831 O O . TYR A 1 480 ? -20.988 -27.075 21.605 1.00 35.97 480 TYR A O 1
ATOM 3839 N N . GLY A 1 481 ? -18.965 -26.873 22.517 1.00 31.55 481 GLY A N 1
ATOM 3840 C CA . GLY A 1 481 ? -18.296 -26.687 21.227 1.00 31.55 481 GLY A CA 1
ATOM 3841 C C . GLY A 1 481 ? -18.033 -28.043 20.555 1.00 31.55 481 GLY A C 1
ATOM 3842 O O . GLY A 1 481 ? -17.497 -28.926 21.221 1.00 31.55 481 GLY A O 1
ATOM 3843 N N . PRO A 1 482 ? -18.334 -28.248 19.254 1.00 30.92 482 PRO A N 1
ATOM 3844 C CA . PRO A 1 482 ? -17.957 -29.484 18.570 1.00 30.92 482 PRO A CA 1
ATOM 3845 C C . PRO A 1 482 ? -16.445 -29.659 18.701 1.00 30.92 482 PRO A C 1
ATOM 3847 O O . PRO A 1 482 ? -15.711 -28.781 18.250 1.00 30.92 482 PRO A O 1
ATOM 3850 N N . ASN A 1 483 ? -16.024 -30.741 19.373 1.00 31.97 483 ASN A N 1
ATOM 3851 C CA . ASN A 1 483 ? -14.646 -31.122 19.705 1.00 31.97 483 ASN A CA 1
ATOM 3852 C C . ASN A 1 483 ? -13.581 -30.274 18.991 1.00 31.97 483 ASN A C 1
ATOM 3854 O O . ASN A 1 483 ? -13.041 -30.649 17.945 1.00 31.97 483 ASN A O 1
ATOM 3858 N N . PHE A 1 484 ? -13.262 -29.116 19.576 1.00 36.28 484 PHE A N 1
ATOM 3859 C CA . PHE A 1 484 ? -12.134 -28.305 19.151 1.00 36.28 484 PHE A CA 1
ATOM 3860 C C . PHE A 1 484 ? -10.869 -29.044 19.585 1.00 36.28 484 PHE A C 1
ATOM 3862 O O . PHE A 1 484 ? -10.294 -28.767 20.637 1.00 36.28 484 PHE A O 1
ATOM 3869 N N . ARG A 1 485 ? -10.380 -29.967 18.747 1.00 32.97 485 ARG A N 1
ATOM 3870 C CA . ARG A 1 485 ? -8.946 -30.258 18.757 1.00 32.97 485 ARG A CA 1
ATOM 3871 C C . ARG A 1 485 ? -8.245 -28.923 18.549 1.00 32.97 485 ARG A C 1
ATOM 3873 O O . ARG A 1 485 ? -8.490 -28.216 17.573 1.00 32.97 485 ARG A O 1
ATOM 3880 N N . THR A 1 486 ? -7.408 -28.557 19.506 1.00 35.88 486 THR A N 1
ATOM 3881 C CA . THR A 1 486 ? -6.513 -27.407 19.452 1.00 35.88 486 THR A CA 1
ATOM 3882 C C . THR A 1 486 ? -5.615 -27.522 18.222 1.00 35.88 486 THR A C 1
ATOM 3884 O O . THR A 1 486 ? -4.563 -28.152 18.273 1.00 35.88 486 THR A O 1
ATOM 3887 N N . ILE A 1 487 ? -6.045 -26.944 17.099 1.00 33.59 487 ILE A N 1
ATOM 3888 C CA . ILE A 1 487 ? -5.239 -26.853 15.882 1.00 33.59 487 ILE A CA 1
ATOM 3889 C C . ILE A 1 487 ? -4.328 -25.631 15.994 1.00 33.59 487 ILE A C 1
ATOM 3891 O O . ILE A 1 487 ? -4.762 -24.501 16.241 1.00 33.59 487 ILE A O 1
ATOM 3895 N N . ASP A 1 488 ? -3.038 -25.903 15.835 1.00 34.97 488 ASP A N 1
ATOM 3896 C CA . ASP A 1 488 ? -1.925 -24.982 15.987 1.00 34.97 488 ASP A CA 1
ATOM 3897 C C . ASP A 1 488 ? -1.984 -23.807 14.993 1.00 34.97 488 ASP A C 1
ATOM 3899 O O . ASP A 1 488 ? -2.169 -23.957 13.786 1.00 34.97 488 ASP A O 1
ATOM 3903 N N . HIS A 1 489 ? -1.747 -22.599 15.504 1.00 36.78 489 HIS A N 1
ATOM 3904 C CA . HIS A 1 489 ? -1.750 -21.336 14.752 1.00 36.78 489 HIS A CA 1
ATOM 3905 C C . HIS A 1 489 ? -0.548 -21.156 13.788 1.00 36.78 489 HIS A C 1
ATOM 3907 O O . HIS A 1 489 ? -0.263 -20.031 13.365 1.00 36.78 489 HIS A O 1
ATOM 3913 N N . SER A 1 490 ? 0.190 -22.218 13.462 1.00 36.31 490 SER A N 1
ATOM 3914 C CA . SER A 1 490 ? 1.430 -22.183 12.670 1.00 36.31 490 SER A CA 1
ATOM 3915 C C . SER A 1 490 ? 1.274 -22.524 11.196 1.00 36.31 490 SER A C 1
ATOM 3917 O O . SER A 1 490 ? 2.117 -22.106 10.406 1.00 36.31 490 SER A O 1
ATOM 3919 N N . ALA A 1 491 ? 0.177 -23.169 10.794 1.00 30.91 491 ALA A N 1
ATOM 3920 C CA . ALA A 1 491 ? -0.083 -23.493 9.389 1.00 30.91 491 ALA A CA 1
ATOM 3921 C C . ALA A 1 491 ? -0.292 -22.248 8.494 1.00 30.91 491 ALA A C 1
ATOM 3923 O O . ALA A 1 491 ? -0.286 -22.348 7.273 1.00 30.91 491 ALA A O 1
ATOM 3924 N N . VAL A 1 492 ? -0.435 -21.056 9.086 1.00 38.19 492 VAL A N 1
ATOM 3925 C CA . VAL A 1 492 ? -0.684 -19.792 8.368 1.00 38.19 492 VAL A CA 1
ATOM 3926 C C . VAL A 1 492 ? 0.610 -19.111 7.889 1.00 38.19 492 VAL A C 1
ATOM 3928 O O . VAL A 1 492 ? 0.544 -18.188 7.086 1.00 38.19 492 VAL A O 1
ATOM 3931 N N . VAL A 1 493 ? 1.795 -19.535 8.350 1.00 35.94 493 VAL A N 1
ATOM 3932 C CA . VAL A 1 493 ? 3.052 -18.797 8.085 1.00 35.94 493 VAL A CA 1
ATOM 3933 C C . VAL A 1 493 ? 3.949 -19.460 7.023 1.00 35.94 493 VAL A C 1
ATOM 3935 O O . VAL A 1 493 ? 4.861 -18.809 6.528 1.00 35.94 493 VAL A O 1
ATOM 3938 N N . THR A 1 494 ? 3.650 -20.684 6.569 1.00 34.41 494 THR A N 1
ATOM 3939 C CA . THR A 1 494 ? 4.523 -21.431 5.629 1.00 34.41 494 THR A CA 1
ATOM 3940 C C . THR A 1 494 ? 3.885 -21.745 4.266 1.00 34.41 494 THR A C 1
ATOM 3942 O O . THR A 1 494 ? 4.296 -22.685 3.597 1.00 34.41 494 THR A O 1
ATOM 3945 N N . ALA A 1 495 ? 2.887 -20.977 3.817 1.00 32.19 495 ALA A N 1
ATOM 3946 C CA . ALA A 1 495 ? 2.179 -21.230 2.550 1.00 32.19 495 ALA A CA 1
ATOM 3947 C C . ALA A 1 495 ? 2.238 -20.027 1.591 1.00 32.19 495 ALA A C 1
ATOM 3949 O O . ALA A 1 495 ? 1.219 -19.535 1.117 1.00 32.19 495 ALA A O 1
ATOM 3950 N N . GLY A 1 496 ? 3.450 -19.531 1.332 1.00 33.78 496 GLY A N 1
ATOM 3951 C CA . GLY A 1 496 ? 3.684 -18.356 0.487 1.00 33.78 496 GLY A CA 1
ATOM 3952 C C . GLY A 1 496 ? 3.513 -18.566 -1.022 1.00 33.78 496 GLY A C 1
ATOM 3953 O O . GLY A 1 496 ? 3.533 -17.575 -1.739 1.00 33.78 496 GLY A O 1
ATOM 3954 N N . VAL A 1 497 ? 3.345 -19.797 -1.528 1.00 35.41 497 VAL A N 1
ATOM 3955 C CA . VAL A 1 497 ? 3.218 -20.030 -2.990 1.00 35.41 497 VAL A CA 1
ATOM 3956 C C . VAL A 1 497 ? 2.168 -21.085 -3.381 1.00 35.41 497 VAL A C 1
ATOM 3958 O O . VAL A 1 497 ? 1.744 -21.121 -4.527 1.00 35.41 497 VAL A O 1
ATOM 3961 N N . PHE A 1 498 ? 1.626 -21.866 -2.444 1.00 36.38 498 PHE A N 1
ATOM 3962 C CA . PHE A 1 498 ? 0.464 -22.720 -2.715 1.00 36.38 498 PHE A CA 1
ATOM 3963 C C . PHE A 1 498 ? -0.617 -22.451 -1.673 1.00 36.38 498 PHE A C 1
ATOM 3965 O O . PHE A 1 498 ? -0.463 -22.789 -0.499 1.00 36.38 498 PHE A O 1
ATOM 3972 N N . ILE A 1 499 ? -1.711 -21.824 -2.111 1.00 41.06 499 ILE A N 1
ATOM 3973 C CA . ILE A 1 499 ? -2.955 -21.700 -1.349 1.00 41.06 499 ILE A CA 1
ATOM 3974 C C . ILE A 1 499 ? -3.450 -23.125 -1.087 1.00 41.06 499 ILE A C 1
ATOM 3976 O O . ILE A 1 499 ? -4.079 -23.755 -1.933 1.00 41.06 499 ILE A O 1
ATOM 3980 N N . ARG A 1 500 ? -3.095 -23.672 0.076 1.00 36.91 500 ARG A N 1
ATOM 3981 C CA . ARG A 1 500 ? -3.578 -24.974 0.527 1.00 36.91 500 ARG A CA 1
ATOM 3982 C C . ARG A 1 500 ? -5.089 -24.906 0.758 1.00 36.91 500 ARG A C 1
ATOM 3984 O O . ARG A 1 500 ? -5.604 -23.951 1.341 1.00 36.91 500 ARG A O 1
ATOM 3991 N N . ILE A 1 501 ? -5.745 -26.008 0.414 1.00 41.94 501 ILE A N 1
ATOM 3992 C CA . ILE A 1 501 ? -7.134 -26.385 0.723 1.00 41.94 501 ILE A CA 1
ATOM 3993 C C . ILE A 1 501 ? -7.471 -26.240 2.236 1.00 41.94 501 ILE A C 1
ATOM 3995 O O . ILE A 1 501 ? -8.632 -26.147 2.621 1.00 41.94 501 ILE A O 1
ATOM 3999 N N . ASP A 1 502 ? -6.477 -26.085 3.116 1.00 38.88 502 ASP A N 1
ATOM 4000 C CA . ASP A 1 502 ? -6.673 -25.787 4.544 1.00 38.88 502 ASP A CA 1
ATOM 4001 C C . ASP A 1 502 ? -7.275 -24.392 4.818 1.00 38.88 502 ASP A C 1
ATOM 4003 O O . ASP A 1 502 ? -8.069 -24.245 5.749 1.00 38.88 502 ASP A O 1
ATOM 4007 N N . LEU A 1 503 ? -6.972 -23.361 4.009 1.00 45.69 503 LEU A N 1
ATOM 4008 C CA . LEU A 1 503 ? -7.655 -22.058 4.127 1.00 45.69 503 LEU A CA 1
ATOM 4009 C C . LEU A 1 503 ? -9.139 -22.194 3.746 1.00 45.69 503 LEU A C 1
ATOM 4011 O O . LEU A 1 503 ? -9.997 -21.556 4.357 1.00 45.69 503 LEU A O 1
ATOM 4015 N N . TYR A 1 504 ? -9.428 -23.076 2.786 1.00 43.88 504 TYR A N 1
ATOM 4016 C CA . TYR A 1 504 ? -10.771 -23.448 2.348 1.00 43.88 504 TYR A CA 1
ATOM 4017 C C . TYR A 1 504 ? -11.552 -24.168 3.466 1.00 43.88 504 TYR A C 1
ATOM 4019 O O . TYR A 1 504 ? -12.644 -23.719 3.817 1.00 43.88 504 TYR A O 1
ATOM 4027 N N . CYS A 1 505 ? -10.959 -25.159 4.145 1.00 41.16 505 CYS A N 1
ATOM 4028 C CA . CYS A 1 505 ? -11.569 -25.806 5.319 1.00 41.16 505 CYS A CA 1
ATOM 4029 C C . CYS A 1 505 ? -11.723 -24.850 6.521 1.00 41.16 505 CYS A C 1
ATOM 4031 O O . CYS A 1 505 ? -12.694 -24.936 7.274 1.00 41.16 505 CYS A O 1
ATOM 4033 N N . HIS A 1 506 ? -10.800 -23.899 6.706 1.00 46.03 506 HIS A N 1
ATOM 4034 C CA . HIS A 1 506 ? -10.857 -22.954 7.825 1.00 46.03 506 HIS A CA 1
ATOM 4035 C C . HIS A 1 506 ? -11.900 -21.839 7.633 1.00 46.03 506 HIS A C 1
ATOM 4037 O O . HIS A 1 506 ? -12.533 -21.429 8.609 1.00 46.03 506 HIS A O 1
ATOM 4043 N N . LEU A 1 507 ? -12.117 -21.358 6.399 1.00 46.09 507 LEU A N 1
ATOM 4044 C CA . LEU A 1 507 ? -13.206 -20.418 6.094 1.00 46.09 507 LEU A CA 1
ATOM 4045 C C . LEU A 1 507 ? -14.583 -21.085 6.208 1.00 46.09 507 LEU A C 1
ATOM 4047 O O . LEU A 1 507 ? -15.508 -20.457 6.725 1.00 46.09 507 LEU A O 1
ATOM 4051 N N . HIS A 1 508 ? -14.704 -22.349 5.790 1.00 44.75 508 HIS A N 1
ATOM 4052 C CA . HIS A 1 508 ? -15.952 -23.113 5.864 1.00 44.75 508 HIS A CA 1
ATOM 4053 C C . HIS A 1 508 ? -16.454 -23.298 7.311 1.00 44.75 508 HIS A C 1
ATOM 4055 O O . HIS A 1 508 ? -17.656 -23.283 7.557 1.00 44.75 508 HIS A O 1
ATOM 4061 N N . ASN A 1 509 ? -15.548 -23.395 8.292 1.00 43.62 509 ASN A N 1
ATOM 4062 C CA . ASN A 1 509 ? -15.904 -23.666 9.692 1.00 43.62 509 ASN A CA 1
ATOM 4063 C C . ASN A 1 509 ? -16.174 -22.417 10.559 1.00 43.62 509 ASN A C 1
ATOM 4065 O O . ASN A 1 509 ? -16.541 -22.551 11.726 1.00 43.62 509 ASN A O 1
ATOM 4069 N N . HIS A 1 510 ? -15.973 -21.193 10.053 1.00 46.50 510 HIS A N 1
ATOM 4070 C CA . HIS A 1 510 ? -16.003 -19.976 10.887 1.00 46.50 510 HIS A CA 1
ATOM 4071 C C . HIS A 1 510 ? -16.945 -18.857 10.419 1.00 46.50 510 HIS A C 1
ATOM 4073 O O . HIS A 1 510 ? -17.094 -17.861 11.134 1.00 46.50 510 HIS A O 1
ATOM 4079 N N . ILE A 1 511 ? -17.592 -18.994 9.262 1.00 44.84 511 ILE A N 1
ATOM 4080 C CA . ILE A 1 511 ? -18.526 -18.001 8.717 1.00 44.84 511 ILE A CA 1
ATOM 4081 C C . ILE A 1 511 ? -19.897 -18.677 8.580 1.00 44.84 511 ILE A C 1
ATOM 4083 O O . ILE A 1 511 ? -19.947 -19.772 8.027 1.00 44.84 511 ILE A O 1
ATOM 4087 N N . PRO A 1 512 ? -21.005 -18.079 9.069 1.00 44.09 512 PRO A N 1
ATOM 4088 C CA . PRO A 1 512 ? -22.328 -18.677 8.919 1.00 44.09 512 PRO A CA 1
ATOM 4089 C C . PRO A 1 512 ? -22.606 -18.973 7.425 1.00 44.09 512 PRO A C 1
ATOM 4091 O O . PRO A 1 512 ? -22.513 -18.055 6.602 1.00 44.09 512 PRO A O 1
ATOM 4094 N N . PRO A 1 513 ? -22.904 -20.237 7.071 1.00 41.75 513 PRO A N 1
ATOM 4095 C CA . PRO A 1 513 ? -22.469 -20.833 5.802 1.00 41.75 513 PRO A CA 1
ATOM 4096 C C . PRO A 1 513 ? -23.198 -20.409 4.513 1.00 41.75 513 PRO A C 1
ATOM 4098 O O . PRO A 1 513 ? -22.727 -20.746 3.436 1.00 41.75 513 PRO A O 1
ATOM 4101 N N . GLU A 1 514 ? -24.301 -19.656 4.537 1.00 53.16 514 GLU A N 1
ATOM 4102 C CA . GLU A 1 514 ? -25.229 -19.738 3.388 1.00 53.16 514 GLU A CA 1
ATOM 4103 C C . GLU A 1 514 ? -25.322 -18.545 2.418 1.00 53.16 514 GLU A C 1
ATOM 4105 O O . GLU A 1 514 ? -25.966 -18.694 1.383 1.00 53.16 514 GLU A O 1
ATOM 4110 N N . LYS A 1 515 ? -24.758 -17.353 2.694 1.00 54.38 515 LYS A N 1
ATOM 4111 C CA . LYS A 1 515 ? -25.147 -16.140 1.913 1.00 54.38 515 LYS A CA 1
ATOM 4112 C C . LYS A 1 515 ? -24.033 -15.321 1.269 1.00 54.38 515 LYS A C 1
ATOM 4114 O O . LYS A 1 515 ? -24.209 -14.830 0.163 1.00 54.38 515 LYS A O 1
ATOM 4119 N N . VAL A 1 516 ? -22.907 -15.140 1.956 1.00 58.50 516 VAL A N 1
ATOM 4120 C CA . VAL A 1 516 ? -21.808 -14.268 1.481 1.00 58.50 516 VAL A CA 1
ATOM 4121 C C . VAL A 1 516 ? -20.661 -15.092 0.874 1.00 58.50 516 VAL A C 1
ATOM 4123 O O . VAL A 1 516 ? -19.798 -14.559 0.181 1.00 58.50 516 VAL A O 1
ATOM 4126 N N . MET A 1 517 ? -20.680 -16.412 1.085 1.00 68.75 517 MET A N 1
ATOM 4127 C CA . MET A 1 517 ? -19.624 -17.319 0.639 1.00 68.75 517 MET A CA 1
ATOM 4128 C C . MET A 1 517 ? -19.550 -17.429 -0.886 1.00 68.75 517 MET A C 1
ATOM 4130 O O . MET A 1 517 ? -18.444 -17.381 -1.402 1.00 68.75 517 MET A O 1
ATOM 4134 N N . GLU A 1 518 ? -20.676 -17.490 -1.613 1.00 80.25 518 GLU A N 1
ATOM 4135 C CA . GLU A 1 518 ? -20.667 -17.645 -3.083 1.00 80.25 518 GLU A CA 1
ATOM 4136 C C . GLU A 1 518 ? -19.919 -16.483 -3.778 1.00 80.25 518 GLU A C 1
ATOM 4138 O O . GLU A 1 518 ? -19.020 -16.715 -4.584 1.00 80.25 518 GLU A O 1
ATOM 4143 N N . THR A 1 519 ? -20.208 -15.226 -3.413 1.00 80.06 519 THR A N 1
ATOM 4144 C CA . THR A 1 519 ? -19.562 -14.044 -4.020 1.00 80.06 519 THR A CA 1
ATOM 4145 C C . THR A 1 519 ? -18.098 -13.892 -3.608 1.00 80.06 519 THR A C 1
ATOM 4147 O O . THR A 1 519 ? -17.253 -13.550 -4.434 1.00 80.06 519 THR A O 1
ATOM 4150 N N . ILE A 1 520 ? -17.771 -14.150 -2.335 1.00 78.56 520 ILE A N 1
ATOM 4151 C CA . ILE A 1 520 ? -16.376 -14.125 -1.866 1.00 78.56 520 ILE A CA 1
ATOM 4152 C C . ILE A 1 520 ? -15.576 -15.236 -2.554 1.00 78.56 520 ILE A C 1
ATOM 4154 O O . ILE A 1 520 ? -14.451 -15.001 -2.985 1.00 78.56 520 ILE A O 1
ATOM 4158 N N . PHE A 1 521 ? -16.159 -16.424 -2.708 1.00 80.06 521 PHE A N 1
ATOM 4159 C CA . PHE A 1 521 ? -15.533 -17.538 -3.410 1.00 80.06 521 PHE A CA 1
ATOM 4160 C C . PHE A 1 521 ? -15.277 -17.197 -4.877 1.00 80.06 521 PHE A C 1
ATOM 4162 O O . PHE A 1 521 ? -14.170 -17.416 -5.361 1.00 80.06 521 PHE A O 1
ATOM 4169 N N . ALA A 1 522 ? -16.245 -16.574 -5.556 1.00 82.62 522 ALA A N 1
ATOM 4170 C CA . ALA A 1 522 ? -16.053 -16.070 -6.911 1.00 82.62 522 ALA A CA 1
ATOM 4171 C C . ALA A 1 522 ? -14.900 -15.051 -6.987 1.00 82.62 522 ALA A C 1
ATOM 4173 O O . ALA A 1 522 ? -14.056 -15.151 -7.873 1.00 82.62 522 ALA A O 1
ATOM 4174 N N . LEU A 1 523 ? -14.793 -14.123 -6.026 1.00 83.69 523 LEU A N 1
ATOM 4175 C CA . LEU A 1 523 ? -13.669 -13.181 -5.954 1.00 83.69 523 LEU A CA 1
ATOM 4176 C C . LEU A 1 523 ? -12.319 -13.902 -5.842 1.00 83.69 523 LEU A C 1
ATOM 4178 O O . LEU A 1 523 ? -11.403 -13.598 -6.604 1.00 83.69 523 LEU A O 1
ATOM 4182 N N . TYR A 1 524 ? -12.200 -14.885 -4.949 1.00 80.62 524 TYR A N 1
ATOM 4183 C CA . TYR A 1 524 ? -10.982 -15.690 -4.828 1.00 80.62 524 TYR A CA 1
ATOM 4184 C C . TYR A 1 524 ? -10.691 -16.517 -6.084 1.00 80.62 524 TYR A C 1
ATOM 4186 O O . TYR A 1 524 ? -9.530 -16.613 -6.482 1.00 80.62 524 TYR A O 1
ATOM 4194 N N . PHE A 1 525 ? -11.721 -17.064 -6.730 1.00 84.56 525 PHE A N 1
ATOM 4195 C CA . PHE A 1 525 ? -11.590 -17.789 -7.990 1.00 84.56 525 PHE A CA 1
ATOM 4196 C C . PHE A 1 525 ? -10.982 -16.902 -9.081 1.00 84.56 525 PHE A C 1
ATOM 4198 O O . PHE A 1 525 ? -9.997 -17.301 -9.692 1.00 84.56 525 PHE A O 1
ATOM 4205 N N . PHE A 1 526 ? -11.481 -15.676 -9.282 1.00 81.88 526 PHE A N 1
ATOM 4206 C CA . PHE A 1 526 ? -10.918 -14.768 -10.290 1.00 81.88 526 PHE A CA 1
ATOM 4207 C C . PHE A 1 526 ? -9.506 -14.273 -9.943 1.00 81.88 526 PHE A C 1
ATOM 4209 O O . PHE A 1 526 ? -8.703 -14.047 -10.849 1.00 81.88 526 PHE A O 1
ATOM 4216 N N . ILE A 1 527 ? -9.168 -14.142 -8.655 1.00 79.94 527 ILE A N 1
ATOM 4217 C CA . ILE A 1 527 ? -7.796 -13.835 -8.217 1.00 79.94 527 ILE A CA 1
ATOM 4218 C C . ILE A 1 527 ? -6.856 -14.994 -8.567 1.00 79.94 527 ILE A C 1
ATOM 4220 O O . ILE A 1 527 ? -5.794 -14.771 -9.152 1.00 79.94 527 ILE A O 1
ATOM 4224 N N . LEU A 1 528 ? -7.252 -16.230 -8.250 1.00 77.94 528 LEU A N 1
ATOM 4225 C CA . LEU A 1 528 ? -6.470 -17.426 -8.562 1.00 77.94 528 LEU A CA 1
ATOM 4226 C C . LEU A 1 528 ? -6.353 -17.645 -10.074 1.00 77.94 528 LEU A C 1
ATOM 4228 O O . LEU A 1 528 ? -5.268 -17.968 -10.553 1.00 77.94 528 LEU A O 1
ATOM 4232 N N . TRP A 1 529 ? -7.439 -17.424 -10.818 1.00 85.50 529 TRP A N 1
ATOM 4233 C CA . TRP A 1 529 ? -7.474 -17.435 -12.280 1.00 85.50 529 TRP A CA 1
ATOM 4234 C C . TRP A 1 529 ? -6.424 -16.479 -12.843 1.00 85.50 529 TRP A C 1
ATOM 4236 O O . TRP A 1 529 ? -5.510 -16.904 -13.547 1.00 85.50 529 TRP A O 1
ATOM 4246 N N . HIS A 1 530 ? -6.497 -15.201 -12.463 1.00 85.62 530 HIS A N 1
ATOM 4247 C CA . HIS A 1 530 ? -5.566 -14.175 -12.920 1.00 85.62 530 HIS A CA 1
ATOM 4248 C C . HIS A 1 530 ? -4.112 -14.550 -12.614 1.00 85.62 530 HIS A C 1
ATOM 4250 O O . HIS A 1 530 ? -3.262 -14.514 -13.501 1.00 85.62 530 HIS A O 1
ATOM 4256 N N . ALA A 1 531 ? -3.827 -14.951 -11.372 1.00 77.12 531 ALA A N 1
ATOM 4257 C CA . ALA A 1 531 ? -2.479 -15.315 -10.952 1.00 77.12 531 ALA A CA 1
ATOM 4258 C C . ALA A 1 531 ? -1.941 -16.531 -11.724 1.00 77.12 531 ALA A C 1
ATOM 4260 O O . ALA A 1 531 ? -0.817 -16.488 -12.218 1.00 77.12 531 ALA A O 1
ATOM 4261 N N . SER A 1 532 ? -2.745 -17.586 -11.877 1.00 77.56 532 SER A N 1
ATOM 4262 C CA . SER A 1 532 ? -2.326 -18.830 -12.535 1.00 77.56 532 SER A CA 1
ATOM 4263 C C . SER A 1 532 ? -2.002 -18.602 -14.008 1.00 77.56 532 SER A C 1
ATOM 4265 O O . SER A 1 532 ? -0.924 -18.976 -14.466 1.00 77.56 532 SER A O 1
ATOM 4267 N N . PHE A 1 533 ? -2.885 -17.923 -14.745 1.00 81.50 533 PHE A N 1
ATOM 4268 C CA . PHE A 1 533 ? -2.637 -17.627 -16.155 1.00 81.50 533 PHE A CA 1
ATOM 4269 C C . PHE A 1 533 ? -1.456 -16.673 -16.356 1.00 81.50 533 PHE A C 1
ATOM 4271 O O . PHE A 1 533 ? -0.710 -16.839 -17.320 1.00 81.50 533 PHE A O 1
ATOM 4278 N N . MET A 1 534 ? -1.238 -15.717 -15.444 1.00 77.81 534 MET A N 1
ATOM 4279 C CA . MET A 1 534 ? -0.065 -14.836 -15.493 1.00 77.81 534 MET A CA 1
ATOM 4280 C C . MET A 1 534 ? 1.234 -15.613 -15.277 1.00 77.81 534 MET A C 1
ATOM 4282 O O . MET A 1 534 ? 2.193 -15.401 -16.015 1.00 77.81 534 MET A O 1
ATOM 4286 N N . ILE A 1 535 ? 1.263 -16.548 -14.321 1.00 75.31 535 ILE A N 1
ATOM 4287 C CA . ILE A 1 535 ? 2.425 -17.417 -14.089 1.00 75.31 535 ILE A CA 1
ATOM 4288 C C . ILE A 1 535 ? 2.723 -18.256 -15.334 1.00 75.31 535 ILE A C 1
ATOM 4290 O O . ILE A 1 535 ? 3.868 -18.290 -15.776 1.00 75.31 535 ILE A O 1
ATOM 4294 N N . VAL A 1 536 ? 1.708 -18.889 -15.932 1.00 80.00 536 VAL A N 1
ATOM 4295 C CA . VAL A 1 536 ? 1.881 -19.704 -17.147 1.00 80.00 536 VAL A CA 1
ATOM 4296 C C . VAL A 1 536 ? 2.375 -18.851 -18.317 1.00 80.00 536 VAL A C 1
ATOM 4298 O O . VAL A 1 536 ? 3.331 -19.233 -18.990 1.00 80.00 536 VAL A O 1
ATOM 4301 N N . LEU A 1 537 ? 1.780 -17.675 -18.536 1.00 83.12 537 LEU A N 1
ATOM 4302 C CA . LEU A 1 537 ? 2.199 -16.756 -19.595 1.00 83.12 537 LEU A CA 1
ATOM 4303 C C . LEU A 1 537 ? 3.662 -16.326 -19.420 1.00 83.12 537 LEU A C 1
ATOM 4305 O O . LEU A 1 537 ? 4.429 -16.366 -20.382 1.00 83.12 537 LEU A O 1
ATOM 4309 N N . TYR A 1 538 ? 4.066 -15.955 -18.203 1.00 79.69 538 TYR A N 1
ATOM 4310 C CA . TYR A 1 538 ? 5.450 -15.575 -17.925 1.00 79.69 538 TYR A CA 1
ATOM 4311 C C . TYR A 1 538 ? 6.419 -16.751 -18.016 1.00 79.69 538 TYR A C 1
ATOM 4313 O O . TYR A 1 538 ? 7.529 -16.562 -18.502 1.00 79.69 538 TYR A O 1
ATOM 4321 N N . ALA A 1 539 ? 6.014 -17.958 -17.618 1.00 74.94 539 ALA A N 1
ATOM 4322 C CA . ALA A 1 539 ? 6.835 -19.156 -17.770 1.00 74.94 539 ALA A CA 1
ATOM 4323 C C . ALA A 1 539 ? 7.104 -19.469 -19.249 1.00 74.94 539 ALA A C 1
ATOM 4325 O O . ALA A 1 539 ? 8.243 -19.753 -19.608 1.00 74.94 539 ALA A O 1
ATOM 4326 N N . ILE A 1 540 ? 6.094 -19.346 -20.118 1.00 82.75 540 ILE A N 1
ATOM 4327 C CA . ILE A 1 540 ? 6.249 -19.529 -21.572 1.00 82.75 540 ILE A CA 1
ATOM 4328 C C . ILE A 1 540 ? 7.191 -18.472 -22.157 1.00 82.75 540 ILE A C 1
ATOM 4330 O O . ILE A 1 540 ? 8.080 -18.806 -22.941 1.00 82.75 540 ILE A O 1
ATOM 4334 N N . GLN A 1 541 ? 7.026 -17.205 -21.764 1.00 80.62 541 GLN A N 1
ATOM 4335 C CA . GLN A 1 541 ? 7.895 -16.114 -22.216 1.00 80.62 541 GLN A CA 1
ATOM 4336 C C . GLN A 1 541 ? 9.342 -16.316 -21.756 1.00 80.62 541 GLN A C 1
ATOM 4338 O O . GLN A 1 541 ? 10.261 -16.213 -22.563 1.00 80.62 541 GLN A O 1
ATOM 4343 N N . LEU A 1 542 ? 9.545 -16.656 -20.482 1.00 75.06 542 LEU A N 1
ATOM 4344 C CA . LEU A 1 542 ? 10.855 -16.961 -19.911 1.00 75.06 542 LEU A CA 1
ATOM 4345 C C . LEU A 1 542 ? 11.502 -18.150 -20.625 1.00 75.06 542 LEU A C 1
ATOM 4347 O O . LEU A 1 542 ? 12.650 -18.042 -21.043 1.00 75.06 542 LEU A O 1
ATOM 4351 N N . TRP A 1 543 ? 10.765 -19.249 -20.807 1.00 82.75 543 TRP A N 1
ATOM 4352 C CA . TRP A 1 543 ? 11.249 -20.438 -21.506 1.00 82.75 543 TRP A CA 1
ATOM 4353 C C . TRP A 1 543 ? 11.742 -20.088 -22.907 1.00 82.75 543 TRP A C 1
ATOM 4355 O O . TRP A 1 543 ? 12.879 -20.388 -23.256 1.00 82.75 543 TRP A O 1
ATOM 4365 N N . LYS A 1 544 ? 10.928 -19.363 -23.685 1.00 81.50 544 LYS A N 1
ATOM 4366 C CA . LYS A 1 544 ? 11.305 -18.941 -25.038 1.00 81.50 544 LYS A CA 1
ATOM 4367 C C . LYS A 1 544 ? 12.549 -18.061 -25.061 1.00 81.50 544 LYS A C 1
ATOM 4369 O O . LYS A 1 544 ? 13.386 -18.249 -25.932 1.00 81.50 544 LYS A O 1
ATOM 4374 N N . ARG A 1 545 ? 12.712 -17.161 -24.090 1.00 72.25 545 ARG A N 1
ATOM 4375 C CA . ARG A 1 545 ? 13.908 -16.310 -23.994 1.00 72.25 545 ARG A CA 1
ATOM 4376 C C . ARG A 1 545 ? 15.163 -17.063 -23.596 1.00 72.25 545 ARG A C 1
ATOM 4378 O O . ARG A 1 545 ? 16.227 -16.754 -24.111 1.00 72.25 545 ARG A O 1
ATOM 4385 N N . VAL A 1 546 ? 15.046 -18.026 -22.690 1.00 70.25 546 VAL A N 1
ATOM 4386 C CA . VAL A 1 546 ? 16.185 -18.843 -22.256 1.00 70.25 546 VAL A CA 1
ATOM 4387 C C . VAL A 1 546 ? 16.610 -19.819 -23.354 1.00 70.25 546 VAL A C 1
ATOM 4389 O O . VAL A 1 546 ? 17.795 -20.098 -23.485 1.00 70.25 546 VAL A O 1
ATOM 4392 N N . SER A 1 547 ? 15.670 -20.314 -24.163 1.00 78.06 547 SER A N 1
ATOM 4393 C CA . SER A 1 547 ? 15.959 -21.217 -25.284 1.00 78.06 547 SER A CA 1
ATOM 4394 C C . SER A 1 547 ? 16.366 -20.510 -26.585 1.00 78.06 547 SER A C 1
ATOM 4396 O O . SER A 1 547 ? 16.692 -21.195 -27.550 1.00 78.06 547 SER A O 1
ATOM 4398 N N . ALA A 1 548 ? 16.309 -19.177 -26.649 1.00 75.94 548 ALA A N 1
ATOM 4399 C CA . ALA A 1 548 ? 16.620 -18.421 -27.860 1.00 75.94 548 ALA A CA 1
ATOM 4400 C C . ALA A 1 548 ? 18.134 -18.399 -28.127 1.00 75.94 548 ALA A C 1
ATOM 4402 O O . ALA A 1 548 ? 18.916 -17.985 -27.272 1.00 75.94 548 ALA A O 1
ATOM 4403 N N . THR A 1 549 ? 18.544 -18.814 -29.327 1.00 72.00 549 THR A N 1
ATOM 4404 C CA . THR A 1 549 ? 19.947 -18.794 -29.769 1.00 72.00 549 THR A CA 1
ATOM 4405 C C . THR A 1 549 ? 20.383 -17.437 -30.317 1.00 72.00 549 THR A C 1
ATOM 4407 O O . THR A 1 549 ? 21.554 -17.082 -30.207 1.00 72.00 549 THR A O 1
ATOM 4410 N N . GLY A 1 550 ? 19.447 -16.660 -30.866 1.00 68.94 550 GLY A N 1
ATOM 4411 C CA . GLY A 1 550 ? 19.678 -15.302 -31.348 1.00 68.94 550 GLY A CA 1
ATOM 4412 C C . GLY A 1 550 ? 18.559 -14.321 -30.966 1.00 68.94 550 GLY A C 1
ATOM 4413 O O . GLY A 1 550 ? 17.485 -14.724 -30.516 1.00 68.94 550 GLY A O 1
ATOM 4414 N N . PRO A 1 551 ? 18.773 -13.008 -31.167 1.00 52.75 551 PRO A N 1
ATOM 4415 C CA . PRO A 1 551 ? 17.807 -11.966 -30.810 1.00 52.75 551 PRO A CA 1
ATOM 4416 C C . PRO A 1 551 ? 16.485 -12.062 -31.590 1.00 52.75 551 PRO A C 1
ATOM 4418 O O . PRO A 1 551 ? 15.440 -11.661 -31.080 1.00 52.75 551 PRO A O 1
ATOM 4421 N N . CYS A 1 552 ? 16.502 -12.634 -32.797 1.00 68.38 552 CYS A N 1
ATOM 4422 C CA . CYS A 1 552 ? 15.299 -12.894 -33.592 1.00 68.38 552 CYS A CA 1
ATOM 4423 C C . CYS A 1 552 ? 14.468 -14.073 -33.046 1.00 68.38 552 CYS A C 1
ATOM 4425 O O . CYS A 1 552 ? 13.247 -14.071 -33.203 1.00 68.38 552 CYS A O 1
ATOM 4427 N N . ASP A 1 553 ? 15.093 -15.012 -32.326 1.00 74.69 553 ASP A N 1
ATOM 4428 C CA . ASP A 1 553 ? 14.438 -16.203 -31.754 1.00 74.69 553 ASP A CA 1
ATOM 4429 C C . ASP A 1 553 ? 13.708 -15.906 -30.431 1.00 74.69 553 ASP A C 1
ATOM 4431 O O . ASP A 1 553 ? 12.963 -16.738 -29.914 1.00 74.69 553 ASP A O 1
ATOM 4435 N N . ILE A 1 554 ? 13.899 -14.700 -29.878 1.00 72.38 554 ILE A N 1
ATOM 4436 C CA . ILE A 1 554 ? 13.245 -14.208 -28.651 1.00 72.38 554 ILE A CA 1
ATOM 4437 C C . ILE A 1 554 ? 11.730 -14.029 -28.853 1.00 72.38 554 ILE A C 1
ATOM 4439 O O . ILE A 1 554 ? 10.967 -13.967 -27.882 1.00 72.38 554 ILE A O 1
ATOM 4443 N N . GLN A 1 555 ? 11.275 -13.936 -30.104 1.00 81.88 555 GLN A N 1
ATOM 4444 C CA . GLN A 1 555 ? 9.860 -13.816 -30.425 1.00 81.88 555 GLN A CA 1
ATOM 4445 C C . GLN A 1 555 ? 9.139 -15.162 -30.261 1.00 81.88 555 GLN A C 1
ATOM 4447 O O . GLN A 1 555 ? 9.670 -16.226 -30.569 1.00 81.88 555 GLN A O 1
ATOM 4452 N N . PHE A 1 556 ? 7.894 -15.128 -29.793 1.00 88.31 556 PHE A N 1
ATOM 4453 C CA . PHE A 1 556 ? 7.062 -16.320 -29.637 1.00 88.31 556 PHE A CA 1
ATOM 4454 C C . PHE A 1 556 ? 5.749 -16.187 -30.409 1.00 88.31 556 PHE A C 1
ATOM 4456 O O . PHE A 1 556 ? 5.338 -15.091 -30.794 1.00 88.31 556 PHE A O 1
ATOM 4463 N N . ASP A 1 557 ? 5.105 -17.328 -30.662 1.00 93.38 557 ASP A N 1
ATOM 4464 C CA . ASP A 1 557 ? 3.853 -17.394 -31.419 1.00 93.38 557 ASP A CA 1
ATOM 4465 C C . ASP A 1 557 ? 2.742 -16.614 -30.693 1.00 93.38 557 ASP A C 1
ATOM 4467 O O . ASP A 1 557 ? 2.452 -16.856 -29.513 1.00 93.38 557 ASP A O 1
ATOM 4471 N N . ARG A 1 558 ? 2.095 -15.688 -31.412 1.00 91.94 558 ARG A N 1
ATOM 4472 C CA . ARG A 1 558 ? 0.971 -14.881 -30.918 1.00 91.94 558 ARG A CA 1
ATOM 4473 C C . ARG A 1 558 ? -0.200 -15.723 -30.422 1.00 91.94 558 ARG A C 1
ATOM 4475 O O . ARG A 1 558 ? -0.957 -15.227 -29.590 1.00 91.94 558 ARG A O 1
ATOM 4482 N N . LYS A 1 559 ? -0.325 -16.995 -30.810 1.00 93.31 559 LYS A N 1
ATOM 4483 C CA . LYS A 1 559 ? -1.324 -17.918 -30.240 1.00 93.31 559 LYS A CA 1
ATOM 4484 C C . LYS A 1 559 ? -1.244 -18.004 -28.716 1.00 93.31 559 LYS A C 1
ATOM 4486 O O . LYS A 1 559 ? -2.280 -18.066 -28.060 1.00 93.31 559 LYS A O 1
ATOM 4491 N N . PHE A 1 560 ? -0.048 -17.927 -28.125 1.00 92.38 560 PHE A N 1
ATOM 4492 C CA . PHE A 1 560 ? 0.106 -17.938 -26.663 1.00 92.38 560 PHE A CA 1
ATOM 4493 C C . PHE A 1 560 ? -0.432 -16.664 -25.991 1.00 92.38 560 PHE A C 1
ATOM 4495 O O . PHE A 1 560 ? -0.714 -16.670 -24.790 1.00 92.38 560 PHE A O 1
ATOM 4502 N N . CYS A 1 561 ? -0.667 -15.589 -26.750 1.00 91.69 561 CYS A N 1
ATOM 4503 C CA . CYS A 1 561 ? -1.316 -14.382 -26.244 1.00 91.69 561 CYS A CA 1
ATOM 4504 C C . CYS A 1 561 ? -2.800 -14.571 -25.921 1.00 91.69 561 CYS A C 1
ATOM 4506 O O . CYS A 1 561 ? -3.360 -13.725 -25.219 1.00 91.69 561 CYS A O 1
ATOM 4508 N N . ILE A 1 562 ? -3.409 -15.704 -26.299 1.00 92.12 562 ILE A N 1
ATOM 4509 C CA . ILE A 1 562 ? -4.737 -16.088 -25.809 1.00 92.12 562 ILE A CA 1
ATOM 4510 C C . ILE A 1 562 ? -4.788 -16.144 -24.281 1.00 92.12 562 ILE A C 1
ATOM 4512 O O . ILE A 1 562 ? -5.783 -15.737 -23.692 1.00 92.12 562 ILE A O 1
ATOM 4516 N N . LEU A 1 563 ? -3.693 -16.543 -23.620 1.00 90.00 563 LEU A N 1
ATOM 4517 C CA . LEU A 1 563 ? -3.618 -16.549 -22.158 1.00 90.00 563 LEU A CA 1
ATOM 4518 C C . LEU A 1 563 ? -3.787 -15.132 -21.607 1.00 90.00 563 LEU A C 1
ATOM 4520 O O . LEU A 1 563 ? -4.552 -14.930 -20.670 1.00 90.00 563 LEU A O 1
ATOM 4524 N N . ARG A 1 564 ? -3.147 -14.130 -22.227 1.00 88.19 564 ARG A N 1
ATOM 4525 C CA . ARG A 1 564 ? -3.308 -12.723 -21.827 1.00 88.19 564 ARG A CA 1
ATOM 4526 C C . ARG A 1 564 ? -4.737 -12.231 -22.052 1.00 88.19 564 ARG A C 1
ATOM 4528 O O . ARG A 1 564 ? -5.258 -11.509 -21.211 1.00 88.19 564 ARG A O 1
ATOM 4535 N N . ILE A 1 565 ? -5.375 -12.646 -23.143 1.00 89.81 565 ILE A N 1
ATOM 4536 C CA . ILE A 1 565 ? -6.780 -12.327 -23.427 1.00 89.81 565 ILE A CA 1
ATOM 4537 C C . ILE A 1 565 ? -7.700 -12.924 -22.343 1.00 89.81 565 ILE A C 1
ATOM 4539 O O . ILE A 1 565 ? -8.556 -12.220 -21.810 1.00 89.81 565 ILE A O 1
ATOM 4543 N N . LEU A 1 566 ? -7.469 -14.177 -21.934 1.00 91.25 566 LEU A N 1
ATOM 4544 C CA . LEU A 1 566 ? -8.206 -14.843 -20.849 1.00 91.25 566 LEU A CA 1
ATOM 4545 C C . LEU A 1 566 ? -7.960 -14.210 -19.471 1.00 91.25 566 LEU A C 1
ATOM 4547 O O . LEU A 1 566 ? -8.873 -14.153 -18.646 1.00 91.25 566 LEU A O 1
ATOM 4551 N N . ILE A 1 567 ? -6.748 -13.707 -19.215 1.00 89.69 567 ILE A N 1
ATOM 4552 C CA . ILE A 1 567 ? -6.422 -12.947 -17.999 1.00 89.69 567 ILE A CA 1
ATOM 4553 C C . ILE A 1 567 ? -7.274 -11.677 -17.923 1.00 89.69 567 ILE A C 1
ATOM 4555 O O . ILE A 1 567 ? -7.770 -11.342 -16.850 1.00 89.69 567 ILE A O 1
ATOM 4559 N N . THR A 1 568 ? -7.501 -10.992 -19.048 1.00 89.56 568 THR A N 1
ATOM 4560 C CA . THR A 1 568 ? -8.252 -9.728 -19.083 1.00 89.56 568 THR A CA 1
ATOM 4561 C C . THR A 1 568 ? -9.698 -9.866 -18.591 1.00 89.56 568 THR A C 1
ATOM 4563 O O . THR A 1 568 ? -10.255 -8.882 -18.113 1.00 89.56 568 THR A O 1
ATOM 4566 N N . ILE A 1 569 ? -10.293 -11.069 -18.602 1.00 91.56 569 ILE A N 1
ATOM 4567 C CA . ILE A 1 569 ? -11.639 -11.333 -18.050 1.00 91.56 569 ILE A CA 1
ATOM 4568 C C . ILE A 1 569 ? -11.710 -11.004 -16.549 1.00 91.56 569 ILE A C 1
ATOM 4570 O O . ILE A 1 569 ? -12.758 -10.583 -16.050 1.00 91.56 569 ILE A O 1
ATOM 4574 N N . SER A 1 570 ? -10.611 -11.161 -15.805 1.00 91.12 570 SER A N 1
ATOM 4575 C CA . SER A 1 570 ? -10.625 -10.967 -14.352 1.00 91.12 570 SER A CA 1
ATOM 4576 C C . SER A 1 570 ? -10.861 -9.510 -13.952 1.00 91.12 570 SER A C 1
ATOM 4578 O O . SER A 1 570 ? -11.537 -9.256 -12.961 1.00 91.12 570 SER A O 1
ATOM 4580 N N . THR A 1 571 ? -10.335 -8.545 -14.714 1.00 90.75 571 THR A N 1
ATOM 4581 C CA . THR A 1 571 ? -10.411 -7.113 -14.382 1.00 90.75 571 THR A CA 1
ATOM 4582 C C . THR A 1 571 ? -11.856 -6.596 -14.290 1.00 90.75 571 THR A C 1
ATOM 4584 O O . THR A 1 571 ? -12.229 -6.111 -13.219 1.00 90.75 571 THR A O 1
ATOM 4587 N N . PRO A 1 572 ? -12.714 -6.737 -15.323 1.00 93.69 572 PRO A N 1
ATOM 4588 C CA . PRO A 1 572 ? -14.122 -6.364 -15.207 1.00 93.69 572 PRO A CA 1
ATOM 4589 C C . PRO A 1 572 ? -14.873 -7.229 -14.190 1.00 93.69 572 PRO A C 1
ATOM 4591 O O . PRO A 1 572 ? -15.791 -6.738 -13.529 1.00 93.69 572 PRO A O 1
ATOM 4594 N N . SER A 1 573 ? -14.455 -8.486 -14.007 1.00 93.12 573 SER A N 1
ATOM 4595 C CA . SER A 1 573 ? -15.064 -9.376 -13.019 1.00 93.12 573 SER A CA 1
ATOM 4596 C C . SER A 1 573 ? -14.859 -8.874 -11.587 1.00 93.12 573 SER A C 1
ATOM 4598 O O . SER A 1 573 ? -15.794 -8.915 -10.793 1.00 93.12 573 SER A O 1
ATOM 4600 N N . PHE A 1 574 ? -13.685 -8.326 -11.248 1.00 92.94 574 PHE A N 1
ATOM 4601 C CA . PHE A 1 574 ? -13.436 -7.744 -9.924 1.00 92.94 574 PHE A CA 1
ATOM 4602 C C . PHE A 1 574 ? -14.368 -6.568 -9.624 1.00 92.94 574 PHE A C 1
ATOM 4604 O O . PHE A 1 574 ? -14.991 -6.542 -8.563 1.00 92.94 574 PHE A O 1
ATOM 4611 N N . VAL A 1 575 ? -14.516 -5.637 -10.568 1.00 94.56 575 VAL A N 1
ATOM 4612 C CA . VAL A 1 575 ? -15.393 -4.460 -10.431 1.00 94.56 575 VAL A CA 1
ATOM 4613 C C . VAL A 1 575 ? -16.847 -4.887 -10.206 1.00 94.56 575 VAL A C 1
ATOM 4615 O O . VAL A 1 575 ? -17.508 -4.428 -9.270 1.00 94.56 575 VAL A O 1
ATOM 4618 N N . LEU A 1 576 ? -17.346 -5.829 -11.010 1.00 95.50 576 LEU A N 1
ATOM 4619 C CA . LEU A 1 576 ? -18.720 -6.317 -10.887 1.00 95.50 576 LEU A CA 1
ATOM 4620 C C . LEU A 1 576 ? -18.952 -7.161 -9.631 1.00 95.50 576 LEU A C 1
ATOM 4622 O O . LEU A 1 576 ? -20.031 -7.083 -9.039 1.00 95.50 576 LEU A O 1
ATOM 4626 N N . LEU A 1 577 ? -17.954 -7.902 -9.152 1.00 92.69 577 LEU A N 1
ATOM 4627 C CA . LEU A 1 577 ? -18.044 -8.600 -7.869 1.00 92.69 577 LEU A CA 1
ATOM 4628 C C . LEU A 1 577 ? -18.121 -7.625 -6.694 1.00 92.69 577 LEU A C 1
ATOM 4630 O O . LEU A 1 577 ? -18.922 -7.843 -5.783 1.00 92.69 577 LEU A O 1
ATOM 4634 N N . HIS A 1 578 ? -17.372 -6.519 -6.716 1.00 93.50 578 HIS A N 1
ATOM 4635 C CA . HIS A 1 578 ? -17.520 -5.482 -5.689 1.00 93.50 578 HIS A CA 1
ATOM 4636 C C . HIS A 1 578 ? -18.888 -4.812 -5.747 1.00 93.50 578 HIS A C 1
ATOM 4638 O O . HIS A 1 578 ? -19.501 -4.610 -4.697 1.00 93.50 578 HIS A O 1
ATOM 4644 N N . ALA A 1 579 ? -19.400 -4.524 -6.945 1.00 94.81 579 ALA A N 1
ATOM 4645 C CA . ALA A 1 579 ? -20.759 -4.016 -7.114 1.00 94.81 579 ALA A CA 1
ATOM 4646 C C . ALA A 1 579 ? -21.801 -5.012 -6.571 1.00 94.81 579 ALA A C 1
ATOM 4648 O O . ALA A 1 579 ? -22.711 -4.623 -5.839 1.00 94.81 579 ALA A O 1
ATOM 4649 N N . THR A 1 580 ? -21.619 -6.309 -6.835 1.00 93.88 580 THR A N 1
ATOM 4650 C CA . THR A 1 580 ? -22.473 -7.395 -6.324 1.00 93.88 580 THR A CA 1
ATOM 4651 C C . THR A 1 580 ? -22.483 -7.434 -4.797 1.00 93.88 580 THR A C 1
ATOM 4653 O O . THR A 1 580 ? -23.552 -7.488 -4.185 1.00 93.88 580 THR A O 1
ATOM 4656 N N . LEU A 1 581 ? -21.312 -7.348 -4.157 1.00 92.31 581 LEU A N 1
ATOM 4657 C CA . LEU A 1 581 ? -21.196 -7.307 -2.695 1.00 92.31 581 LEU A CA 1
ATOM 4658 C C . LEU A 1 581 ? -21.913 -6.088 -2.103 1.00 92.31 581 LEU A C 1
ATOM 4660 O O . LEU A 1 581 ? -22.532 -6.184 -1.040 1.00 92.31 581 LEU A O 1
ATOM 4664 N N . THR A 1 582 ? -21.879 -4.948 -2.788 1.00 94.94 582 THR A N 1
ATOM 4665 C CA . THR A 1 582 ? -22.612 -3.750 -2.366 1.00 94.94 582 THR A CA 1
ATOM 4666 C C . THR A 1 582 ? -24.111 -3.897 -2.547 1.00 94.94 582 THR A C 1
ATOM 4668 O O . THR A 1 582 ? -24.843 -3.592 -1.608 1.00 94.94 582 THR A O 1
ATOM 4671 N N . ILE A 1 583 ? -24.587 -4.461 -3.659 1.00 94.88 583 ILE A N 1
ATOM 4672 C CA . ILE A 1 583 ? -26.011 -4.778 -3.856 1.00 94.88 583 ILE A CA 1
ATOM 4673 C C . ILE A 1 583 ? -26.508 -5.718 -2.749 1.00 94.88 583 ILE A C 1
ATOM 4675 O O . ILE A 1 583 ? -27.528 -5.441 -2.118 1.00 94.88 583 ILE A O 1
ATOM 4679 N N . GLN A 1 584 ? -25.753 -6.767 -2.415 1.00 92.19 584 GLN A N 1
ATOM 4680 C CA . GLN A 1 584 ? -26.085 -7.663 -1.300 1.00 92.19 584 GLN A CA 1
ATOM 4681 C C . GLN A 1 584 ? -26.199 -6.918 0.040 1.00 92.19 584 GLN A C 1
ATOM 4683 O O . GLN A 1 584 ? -27.037 -7.255 0.878 1.00 92.19 584 GLN A O 1
ATOM 4688 N N . ARG A 1 585 ? -25.408 -5.866 0.264 1.00 93.56 585 ARG A N 1
ATOM 4689 C CA . ARG A 1 585 ? -25.487 -5.048 1.488 1.00 93.56 585 ARG A CA 1
ATOM 4690 C C . ARG A 1 585 ? -26.655 -4.087 1.489 1.00 93.56 585 ARG A C 1
ATOM 4692 O O . ARG A 1 585 ? -27.259 -3.918 2.546 1.00 93.56 585 ARG A O 1
ATOM 4699 N N . ILE A 1 586 ? -26.987 -3.491 0.345 1.00 95.31 586 ILE A N 1
ATOM 4700 C CA . ILE A 1 586 ? -28.226 -2.723 0.172 1.00 95.31 586 ILE A CA 1
ATOM 4701 C C . ILE A 1 586 ? -29.393 -3.632 0.551 1.00 95.31 586 ILE A C 1
ATOM 4703 O O . ILE A 1 586 ? -30.148 -3.325 1.472 1.00 95.31 586 ILE A O 1
ATOM 4707 N N . LEU A 1 587 ? -29.460 -4.817 -0.058 1.00 93.94 587 LEU A N 1
ATOM 4708 C CA . LEU A 1 587 ? -30.489 -5.800 0.244 1.00 93.94 587 LEU A CA 1
ATOM 4709 C C . LEU A 1 587 ? -30.461 -6.217 1.709 1.00 93.94 587 LEU A C 1
ATOM 4711 O O . LEU A 1 587 ? -31.520 -6.376 2.278 1.00 93.94 587 LEU A O 1
ATOM 4715 N N . THR A 1 588 ? -29.304 -6.364 2.361 1.00 90.12 588 THR A N 1
ATOM 4716 C CA . THR A 1 588 ? -29.260 -6.793 3.778 1.00 90.12 588 THR A CA 1
ATOM 4717 C C . THR A 1 588 ? -29.753 -5.674 4.695 1.00 90.12 588 THR A C 1
ATOM 4719 O O . THR A 1 588 ? -30.393 -5.930 5.715 1.00 90.12 588 THR A O 1
ATOM 4722 N N . THR A 1 589 ? -29.474 -4.425 4.313 1.00 91.94 589 THR A N 1
ATOM 4723 C CA . THR A 1 589 ? -29.880 -3.217 5.039 1.00 91.94 589 THR A CA 1
ATOM 4724 C C . THR A 1 589 ? -31.391 -2.989 4.948 1.00 91.94 589 THR A C 1
ATOM 4726 O O . THR A 1 589 ? -31.999 -2.589 5.942 1.00 91.94 589 THR A O 1
ATOM 4729 N N . PHE A 1 590 ? -31.994 -3.240 3.780 1.00 94.62 590 PHE A N 1
ATOM 4730 C CA . PHE A 1 590 ? -33.395 -2.899 3.496 1.00 94.62 590 PHE A CA 1
ATOM 4731 C C . PHE A 1 590 ? -34.348 -4.103 3.418 1.00 94.62 590 PHE A C 1
ATOM 4733 O O . PHE A 1 590 ? -35.541 -3.941 3.645 1.00 94.62 590 PHE A O 1
ATOM 4740 N N . SER A 1 591 ? -33.851 -5.312 3.148 1.00 88.56 591 SER A N 1
ATOM 4741 C CA . SER A 1 591 ? -34.644 -6.533 2.958 1.00 88.56 591 SER A CA 1
ATOM 4742 C C . SER A 1 591 ? -34.134 -7.705 3.808 1.00 88.56 591 SER A C 1
ATOM 4744 O O . SER A 1 591 ? -32.973 -8.116 3.768 1.00 88.56 591 SER A O 1
ATOM 4746 N N . GLY A 1 592 ? -35.038 -8.306 4.584 1.00 81.50 592 GLY A N 1
ATOM 4747 C CA . GLY A 1 592 ? -34.761 -9.536 5.335 1.00 81.50 592 GLY A CA 1
ATOM 4748 C C . GLY A 1 592 ? -34.899 -10.824 4.512 1.00 81.50 592 GLY A C 1
ATOM 4749 O O . GLY A 1 592 ? -34.669 -11.908 5.050 1.00 81.50 592 GLY A O 1
ATOM 4750 N N . HIS A 1 593 ? -35.297 -10.738 3.236 1.00 89.69 593 HIS A N 1
ATOM 4751 C CA . HIS A 1 593 ? -35.811 -11.887 2.489 1.00 89.69 593 HIS A CA 1
ATOM 4752 C C . HIS A 1 593 ? -34.700 -12.797 1.943 1.00 89.69 593 HIS A C 1
ATOM 4754 O O . HIS A 1 593 ? -34.037 -12.482 0.957 1.00 89.69 593 HIS A O 1
ATOM 4760 N N . ARG A 1 594 ? -34.497 -13.967 2.561 1.00 83.19 594 ARG A N 1
ATOM 4761 C CA . ARG A 1 594 ? -33.351 -14.856 2.272 1.00 83.19 594 ARG A CA 1
ATOM 4762 C C . ARG A 1 594 ? -33.274 -15.319 0.812 1.00 83.19 594 ARG A C 1
ATOM 4764 O O . ARG A 1 594 ? -32.182 -15.366 0.254 1.00 83.19 594 ARG A O 1
ATOM 4771 N N . ILE A 1 595 ? -34.417 -15.628 0.200 1.00 87.12 595 ILE A N 1
ATOM 4772 C CA . ILE A 1 595 ? -34.494 -16.123 -1.184 1.00 87.12 595 ILE A CA 1
ATOM 4773 C C . ILE A 1 595 ? -34.055 -15.037 -2.173 1.00 87.12 595 ILE A C 1
ATOM 4775 O O . ILE A 1 595 ? -33.315 -15.318 -3.111 1.00 87.12 595 ILE A O 1
ATOM 4779 N N . LEU A 1 596 ? -34.436 -13.783 -1.908 1.00 87.94 596 LEU A N 1
ATOM 4780 C CA . LEU A 1 596 ? -34.110 -12.646 -2.768 1.00 87.94 596 LEU A CA 1
ATOM 4781 C C . LEU A 1 596 ? -32.598 -12.396 -2.804 1.00 87.94 596 LEU A C 1
ATOM 4783 O O . LEU A 1 596 ? -32.025 -12.193 -3.868 1.00 87.94 596 LEU A O 1
ATOM 4787 N N . HIS A 1 597 ? -31.940 -12.489 -1.644 1.00 84.94 597 HIS A N 1
ATOM 4788 C CA . HIS A 1 597 ? -30.481 -12.397 -1.531 1.00 84.94 597 HIS A CA 1
ATOM 4789 C C . HIS A 1 597 ? -29.760 -13.427 -2.400 1.00 84.94 597 HIS A C 1
ATOM 4791 O O . HIS A 1 597 ? -28.833 -13.077 -3.126 1.00 84.94 597 HIS A O 1
ATOM 4797 N N . LYS A 1 598 ? -30.206 -14.686 -2.343 1.00 86.81 598 LYS A N 1
ATOM 4798 C CA . LYS A 1 598 ? -29.612 -15.798 -3.096 1.00 86.81 598 LYS A CA 1
ATOM 4799 C C . LYS A 1 598 ? -29.856 -15.664 -4.600 1.00 86.81 598 LYS A C 1
ATOM 4801 O O . LYS A 1 598 ? -28.934 -15.861 -5.386 1.00 86.81 598 LYS A O 1
ATOM 4806 N N . ALA A 1 599 ? -31.074 -15.295 -4.995 1.00 90.31 599 ALA A N 1
ATOM 4807 C CA . ALA A 1 599 ? -31.419 -15.063 -6.393 1.00 90.31 599 ALA A CA 1
ATOM 4808 C C . ALA A 1 599 ? -30.570 -13.932 -6.991 1.00 90.31 599 ALA A C 1
ATOM 4810 O O . ALA A 1 599 ? -29.929 -14.125 -8.021 1.00 90.31 599 ALA A O 1
ATOM 4811 N N . ILE A 1 600 ? -30.483 -12.790 -6.301 1.00 89.62 600 ILE A N 1
ATOM 4812 C CA . ILE A 1 600 ? -29.709 -11.640 -6.781 1.00 89.62 600 ILE A CA 1
ATOM 4813 C C . ILE A 1 600 ? -28.213 -11.957 -6.822 1.00 89.62 600 ILE A C 1
ATOM 4815 O O . ILE A 1 600 ? -27.568 -11.631 -7.811 1.00 89.62 600 ILE A O 1
ATOM 4819 N N . ALA A 1 601 ? -27.665 -12.649 -5.817 1.00 87.38 601 ALA A N 1
ATOM 4820 C CA . ALA A 1 601 ? -26.269 -13.089 -5.836 1.00 87.38 601 ALA A CA 1
ATOM 4821 C C . ALA A 1 601 ? -25.932 -13.874 -7.115 1.00 87.38 601 ALA A C 1
ATOM 4823 O O . ALA A 1 601 ? -24.973 -13.551 -7.811 1.00 87.38 601 ALA A O 1
ATOM 4824 N N . ARG A 1 602 ? -26.761 -14.867 -7.455 1.00 90.81 602 ARG A N 1
ATOM 4825 C CA . ARG A 1 602 ? -26.559 -15.739 -8.620 1.00 90.81 602 ARG A CA 1
ATOM 4826 C C . ARG A 1 602 ? -26.728 -15.002 -9.939 1.00 90.81 602 ARG A C 1
ATOM 4828 O O . ARG A 1 602 ? -25.896 -15.162 -10.826 1.00 90.81 602 ARG A O 1
ATOM 4835 N N . VAL A 1 603 ? -27.757 -14.162 -10.054 1.00 93.31 603 VAL A N 1
ATOM 4836 C CA . VAL A 1 603 ? -27.967 -13.321 -11.242 1.00 93.31 603 VAL A CA 1
ATOM 4837 C C . VAL A 1 603 ? -26.779 -12.381 -11.442 1.00 93.31 603 VAL A C 1
ATOM 4839 O O . VAL A 1 603 ? -26.247 -12.298 -12.543 1.00 93.31 603 VAL A O 1
ATOM 4842 N N . CYS A 1 604 ? -26.294 -11.733 -10.382 1.00 93.38 604 CYS A N 1
ATOM 4843 C CA . CYS A 1 604 ? -25.124 -10.864 -10.461 1.00 93.38 604 CYS A CA 1
ATOM 4844 C C . CYS A 1 604 ? -23.838 -11.621 -10.839 1.00 93.38 604 CYS A C 1
ATOM 4846 O O . CYS A 1 604 ? -23.030 -11.092 -11.602 1.00 93.38 604 CYS A O 1
ATOM 4848 N N . LEU A 1 605 ? -23.646 -12.857 -10.365 1.00 89.88 605 LEU A N 1
ATOM 4849 C CA . LEU A 1 605 ? -22.514 -13.701 -10.769 1.00 89.88 605 LEU A CA 1
ATOM 4850 C C . LEU A 1 605 ? -22.579 -14.086 -12.255 1.00 89.88 605 LEU A C 1
ATOM 4852 O O . LEU A 1 605 ? -21.567 -14.000 -12.949 1.00 89.88 605 LEU A O 1
ATOM 4856 N N . LEU A 1 606 ? -23.763 -14.438 -12.767 1.00 92.88 606 LEU A N 1
ATOM 4857 C CA . LEU A 1 606 ? -23.963 -14.699 -14.197 1.00 92.88 606 LEU A CA 1
ATOM 4858 C C . LEU A 1 606 ? -23.700 -13.445 -15.040 1.00 92.88 606 LEU A C 1
ATOM 4860 O O . LEU A 1 606 ? -22.988 -13.517 -16.039 1.00 92.88 606 LEU A O 1
ATOM 4864 N N . LEU A 1 607 ? -24.202 -12.283 -14.606 1.00 92.38 607 LEU A N 1
ATOM 4865 C CA . LEU A 1 607 ? -23.940 -10.998 -15.263 1.00 92.38 607 LEU A CA 1
ATOM 4866 C C . LEU A 1 607 ? -22.452 -10.627 -15.239 1.00 92.38 607 LEU A C 1
ATOM 4868 O O . LEU A 1 607 ? -21.947 -10.090 -16.220 1.00 92.38 607 LEU A O 1
ATOM 4872 N N . THR A 1 608 ? -21.742 -10.943 -14.153 1.00 93.12 608 THR A N 1
ATOM 4873 C CA . THR A 1 608 ? -20.288 -10.743 -14.036 1.00 93.12 608 THR A CA 1
ATOM 4874 C C . THR A 1 608 ? -19.547 -11.514 -15.125 1.00 93.12 608 THR A C 1
ATOM 4876 O O . THR A 1 608 ? -18.733 -10.936 -15.847 1.00 93.12 608 THR A O 1
ATOM 4879 N N . LEU A 1 609 ? -19.870 -12.799 -15.289 1.00 91.19 609 LEU A N 1
ATOM 4880 C CA . LEU A 1 609 ? -19.266 -13.646 -16.314 1.00 91.19 609 LEU A CA 1
ATOM 4881 C C . LEU A 1 609 ? -19.633 -13.169 -17.728 1.00 91.19 609 LEU A C 1
ATOM 4883 O O . LEU A 1 609 ? -18.748 -12.998 -18.565 1.00 91.19 609 LEU A O 1
ATOM 4887 N N . ALA A 1 610 ? -20.916 -12.893 -17.977 1.00 94.00 610 ALA A N 1
ATOM 4888 C CA . ALA A 1 610 ? -21.403 -12.421 -19.272 1.00 94.00 610 ALA A CA 1
ATOM 4889 C C . ALA A 1 610 ? -20.740 -11.099 -19.688 1.00 94.00 610 ALA A C 1
ATOM 4891 O O . ALA A 1 610 ? -20.305 -10.952 -20.830 1.00 94.00 610 ALA A O 1
ATOM 4892 N N . TYR A 1 611 ? -20.595 -10.154 -18.755 1.00 94.50 611 TYR A N 1
ATOM 4893 C CA . TYR A 1 611 ? -19.916 -8.888 -19.011 1.00 94.50 611 TYR A CA 1
ATOM 4894 C C . TYR A 1 611 ? -18.414 -9.078 -19.251 1.00 94.50 611 TYR A C 1
ATOM 4896 O O . TYR A 1 611 ? -17.866 -8.449 -20.152 1.00 94.50 611 TYR A O 1
ATOM 4904 N N . GLY A 1 612 ? -17.747 -9.964 -18.503 1.00 92.81 612 GLY A N 1
ATOM 4905 C CA . GLY A 1 612 ? -16.339 -10.298 -18.735 1.00 92.81 612 GLY A CA 1
ATOM 4906 C C . GLY A 1 612 ? -16.089 -10.879 -20.132 1.00 92.81 612 GLY A C 1
ATOM 4907 O O . GLY A 1 612 ? -15.156 -10.457 -20.817 1.00 92.81 612 GLY A O 1
ATOM 4908 N N . VAL A 1 613 ? -16.959 -11.783 -20.594 1.00 93.31 613 VAL A N 1
ATOM 4909 C CA . VAL A 1 613 ? -16.905 -12.357 -21.951 1.00 93.31 613 VAL A CA 1
ATOM 4910 C C . VAL A 1 613 ? -17.227 -11.306 -23.016 1.00 93.31 613 VAL A C 1
ATOM 4912 O O . VAL A 1 613 ? -16.509 -11.204 -24.009 1.00 93.31 613 VAL A O 1
ATOM 4915 N N . GLY A 1 614 ? -18.253 -10.478 -22.804 1.00 93.44 614 GLY A N 1
ATOM 4916 C CA . GLY A 1 614 ? -18.597 -9.386 -23.718 1.00 93.44 614 GLY A CA 1
ATOM 4917 C C . GLY A 1 614 ? -17.471 -8.357 -23.854 1.00 93.44 614 GLY A C 1
ATOM 4918 O O . GLY A 1 614 ? -17.152 -7.930 -24.962 1.00 93.44 614 GLY A O 1
ATOM 4919 N N . TYR A 1 615 ? -16.812 -8.010 -22.745 1.00 93.00 615 TYR A N 1
ATOM 4920 C CA . TYR A 1 615 ? -15.641 -7.133 -22.732 1.00 93.00 615 TYR A CA 1
ATOM 4921 C C . TYR A 1 615 ? -14.492 -7.712 -23.565 1.00 93.00 615 TYR A C 1
ATOM 4923 O O . TYR A 1 615 ? -13.875 -6.991 -24.348 1.00 93.00 615 TYR A O 1
ATOM 4931 N N . LEU A 1 616 ? -14.229 -9.015 -23.433 1.00 92.06 616 LEU A N 1
ATOM 4932 C CA . LEU A 1 616 ? -13.216 -9.718 -24.216 1.00 92.06 616 LEU A CA 1
ATOM 4933 C C . LEU A 1 616 ? -13.554 -9.707 -25.709 1.00 92.06 616 LEU A C 1
ATOM 4935 O O . LEU A 1 616 ? -12.697 -9.369 -26.524 1.00 92.06 616 LEU A O 1
ATOM 4939 N N . PHE A 1 617 ? -14.800 -10.029 -26.061 1.00 93.12 617 PHE A N 1
ATOM 4940 C CA . PHE A 1 617 ? -15.242 -10.063 -27.452 1.00 93.12 617 PHE A CA 1
ATOM 4941 C C . PHE A 1 617 ? -15.106 -8.693 -28.124 1.00 93.12 617 PHE A C 1
ATOM 4943 O O . PHE A 1 617 ? -14.581 -8.604 -29.227 1.00 93.12 617 PHE A O 1
ATOM 4950 N N . ILE A 1 618 ? -15.512 -7.617 -27.441 1.00 91.38 618 ILE A N 1
ATOM 4951 C CA . ILE A 1 618 ? -15.407 -6.251 -27.969 1.00 91.38 618 ILE A CA 1
ATOM 4952 C C . ILE A 1 618 ? -13.941 -5.797 -28.032 1.00 91.38 618 ILE A C 1
ATOM 4954 O O . ILE A 1 618 ? -13.505 -5.290 -29.058 1.00 91.38 618 ILE A O 1
ATOM 4958 N N . GLY A 1 619 ? -13.165 -5.988 -26.960 1.00 88.31 619 GLY A N 1
ATOM 4959 C CA . GLY A 1 619 ? -11.796 -5.468 -26.864 1.00 88.31 619 GLY A CA 1
ATOM 4960 C C . GLY A 1 619 ? -10.765 -6.191 -27.738 1.00 88.31 619 GLY A C 1
ATOM 4961 O O . GLY A 1 619 ? -9.720 -5.616 -28.045 1.00 88.31 619 GLY A O 1
ATOM 4962 N N . TYR A 1 620 ? -11.038 -7.438 -28.140 1.00 90.62 620 TYR A N 1
ATOM 4963 C CA . TYR A 1 620 ? -10.091 -8.280 -28.882 1.00 90.62 620 TYR A CA 1
ATOM 4964 C C . TYR A 1 620 ? -10.631 -8.828 -30.209 1.00 90.62 620 TYR A C 1
ATOM 4966 O O . TYR A 1 620 ? -9.975 -9.681 -30.803 1.00 90.62 620 TYR A O 1
ATOM 4974 N N . ARG A 1 621 ? -11.768 -8.328 -30.720 1.00 92.00 621 ARG A N 1
ATOM 4975 C CA . ARG A 1 621 ? -12.343 -8.768 -32.008 1.00 92.00 621 ARG A CA 1
ATOM 4976 C C . ARG A 1 621 ? -11.328 -8.748 -33.156 1.00 92.00 621 ARG A C 1
ATOM 4978 O O . ARG A 1 621 ? -11.316 -9.654 -33.980 1.00 92.00 621 ARG A O 1
ATOM 4985 N N . SER A 1 622 ? -10.486 -7.720 -33.183 1.00 90.88 622 SER A N 1
ATOM 4986 C CA . SER A 1 622 ? -9.515 -7.463 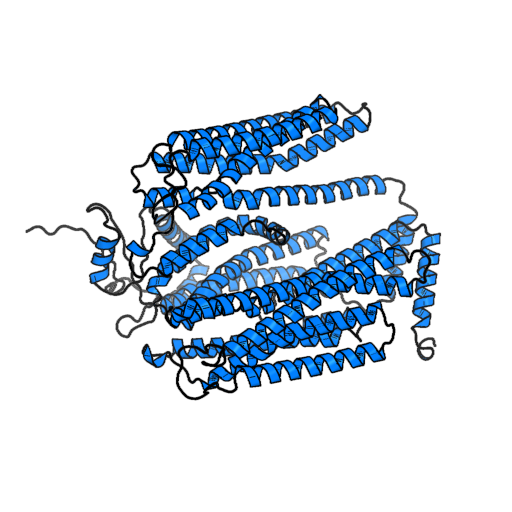-34.253 1.00 90.88 622 SER A CA 1
ATOM 4987 C C . SER A 1 622 ? -8.109 -8.001 -33.929 1.00 90.88 622 SER A C 1
ATOM 4989 O O . SER A 1 622 ? -7.142 -7.699 -34.628 1.00 90.88 622 SER A O 1
ATOM 4991 N N . TYR A 1 623 ? -7.957 -8.800 -32.863 1.00 89.75 623 TYR A N 1
ATOM 4992 C CA . TYR A 1 623 ? -6.656 -9.318 -32.440 1.00 89.75 623 TYR A CA 1
ATOM 4993 C C . TYR A 1 623 ? -6.206 -10.496 -33.319 1.00 89.75 623 TYR A C 1
ATOM 4995 O O . TYR A 1 623 ? -6.711 -11.612 -33.205 1.00 89.75 623 TYR A O 1
ATOM 5003 N N . LEU A 1 624 ? -5.219 -10.258 -34.186 1.00 91.75 624 LEU A N 1
ATOM 5004 C CA . LEU A 1 624 ? -4.627 -11.290 -35.041 1.00 91.75 624 LEU A CA 1
ATOM 5005 C C . LEU A 1 624 ? -3.796 -12.286 -34.214 1.00 91.75 624 LEU A C 1
ATOM 5007 O O . LEU A 1 624 ? -2.745 -11.936 -33.674 1.00 91.75 624 LEU A O 1
ATOM 5011 N N . MET A 1 625 ? -4.243 -13.544 -34.173 1.00 90.50 625 MET A N 1
ATOM 5012 C CA . MET A 1 625 ? -3.570 -14.644 -33.462 1.00 90.50 625 MET A CA 1
ATOM 5013 C C . MET A 1 625 ? -2.392 -15.262 -34.227 1.00 90.50 625 MET A C 1
ATOM 5015 O O . MET A 1 625 ? -1.699 -16.121 -33.689 1.00 90.50 625 MET A O 1
ATOM 5019 N N . HIS A 1 626 ? -2.161 -14.848 -35.472 1.00 93.62 626 HIS A N 1
ATOM 5020 C CA . HIS A 1 626 ? -1.066 -15.344 -36.302 1.00 93.62 626 HIS A CA 1
ATOM 5021 C C . HIS A 1 626 ? 0.134 -14.398 -36.271 1.00 93.62 626 HIS A C 1
ATOM 5023 O O . HIS A 1 626 ? -0.026 -13.178 -36.222 1.00 93.62 626 HIS A O 1
ATOM 5029 N N . GLY A 1 627 ? 1.331 -14.979 -36.348 1.00 92.81 627 GLY A N 1
ATOM 5030 C CA . GLY A 1 627 ? 2.602 -14.263 -36.402 1.00 92.81 627 GLY A CA 1
ATOM 5031 C C . GLY A 1 627 ? 3.408 -14.378 -35.114 1.00 92.81 627 GLY A C 1
ATOM 5032 O O . GLY A 1 627 ? 2.978 -14.970 -34.123 1.00 92.81 627 GLY A O 1
ATOM 5033 N N . LEU A 1 628 ? 4.601 -13.796 -35.145 1.00 90.12 628 LEU A N 1
ATOM 5034 C CA . LEU A 1 628 ? 5.503 -13.738 -34.005 1.00 90.12 628 LEU A CA 1
ATOM 5035 C C . LEU A 1 628 ? 5.353 -12.394 -33.285 1.00 90.12 628 LEU A C 1
ATOM 5037 O O . LEU A 1 628 ? 4.961 -11.376 -33.866 1.00 90.12 628 LEU A O 1
ATOM 5041 N N . THR A 1 629 ? 5.589 -12.398 -31.979 1.00 86.31 629 THR A N 1
ATOM 5042 C CA . THR A 1 629 ? 5.655 -11.179 -31.178 1.00 86.31 629 THR A CA 1
ATOM 5043 C C . THR A 1 629 ? 6.687 -11.326 -30.072 1.00 86.31 629 THR A C 1
ATOM 5045 O O . THR A 1 629 ? 6.883 -12.410 -29.524 1.00 86.31 629 THR A O 1
ATOM 5048 N N . SER A 1 630 ? 7.347 -10.230 -29.715 1.00 78.50 630 SER A N 1
ATOM 5049 C CA . SER A 1 630 ? 8.265 -10.182 -28.573 1.00 78.50 630 SER A CA 1
ATOM 5050 C C . SER A 1 630 ? 7.523 -10.135 -27.229 1.00 78.50 630 SER A C 1
ATOM 5052 O O . SER A 1 630 ? 8.096 -10.463 -26.186 1.00 78.50 630 SER A O 1
ATOM 5054 N N . TYR A 1 631 ? 6.242 -9.750 -27.246 1.00 81.25 631 TYR A N 1
ATOM 5055 C CA . TYR A 1 631 ? 5.370 -9.653 -26.077 1.00 81.25 631 TYR A CA 1
ATOM 5056 C C . TYR A 1 631 ? 3.891 -9.635 -26.491 1.00 81.25 631 TYR A C 1
ATOM 5058 O O . TYR A 1 631 ? 3.509 -9.178 -27.567 1.00 81.25 631 TYR A O 1
ATOM 5066 N N . CYS A 1 632 ? 3.013 -10.084 -25.601 1.00 84.75 632 CYS A N 1
ATOM 5067 C CA . CYS A 1 632 ? 1.575 -9.934 -25.806 1.00 84.75 632 CYS A CA 1
ATOM 5068 C C . CYS A 1 632 ? 1.173 -8.542 -25.335 1.00 84.75 632 CYS A C 1
ATOM 5070 O O . CYS A 1 632 ? 1.137 -8.352 -24.134 1.00 84.75 632 CYS A O 1
ATOM 5072 N N . SER A 1 633 ? 0.884 -7.571 -26.203 1.00 77.00 633 SER A N 1
ATOM 5073 C CA . SER A 1 633 ? 0.568 -6.175 -25.814 1.00 77.00 633 SER A CA 1
ATOM 5074 C C . SER A 1 633 ? -0.651 -6.034 -24.889 1.00 77.00 633 SER A C 1
ATOM 5076 O O . SER A 1 633 ? -0.745 -5.080 -24.120 1.00 77.00 633 SER A O 1
ATOM 5078 N N . GLY A 1 634 ? -1.572 -7.002 -24.919 1.00 75.25 634 GLY A N 1
ATOM 5079 C CA . GLY A 1 634 ? -2.815 -6.959 -24.148 1.00 75.25 634 GLY A CA 1
ATOM 5080 C C . GLY A 1 634 ? -3.871 -6.024 -24.722 1.00 75.25 634 GLY A C 1
ATOM 5081 O O . GLY A 1 634 ? -4.878 -5.810 -24.059 1.00 75.25 634 GLY A O 1
ATOM 5082 N N . TYR A 1 635 ? -3.673 -5.491 -25.923 1.00 80.44 635 TYR A N 1
ATOM 5083 C CA . TYR A 1 635 ? -4.672 -4.732 -26.669 1.00 80.44 635 TYR A CA 1
ATOM 5084 C C . TYR A 1 635 ? -4.486 -4.960 -28.169 1.00 80.44 635 TYR A C 1
ATOM 5086 O O . TYR A 1 635 ? -3.379 -5.230 -28.640 1.00 80.44 635 TYR A O 1
ATOM 5094 N N . SER A 1 636 ? -5.588 -4.868 -28.905 1.00 82.25 636 SER A N 1
ATOM 5095 C CA . SER A 1 636 ? -5.608 -4.896 -30.365 1.00 82.25 636 SER A CA 1
ATOM 5096 C C . SER A 1 636 ? -5.303 -3.499 -30.912 1.00 82.25 636 SER A C 1
ATOM 5098 O O . SER A 1 636 ? -5.911 -2.519 -30.475 1.00 82.25 636 SER A O 1
ATOM 5100 N N . VAL A 1 637 ? -4.375 -3.404 -31.869 1.00 79.31 637 VAL A N 1
ATOM 5101 C CA . VAL A 1 637 ? -4.124 -2.157 -32.607 1.00 79.31 637 VAL A CA 1
ATOM 5102 C C . VAL A 1 637 ? -5.423 -1.770 -33.322 1.00 79.31 637 VAL A C 1
ATOM 5104 O O . VAL A 1 637 ? -5.993 -2.581 -34.042 1.00 79.31 637 VAL A O 1
ATOM 5107 N N . GLY A 1 638 ? -5.924 -0.559 -33.072 1.00 82.62 638 GLY A N 1
ATOM 5108 C CA . GLY A 1 638 ? -7.208 -0.074 -33.603 1.00 82.62 638 GLY A CA 1
ATOM 5109 C C . GLY A 1 638 ? -8.396 -0.158 -32.634 1.00 82.62 638 GLY A C 1
ATOM 5110 O O . GLY A 1 638 ? -9.317 0.642 -32.756 1.00 82.62 638 GLY A O 1
ATOM 5111 N N . GLU A 1 639 ? -8.343 -1.011 -31.604 1.00 87.19 639 GLU A N 1
ATOM 5112 C CA . GLU A 1 639 ? -9.418 -1.156 -30.592 1.00 87.19 639 GLU A CA 1
ATOM 5113 C C . GLU A 1 639 ? -9.105 -0.431 -29.269 1.00 87.19 639 GLU A C 1
ATOM 5115 O O . GLU A 1 639 ? -9.792 -0.581 -28.257 1.00 87.19 639 GLU A O 1
ATOM 5120 N N . GLU A 1 640 ? -8.059 0.396 -29.259 1.00 86.69 640 GLU A N 1
ATOM 5121 C CA . GLU A 1 640 ? -7.588 1.132 -28.079 1.00 86.69 640 GLU A CA 1
ATOM 5122 C C . GLU A 1 640 ? -8.699 1.983 -27.448 1.00 86.69 640 GLU A C 1
ATOM 5124 O O . GLU A 1 640 ? -8.840 2.030 -26.224 1.00 86.69 640 GLU A O 1
ATOM 5129 N N . ARG A 1 641 ? -9.543 2.609 -28.284 1.00 89.31 641 ARG A N 1
ATOM 5130 C CA . ARG A 1 641 ? -10.693 3.403 -27.827 1.00 89.31 641 ARG A CA 1
ATOM 5131 C C . ARG A 1 641 ? -11.734 2.545 -27.114 1.00 89.31 641 ARG A C 1
ATOM 5133 O O . ARG A 1 641 ? -12.250 2.981 -26.088 1.00 89.31 641 ARG A O 1
ATOM 5140 N N . ALA A 1 642 ? -12.029 1.348 -27.621 1.00 90.44 642 ALA A N 1
ATOM 5141 C CA . ALA A 1 642 ? -13.004 0.445 -27.015 1.00 90.44 642 ALA A CA 1
ATOM 5142 C C . ALA A 1 642 ? -12.521 -0.042 -25.640 1.00 90.44 642 ALA A C 1
ATOM 5144 O O . ALA A 1 642 ? -13.267 0.007 -24.659 1.00 90.44 642 ALA A O 1
ATOM 5145 N N . ILE A 1 643 ? -11.242 -0.415 -25.540 1.00 88.94 643 ILE A N 1
ATOM 5146 C CA . ILE A 1 643 ? -10.611 -0.820 -24.278 1.00 88.94 643 ILE A CA 1
ATOM 5147 C C . ILE A 1 643 ? -10.614 0.341 -23.278 1.00 88.94 643 ILE A C 1
ATOM 5149 O O . ILE A 1 643 ? -11.034 0.157 -22.132 1.00 88.94 643 ILE A O 1
ATOM 5153 N N . LEU A 1 644 ? -10.218 1.546 -23.705 1.00 91.31 644 LEU A N 1
ATOM 5154 C CA . LEU A 1 644 ? -10.192 2.737 -22.853 1.00 91.31 644 LEU A CA 1
ATOM 5155 C C . LEU A 1 644 ? -11.593 3.119 -22.353 1.00 91.31 644 LEU A C 1
ATOM 5157 O O . LEU A 1 644 ? -11.768 3.380 -21.162 1.00 91.31 644 LEU A O 1
ATOM 5161 N N . GLN A 1 645 ? -12.603 3.097 -23.227 1.00 93.31 645 GLN A N 1
ATOM 5162 C CA . GLN A 1 645 ? -14.003 3.304 -22.840 1.00 93.31 645 GLN A CA 1
ATOM 5163 C C . GLN A 1 645 ? -14.477 2.238 -21.850 1.00 93.31 645 GLN A C 1
ATOM 5165 O O . GLN A 1 645 ? -15.184 2.547 -20.891 1.00 93.31 645 GLN A O 1
ATOM 5170 N N . GLY A 1 646 ? -14.063 0.989 -22.046 1.00 92.88 646 GLY A N 1
ATOM 5171 C CA . GLY A 1 646 ? -14.329 -0.094 -21.114 1.00 92.88 646 GLY A CA 1
ATOM 5172 C C . GLY A 1 646 ? -13.724 0.156 -19.726 1.00 92.88 646 GLY A C 1
ATOM 5173 O O . GLY A 1 646 ? -14.419 -0.008 -18.723 1.00 92.88 646 GLY A O 1
ATOM 5174 N N . TYR A 1 647 ? -12.473 0.626 -19.648 1.00 93.31 647 TYR A N 1
ATOM 5175 C CA . TYR A 1 647 ? -11.847 1.035 -18.381 1.00 93.31 647 TYR A CA 1
ATOM 5176 C C . TYR A 1 647 ? -12.539 2.235 -17.737 1.00 93.31 647 TYR A C 1
ATOM 5178 O O . TYR A 1 647 ? -12.749 2.223 -16.526 1.00 93.31 647 TYR A O 1
ATOM 5186 N N . LEU A 1 648 ? -12.958 3.229 -18.522 1.00 95.44 648 LEU A N 1
ATOM 5187 C CA . LEU A 1 648 ? -13.732 4.357 -18.006 1.00 95.44 648 LEU A CA 1
ATOM 5188 C C . LEU A 1 648 ? -15.033 3.878 -17.348 1.00 95.44 648 LEU A C 1
ATOM 5190 O O . LEU A 1 648 ? -15.326 4.260 -16.218 1.00 95.44 648 LEU A O 1
ATOM 5194 N N . ARG A 1 649 ? -15.787 2.995 -18.017 1.00 96.12 649 ARG A N 1
ATOM 5195 C CA . ARG A 1 649 ? -17.013 2.402 -17.455 1.00 96.12 649 ARG A CA 1
ATOM 5196 C C . ARG A 1 649 ? -16.727 1.640 -16.162 1.00 96.12 649 ARG A C 1
ATOM 5198 O O . ARG A 1 649 ? -17.472 1.797 -15.201 1.00 96.12 649 ARG A O 1
ATOM 5205 N N . MET A 1 650 ? -15.637 0.873 -16.111 1.00 95.25 650 MET A N 1
ATOM 5206 C CA . MET A 1 650 ? -15.212 0.172 -14.895 1.00 95.25 650 MET A CA 1
ATOM 5207 C C . MET A 1 650 ? -14.917 1.138 -13.743 1.00 95.25 650 MET A C 1
ATOM 5209 O O . MET A 1 650 ? -15.450 0.954 -12.653 1.00 95.25 650 MET A O 1
ATOM 5213 N N . VAL A 1 651 ? -14.148 2.204 -13.987 1.00 95.50 651 VAL A N 1
ATOM 5214 C CA . VAL A 1 651 ? -13.850 3.237 -12.980 1.00 95.50 651 VAL A CA 1
ATOM 5215 C C . VAL A 1 651 ? -15.126 3.928 -12.492 1.00 95.50 651 VAL A C 1
ATOM 5217 O O . VAL A 1 651 ? -15.268 4.164 -11.292 1.00 95.50 651 VAL A O 1
ATOM 5220 N N . LEU A 1 652 ? -16.075 4.226 -13.384 1.00 96.25 652 LEU A N 1
ATOM 5221 C CA . LEU A 1 652 ? -17.360 4.831 -13.016 1.00 96.25 652 LEU A CA 1
ATOM 5222 C C . LEU A 1 652 ? -18.212 3.896 -12.145 1.00 96.25 652 LEU A C 1
ATOM 5224 O O . LEU A 1 652 ? -18.731 4.337 -11.118 1.00 96.25 652 LEU A O 1
ATOM 5228 N N . ILE A 1 653 ? -18.315 2.612 -12.508 1.00 95.75 653 ILE A N 1
ATOM 5229 C CA . ILE A 1 653 ? -19.038 1.601 -11.719 1.00 95.75 653 ILE A CA 1
ATOM 5230 C C . ILE A 1 653 ? -18.410 1.467 -10.327 1.00 95.75 653 ILE A C 1
ATOM 5232 O O . ILE A 1 653 ? -19.126 1.500 -9.327 1.00 95.75 653 ILE A O 1
ATOM 5236 N N . ASP A 1 654 ? -17.082 1.381 -10.238 1.00 95.31 654 ASP A N 1
ATOM 5237 C CA . ASP A 1 654 ? -16.379 1.261 -8.957 1.00 95.31 654 ASP A CA 1
ATOM 5238 C C . ASP A 1 654 ? -16.489 2.532 -8.100 1.00 95.31 654 ASP A C 1
ATOM 5240 O O . ASP A 1 654 ? -16.647 2.455 -6.880 1.00 95.31 654 ASP A O 1
ATOM 5244 N N . SER A 1 655 ? -16.476 3.712 -8.727 1.00 96.31 655 SER A N 1
ATOM 5245 C CA . SER A 1 655 ? -16.688 4.991 -8.038 1.00 96.31 655 SER A CA 1
ATOM 5246 C C . SER A 1 655 ? -18.081 5.051 -7.419 1.00 96.31 655 SER A C 1
ATOM 5248 O O . SER A 1 655 ? -18.226 5.372 -6.237 1.00 96.31 655 SER A O 1
ATOM 5250 N N . LEU A 1 656 ? -19.104 4.678 -8.194 1.00 96.12 656 LEU A N 1
ATOM 5251 C CA . LEU A 1 656 ? -20.484 4.593 -7.726 1.00 96.12 656 LEU A CA 1
ATOM 5252 C C . LEU A 1 656 ? -20.617 3.570 -6.592 1.00 96.12 656 LEU A C 1
ATOM 5254 O O . LEU A 1 656 ? -21.259 3.836 -5.578 1.00 96.12 656 LEU A O 1
ATOM 5258 N N . ASN A 1 657 ? -19.962 2.422 -6.729 1.00 95.88 657 ASN A N 1
ATOM 5259 C CA . ASN A 1 657 ? -19.951 1.365 -5.733 1.00 95.88 657 ASN A CA 1
ATOM 5260 C C . ASN A 1 657 ? -19.353 1.821 -4.384 1.00 95.88 657 ASN A C 1
ATOM 5262 O O . ASN A 1 657 ? -19.957 1.626 -3.322 1.00 95.88 657 ASN A O 1
ATOM 5266 N N . VAL A 1 658 ? -18.193 2.486 -4.410 1.00 95.44 658 VAL A N 1
ATOM 5267 C CA . VAL A 1 658 ? -17.562 3.069 -3.215 1.00 95.44 658 VAL A CA 1
ATOM 5268 C C . VAL A 1 658 ? -18.462 4.144 -2.601 1.00 95.44 658 VAL A C 1
ATOM 5270 O O . VAL A 1 658 ? -18.675 4.143 -1.386 1.00 95.44 658 VAL A O 1
ATOM 5273 N N . PHE A 1 659 ? -19.047 5.017 -3.423 1.00 96.81 659 PHE A N 1
ATOM 5274 C CA . PHE A 1 659 ? -19.955 6.073 -2.974 1.00 96.81 659 PHE A CA 1
ATOM 5275 C C . PHE A 1 659 ? -21.204 5.516 -2.272 1.00 96.81 659 PHE A C 1
ATOM 5277 O O . PHE A 1 659 ? -21.499 5.899 -1.137 1.00 96.81 659 PHE A O 1
ATOM 5284 N N . ILE A 1 660 ? -21.888 4.543 -2.881 1.00 96.81 660 ILE A N 1
ATOM 5285 C CA . ILE A 1 660 ? -23.041 3.861 -2.276 1.00 96.81 660 ILE A CA 1
ATOM 5286 C C . ILE A 1 660 ? -22.632 3.164 -0.972 1.00 96.81 660 ILE A C 1
ATOM 5288 O O . ILE A 1 660 ? -23.353 3.234 0.025 1.00 96.81 660 ILE A O 1
ATOM 5292 N N . THR A 1 661 ? -21.452 2.541 -0.931 1.00 95.38 661 THR A N 1
ATOM 5293 C CA . THR A 1 661 ? -20.934 1.902 0.287 1.00 95.38 661 THR A CA 1
ATOM 5294 C C . THR A 1 661 ? -20.726 2.914 1.420 1.00 95.38 661 THR A C 1
ATOM 5296 O O . THR A 1 661 ? -21.050 2.613 2.573 1.00 95.38 661 THR A O 1
ATOM 5299 N N . PHE A 1 662 ? -20.253 4.129 1.122 1.00 96.75 662 PHE A N 1
ATOM 5300 C CA . PHE A 1 662 ? -20.175 5.217 2.103 1.00 96.75 662 PHE A CA 1
ATOM 5301 C C . PHE A 1 662 ? -21.560 5.665 2.586 1.00 96.75 662 PHE A C 1
ATOM 5303 O O . PHE A 1 662 ? -21.756 5.815 3.794 1.00 96.75 662 PHE A O 1
ATOM 5310 N N . ILE A 1 663 ? -22.539 5.820 1.690 1.00 97.50 663 ILE A N 1
ATOM 5311 C CA . ILE A 1 663 ? -23.922 6.152 2.076 1.00 97.50 663 ILE A CA 1
ATOM 5312 C C . ILE A 1 663 ? -24.480 5.084 3.021 1.00 97.50 663 ILE A C 1
ATOM 5314 O O . ILE A 1 663 ? -24.985 5.411 4.097 1.00 97.50 663 ILE A O 1
ATOM 5318 N N . LEU A 1 664 ? -24.323 3.803 2.677 1.00 95.81 664 LEU A N 1
ATOM 5319 C CA . LEU A 1 664 ? -24.749 2.690 3.524 1.00 95.81 664 LEU A CA 1
ATOM 5320 C C . LEU A 1 664 ? -24.032 2.691 4.874 1.00 95.81 664 LEU A C 1
ATOM 5322 O O . LEU A 1 664 ? -24.670 2.420 5.890 1.00 95.81 664 LEU A O 1
ATOM 5326 N N . TYR A 1 665 ? -22.735 3.007 4.912 1.00 96.88 665 TYR A N 1
ATOM 5327 C CA . TYR A 1 665 ? -21.976 3.130 6.155 1.00 96.88 665 TYR A CA 1
ATOM 5328 C C . TYR A 1 665 ? -22.605 4.170 7.092 1.00 96.88 665 TYR A C 1
ATOM 5330 O O . TYR A 1 665 ? -22.875 3.875 8.262 1.00 96.88 665 TYR A O 1
ATOM 5338 N N . PHE A 1 666 ? -22.882 5.374 6.581 1.00 97.00 666 PHE A N 1
ATOM 5339 C CA . PHE A 1 666 ? -23.498 6.442 7.368 1.00 97.00 666 PHE A CA 1
ATOM 5340 C C . PHE A 1 666 ? -24.934 6.105 7.770 1.00 97.00 666 PHE A C 1
ATOM 5342 O O . PHE A 1 666 ? -25.287 6.279 8.939 1.00 97.00 666 PHE A O 1
ATOM 5349 N N . TYR A 1 667 ? -25.730 5.554 6.850 1.00 97.50 667 TYR A N 1
ATOM 5350 C CA . TYR A 1 667 ? -27.107 5.141 7.109 1.00 97.50 667 TYR A CA 1
ATOM 5351 C C . TYR A 1 667 ? -27.184 4.086 8.219 1.00 97.50 667 TYR A C 1
ATOM 5353 O O . TYR A 1 667 ? -27.865 4.294 9.224 1.00 97.50 667 TYR A O 1
ATOM 5361 N N . ASN A 1 668 ? -26.429 2.987 8.095 1.00 95.56 668 ASN A N 1
ATOM 5362 C CA . ASN A 1 668 ? -26.392 1.915 9.092 1.00 95.56 668 ASN A CA 1
ATOM 5363 C C . ASN A 1 668 ? -25.930 2.452 10.457 1.00 95.56 668 ASN A C 1
ATOM 5365 O O . ASN A 1 668 ? -26.520 2.132 11.489 1.00 95.56 668 ASN A O 1
ATOM 5369 N N . ARG A 1 669 ? -24.914 3.326 10.482 1.00 95.62 669 ARG A N 1
ATOM 5370 C CA . ARG A 1 669 ? -24.423 3.948 11.720 1.00 95.62 669 ARG A CA 1
ATOM 5371 C C . ARG A 1 669 ? -25.472 4.845 12.380 1.00 95.62 669 ARG A C 1
ATOM 5373 O O . ARG A 1 669 ? -25.630 4.784 13.599 1.00 95.62 669 ARG A O 1
ATOM 5380 N N . ALA A 1 670 ? -26.179 5.667 11.606 1.00 96.19 670 ALA A N 1
ATOM 5381 C CA . ALA A 1 670 ? -27.250 6.522 12.111 1.00 96.19 670 ALA A CA 1
ATOM 5382 C C . ALA A 1 670 ? -28.433 5.691 12.624 1.00 96.19 670 ALA A C 1
ATOM 5384 O O . ALA A 1 670 ? -28.949 5.957 13.709 1.00 96.19 670 ALA A O 1
ATOM 5385 N N . LYS A 1 671 ? -28.816 4.638 11.893 1.00 95.75 671 LYS A N 1
ATOM 5386 C CA . LYS A 1 671 ? -29.898 3.732 12.280 1.00 95.75 671 LYS A CA 1
ATOM 5387 C C . LYS A 1 671 ? -29.574 3.001 13.587 1.00 95.75 671 LYS A C 1
ATOM 5389 O O . LYS A 1 671 ? -30.395 3.028 14.492 1.00 95.75 671 LYS A O 1
ATOM 5394 N N . ILE A 1 672 ? -28.358 2.472 13.762 1.00 93.62 672 ILE A N 1
ATOM 5395 C CA . ILE A 1 672 ? -27.927 1.822 15.021 1.00 93.62 672 ILE A CA 1
ATOM 5396 C C . ILE A 1 672 ? -28.053 2.755 16.236 1.00 93.62 672 ILE A C 1
ATOM 5398 O O . ILE A 1 672 ? -28.374 2.279 17.321 1.00 93.62 672 ILE A O 1
ATOM 5402 N N . ARG A 1 673 ? -27.815 4.065 16.072 1.00 93.81 673 ARG A N 1
ATOM 5403 C CA . ARG A 1 673 ? -27.983 5.047 17.160 1.00 93.81 673 ARG A CA 1
ATOM 5404 C C . ARG A 1 673 ? -29.450 5.277 17.526 1.00 93.81 673 ARG A C 1
ATOM 5406 O O . ARG A 1 673 ? -29.739 5.459 18.698 1.00 93.81 673 ARG A O 1
ATOM 5413 N N . LYS A 1 674 ? -30.352 5.260 16.539 1.00 96.00 674 LYS A N 1
ATOM 5414 C CA . LYS A 1 674 ? -31.802 5.440 16.744 1.00 96.00 674 LYS A CA 1
ATOM 5415 C C . LYS A 1 674 ? -32.490 4.186 17.307 1.00 96.00 674 LYS A C 1
ATOM 5417 O O . LYS A 1 674 ? -33.545 4.289 17.911 1.00 96.00 674 LYS A O 1
ATOM 5422 N N . LEU A 1 675 ? -31.898 3.009 17.109 1.00 90.62 675 LEU A N 1
ATOM 5423 C CA . LEU A 1 675 ? -32.432 1.694 17.491 1.00 90.62 675 LEU A CA 1
ATOM 5424 C C . LEU A 1 675 ? -32.110 1.314 18.958 1.00 90.62 675 LEU A C 1
ATOM 5426 O O . LEU A 1 675 ? -31.659 0.198 19.235 1.00 90.62 675 LEU A O 1
ATOM 5430 N N . SER A 1 676 ? -32.269 2.239 19.913 1.00 85.19 676 SER A N 1
ATOM 5431 C CA . SER A 1 676 ? -32.055 1.933 21.339 1.00 85.19 676 SER A CA 1
ATOM 5432 C C . SER A 1 676 ? -33.129 0.991 21.897 1.00 85.19 676 SER A C 1
ATOM 5434 O O . SER A 1 676 ? -32.766 0.103 22.661 1.00 85.19 676 SER A O 1
ATOM 5436 N N . SER A 1 677 ? -34.386 1.127 21.455 1.00 87.50 677 SER A N 1
ATOM 5437 C CA . SER A 1 677 ? -35.563 0.391 21.954 1.00 87.50 677 SER A CA 1
ATOM 5438 C C . SER A 1 677 ? -36.082 -0.737 21.046 1.00 87.50 677 SER A C 1
ATOM 5440 O O . SER A 1 677 ? -37.029 -1.428 21.396 1.00 87.50 677 SER A O 1
ATOM 5442 N N . THR A 1 678 ? -35.501 -0.936 19.862 1.00 83.69 678 THR A N 1
ATOM 5443 C CA . THR A 1 678 ? -35.952 -1.973 18.913 1.00 83.69 678 THR A CA 1
ATOM 5444 C C . THR A 1 678 ? -35.410 -3.364 19.231 1.00 83.69 678 THR A C 1
ATOM 5446 O O . THR A 1 678 ? -34.316 -3.458 19.800 1.00 83.69 678 THR A O 1
ATOM 5449 N N . PRO A 1 679 ? -36.092 -4.432 18.770 1.00 84.94 679 PRO A N 1
ATOM 5450 C CA . PRO A 1 679 ? -35.674 -5.806 19.016 1.00 84.94 679 PRO A CA 1
ATOM 5451 C C . PRO A 1 679 ? -34.236 -6.090 18.546 1.00 84.94 679 PRO A C 1
ATOM 5453 O O . PRO A 1 679 ? -33.704 -5.494 17.597 1.00 84.94 679 PRO A O 1
ATOM 5456 N N . LEU A 1 680 ? -33.575 -6.972 19.301 1.00 77.50 680 LEU A N 1
ATOM 5457 C CA . LEU A 1 680 ? -32.135 -7.224 19.231 1.00 77.50 680 LEU A CA 1
ATOM 5458 C C . LEU A 1 680 ? -31.695 -7.740 17.852 1.00 77.50 680 LEU A C 1
ATOM 5460 O O . LEU A 1 680 ? -30.600 -7.414 17.394 1.00 77.50 680 LEU A O 1
ATOM 5464 N N . ASP A 1 681 ? -32.558 -8.492 17.172 1.00 79.75 681 ASP A N 1
ATOM 5465 C CA . ASP A 1 681 ? -32.327 -9.095 15.859 1.00 79.75 681 ASP A CA 1
ATOM 5466 C C . ASP A 1 681 ? -32.123 -8.033 14.762 1.00 79.75 681 ASP A C 1
ATOM 5468 O O . ASP A 1 681 ? -31.180 -8.109 13.965 1.00 79.75 681 ASP A O 1
ATOM 5472 N N . VAL A 1 682 ? -32.947 -6.983 14.764 1.00 84.56 682 VAL A N 1
ATOM 5473 C CA . VAL A 1 682 ? -32.854 -5.850 13.840 1.00 84.56 682 VAL A CA 1
ATOM 5474 C C . VAL A 1 682 ? -31.553 -5.094 14.097 1.00 84.56 682 VAL A C 1
ATOM 5476 O O . VAL A 1 682 ? -30.787 -4.811 13.171 1.00 84.56 682 VAL A O 1
ATOM 5479 N N . LYS A 1 683 ? -31.241 -4.820 15.368 1.00 86.00 683 LYS A N 1
ATOM 5480 C CA . LYS A 1 683 ? -30.004 -4.136 15.772 1.00 86.00 683 LYS A CA 1
ATOM 5481 C C . LYS A 1 683 ? -28.759 -4.943 15.404 1.00 86.00 683 LYS A C 1
ATOM 5483 O O . LYS A 1 683 ? -27.770 -4.369 14.934 1.00 86.00 683 LYS A O 1
ATOM 5488 N N . PHE A 1 684 ? -28.808 -6.261 15.584 1.00 84.19 684 PHE A N 1
ATOM 5489 C CA . PHE A 1 684 ? -27.740 -7.180 15.210 1.00 84.19 684 PHE A CA 1
ATOM 5490 C C . PHE A 1 684 ? -27.511 -7.171 13.697 1.00 84.19 684 PHE A C 1
ATOM 5492 O O . PHE A 1 684 ? -26.370 -7.018 13.264 1.00 84.19 684 PHE A O 1
ATOM 5499 N N . ARG A 1 685 ? -28.580 -7.204 12.891 1.00 85.94 685 ARG A N 1
ATOM 5500 C CA . ARG A 1 685 ? -28.503 -7.122 11.423 1.00 85.94 685 ARG A CA 1
ATOM 5501 C C . ARG A 1 685 ? -27.797 -5.852 10.943 1.00 85.94 685 ARG A C 1
ATOM 5503 O O . ARG A 1 685 ? -26.865 -5.941 10.140 1.00 85.94 685 ARG A O 1
ATOM 5510 N N . TYR A 1 686 ? -28.181 -4.679 11.453 1.00 91.12 686 TYR A N 1
ATOM 5511 C CA . TYR A 1 686 ? -27.528 -3.413 11.087 1.00 91.12 686 TYR A CA 1
ATOM 5512 C C . TYR A 1 686 ? -26.061 -3.373 11.543 1.00 91.12 686 TYR A C 1
ATOM 5514 O O . TYR A 1 686 ? -25.193 -2.910 10.801 1.00 91.12 686 TYR A O 1
ATOM 5522 N N . ARG A 1 687 ? -25.741 -3.900 12.734 1.00 89.19 687 ARG A N 1
ATOM 5523 C CA . ARG A 1 687 ? -24.352 -3.995 13.220 1.00 89.19 687 ARG A CA 1
ATOM 5524 C C . ARG A 1 687 ? -23.502 -4.932 12.366 1.00 89.19 687 ARG A C 1
ATOM 5526 O O . ARG A 1 687 ? -22.382 -4.566 12.020 1.00 89.19 687 ARG A O 1
ATOM 5533 N N . GLN A 1 688 ? -24.022 -6.102 12.007 1.00 87.06 688 GLN A N 1
ATOM 5534 C CA . GLN A 1 688 ? -23.331 -7.067 11.153 1.00 87.06 688 GLN A CA 1
ATOM 5535 C C . GLN A 1 688 ? -23.098 -6.494 9.750 1.00 87.06 688 GLN A C 1
ATOM 5537 O O . GLN A 1 688 ? -22.004 -6.622 9.200 1.00 87.06 688 GLN A O 1
ATOM 5542 N N . THR A 1 689 ? -24.091 -5.792 9.202 1.00 91.19 689 THR A N 1
ATOM 5543 C CA . THR A 1 689 ? -23.970 -5.112 7.905 1.00 91.19 689 THR A CA 1
ATOM 5544 C C . THR A 1 689 ? -22.924 -4.002 7.960 1.00 91.19 689 THR A C 1
ATOM 5546 O O . THR A 1 689 ? -22.052 -3.936 7.095 1.00 91.19 689 THR A O 1
ATOM 5549 N N . LEU A 1 690 ? -22.931 -3.181 9.015 1.00 93.19 690 LEU A N 1
ATOM 5550 C CA . LEU A 1 690 ? -21.925 -2.140 9.228 1.00 93.19 690 LEU A CA 1
ATOM 5551 C C . LEU A 1 690 ? -20.507 -2.719 9.354 1.00 93.19 690 LEU A C 1
ATOM 5553 O O . LEU A 1 690 ? -19.572 -2.159 8.785 1.00 93.19 690 LEU A O 1
ATOM 5557 N N . GLN A 1 691 ? -20.344 -3.832 10.073 1.00 90.00 691 GLN A N 1
ATOM 5558 C CA . GLN A 1 691 ? -19.062 -4.534 10.196 1.00 90.00 691 GLN A CA 1
ATOM 5559 C C . GLN A 1 691 ? -18.572 -5.033 8.836 1.00 90.00 691 GLN A C 1
ATOM 5561 O O . GLN A 1 691 ? -17.449 -4.727 8.443 1.00 90.00 691 GLN A O 1
ATOM 5566 N N . SER A 1 692 ? -19.439 -5.700 8.069 1.00 89.19 692 SER A N 1
ATOM 5567 C CA . SER A 1 692 ? -19.110 -6.112 6.703 1.00 89.19 692 SER A CA 1
ATOM 5568 C C . SER A 1 692 ? -18.673 -4.907 5.861 1.00 89.19 692 SER A C 1
ATOM 5570 O O . SER A 1 692 ? -17.616 -4.945 5.225 1.00 89.19 692 SER A O 1
ATOM 5572 N N . ILE A 1 693 ? -19.428 -3.801 5.890 1.00 93.38 693 ILE A N 1
ATOM 5573 C CA . ILE A 1 693 ? -19.088 -2.567 5.166 1.00 93.38 693 ILE A CA 1
ATOM 5574 C C . ILE A 1 693 ? -17.687 -2.075 5.542 1.00 93.38 693 ILE A C 1
ATOM 5576 O O . ILE A 1 693 ? -16.889 -1.803 4.647 1.00 93.38 693 ILE A O 1
ATOM 5580 N N . GLN A 1 694 ? -17.349 -2.045 6.833 1.00 91.12 694 GLN A N 1
ATOM 5581 C CA . GLN A 1 694 ? -16.018 -1.653 7.311 1.00 91.12 694 GLN A CA 1
ATOM 5582 C C . GLN A 1 694 ? -14.891 -2.560 6.793 1.00 91.12 694 GLN A C 1
ATOM 5584 O O . GLN A 1 694 ? -13.784 -2.069 6.586 1.00 91.12 694 GLN A O 1
ATOM 5589 N N . GLN A 1 695 ? -15.154 -3.850 6.565 1.00 88.06 695 GLN A N 1
ATOM 5590 C CA . GLN A 1 695 ? -14.164 -4.783 6.019 1.00 88.06 695 GLN A CA 1
ATOM 5591 C C . GLN A 1 695 ? -13.941 -4.615 4.513 1.00 88.06 695 GLN A C 1
ATOM 5593 O O . GLN A 1 695 ? -12.806 -4.652 4.057 1.00 88.06 695 GLN A O 1
ATOM 5598 N N . MET A 1 696 ? -14.997 -4.432 3.719 1.00 87.69 696 MET A N 1
ATOM 5599 C CA . MET A 1 696 ? -14.822 -4.372 2.257 1.00 87.69 696 MET A CA 1
ATOM 5600 C C . MET A 1 696 ? -14.594 -2.962 1.727 1.00 87.69 696 MET A C 1
ATOM 5602 O O . MET A 1 696 ? -14.064 -2.830 0.634 1.00 87.69 696 MET A O 1
ATOM 5606 N N . LEU A 1 697 ? -14.982 -1.906 2.450 1.00 92.44 697 LEU A N 1
ATOM 5607 C CA . LEU A 1 697 ? -14.795 -0.533 1.973 1.00 92.44 697 LEU A CA 1
ATOM 5608 C C . LEU A 1 697 ? -13.318 -0.214 1.648 1.00 92.44 697 LEU A C 1
ATOM 5610 O O . LEU A 1 697 ? -13.077 0.338 0.577 1.00 92.44 697 LEU A O 1
ATOM 5614 N N . PRO A 1 698 ? -12.318 -0.602 2.470 1.00 91.00 698 PRO A N 1
ATOM 5615 C CA . PRO A 1 698 ? -10.909 -0.433 2.107 1.00 91.00 698 PRO A CA 1
ATOM 5616 C C . PRO A 1 698 ? -10.510 -1.218 0.851 1.00 91.00 698 PRO A C 1
ATOM 5618 O O . PRO A 1 698 ? -9.706 -0.737 0.059 1.00 91.00 698 PRO A O 1
ATOM 5621 N N . VAL A 1 699 ? -11.083 -2.410 0.658 1.00 88.69 699 VAL A N 1
ATOM 5622 C CA . VAL A 1 699 ? -10.798 -3.276 -0.496 1.00 88.69 699 VAL A CA 1
ATOM 5623 C C . VAL A 1 699 ? -11.400 -2.699 -1.779 1.00 88.69 699 VAL A C 1
ATOM 5625 O O . VAL A 1 699 ? -10.713 -2.639 -2.794 1.00 88.69 699 VAL A O 1
ATOM 5628 N N . ALA A 1 700 ? -12.647 -2.225 -1.728 1.00 90.88 700 ALA A N 1
ATOM 5629 C CA . ALA A 1 700 ? -13.314 -1.561 -2.846 1.00 90.88 700 ALA A CA 1
ATOM 5630 C C . ALA A 1 700 ? -12.614 -0.243 -3.212 1.00 90.88 700 ALA A C 1
ATOM 5632 O O . ALA A 1 700 ? -12.404 0.044 -4.385 1.00 90.88 700 ALA A O 1
ATOM 5633 N N . PHE A 1 701 ? -12.176 0.531 -2.213 1.00 91.88 701 PHE A N 1
ATOM 5634 C CA . PHE A 1 701 ? -11.397 1.748 -2.444 1.00 91.88 701 PHE A CA 1
ATOM 5635 C C . PHE A 1 701 ? -10.037 1.453 -3.093 1.00 91.88 701 PHE A C 1
ATOM 5637 O O . PHE A 1 701 ? -9.618 2.174 -3.995 1.00 91.88 701 PHE A O 1
ATOM 5644 N N . LEU A 1 702 ? -9.356 0.382 -2.666 1.00 88.56 702 LEU A N 1
ATOM 5645 C CA . LEU A 1 702 ? -8.119 -0.059 -3.306 1.00 88.56 702 LEU A CA 1
ATOM 5646 C C . LEU A 1 702 ? -8.358 -0.483 -4.761 1.00 88.56 702 LEU A C 1
ATOM 5648 O O . LEU A 1 702 ? -7.576 -0.100 -5.625 1.00 88.56 702 LEU A O 1
ATOM 5652 N N . ASN A 1 703 ? -9.433 -1.230 -5.036 1.00 91.56 703 ASN A N 1
ATOM 5653 C CA . ASN A 1 703 ? -9.784 -1.628 -6.401 1.00 91.56 703 ASN A CA 1
ATOM 5654 C C . ASN A 1 703 ? -10.031 -0.408 -7.299 1.00 91.56 703 ASN A C 1
ATOM 5656 O O . ASN A 1 703 ? -9.449 -0.324 -8.379 1.00 91.56 703 ASN A O 1
ATOM 5660 N N . LEU A 1 704 ? -10.797 0.574 -6.807 1.00 93.56 704 LEU A N 1
ATOM 5661 C CA . LEU A 1 704 ? -11.038 1.839 -7.502 1.00 93.56 704 LEU A CA 1
ATOM 5662 C C . LEU A 1 704 ? -9.725 2.572 -7.798 1.00 93.56 704 LEU A C 1
ATOM 5664 O O . LEU A 1 704 ? -9.535 3.056 -8.910 1.00 93.56 704 LEU A O 1
ATOM 5668 N N . LEU A 1 705 ? -8.807 2.638 -6.829 1.00 88.06 705 LEU A N 1
ATOM 5669 C CA . LEU A 1 705 ? -7.508 3.281 -7.021 1.00 88.06 705 LEU A CA 1
ATOM 5670 C C . LEU A 1 705 ? -6.683 2.571 -8.103 1.00 88.06 705 LEU A C 1
ATOM 5672 O O . LEU A 1 705 ? -6.144 3.239 -8.982 1.00 88.06 705 LEU A O 1
ATOM 5676 N N . CYS A 1 706 ? -6.615 1.238 -8.075 1.00 87.50 706 CYS A N 1
ATOM 5677 C CA . CYS A 1 706 ? -5.934 0.448 -9.101 1.00 87.50 706 CYS A CA 1
ATOM 5678 C C . CYS A 1 706 ? -6.565 0.666 -10.487 1.00 87.50 706 CYS A C 1
ATOM 5680 O O . CYS A 1 706 ? -5.864 1.006 -11.441 1.00 87.50 706 CYS A O 1
ATOM 5682 N N . CYS A 1 707 ? -7.893 0.575 -10.592 1.00 90.81 707 CYS A N 1
ATOM 5683 C CA . CYS A 1 707 ? -8.613 0.807 -11.845 1.00 90.81 707 CYS A CA 1
ATOM 5684 C C . CYS A 1 707 ? -8.403 2.231 -12.375 1.00 90.81 707 CYS A C 1
ATOM 5686 O O . CYS A 1 707 ? -8.191 2.409 -13.573 1.00 90.81 707 CYS A O 1
ATOM 5688 N N . ALA A 1 708 ? -8.411 3.241 -11.500 1.00 91.00 708 ALA A N 1
ATOM 5689 C CA . ALA A 1 708 ? -8.170 4.629 -11.874 1.00 91.00 708 ALA A CA 1
ATOM 5690 C C . ALA A 1 708 ? -6.734 4.837 -12.370 1.00 91.00 708 ALA A C 1
ATOM 5692 O O . ALA A 1 708 ? -6.545 5.416 -13.435 1.00 91.00 708 ALA A O 1
ATOM 5693 N N . VAL A 1 709 ? -5.725 4.328 -11.653 1.00 87.06 709 VAL A N 1
ATOM 5694 C CA . VAL A 1 709 ? -4.318 4.408 -12.085 1.00 87.06 709 VAL A CA 1
ATOM 5695 C C . VAL A 1 709 ? -4.121 3.714 -13.428 1.00 87.06 709 VAL A C 1
ATOM 5697 O O . VAL A 1 709 ? -3.438 4.253 -14.291 1.00 87.06 709 VAL A O 1
ATOM 5700 N N . GLN A 1 710 ? -4.752 2.560 -13.635 1.00 89.81 710 GLN A N 1
ATOM 5701 C CA . GLN A 1 710 ? -4.679 1.833 -14.897 1.00 89.81 710 GLN A CA 1
ATOM 5702 C C . GLN A 1 710 ? -5.381 2.594 -16.034 1.00 89.81 710 GLN A C 1
ATOM 5704 O O . GLN A 1 710 ? -4.822 2.712 -17.120 1.00 89.81 710 GLN A O 1
ATOM 5709 N N . TYR A 1 711 ? -6.553 3.188 -15.784 1.00 93.19 711 TYR A N 1
ATOM 5710 C CA . TYR A 1 711 ? -7.254 4.038 -16.753 1.00 93.19 711 TYR A CA 1
ATOM 5711 C C . TYR A 1 711 ? -6.444 5.284 -17.130 1.00 93.19 711 TYR A C 1
ATOM 5713 O O . TYR A 1 711 ? -6.215 5.525 -18.312 1.00 93.19 711 TYR A O 1
ATOM 5721 N N . PHE A 1 712 ? -5.986 6.063 -16.145 1.00 89.31 712 PHE A N 1
ATOM 5722 C CA . PHE A 1 712 ? -5.178 7.259 -16.394 1.00 89.31 712 PHE A CA 1
ATOM 5723 C C . PHE A 1 712 ? -3.835 6.900 -17.027 1.00 89.31 712 PHE A C 1
ATOM 5725 O O . PHE A 1 712 ? -3.390 7.602 -17.927 1.00 89.31 712 PHE A O 1
ATOM 5732 N N . GLY A 1 713 ? -3.233 5.785 -16.614 1.00 85.38 713 GLY A N 1
ATOM 5733 C CA . GLY A 1 713 ? -2.019 5.234 -17.198 1.00 85.38 713 GLY A CA 1
ATOM 5734 C C . GLY A 1 713 ? -2.185 4.878 -18.669 1.00 85.38 713 GLY A C 1
ATOM 5735 O O . GLY A 1 713 ? -1.338 5.250 -19.471 1.00 85.38 713 GLY A O 1
ATOM 5736 N N . PHE A 1 714 ? -3.297 4.244 -19.053 1.00 85.50 714 PHE A N 1
ATOM 5737 C CA . PHE A 1 714 ? -3.605 3.979 -20.460 1.00 85.50 714 PHE A CA 1
ATOM 5738 C C . PHE A 1 714 ? -4.006 5.233 -21.231 1.00 85.50 714 PHE A C 1
ATOM 5740 O O . PHE A 1 714 ? -3.611 5.374 -22.378 1.00 85.50 714 PHE A O 1
ATOM 5747 N N . MET A 1 715 ? -4.756 6.160 -20.636 1.00 89.56 715 MET A N 1
ATOM 5748 C CA . MET A 1 715 ? -5.135 7.411 -21.298 1.00 89.56 715 MET A CA 1
ATOM 5749 C C . MET A 1 715 ? -3.900 8.266 -21.600 1.00 89.56 715 MET A C 1
ATOM 5751 O O . MET A 1 715 ? -3.695 8.665 -22.743 1.00 89.56 715 MET A O 1
ATOM 5755 N N . PHE A 1 716 ? -3.033 8.444 -20.600 1.00 83.62 716 PHE A N 1
ATOM 5756 C CA . PHE A 1 716 ? -1.726 9.077 -20.753 1.00 83.62 716 PHE A CA 1
ATOM 5757 C C . PHE A 1 716 ? -0.847 8.273 -21.721 1.00 83.62 716 PHE A C 1
ATOM 5759 O O . PHE A 1 716 ? -0.219 8.841 -22.609 1.00 83.62 716 PHE A O 1
ATOM 5766 N N . GLY A 1 717 ? -0.901 6.944 -21.595 1.00 79.69 717 GLY A N 1
ATOM 5767 C CA . GLY A 1 717 ? -0.392 5.920 -22.508 1.00 79.69 717 GLY A CA 1
ATOM 5768 C C . GLY A 1 717 ? -0.747 6.165 -23.975 1.00 79.69 717 GLY A C 1
ATOM 5769 O O . GLY A 1 717 ? 0.075 6.013 -24.863 1.00 79.69 717 GLY A O 1
ATOM 5770 N N . LEU A 1 718 ? -1.968 6.584 -24.263 1.00 83.06 718 LEU A N 1
ATOM 5771 C CA . LEU A 1 718 ? -2.424 6.803 -25.631 1.00 83.06 718 LEU A CA 1
ATOM 5772 C C . LEU A 1 718 ? -2.116 8.223 -26.114 1.00 83.06 718 LEU A C 1
ATOM 5774 O O . LEU A 1 718 ? -1.802 8.409 -27.289 1.00 83.06 718 LEU A O 1
ATOM 5778 N N . SER A 1 719 ? -2.167 9.219 -25.224 1.00 83.00 719 SER A N 1
ATOM 5779 C CA . SER A 1 719 ? -1.921 10.619 -25.581 1.00 83.00 719 SER A CA 1
ATOM 5780 C C . SER A 1 719 ? -0.439 10.941 -25.767 1.00 83.00 719 SER A C 1
ATOM 5782 O O . SER A 1 719 ? -0.091 11.641 -26.712 1.00 83.00 719 SER A O 1
ATOM 5784 N N . LEU A 1 720 ? 0.436 10.442 -24.886 1.00 75.88 720 LEU A N 1
ATOM 5785 C CA . LEU A 1 720 ? 1.873 10.732 -24.938 1.00 75.88 720 LEU A CA 1
ATOM 5786 C C . LEU A 1 720 ? 2.657 9.760 -25.824 1.00 75.88 720 LEU A C 1
ATOM 5788 O O . LEU A 1 720 ? 3.695 10.138 -26.349 1.00 75.88 720 LEU A O 1
ATOM 5792 N N . PHE A 1 721 ? 2.212 8.509 -25.985 1.00 66.69 721 PHE A N 1
ATOM 5793 C CA . PHE A 1 721 ? 3.088 7.438 -26.487 1.00 66.69 721 PHE A CA 1
ATOM 5794 C C . PHE A 1 721 ? 2.949 7.166 -27.974 1.00 66.69 721 PHE A C 1
ATOM 5796 O O . PHE A 1 721 ? 3.603 6.257 -28.479 1.00 66.69 721 PHE A O 1
ATOM 5803 N N . ARG A 1 722 ? 2.161 7.962 -28.705 1.00 73.12 722 ARG A N 1
ATOM 5804 C CA . ARG A 1 722 ? 2.267 7.963 -30.170 1.00 73.12 722 ARG A CA 1
ATOM 5805 C C . ARG A 1 722 ? 3.676 8.330 -30.640 1.00 73.12 722 ARG A C 1
ATOM 5807 O O . ARG A 1 722 ? 4.060 7.893 -31.715 1.00 73.12 722 ARG A O 1
ATOM 5814 N N . SER A 1 723 ? 4.434 9.080 -29.839 1.00 78.31 723 SER A N 1
ATOM 5815 C CA . SER A 1 723 ? 5.820 9.450 -30.135 1.00 78.31 723 SER A CA 1
ATOM 5816 C C . SER A 1 723 ? 6.869 8.541 -29.487 1.00 78.31 723 SER A C 1
ATOM 5818 O O . SER A 1 723 ? 8.049 8.690 -29.791 1.00 78.31 723 SER A O 1
ATOM 5820 N N . LEU A 1 724 ? 6.485 7.614 -28.600 1.00 71.38 724 LEU A N 1
ATOM 5821 C CA . LEU A 1 724 ? 7.451 6.786 -27.876 1.00 71.38 724 LEU A CA 1
ATOM 5822 C C . LEU A 1 724 ? 7.698 5.450 -28.592 1.00 71.38 724 LEU A C 1
ATOM 5824 O O . LEU A 1 724 ? 6.744 4.838 -29.080 1.00 71.38 724 LEU A O 1
ATOM 5828 N N . PRO A 1 725 ? 8.952 4.953 -28.613 1.00 77.69 725 PRO A N 1
ATOM 5829 C CA . PRO A 1 725 ? 9.264 3.649 -29.182 1.00 77.69 725 PRO A CA 1
ATOM 5830 C C . PRO A 1 725 ? 8.437 2.538 -28.535 1.00 77.69 725 PRO A C 1
ATOM 5832 O O . PRO A 1 725 ? 8.141 2.582 -27.335 1.00 77.69 725 PRO A O 1
ATOM 5835 N N . GLU A 1 726 ? 8.126 1.507 -29.321 1.00 69.25 726 GLU A N 1
ATOM 5836 C CA . GLU A 1 726 ? 7.291 0.371 -28.915 1.00 69.25 726 GLU A CA 1
ATOM 5837 C C . GLU A 1 726 ? 7.701 -0.190 -27.549 1.00 69.25 726 GLU A C 1
ATOM 5839 O O . GLU A 1 726 ? 6.861 -0.370 -26.670 1.00 69.25 726 GLU A O 1
ATOM 5844 N N . THR A 1 727 ? 9.006 -0.359 -27.336 1.00 64.81 727 THR A N 1
ATOM 5845 C CA . THR A 1 727 ? 9.593 -0.929 -26.122 1.00 64.81 727 THR A CA 1
ATOM 5846 C C . THR A 1 727 ? 9.219 -0.156 -24.857 1.00 64.81 727 THR A C 1
ATOM 5848 O O . THR A 1 727 ? 8.809 -0.740 -23.852 1.00 64.81 727 THR A O 1
ATOM 5851 N N . HIS A 1 728 ? 9.284 1.175 -24.917 1.00 71.12 728 HIS A N 1
ATOM 5852 C CA . HIS A 1 728 ? 8.958 2.053 -23.792 1.00 71.12 728 HIS A CA 1
ATOM 5853 C C . HIS A 1 728 ? 7.470 1.990 -23.455 1.00 71.12 728 HIS A C 1
ATOM 5855 O O . HIS A 1 728 ? 7.090 1.937 -22.284 1.00 71.12 728 HIS A O 1
ATOM 5861 N N . ARG A 1 729 ? 6.623 1.921 -24.485 1.00 70.75 729 ARG A N 1
ATOM 5862 C CA . ARG A 1 729 ? 5.173 1.785 -24.332 1.00 70.75 729 ARG A CA 1
ATOM 5863 C C . ARG A 1 729 ? 4.799 0.488 -23.611 1.00 70.75 729 ARG A C 1
ATOM 5865 O O . ARG A 1 729 ? 3.877 0.492 -22.802 1.00 70.75 729 ARG A O 1
ATOM 5872 N N . ILE A 1 730 ? 5.519 -0.609 -23.843 1.00 68.38 730 ILE A N 1
ATOM 5873 C CA . ILE A 1 730 ? 5.289 -1.886 -23.141 1.00 68.38 730 ILE A CA 1
ATOM 5874 C C . ILE A 1 730 ? 5.664 -1.785 -21.675 1.00 68.38 730 ILE A C 1
ATOM 5876 O O . ILE A 1 730 ? 4.878 -2.199 -20.828 1.00 68.38 730 ILE A O 1
ATOM 5880 N N . ILE A 1 731 ? 6.859 -1.265 -21.384 1.00 68.25 731 ILE A N 1
ATOM 5881 C CA . ILE A 1 731 ? 7.380 -1.150 -20.018 1.00 68.25 731 ILE A CA 1
ATOM 5882 C C . ILE A 1 731 ? 6.404 -0.330 -19.184 1.00 68.25 731 ILE A C 1
ATOM 5884 O O . ILE A 1 731 ? 6.007 -0.717 -18.086 1.00 68.25 731 ILE A O 1
ATOM 5888 N N . LEU A 1 732 ? 5.960 0.778 -19.757 1.00 70.94 732 LEU A N 1
ATOM 5889 C CA . LEU A 1 732 ? 5.068 1.706 -19.105 1.00 70.94 732 LEU A CA 1
ATOM 5890 C C . LEU A 1 732 ? 3.641 1.146 -18.978 1.00 70.94 732 LEU A C 1
ATOM 5892 O O . LEU A 1 732 ? 3.028 1.280 -17.921 1.00 70.94 732 LEU A O 1
ATOM 5896 N N . ASN A 1 733 ? 3.149 0.406 -19.976 1.00 72.00 733 ASN A N 1
ATOM 5897 C CA . ASN A 1 733 ? 1.911 -0.367 -19.841 1.00 72.00 733 ASN A CA 1
ATOM 5898 C C . ASN A 1 733 ? 2.016 -1.450 -18.761 1.00 72.00 733 ASN A C 1
ATOM 5900 O O . ASN A 1 733 ? 1.054 -1.664 -18.030 1.00 72.00 733 ASN A O 1
ATOM 5904 N N . GLY A 1 734 ? 3.163 -2.120 -18.635 1.00 71.19 734 GLY A N 1
ATOM 5905 C CA . GLY A 1 734 ? 3.432 -3.077 -17.563 1.00 71.19 734 GLY A CA 1
ATOM 5906 C C . GLY A 1 734 ? 3.410 -2.409 -16.189 1.00 71.19 734 GLY A C 1
ATOM 5907 O O . GLY A 1 734 ? 2.820 -2.948 -15.257 1.00 71.19 734 GLY A O 1
ATOM 5908 N N . PHE A 1 735 ? 3.966 -1.201 -16.084 1.00 71.69 735 PHE A N 1
ATOM 5909 C CA . PHE A 1 735 ? 3.954 -0.402 -14.860 1.00 71.69 735 PHE A CA 1
ATOM 5910 C C . PHE A 1 735 ? 2.539 0.038 -14.454 1.00 71.69 735 PHE A C 1
ATOM 5912 O O . PHE A 1 735 ? 2.157 -0.084 -13.290 1.00 71.69 735 PHE A O 1
ATOM 5919 N N . PHE A 1 736 ? 1.730 0.501 -15.411 1.00 79.38 736 PHE A N 1
ATOM 5920 C CA . PHE A 1 736 ? 0.341 0.899 -15.157 1.00 79.38 736 PHE A CA 1
ATOM 5921 C C . PHE A 1 736 ? -0.630 -0.275 -15.020 1.00 79.38 736 PHE A C 1
ATOM 5923 O O . PHE A 1 736 ? -1.780 -0.075 -14.618 1.00 79.38 736 PHE A O 1
ATOM 5930 N N . TYR A 1 737 ? -0.183 -1.504 -15.288 1.00 78.81 737 TYR A N 1
ATOM 5931 C CA . TYR A 1 737 ? -0.977 -2.711 -15.097 1.00 78.81 737 TYR A CA 1
ATOM 5932 C C . TYR A 1 737 ? -1.076 -3.082 -13.611 1.00 78.81 737 TYR A C 1
ATOM 5934 O O . TYR A 1 737 ? -0.503 -4.057 -13.123 1.00 78.81 737 TYR A O 1
ATOM 5942 N N . THR A 1 738 ? -1.830 -2.278 -12.864 1.00 79.75 738 THR A N 1
ATOM 5943 C CA . THR A 1 738 ? -1.919 -2.403 -11.406 1.00 79.75 738 THR A CA 1
ATOM 5944 C C . THR A 1 738 ? -2.802 -3.556 -10.928 1.00 79.75 738 THR A C 1
ATOM 5946 O O . THR A 1 738 ? -2.758 -3.910 -9.747 1.00 79.75 738 THR A O 1
ATOM 5949 N N . THR A 1 739 ? -3.551 -4.192 -11.837 1.00 77.88 739 THR A N 1
ATOM 5950 C CA . THR A 1 739 ? -4.401 -5.358 -11.538 1.00 77.88 739 THR A CA 1
ATOM 5951 C C . THR A 1 739 ? -3.603 -6.493 -10.874 1.00 77.88 739 THR A C 1
ATOM 5953 O O . THR A 1 739 ? -4.083 -7.098 -9.917 1.00 77.88 739 THR A O 1
ATOM 5956 N N . THR A 1 740 ? -2.353 -6.738 -11.284 1.00 72.50 740 THR A N 1
ATOM 5957 C CA . THR A 1 740 ? -1.502 -7.770 -10.663 1.00 72.50 740 THR A CA 1
ATOM 5958 C C . THR A 1 740 ? -1.225 -7.471 -9.186 1.00 72.50 740 THR A C 1
ATOM 5960 O O . THR A 1 740 ? -1.290 -8.365 -8.342 1.00 72.50 740 THR A O 1
ATOM 5963 N N . TYR A 1 741 ? -0.967 -6.203 -8.845 1.00 77.12 741 TYR A N 1
ATOM 5964 C CA . TYR A 1 741 ? -0.753 -5.788 -7.455 1.00 77.12 741 TYR A CA 1
ATOM 5965 C C . TYR A 1 741 ? -2.037 -5.898 -6.637 1.00 77.12 741 TYR A C 1
ATOM 5967 O O . TYR A 1 741 ? -1.997 -6.319 -5.480 1.00 77.12 741 TYR A O 1
ATOM 5975 N N . TYR A 1 742 ? -3.181 -5.576 -7.244 1.00 80.25 742 TYR A N 1
ATOM 5976 C CA . TYR A 1 742 ? -4.487 -5.741 -6.618 1.00 80.25 742 TYR A CA 1
ATOM 5977 C C . TYR A 1 742 ? -4.758 -7.205 -6.234 1.00 80.25 742 TYR A C 1
ATOM 5979 O O . TYR A 1 742 ? -5.143 -7.472 -5.094 1.00 80.25 742 TYR A O 1
ATOM 5987 N N . CYS A 1 743 ? -4.477 -8.157 -7.130 1.00 72.75 743 CYS A N 1
ATOM 5988 C CA . CYS A 1 743 ? -4.656 -9.593 -6.885 1.00 72.75 743 CYS A CA 1
ATOM 5989 C C . CYS A 1 743 ? -3.864 -10.108 -5.670 1.00 72.75 743 CYS A C 1
ATOM 5991 O O . CYS A 1 743 ? -4.314 -11.032 -4.997 1.00 72.75 743 CYS A O 1
ATOM 5993 N N . VAL A 1 744 ? -2.722 -9.492 -5.345 1.00 71.75 744 VAL A N 1
ATOM 5994 C CA . VAL A 1 744 ? -1.922 -9.829 -4.154 1.00 71.75 744 VAL A CA 1
ATOM 5995 C C . VAL A 1 744 ? -2.400 -9.061 -2.917 1.00 71.75 744 VAL A C 1
ATOM 5997 O O . VAL A 1 744 ? -2.569 -9.635 -1.839 1.00 71.75 744 VAL A O 1
ATOM 6000 N N . ALA A 1 745 ? -2.638 -7.756 -3.056 1.00 73.81 745 ALA A N 1
ATOM 6001 C CA . ALA A 1 745 ? -2.987 -6.884 -1.940 1.00 73.81 745 ALA A CA 1
ATOM 6002 C C . ALA A 1 745 ? -4.398 -7.155 -1.392 1.00 73.81 745 ALA A C 1
ATOM 6004 O O . ALA A 1 745 ? -4.604 -7.103 -0.178 1.00 73.81 745 ALA A O 1
ATOM 6005 N N . CYS A 1 746 ? -5.366 -7.474 -2.255 1.00 79.38 746 CYS A N 1
ATOM 6006 C CA . CYS A 1 746 ? -6.761 -7.679 -1.867 1.00 79.38 746 CYS A CA 1
ATOM 6007 C C . CYS A 1 746 ? -6.938 -8.834 -0.860 1.00 79.38 746 CYS A C 1
ATOM 6009 O O . CYS A 1 746 ? -7.445 -8.569 0.236 1.00 79.38 746 CYS A O 1
ATOM 6011 N N . PRO A 1 747 ? -6.479 -10.075 -1.130 1.00 70.56 747 PRO A N 1
ATOM 6012 C CA . PRO A 1 747 ? -6.560 -11.171 -0.163 1.00 70.56 747 PRO A CA 1
ATOM 6013 C C . PRO A 1 747 ? -5.869 -10.857 1.165 1.00 70.56 747 PRO A C 1
ATOM 6015 O O . PRO A 1 747 ? -6.400 -11.176 2.230 1.00 70.56 747 PRO A O 1
ATOM 6018 N N . ALA A 1 748 ? -4.702 -10.205 1.112 1.00 71.81 748 ALA A N 1
ATOM 6019 C CA . ALA A 1 748 ? -3.923 -9.858 2.295 1.00 71.81 748 ALA A CA 1
ATOM 6020 C C . ALA A 1 748 ? -4.653 -8.837 3.183 1.00 71.81 748 ALA A C 1
ATOM 6022 O O . ALA A 1 748 ? -4.741 -9.019 4.401 1.00 71.81 748 ALA A O 1
ATOM 6023 N N . ILE A 1 749 ? -5.224 -7.790 2.579 1.00 76.25 749 ILE A N 1
ATOM 6024 C CA . ILE A 1 749 ? -6.007 -6.771 3.288 1.00 76.25 749 ILE A CA 1
ATOM 6025 C C . ILE A 1 749 ? -7.287 -7.381 3.853 1.00 76.25 749 ILE A C 1
ATOM 6027 O O . ILE A 1 749 ? -7.597 -7.148 5.022 1.00 76.25 749 ILE A O 1
ATOM 6031 N N . LEU A 1 750 ? -8.003 -8.195 3.073 1.00 74.19 750 LEU A N 1
ATOM 6032 C CA . LEU A 1 750 ? -9.222 -8.857 3.534 1.00 74.19 750 LEU A CA 1
ATOM 6033 C C . LEU A 1 750 ? -8.936 -9.743 4.756 1.00 74.19 750 LEU A C 1
ATOM 6035 O O . LEU A 1 750 ? -9.593 -9.610 5.790 1.00 74.19 750 LEU A O 1
ATOM 6039 N N . LEU A 1 751 ? -7.894 -10.577 4.683 1.00 74.25 751 LEU A N 1
ATOM 6040 C CA . LEU A 1 751 ? -7.473 -11.445 5.781 1.00 74.25 751 LEU A CA 1
ATOM 6041 C C . LEU A 1 751 ? -7.072 -10.634 7.023 1.00 74.25 751 LEU A C 1
ATOM 6043 O O . LEU A 1 751 ? -7.476 -10.960 8.143 1.00 74.25 751 LEU A O 1
ATOM 6047 N N . LEU A 1 752 ? -6.316 -9.548 6.840 1.00 79.56 752 LEU A N 1
ATOM 6048 C CA . LEU A 1 752 ? -5.923 -8.651 7.926 1.00 79.56 752 LEU A CA 1
ATOM 6049 C C . LEU A 1 752 ? -7.148 -8.036 8.618 1.00 79.56 752 LEU A C 1
ATOM 6051 O O . LEU A 1 752 ? -7.224 -8.042 9.852 1.00 79.56 752 LEU A O 1
ATOM 6055 N N . LEU A 1 753 ? -8.114 -7.537 7.845 1.00 78.81 753 LEU A N 1
ATOM 6056 C CA . LEU A 1 753 ? -9.341 -6.931 8.362 1.00 78.81 753 LEU A CA 1
ATOM 6057 C C . LEU A 1 753 ? -10.203 -7.957 9.108 1.00 78.81 753 LEU A C 1
ATOM 6059 O O . LEU A 1 753 ? -10.657 -7.668 10.219 1.00 78.81 753 LEU A O 1
ATOM 6063 N N . MET A 1 754 ? -10.327 -9.182 8.590 1.00 73.44 754 MET A N 1
ATOM 6064 C CA . MET A 1 754 ? -11.010 -10.283 9.279 1.00 73.44 754 MET A CA 1
ATOM 6065 C C . MET A 1 754 ? -10.347 -10.625 10.623 1.00 73.44 754 MET A C 1
ATOM 6067 O O . MET A 1 754 ? -11.030 -10.810 11.635 1.00 73.44 754 MET A O 1
ATOM 6071 N N . VAL A 1 755 ? -9.010 -10.658 10.686 1.00 77.88 755 VAL A N 1
ATOM 6072 C CA . VAL A 1 755 ? -8.266 -10.913 11.934 1.00 77.88 755 VAL A CA 1
ATOM 6073 C C . VAL A 1 755 ? -8.448 -9.776 12.944 1.00 77.88 755 VAL A C 1
ATOM 6075 O O . VAL A 1 755 ? -8.611 -10.033 14.144 1.00 77.88 755 VAL A O 1
ATOM 6078 N N . ILE A 1 756 ? -8.410 -8.518 12.491 1.00 81.06 756 ILE A N 1
ATOM 6079 C CA . ILE A 1 756 ? -8.647 -7.343 13.341 1.00 81.06 756 ILE A CA 1
ATOM 6080 C C . ILE A 1 756 ? -10.058 -7.398 13.921 1.00 81.06 756 ILE A C 1
ATOM 6082 O O . ILE A 1 756 ? -10.230 -7.203 15.128 1.00 81.06 756 ILE A O 1
ATOM 6086 N N . GLU A 1 757 ? -11.052 -7.719 13.100 1.00 79.62 757 GLU A N 1
ATOM 6087 C CA . GLU A 1 757 ? -12.434 -7.806 13.545 1.00 79.62 757 GLU A CA 1
ATOM 6088 C C . GLU A 1 757 ? -12.655 -8.956 14.523 1.00 79.62 757 GLU A C 1
ATOM 6090 O O . GLU A 1 757 ? -13.253 -8.743 15.576 1.00 79.62 757 GLU A O 1
ATOM 6095 N N . LYS A 1 758 ? -12.101 -10.145 14.260 1.00 78.31 758 LYS A N 1
ATOM 6096 C CA . LYS A 1 758 ? -12.154 -11.276 15.202 1.00 78.31 758 LYS A CA 1
ATOM 6097 C C . LYS A 1 758 ? -11.607 -10.874 16.573 1.00 78.31 758 LYS A C 1
ATOM 6099 O O . LYS A 1 758 ? -12.192 -11.196 17.607 1.00 78.31 758 LYS A O 1
ATOM 6104 N N . LYS A 1 759 ? -10.502 -10.120 16.601 1.00 80.31 759 LYS A N 1
ATOM 6105 C CA . LYS A 1 759 ? -9.928 -9.583 17.846 1.00 80.31 759 LYS A CA 1
ATOM 6106 C C . LYS A 1 759 ? -10.821 -8.525 18.492 1.00 80.31 759 LYS A C 1
ATOM 6108 O O . LYS A 1 759 ? -10.898 -8.500 19.716 1.00 80.31 759 LYS A O 1
ATOM 6113 N N . LYS A 1 760 ? -11.463 -7.656 17.708 1.00 81.88 760 LYS A N 1
ATOM 6114 C CA . LYS A 1 760 ? -12.399 -6.639 18.205 1.00 81.88 760 LYS A CA 1
ATOM 6115 C C . LYS A 1 760 ? -13.634 -7.289 18.833 1.00 81.88 760 LYS A C 1
ATOM 6117 O O . LYS A 1 760 ? -13.908 -7.006 19.992 1.00 81.88 760 LYS A O 1
ATOM 6122 N N . LYS A 1 761 ? -14.267 -8.245 18.145 1.00 74.81 761 LYS A N 1
ATOM 6123 C CA . LYS A 1 761 ? -15.396 -9.047 18.649 1.00 74.81 761 LYS A CA 1
ATOM 6124 C C . LYS A 1 761 ? -15.065 -9.731 19.972 1.00 74.81 761 LYS A C 1
ATOM 6126 O O . LYS A 1 761 ? -15.801 -9.590 20.937 1.00 74.81 761 LYS A O 1
ATOM 6131 N N . ARG A 1 762 ? -13.897 -10.379 20.066 1.00 75.69 762 ARG A N 1
ATOM 6132 C CA . ARG A 1 762 ? -13.430 -10.980 21.329 1.00 75.69 762 ARG A CA 1
ATOM 6133 C C . ARG A 1 762 ? -13.267 -9.968 22.467 1.00 75.69 762 ARG A C 1
ATOM 6135 O O . ARG A 1 762 ? -13.464 -10.333 23.617 1.00 75.69 762 ARG A O 1
ATOM 6142 N N . ARG A 1 763 ? -12.866 -8.724 22.180 1.00 77.75 763 ARG A N 1
ATOM 6143 C CA . ARG A 1 763 ? -12.747 -7.677 23.210 1.00 77.75 763 ARG A CA 1
ATOM 6144 C C . ARG A 1 763 ? -14.103 -7.133 23.631 1.00 77.75 763 ARG A C 1
ATOM 6146 O O . ARG A 1 763 ? -14.285 -6.930 24.817 1.00 77.75 763 ARG A O 1
ATOM 6153 N N . GLU A 1 764 ? -15.008 -6.915 22.681 1.00 74.19 764 GLU A N 1
ATOM 6154 C CA . GLU A 1 764 ? -16.367 -6.438 22.961 1.00 74.19 764 GLU A CA 1
ATOM 6155 C C . GLU A 1 764 ? -17.150 -7.464 23.788 1.00 74.19 764 GLU A C 1
ATOM 6157 O O . GLU A 1 764 ? -17.762 -7.099 24.784 1.00 74.19 764 GLU A O 1
ATOM 6162 N N . LEU A 1 765 ? -17.046 -8.753 23.451 1.00 68.44 765 LEU A N 1
ATOM 6163 C CA . LEU A 1 765 ? -17.647 -9.829 24.244 1.00 68.44 765 LEU A CA 1
ATOM 6164 C C . LEU A 1 765 ? -17.078 -9.879 25.663 1.00 68.44 765 LEU A C 1
ATOM 6166 O O . LEU A 1 765 ? -17.838 -9.929 26.619 1.00 68.44 765 LEU A O 1
ATOM 6170 N N . ARG A 1 766 ? -15.749 -9.778 25.804 1.00 73.62 766 ARG A N 1
ATOM 6171 C CA . ARG A 1 766 ? -15.113 -9.694 27.126 1.00 73.62 766 ARG A CA 1
ATOM 6172 C C . ARG A 1 766 ? -15.524 -8.450 27.903 1.00 73.62 766 ARG A C 1
ATOM 6174 O O . ARG A 1 766 ? -15.618 -8.529 29.113 1.00 73.62 766 ARG A O 1
ATOM 6181 N N . SER A 1 767 ? -15.716 -7.305 27.244 1.00 74.06 767 SER A N 1
ATOM 6182 C CA . SER A 1 767 ? -16.170 -6.104 27.948 1.00 74.06 767 SER A CA 1
ATOM 6183 C C . SER A 1 767 ? -17.611 -6.248 28.409 1.00 74.06 767 SER A C 1
ATOM 6185 O O . SER A 1 767 ? -17.891 -5.902 29.543 1.00 74.06 767 SER A O 1
ATOM 6187 N N . ILE A 1 768 ? -18.494 -6.797 27.567 1.00 68.25 768 ILE A N 1
ATOM 6188 C CA . ILE A 1 768 ? -19.893 -7.038 27.940 1.00 68.25 768 ILE A CA 1
ATOM 6189 C C . ILE A 1 768 ? -19.937 -7.968 29.146 1.00 68.25 768 ILE A C 1
ATOM 6191 O O . ILE A 1 768 ? -20.542 -7.599 30.142 1.00 68.25 768 ILE A O 1
ATOM 6195 N N . SER A 1 769 ? -19.205 -9.087 29.101 1.00 67.75 769 SER A N 1
ATOM 6196 C CA . SER A 1 769 ? -19.180 -10.025 30.220 1.00 67.75 769 SER A CA 1
ATOM 6197 C C . SER A 1 769 ? -18.690 -9.368 31.513 1.00 67.75 769 SER A C 1
ATOM 6199 O O . SER A 1 769 ? -19.215 -9.653 32.574 1.00 67.75 769 SER A O 1
ATOM 6201 N N . THR A 1 770 ? -17.697 -8.473 31.452 1.00 72.50 770 THR A N 1
ATOM 6202 C CA . THR A 1 770 ? -17.162 -7.804 32.653 1.00 72.50 770 THR A CA 1
ATOM 6203 C C . THR A 1 770 ? -17.974 -6.605 33.153 1.00 72.50 770 THR A C 1
ATOM 6205 O O . THR A 1 770 ? -17.610 -6.044 34.180 1.00 72.50 770 THR A O 1
ATOM 6208 N N . THR A 1 771 ? -18.973 -6.118 32.410 1.00 67.38 771 THR A N 1
ATOM 6209 C CA . THR A 1 771 ? -19.682 -4.859 32.731 1.00 67.38 771 THR A CA 1
ATOM 6210 C C . THR A 1 771 ? -21.159 -5.067 33.065 1.00 67.38 771 THR A C 1
ATOM 6212 O O . THR A 1 771 ? -21.764 -4.171 33.646 1.00 67.38 771 THR A O 1
ATOM 6215 N N . SER A 1 772 ? -21.754 -6.211 32.734 1.00 57.47 772 SER A N 1
ATOM 6216 C CA . SER A 1 772 ? -23.106 -6.543 33.182 1.00 57.47 772 SER A CA 1
ATOM 6217 C C . SER A 1 772 ? -23.083 -7.019 34.642 1.00 57.47 772 SER A C 1
ATOM 6219 O O . SER A 1 772 ? -22.248 -7.844 35.004 1.00 57.47 772 SER A O 1
ATOM 6221 N N . SER A 1 773 ? -23.972 -6.479 35.488 1.00 64.62 773 SER A N 1
ATOM 6222 C CA . SER A 1 773 ? -24.290 -7.108 36.780 1.00 64.62 773 SER A CA 1
ATOM 6223 C C . SER A 1 773 ? -24.834 -8.513 36.516 1.00 64.62 773 SER A C 1
ATOM 6225 O O . SER A 1 773 ? -25.417 -8.731 35.451 1.00 64.62 773 SER A O 1
ATOM 6227 N N . GLU A 1 774 ? -24.641 -9.468 37.429 1.00 66.31 774 GLU A N 1
ATOM 6228 C CA . GLU A 1 774 ? -25.107 -10.859 37.250 1.00 66.31 774 GLU A CA 1
ATOM 6229 C C . GLU A 1 774 ? -26.562 -10.918 36.743 1.00 66.31 774 GLU A C 1
ATOM 6231 O O . GLU A 1 774 ? -26.820 -11.550 35.722 1.00 66.31 774 GLU A O 1
ATOM 6236 N N . GLU A 1 775 ? -27.464 -10.102 37.300 1.00 66.25 775 GLU A N 1
ATOM 6237 C CA . GLU A 1 775 ? -28.867 -10.005 36.856 1.00 66.25 775 GLU A CA 1
ATOM 6238 C C . GLU A 1 775 ? -29.049 -9.535 35.399 1.00 66.25 775 GLU A C 1
ATOM 6240 O O . GLU A 1 775 ? -29.794 -10.144 34.632 1.00 66.25 775 GLU A O 1
ATOM 6245 N N . ALA A 1 776 ? -28.340 -8.485 34.963 1.00 61.06 776 ALA A N 1
ATOM 6246 C CA . ALA A 1 776 ? -28.415 -8.011 33.575 1.00 61.06 776 ALA A CA 1
ATOM 6247 C C . ALA A 1 776 ? -27.756 -8.992 32.587 1.00 61.06 776 ALA A C 1
ATOM 6249 O O . ALA A 1 776 ? -28.027 -8.966 31.383 1.00 61.06 776 ALA A O 1
ATOM 6250 N N . THR A 1 777 ? -26.859 -9.840 33.094 1.00 59.53 777 THR A N 1
ATOM 6251 C CA . THR A 1 777 ? -26.168 -10.882 32.333 1.00 59.53 777 THR A CA 1
ATOM 6252 C C . THR A 1 777 ? -27.124 -12.041 32.065 1.00 59.53 777 THR A C 1
ATOM 6254 O O . THR A 1 777 ? -27.276 -12.438 30.910 1.00 59.53 777 THR A O 1
ATOM 6257 N N . ASP A 1 778 ? -27.847 -12.501 33.085 1.00 64.62 778 ASP A N 1
ATOM 6258 C CA . ASP A 1 778 ? -28.825 -13.588 32.980 1.00 64.62 778 ASP A CA 1
ATOM 6259 C C . ASP A 1 778 ? -30.049 -13.198 32.135 1.00 64.62 778 ASP A C 1
ATOM 6261 O O . ASP A 1 778 ? -30.517 -13.984 31.305 1.00 64.62 778 ASP A O 1
ATOM 6265 N N . GLU A 1 779 ? -30.527 -11.954 32.233 1.00 66.50 779 GLU A N 1
ATOM 6266 C CA . GLU A 1 779 ? -31.601 -11.454 31.364 1.00 66.50 779 GLU A CA 1
ATOM 6267 C C . GLU A 1 779 ? -31.138 -11.348 29.895 1.00 66.50 779 GLU A C 1
ATOM 6269 O O . GLU A 1 779 ? -31.850 -11.732 28.960 1.00 66.50 779 GLU A O 1
ATOM 6274 N N . TYR A 1 780 ? -29.895 -10.905 29.664 1.00 61.78 780 TYR A N 1
ATOM 6275 C CA . TYR A 1 780 ? -29.304 -10.866 28.325 1.00 61.78 780 TYR A CA 1
ATOM 6276 C C . TYR A 1 780 ? -29.103 -12.270 27.735 1.00 61.78 780 TYR A C 1
ATOM 6278 O O . TYR A 1 780 ? -29.416 -12.487 26.559 1.00 61.78 780 TYR A O 1
ATOM 6286 N N . PHE A 1 781 ? -28.604 -13.226 28.524 1.00 62.38 781 PHE A N 1
ATOM 6287 C CA . PHE A 1 781 ? -28.356 -14.595 28.075 1.00 62.38 781 PHE A CA 1
ATOM 6288 C C . PHE A 1 781 ? -29.642 -15.404 27.903 1.00 62.38 781 PHE A C 1
ATOM 6290 O O . PHE A 1 781 ? -29.751 -16.097 26.896 1.00 62.38 781 PHE A O 1
ATOM 6297 N N . SER A 1 782 ? -30.650 -15.256 28.766 1.00 66.19 782 SER A N 1
ATOM 6298 C CA . SER A 1 782 ? -31.963 -15.893 28.569 1.00 66.19 782 SER A CA 1
ATOM 6299 C C . SER A 1 782 ? -32.681 -15.357 27.322 1.00 66.19 782 SER A C 1
ATOM 6301 O O . SER A 1 782 ? -33.260 -16.125 26.549 1.00 66.19 782 SER A O 1
ATOM 6303 N N . SER A 1 783 ? -32.556 -14.056 27.035 1.00 64.31 783 SER A N 1
ATOM 6304 C CA . SER A 1 783 ? -33.031 -13.456 25.783 1.00 64.31 783 SER A CA 1
ATOM 6305 C C . SER A 1 783 ? -32.330 -14.054 24.560 1.00 64.31 783 SER A C 1
ATOM 6307 O O . SER A 1 783 ? -32.989 -14.392 23.571 1.00 64.31 783 SER A O 1
ATOM 6309 N N . LEU A 1 784 ? -31.009 -14.241 24.635 1.00 55.97 784 LEU A N 1
ATOM 6310 C CA . LEU A 1 784 ? -30.200 -14.883 23.596 1.00 55.97 784 LEU A CA 1
ATOM 6311 C C . LEU A 1 784 ? -30.559 -16.363 23.411 1.00 55.97 784 LEU A C 1
ATOM 6313 O O . LEU A 1 784 ? -30.708 -16.794 22.270 1.00 55.97 784 LEU A O 1
ATOM 6317 N N . GLN A 1 785 ? -30.760 -17.104 24.503 1.00 64.56 785 GLN A N 1
ATOM 6318 C CA . GLN A 1 785 ? -31.193 -18.503 24.521 1.00 64.56 785 GLN A CA 1
ATOM 6319 C C . GLN A 1 785 ? -32.563 -18.649 23.846 1.00 64.56 785 GLN A C 1
ATOM 6321 O O . GLN A 1 785 ? -32.690 -19.384 22.872 1.00 64.56 785 GLN A O 1
ATOM 6326 N N . SER A 1 786 ? -33.555 -17.839 24.241 1.00 62.94 786 SER A N 1
ATOM 6327 C CA . SER A 1 786 ? -34.906 -17.877 23.652 1.00 62.94 786 SER A CA 1
ATOM 6328 C C . SER A 1 786 ? -34.931 -17.520 22.159 1.00 62.94 786 SER A C 1
ATOM 6330 O O . SER A 1 786 ? -35.821 -17.940 21.411 1.00 62.94 786 SER A O 1
ATOM 6332 N N . GLN A 1 787 ? -33.983 -16.692 21.707 1.00 56.88 787 GLN A N 1
ATOM 6333 C CA . GLN A 1 787 ? -33.808 -16.382 20.291 1.00 56.88 787 GLN A CA 1
ATOM 6334 C C . GLN A 1 787 ? -33.165 -17.557 19.563 1.00 56.88 787 GLN A C 1
ATOM 6336 O O . GLN A 1 787 ? -33.600 -17.890 18.464 1.00 56.88 787 GLN A O 1
ATOM 6341 N N . TRP A 1 788 ? -32.173 -18.203 20.174 1.00 57.25 788 TRP A N 1
ATOM 6342 C CA . TRP A 1 788 ? -31.513 -19.379 19.617 1.00 57.25 788 TRP A CA 1
ATOM 6343 C C . TRP A 1 788 ? -32.472 -20.559 19.474 1.00 57.25 788 TRP A C 1
ATOM 6345 O O . TRP A 1 788 ? -32.533 -21.170 18.407 1.00 57.25 788 TRP A O 1
ATOM 6355 N N . ASP A 1 789 ? -33.304 -20.796 20.485 1.00 62.78 789 ASP A N 1
ATOM 6356 C CA . ASP A 1 789 ? -34.308 -21.857 20.495 1.00 62.78 789 ASP A CA 1
ATOM 6357 C C . ASP A 1 789 ? -35.379 -21.653 19.420 1.00 62.78 789 ASP A C 1
ATOM 6359 O O . ASP A 1 789 ? -35.981 -22.618 18.956 1.00 62.78 789 ASP A O 1
ATOM 6363 N N . ARG A 1 790 ? -35.619 -20.419 18.964 1.00 59.88 790 ARG A N 1
ATOM 6364 C CA . ARG A 1 790 ? -36.521 -20.145 17.832 1.00 59.88 790 ARG A CA 1
ATOM 6365 C C . ARG A 1 790 ? -35.924 -20.503 16.468 1.00 59.88 790 ARG A C 1
ATOM 6367 O O . ARG A 1 790 ? -36.672 -20.603 15.501 1.00 59.88 790 ARG A O 1
ATOM 6374 N N . PHE A 1 791 ? -34.607 -20.692 16.373 1.00 46.47 791 PHE A N 1
ATOM 6375 C CA . PHE A 1 791 ? -33.925 -21.087 15.135 1.00 46.47 791 PHE A CA 1
ATOM 6376 C C . PHE A 1 791 ? -33.628 -22.585 15.043 1.00 46.47 791 PHE A C 1
ATOM 6378 O O . PHE A 1 791 ? -33.204 -23.035 13.978 1.00 46.47 791 PHE A O 1
ATOM 6385 N N . ILE A 1 792 ? -33.851 -23.350 16.115 1.00 52.59 792 ILE A N 1
ATOM 6386 C CA . ILE A 1 792 ? -33.760 -24.811 16.091 1.00 52.59 792 ILE A CA 1
ATOM 6387 C C . ILE A 1 792 ? -35.076 -25.346 15.497 1.00 52.59 792 ILE A C 1
ATOM 6389 O O . ILE A 1 792 ? -36.136 -25.085 16.073 1.00 52.59 792 ILE A O 1
ATOM 6393 N N . PRO A 1 793 ? -35.035 -26.047 14.346 1.00 56.53 793 PRO A N 1
ATOM 6394 C CA . PRO A 1 793 ? -36.202 -26.720 13.778 1.00 56.53 793 PRO A CA 1
ATOM 6395 C C . PRO A 1 793 ? -36.854 -27.631 14.829 1.00 56.53 793 PRO A C 1
ATOM 6397 O O . PRO A 1 793 ? -36.140 -28.264 15.606 1.00 56.53 793 PRO A O 1
ATOM 6400 N N . ALA A 1 794 ? -38.188 -27.659 14.906 1.00 64.50 794 ALA A N 1
ATOM 6401 C CA . ALA A 1 794 ? -38.914 -28.370 15.969 1.00 64.50 794 ALA A CA 1
ATOM 6402 C C . ALA A 1 794 ? -38.561 -29.871 16.041 1.00 64.50 794 ALA A C 1
ATOM 6404 O O . ALA A 1 794 ? -38.544 -30.455 17.118 1.00 64.50 794 ALA A O 1
ATOM 6405 N N . ASP A 1 795 ? -38.185 -30.450 14.907 1.00 66.88 795 ASP A N 1
ATOM 6406 C CA . ASP A 1 795 ? -37.677 -31.807 14.703 1.00 66.88 795 ASP A CA 1
ATOM 6407 C C . ASP A 1 795 ? -36.297 -32.082 15.332 1.00 66.88 795 ASP A C 1
ATOM 6409 O O . ASP A 1 795 ? -35.909 -33.238 15.447 1.00 66.88 795 ASP A O 1
ATOM 6413 N N . LYS A 1 796 ? -35.562 -31.050 15.769 1.00 52.38 796 LYS A N 1
ATOM 6414 C CA . LYS A 1 796 ? -34.258 -31.164 16.458 1.00 52.38 796 LYS A CA 1
ATOM 6415 C C . LYS A 1 796 ? -34.291 -30.762 17.937 1.00 52.38 796 LYS A C 1
ATOM 6417 O O . LYS A 1 796 ? -33.232 -30.617 18.543 1.00 52.38 796 LYS A O 1
ATOM 6422 N N . LYS A 1 797 ? -35.480 -30.491 18.487 1.00 51.31 797 LYS A N 1
ATOM 6423 C CA . LYS A 1 797 ? -35.672 -30.167 19.913 1.00 51.31 797 LYS A CA 1
ATOM 6424 C C . LYS A 1 797 ? -36.018 -31.378 20.781 1.00 51.31 797 LYS A C 1
ATOM 6426 O O . LYS A 1 797 ? -35.953 -31.248 22.000 1.00 51.31 797 LYS A O 1
ATOM 6431 N N . ALA A 1 798 ? -36.408 -32.489 20.159 1.00 43.56 798 ALA A N 1
ATOM 6432 C CA . ALA A 1 798 ? -36.469 -33.805 20.789 1.00 43.56 798 ALA A CA 1
ATOM 6433 C C . ALA A 1 798 ? -35.083 -34.451 20.719 1.00 43.56 798 ALA A C 1
ATOM 6435 O O . ALA A 1 798 ? -34.714 -35.124 21.704 1.00 43.56 798 ALA A O 1
#

Secondary structure (DSSP, 8-state):
-----------GGG-TTS----HHHHHHHHHHTTT-HHHHHHHHHHHHHHHHH--S--B-----STHHHHHHHHHH---TT----B----SS--SS----HHHHIIIIIHHHHHHHHHHHHHHHHHHHHHHHH------HHHHHHHHHHHHHHHHHHHHHHHHHHHHHHHHHHHHHHH---GGGGHHHHHHHHHHHHHHHHHHHHHHHHHHHHTS-TT-TT-HHHHHHHHHHHHHHHH-SSGGGG-EEGGGHHHHHHHHTHHHHHHHHHHHHHHHHHHHHHT--HHHHHHHHHHHHHHHHHHHHHHHHHHTTT---SSEESS--SS-TT-HHHHHHHHHHHHHHHHHHHHHHHHHHHHHHHHHHH-SSS-HHHHHHHHHHHHHHHHHHHHHHHHHHHHHHHHHHHHHHHHS---HHHHHHHHHHS--HHHHHHHHHHHHHHHHHHHHHHHHHHHHHHHHTS--HHHHHHHHHHHHHHHHSSS------TTTTSS-SS---HHHHHHHHTTS-TTSSHHHHHHHHHHHHHHHHHHHHHHHHHHHHHHS-SSGGGG-EEGGGGHHHHHHHTHHHHHHHHHHHHHHHHHHHHH---HHHHHHHHHHHHHHHHHHHHHHHHHHHTT----SEESS--SS-TT-HHHHHHHHHHHHHHHHHHHHHHHHHHHHHHHHHHH-SSS-HHHHHHHHHHHHHHHHHHHHHHHHHHHHHHHHHHHHHHHHHGGGS-HHHHHHHHHHH-THHHHHHHHHHHHHHHHHHHHHHHHHHHHHHHHHS-HHHHHHHHHHHHHHHHTTS-GGG--

Radius of gyration: 32.61 Å; chains: 1; bounding box: 102×70×86 Å

Organism: Pristionchus pacificus (NCBI:txid54126)

pLDDT: mean 71.16, std 18.77, range [29.0, 97.5]

InterPro domains:
  IPR019408 7TM GPCR, serpentine receptor class ab (Srab) [PF10292] (240-477)
  IPR019408 7TM GPCR, serpentine receptor class ab (Srab) [PF10292] (523-788)
  IPR051080 Nematode receptor-like serpentine class alpha [PTHR31357] (486-796)

Foldseek 3Di:
DDDDDDDDQPDVLPPPPDDDQDPVNVVVVVVCCVPPVPPVCVVVVVVVCVVVPPPADEDEFADDDPCVVVVCCVVVVDPPPHDYHYDYFAQDADPSRNDHPVNCCVPPVVVVLCVVVVVLVVVLVVLVCCLPPVPPPDDPVVNVVSVVVSVVSLCLSVVLVVVLCVVVVVLCCCCLQLVDDCSVVVVVVVVSVVCSVVVSVVCVVCVVVVVLVVVLVPVPDLVLVVVLVCVLVVQCVPDPDPVSSWDQLLSLVSVLVLVLLLLLVLLVLLLVLVLLVCLLPPVDVVVSVVSNVVSNVVSVVVSVVCSCLFCVQPPRGDIDSDNDSGDPPCLVVVLVVLVVSLVSLVVSLVSLVVLLVVLVVVLVVCPPPDPVSNVSSVVSNLLSVQCNVLSVLSSVLSVLLSVLSVCLVVDPDDPVVSVVSNVVSNCSSVSVSVNVSSNVVSVVVVVVVVVVVVVVVVCPPDCPPVVVVVVVVVVVVCVPDDPPPPDDPPVVSPCPDDPDCVVVVVVCVPDPHDFCCVLVVLLLVLLCLLVVLVVVLSVVSSVQCSPDPDPVSSWDQLLSLVSLLSSQLSLLLNLLSLLLVLVLLVCLLPPPDRVVSVVSSVVSNVVSNVVSVVLSCQFCVQPDRGDIDSHNLSGDVVSLVVNLVVLVVSLVSLVVSLVSLVVLLVVLVVVLVVCPPPDPVSNVSSVVSNLSSVLCSVLSVVSSVLSVLLSVLSVCLVVVPVVPDPSVSSSSNVVSNCVNVSSVVNVVSNVVSVVVVVVVVVVVVVVVSVPDDPVSVVVVVVSVVVVVVVPPDPVRVD

Sequence (798 aa):
MGTDSRSMLVAISNAEQTTFIDFSTILLCLRTVSSNVSMVSSRIIKSSIIGTLSIQPCYFIFHTAPEFVETVIEIHRPREDDYFLTMGAFFLPTKDHPYSMVHAAIVFIIPTLALSYGVFAICVTKSWRELTHSNVKLSKMTISLHRKFLKMMAVQNLLPLVVVSFPMCILIIVSLSGGMPVGLMTFPLSFTLFALPIVQLTCSAISFVIVFYTAIFHLRKSWFEGVFKIIQITKRLTATVPCEMTFDRRFCLLRMLITLGAPSFVLLHAALTLQRILTTFSGNHMIHLIIARTSLAATLLYCIGYMFYGYREYPMEGLTSFCAGFAKGEEWLVLLGYFAMMLADFLNVIVTFALLFYNRKKMHHLSETPLEVKFRYRQTYQSIKQMLPIAFLNLFCCTVQFVGAYYGNSLPFTNTERTIVLGYFYMIPYYCVACPASLLVLMKIEDKKKKRDLKSISSTSSESATNEYFTSLHAQWDSYGPNFRTIDHSAVVTAGVFIRIDLYCHLHNHIPPEKVMETIFALYFFILWHASFMIVLYAIQLWKRVSATGPCDIQFDRKFCILRILITISTPSFVLLHATLTIQRILTTFSGHRILHKAIARVCLLLTLAYGVGYLFIGYRSYLMHGLTSYCSGYSVGEERAILQGYLRMVLIDSLNVFITFILYFYNRAKIRKLSSTPLDVKFRYRQTLQSIQQMLPVAFLNLLCCAVQYFGFMFGLSLFRSLPETHRIILNGFFYTTTYYCVACPAILLLLMVIEKKKKRRELRSISTTSSEEATDEYFSSLQSQWDRFIPADKKA